Protein AF-0000000071010370 (afdb_homodimer)

Foldseek 3Di:
DFDKKWAKKAWLVFRLDIDIWIFGQGPPPPDDADAQKWWKFDFKWFDDLVLVVCSPCCVVQVQQLPDFDDCRTDPPQNPSVTMGFRKTWAKIFTCDGNDPDDHRWIKTAIGTQIRHIDMFRWDADPPGQKIFTCDPSCPSHFRLHRIMGTDDDDDPVLRLCCRQAVSLLLLLLLLQCAQLNQPDQHAPLAGCVVVDHRDNVNSQQLQEEEEEAQCLASSNLSNVLNLLVDAASRHHLEYEYEHQDFVQQQQLNVLSCVVVVGDDHYYYYDYLVCLLVVLVVCLVSLGLAYEYEYAAHPDCSVVVNLVSQCPDPSRVNRHYAYEYEHHAQARDDPVRVVVVVVCCVVPVYHYGDSRNSVVNVCVVQPRVRSVVVSVVVVVVCVVCVCSSQVLADEDEAEGDDDCRHVVVVSVCRNVVNDDSRYIYMYGD/DFDKKWAKKAWLVFRLDIDIWIFGQGPPPPDDADAQKWWKFFFKWFDDLVLVVCSPCCVVQVQQLPDFDDCRTDPPQNPSVTMGFRKTWAKIFTCDGNDPDDHGWMKTAIGTQIRHIDMFRWDADPPGQKIFTPDPSCPSHFRLHRIMGGDDDDDVVLRLCCRQAVSLLLLLLLLQCAQLNQPDQHAPLAGCVVVDHRDNVNSQQLQEEEEEAQCLASSNLSNVLNLLVDDASRHHLEYEYEHQDFVQQQQLNVLSCVVVVGDDHYYYYDYLVCLLVVLVVCLVSLGLAYEYEYAAHPDCSVVVNLVSQCPDPSRVNRHYAYEYEHHAQARDDPVRVVVVVVCCVVPVYHYGDSRNSVVNVCVVQPRVRSCVVSVVVVVVCVVCVCSSQVLADEDEAEGDDDCRHVVVVSVCRNVVNQDSRYIYMYGD

Secondary structure (DSSP, 8-state):
--EEEEEEEEESS-TT-EEEEEEEE--TTSSPPPTTEEEEEEEEEEE-HHHHHHHHTTTTS-GGGSSPPPTTSPTTTT-TTTEE--EEEEEEEEEEESSSSPTT-EEEEEEESBSS-EEEEEEE-SSTTEEEE--GGGTTS-GGGGEEEEE----HHHHHHIIIIIHHHHHHHHIIIIIT-SSS----TT-GGG-----HHHH--TTEEEEEETTTSHHHHHHHHHHHTSPTT-S-SEEEEEES-HHHHHHHHHHHHHHH---PPPEEEEEGGGGGGHHHHHHHH--SEEEEEESS-STTHHHHHHHHHHH-TTTTTSEEEEEE----SSPPPHHHHHHHHHHHHHTTPEEP-HHHHHHHHHHHH-HHHHHHHHHHHHHHHHHTHHHH-TT-EEEEEESSSSTTSHHHHHHHHHTT-S-TTEEEEEE-/--EEEEEEEEESS-TT-EEEEEEEE--TTSSPPPTTEEEEEEEEEEE-HHHHHHHHTTTTS-GGGSSPPPTTSPTTTT-TTTEE--EEEEEEEEEEESSSSPTT-EEEEEEESBSS-EEEEEEE-SSTTEEEE--GGGTTS-GGGGEEEEE----HHHHHHHHHHHHHHHHHHHIIIIIT-SSS----TT-GGG-----HHHH--TTEEEEEESTTSHHHHHHHHHHHTSPTT-S-SEEEEEES-HHHHHHHHHHHHHHH-S-PPPEEEEEGGGGGGHHHHHHHH--SEEEEEESS-STTHHHHHHHHHHH-TTTTTSEEEEEE----SSPPPHHHHHHHHHHHHHTTPEEP-HHHHHHHHHHHH-HHHHHHHHHHHHHHHHHTHHHH-TT-EEEEEESSSSTTSHHHHHHHHHTT---TTEEEEEE-

Sequence (856 aa):
MSQTENIHVISKKDNSQHAVVSIDNPSSGTRQLPPSSVRVRPLILSLSSNNLSYARAGELLHWWDTYPVPSEAPAPYNDQSAWGIVPAWGYATVLESTTDIAPGSTLWGFWPTSGLPTELTLIPGQPRGHWTEVSEHRKHLMTYYNRYEVVSEDDRDTMAWTAAIRAIWGAGYLLSEYVFSSTGTPVHPYGGAAGLSWATEDADLSSAVVVNLAASTKTARSFTYNLLCRPAGSGPLGVLQITSSPEALERAAELQIAKRQTPAGPVKALAYSDVDRAVPWLVGLKPAKLVIIDYGARDNVLVRLRELVQSNEALKDCKVVIIQVGSQQKVYTEEEVREAYASMKALGKIQSNASTTRDTAIELDGPEAFFDRMDLRWKQWLDDRAATVPDMRLVWGKGVAGTEGMYGGWERLTKGDVRPEEALVYMVMSQTENIHVISKKDNSQHAVVSIDNPSSGTRQLPPSSVRVRPLILSLSSNNLSYARAGELLHWWDTYPVPSEAPAPYNDQSAWGIVPAWGYATVLESTTDIAPGSTLWGFWPTSGLPTELTLIPGQPRGHWTEVSEHRKHLMTYYNRYEVVSEDDRDTMAWTAAIRAIWGAGYLLSEYVFSSTGTPVHPYGGAAGLSWATEDADLSSAVVVNLAASTKTARSFTYNLLCRPAGSGPLGVLQITSSPEALERAAELQIAKRQTPAGPVKALAYSDVDRAVPWLVGLKPAKLVIIDYGARDNVLVRLRELVQSNEALKDCKVVIIQVGSQQKVYTEEEVREAYASMKALGKIQSNASTTRDTAIELDGPEAFFDRMDLRWKQWLDDRAATVPDMRLVWGKGVAGTEGMYGGWERLTKGDVRPEEALVYMV

Radius of gyration: 28.97 Å; Cα contacts (8 Å, |Δi|>4): 1906; chains: 2; bounding box: 58×75×82 Å

Nearest PDB structures (foldseek):
  5ul4-assembly1_A  TM=4.147E-01  e=2.535E-01  Priestia megaterium
  5ul3-assembly1_A  TM=4.139E-01  e=2.877E-01  Priestia megaterium
  5ul2-assembly1_A  TM=4.286E-01  e=3.705E-01  Priestia megaterium
  7aip-assembly1_A  TM=2.197E-01  e=2.950E-02  Homo sapiens
  7air-assembly1_B  TM=2.226E-01  e=3.142E-02  Homo sapiens

Organism: Aspergillus flavus (strain ATCC 200026 / FGSC A1120 / IAM 13836 / NRRL 3357 / JCM 12722 / SRRC 167) (NCBI:txid332952)

InterPro domains:
  IPR021276 Protein of unknown function DUF2855 [PF11017] (45-418)

Solvent-accessible surface area (backbone atoms only — not comparable to full-atom values): 43430 Å² total; per-residue (Å²): 127,73,49,71,29,41,33,41,39,29,30,65,86,44,74,80,44,62,49,70,44,71,30,78,38,64,65,77,79,72,68,82,77,56,82,35,18,36,35,30,31,48,39,37,36,24,61,56,60,62,42,53,50,42,50,76,40,8,77,84,52,30,42,39,39,69,41,63,44,52,77,78,35,57,83,76,55,32,39,63,89,48,24,27,22,55,50,27,36,22,33,25,36,28,69,40,52,55,48,94,58,55,60,70,38,37,34,39,33,66,38,61,48,32,52,51,70,44,77,45,37,49,44,86,40,73,37,90,55,27,29,35,55,66,46,75,74,42,68,75,39,58,66,64,64,32,42,33,31,64,51,83,84,78,53,64,69,61,49,44,52,42,26,53,36,46,75,51,29,47,40,11,41,44,45,35,63,30,28,38,19,78,85,62,82,31,37,29,55,32,6,64,69,35,45,51,81,38,49,66,78,62,19,53,32,63,52,13,32,39,34,32,30,29,28,62,38,64,37,44,44,28,24,54,52,45,44,67,66,44,61,70,79,56,33,34,53,23,38,40,30,31,17,89,67,25,66,59,55,42,52,16,49,52,45,46,44,65,70,62,75,48,75,58,43,59,71,47,51,33,35,65,91,44,54,74,65,47,52,67,58,47,58,74,68,63,46,58,27,39,41,35,38,32,42,26,55,64,88,60,45,69,61,51,50,51,50,53,35,59,71,31,88,87,40,46,80,34,34,46,31,41,38,38,68,46,60,54,53,52,70,75,51,63,69,52,41,48,51,54,38,48,46,45,58,73,62,44,43,40,44,45,34,57,45,41,30,46,55,41,46,28,69,73,58,34,45,56,58,38,51,51,52,51,51,52,53,47,52,50,44,65,73,38,34,70,36,65,42,64,68,48,44,81,41,80,33,48,39,38,56,57,73,51,6,51,48,28,52,49,53,30,40,48,68,51,62,65,50,76,38,55,36,35,27,25,47,76,128,74,50,72,30,38,33,41,38,30,30,65,85,45,73,80,44,64,50,72,44,71,30,78,38,66,65,79,81,71,66,82,79,56,83,36,18,35,35,29,30,50,39,36,38,24,60,56,59,63,40,52,51,42,51,75,41,8,78,84,54,30,42,39,39,69,41,64,44,51,74,79,37,58,82,76,55,30,39,61,88,50,23,27,21,56,50,27,36,20,33,25,36,29,68,40,52,56,49,92,57,56,59,70,39,37,34,39,34,64,38,60,48,32,55,51,70,45,77,46,36,50,42,87,41,72,37,91,57,27,29,34,54,65,46,76,73,42,68,76,39,57,65,63,64,33,41,32,31,64,50,83,83,77,55,64,68,62,50,44,52,42,27,52,36,46,75,51,28,46,43,10,41,44,44,35,63,30,28,36,18,78,88,60,81,33,36,30,56,32,6,63,68,36,44,51,81,38,49,67,77,62,19,52,32,62,52,14,32,37,34,32,31,29,28,63,39,64,37,43,44,28,24,54,52,44,44,67,66,43,61,72,77,56,33,35,55,23,38,39,30,31,17,88,66,25,67,58,55,41,51,16,50,52,46,46,44,65,69,64,75,46,75,59,44,58,72,47,50,31,34,66,92,43,54,75,64,47,52,66,57,46,56,75,66,62,45,58,25,38,41,35,37,31,42,25,53,64,88,60,47,68,61,51,51,51,50,53,36,59,71,30,86,87,40,45,80,34,34,45,30,42,37,37,68,47,60,58,54,52,72,73,50,62,68,50,41,48,51,53,39,49,47,44,57,73,63,42,42,40,45,46,33,58,44,41,28,46,53,40,46,28,70,73,58,33,46,54,57,38,52,51,53,52,50,53,53,47,54,49,45,66,72,38,34,70,37,66,41,64,67,49,43,79,41,79,32,47,40,39,56,57,73,52,6,50,49,28,51,49,55,30,41,48,69,50,62,65,51,77,40,54,37,35,27,24,46,74

Structure (mmCIF, N/CA/C/O backbone):
data_AF-0000000071010370-model_v1
#
loop_
_entity.id
_entity.type
_entity.pdbx_description
1 polymer 'Uncharacterized protein'
#
loop_
_atom_site.group_PDB
_atom_site.id
_atom_site.type_symbol
_atom_site.label_atom_id
_atom_site.label_alt_id
_atom_site.label_comp_id
_atom_site.label_asym_id
_atom_site.label_entity_id
_atom_site.label_seq_id
_atom_site.pdbx_PDB_ins_code
_atom_site.Cartn_x
_atom_site.Cartn_y
_atom_site.Cartn_z
_atom_site.occupancy
_atom_site.B_iso_or_equiv
_atom_site.auth_seq_id
_atom_site.auth_comp_id
_atom_site.auth_asym_id
_atom_site.auth_atom_id
_atom_site.pdbx_PDB_model_num
ATOM 1 N N . MET A 1 1 ? -25.172 -35.094 -31.219 1 40.03 1 MET A N 1
ATOM 2 C CA . MET A 1 1 ? -25.812 -34.906 -29.906 1 40.03 1 MET A CA 1
ATOM 3 C C . MET A 1 1 ? -25.156 -33.75 -29.141 1 40.03 1 MET A C 1
ATOM 5 O O . MET A 1 1 ? -23.938 -33.656 -29.094 1 40.03 1 MET A O 1
ATOM 9 N N . SER A 1 2 ? -25.859 -32.625 -28.844 1 52.03 2 SER A N 1
ATOM 10 C CA . SER A 1 2 ? -25.375 -31.406 -28.188 1 52.03 2 SER A CA 1
ATOM 11 C C . SER A 1 2 ? -24.797 -31.719 -26.812 1 52.03 2 SER A C 1
ATOM 13 O O . SER A 1 2 ? -25.422 -32.438 -26.016 1 52.03 2 SER A O 1
ATOM 15 N N . GLN A 1 3 ? -23.406 -31.766 -26.625 1 73.69 3 GLN A N 1
ATOM 16 C CA . GLN A 1 3 ? -22.781 -32.094 -25.359 1 73.69 3 GLN A CA 1
ATOM 17 C C . GLN A 1 3 ? -22.797 -30.875 -24.422 1 73.69 3 GLN A C 1
ATOM 19 O O . GLN A 1 3 ? -22.531 -29.75 -24.844 1 73.69 3 GLN A O 1
ATOM 24 N N . THR A 1 4 ? -23.453 -31.062 -23.281 1 84.38 4 THR A N 1
ATOM 25 C CA . THR A 1 4 ? -23.516 -30.031 -22.25 1 84.38 4 THR A CA 1
ATOM 26 C C . THR A 1 4 ? -22.234 -30 -21.438 1 84.38 4 THR A C 1
ATOM 28 O O . THR A 1 4 ? -21.672 -31.031 -21.109 1 84.38 4 THR A O 1
ATOM 31 N N . GLU A 1 5 ? -21.688 -28.797 -21.344 1 90.88 5 GLU A N 1
ATOM 32 C CA . GLU A 1 5 ? -20.5 -28.594 -20.531 1 90.88 5 GLU A CA 1
ATOM 33 C C . GLU A 1 5 ? -20.797 -27.656 -19.359 1 90.88 5 GLU A C 1
ATOM 35 O O . GLU A 1 5 ? -21.719 -26.859 -19.422 1 90.88 5 GLU A O 1
ATOM 40 N N . ASN A 1 6 ? -20.062 -27.875 -18.281 1 94.56 6 ASN A N 1
ATOM 41 C CA . ASN A 1 6 ? -20.266 -27.078 -17.062 1 94.56 6 ASN A CA 1
ATOM 42 C C . ASN A 1 6 ? -19.219 -25.984 -16.922 1 94.56 6 ASN A C 1
ATOM 44 O O . ASN A 1 6 ? -18.047 -26.203 -17.234 1 94.56 6 ASN A O 1
ATOM 48 N N . ILE A 1 7 ? -19.672 -24.812 -16.5 1 96.44 7 ILE A N 1
ATOM 49 C CA . ILE A 1 7 ? -18.766 -23.703 -16.188 1 96.44 7 ILE A CA 1
ATOM 50 C C . ILE A 1 7 ? -18.984 -23.266 -14.734 1 96.44 7 ILE A C 1
ATOM 52 O O . ILE A 1 7 ? -20.109 -23.344 -14.219 1 96.44 7 ILE A O 1
ATOM 56 N N . HIS A 1 8 ? -17.953 -22.953 -14.086 1 98.38 8 HIS A N 1
ATOM 57 C CA . HIS A 1 8 ? -18.031 -22.391 -12.742 1 98.38 8 HIS A CA 1
ATOM 58 C C . HIS A 1 8 ? -18.094 -20.875 -12.781 1 98.38 8 HIS A C 1
ATOM 60 O O . HIS A 1 8 ? -17.219 -20.219 -13.344 1 98.38 8 HIS A O 1
ATOM 66 N N . VAL A 1 9 ? -19.156 -20.25 -12.195 1 98.44 9 VAL A N 1
ATOM 67 C CA . VAL A 1 9 ? -19.328 -18.812 -12.203 1 98.44 9 VAL A CA 1
ATOM 68 C C . VAL A 1 9 ? -19.344 -18.281 -10.766 1 98.44 9 VAL A C 1
ATOM 70 O O . VAL A 1 9 ? -19.828 -18.953 -9.859 1 98.44 9 VAL A O 1
ATOM 73 N N . ILE A 1 10 ? -18.734 -17.141 -10.617 1 98.38 10 ILE A N 1
ATOM 74 C CA . ILE A 1 10 ? -18.562 -16.531 -9.305 1 98.38 10 ILE A CA 1
ATOM 75 C C . ILE A 1 10 ? -19.094 -15.109 -9.305 1 98.38 10 ILE A C 1
ATOM 77 O O . ILE A 1 10 ? -18.859 -14.352 -10.25 1 98.38 10 ILE A O 1
ATOM 81 N N . SER A 1 11 ? -19.844 -14.742 -8.258 1 97.69 11 SER A N 1
ATOM 82 C CA . SER A 1 11 ? -20.312 -13.367 -8.102 1 97.69 11 SER A CA 1
ATOM 83 C C . SER A 1 11 ? -19.141 -12.406 -7.875 1 97.69 11 SER A C 1
ATOM 85 O O . SER A 1 11 ? -18.297 -12.641 -7.012 1 97.69 11 SER A O 1
ATOM 87 N N . LYS A 1 12 ? -19.141 -11.312 -8.656 1 93.88 12 LYS A N 1
ATOM 88 C CA . LYS A 1 12 ? -18.078 -10.32 -8.523 1 93.88 12 LYS A CA 1
ATOM 89 C C . LYS A 1 12 ? -18.25 -9.508 -7.242 1 93.88 12 LYS A C 1
ATOM 91 O O . LYS A 1 12 ? -17.281 -8.969 -6.707 1 93.88 12 LYS A O 1
ATOM 96 N N . LYS A 1 13 ? -19.391 -9.445 -6.688 1 89.19 13 LYS A N 1
ATOM 97 C CA . LYS A 1 13 ? -19.703 -8.672 -5.488 1 89.19 13 LYS A CA 1
ATOM 98 C C . LYS A 1 13 ? -19.359 -9.453 -4.227 1 89.19 13 LYS A C 1
ATOM 100 O O . LYS A 1 13 ? -18.828 -8.891 -3.268 1 89.19 13 LYS A O 1
ATOM 105 N N . ASP A 1 14 ? -19.688 -10.664 -4.168 1 92.62 14 ASP A N 1
ATOM 106 C CA . ASP A 1 14 ? -19.422 -11.578 -3.061 1 92.62 14 ASP A CA 1
ATOM 107 C C . ASP A 1 14 ? -18.875 -12.914 -3.568 1 92.62 14 ASP A C 1
ATOM 109 O O . ASP A 1 14 ? -19.641 -13.789 -3.971 1 92.62 14 ASP A O 1
ATOM 113 N N . ASN A 1 15 ? -17.656 -13.117 -3.438 1 95.06 15 ASN A N 1
ATOM 114 C CA . ASN A 1 15 ? -16.969 -14.242 -4.074 1 95.06 15 ASN A CA 1
ATOM 115 C C . ASN A 1 15 ? -17.344 -15.57 -3.414 1 95.06 15 ASN A C 1
ATOM 117 O O . ASN A 1 15 ? -17 -16.641 -3.924 1 95.06 15 ASN A O 1
ATOM 121 N N . SER A 1 16 ? -18.031 -15.523 -2.262 1 95.62 16 SER A N 1
ATOM 122 C CA . SER A 1 16 ? -18.516 -16.766 -1.66 1 95.62 16 SER A CA 1
ATOM 123 C C . SER A 1 16 ? -19.781 -17.266 -2.363 1 95.62 16 SER A C 1
ATOM 125 O O . SER A 1 16 ? -20.188 -18.422 -2.174 1 95.62 16 SER A O 1
ATOM 127 N N . GLN A 1 17 ? -20.406 -16.344 -3.146 1 97.12 17 GLN A N 1
ATOM 128 C CA . GLN A 1 17 ? -21.562 -16.734 -3.955 1 97.12 17 GLN A CA 1
ATOM 129 C C . GLN A 1 17 ? -21.125 -17.203 -5.34 1 97.12 17 GLN A C 1
ATOM 131 O O . GLN A 1 17 ? -20.562 -16.422 -6.117 1 97.12 17 GLN A O 1
ATOM 136 N N . HIS A 1 18 ? -21.375 -18.438 -5.625 1 98 18 HIS A N 1
ATOM 137 C CA . HIS A 1 18 ? -20.953 -19.031 -6.883 1 98 18 HIS A CA 1
ATOM 138 C C . HIS A 1 18 ? -21.891 -20.156 -7.297 1 98 18 HIS A C 1
ATOM 140 O O . HIS A 1 18 ? -22.734 -20.594 -6.512 1 98 18 HIS A O 1
ATOM 146 N N . ALA A 1 19 ? -21.75 -20.594 -8.586 1 97.94 19 ALA A N 1
ATOM 147 C CA . ALA A 1 19 ? -22.641 -21.609 -9.133 1 97.94 19 ALA A CA 1
ATOM 148 C C . ALA A 1 19 ? -21.953 -22.359 -10.281 1 97.94 19 ALA A C 1
ATOM 150 O O . ALA A 1 19 ? -20.922 -21.938 -10.789 1 97.94 19 ALA A O 1
ATOM 151 N N . VAL A 1 20 ? -22.453 -23.531 -10.555 1 97.75 20 VAL A N 1
ATOM 152 C CA . VAL A 1 20 ? -22.141 -24.266 -11.781 1 97.75 20 VAL A CA 1
ATOM 153 C C . VAL A 1 20 ? -23.281 -24.109 -12.781 1 97.75 20 VAL A C 1
ATOM 155 O O . VAL A 1 20 ? -24.453 -24.344 -12.453 1 97.75 20 VAL A O 1
ATOM 158 N N . VAL A 1 21 ? -22.891 -23.656 -13.922 1 96 21 VAL A N 1
ATOM 159 C CA . VAL A 1 21 ? -23.891 -23.453 -14.977 1 96 21 VAL A CA 1
ATOM 160 C C . VAL A 1 21 ? -23.594 -24.375 -16.156 1 96 21 VAL A C 1
ATOM 162 O O . VAL A 1 21 ? -22.438 -24.594 -16.516 1 96 21 VAL A O 1
ATOM 165 N N . SER A 1 22 ? -24.703 -24.953 -16.656 1 93.62 22 SER A N 1
ATOM 166 C CA . SER A 1 22 ? -24.562 -25.812 -17.828 1 93.62 22 SER A CA 1
ATOM 167 C C . SER A 1 22 ? -24.844 -25.047 -19.109 1 93.62 22 SER A C 1
ATOM 169 O O . SER A 1 22 ? -25.828 -24.312 -19.203 1 93.62 22 SER A O 1
ATOM 171 N N . ILE A 1 23 ? -23.953 -25.188 -19.953 1 90.88 23 ILE A N 1
ATOM 172 C C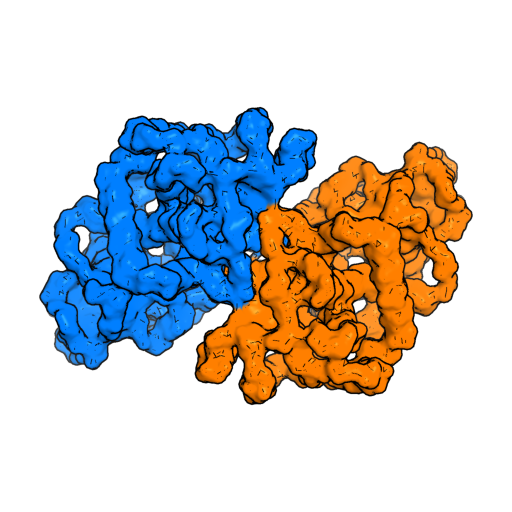A . ILE A 1 23 ? -24.109 -24.547 -21.25 1 90.88 23 ILE A CA 1
ATOM 173 C C . ILE A 1 23 ? -24.094 -25.609 -22.359 1 90.88 23 ILE A C 1
ATOM 175 O O . ILE A 1 23 ? -23.297 -26.547 -22.312 1 90.88 23 ILE A O 1
ATOM 179 N N . ASP A 1 24 ? -25.062 -25.406 -23.281 1 82.94 24 ASP A N 1
ATOM 180 C CA . ASP A 1 24 ? -25.062 -26.312 -24.422 1 82.94 24 ASP A CA 1
ATOM 181 C C . ASP A 1 24 ? -23.906 -26 -25.359 1 82.94 24 ASP A C 1
ATOM 183 O O . ASP A 1 24 ? -23.641 -24.844 -25.672 1 82.94 24 ASP A O 1
ATOM 187 N N . ASN A 1 25 ? -23.016 -26.875 -25.406 1 72.38 25 ASN A N 1
ATOM 188 C CA . ASN A 1 25 ? -21.891 -26.75 -26.328 1 72.38 25 ASN A CA 1
ATOM 189 C C . ASN A 1 25 ? -22.281 -27.172 -27.75 1 72.38 25 ASN A C 1
ATOM 191 O O . ASN A 1 25 ? -22.422 -28.375 -28.031 1 72.38 25 ASN A O 1
ATOM 195 N N . PRO A 1 26 ? -22.828 -26.172 -28.469 1 57.09 26 PRO A N 1
ATOM 196 C CA . PRO A 1 26 ? -23.156 -26.703 -29.797 1 57.09 26 PRO A CA 1
ATOM 197 C C . PRO A 1 26 ? -21.969 -27.438 -30.438 1 57.09 26 PRO A C 1
ATOM 199 O O . PRO A 1 26 ? -20.812 -27.156 -30.109 1 57.09 26 PRO A O 1
ATOM 202 N N . SER A 1 27 ? -22.062 -28.547 -30.938 1 50.91 27 SER A N 1
ATOM 203 C CA . SER A 1 27 ? -21.016 -29.297 -31.625 1 50.91 27 SER A CA 1
ATOM 204 C C . SER A 1 27 ? -19.984 -28.359 -32.25 1 50.91 27 SER A C 1
ATOM 206 O O . SER A 1 27 ? -20.344 -27.375 -32.875 1 50.91 27 SER A O 1
ATOM 208 N N . SER A 1 28 ? -18.75 -28.125 -31.516 1 49.59 28 SER A N 1
ATOM 209 C CA . SER A 1 28 ? -17.516 -27.422 -31.875 1 49.59 28 SER A CA 1
ATOM 210 C C . SER A 1 28 ? -17.453 -27.156 -33.375 1 49.59 28 SER A C 1
ATOM 212 O O . SER A 1 28 ? -16.594 -26.406 -33.844 1 49.59 28 SER A O 1
ATOM 214 N N . GLY A 1 29 ? -18 -28.062 -34.125 1 49.06 29 GLY A N 1
ATOM 215 C CA . GLY A 1 29 ? -17.625 -28.219 -35.5 1 49.06 29 GLY A CA 1
ATOM 216 C C . GLY A 1 29 ? -18.047 -27.047 -36.375 1 49.06 29 GLY A C 1
ATOM 217 O O . GLY A 1 29 ? -17.719 -27 -37.562 1 49.06 29 GLY A O 1
ATOM 218 N N . THR A 1 30 ? -19.031 -26.203 -35.781 1 57.06 30 THR A N 1
ATOM 219 C CA . THR A 1 30 ? -19.594 -25.484 -36.906 1 57.06 30 THR A CA 1
ATOM 220 C C . THR A 1 30 ? -18.891 -24.156 -37.094 1 57.06 30 THR A C 1
ATOM 222 O O . THR A 1 30 ? -19.062 -23.5 -38.125 1 57.06 30 THR A O 1
ATOM 225 N N . ARG A 1 31 ? -18.25 -23.5 -35.906 1 71.12 31 ARG A N 1
ATOM 226 C CA . ARG A 1 31 ? -17.781 -22.172 -36.25 1 71.12 31 ARG A CA 1
ATOM 227 C C . ARG A 1 31 ? -16.312 -22.188 -36.656 1 71.12 31 ARG A C 1
ATOM 229 O O . ARG A 1 31 ? -15.484 -22.75 -35.938 1 71.12 31 ARG A O 1
ATOM 236 N N . GLN A 1 32 ? -16.078 -21.766 -37.781 1 86.62 32 GLN A N 1
ATOM 237 C CA . GLN A 1 32 ? -14.719 -21.641 -38.312 1 86.62 32 GLN A CA 1
ATOM 238 C C . GLN A 1 32 ? -13.844 -20.828 -37.375 1 86.62 32 GLN A C 1
ATOM 240 O O . GLN A 1 32 ? -14.266 -19.781 -36.875 1 86.62 32 GLN A O 1
ATOM 245 N N . LEU A 1 33 ? -12.68 -21.406 -37.031 1 93.25 33 LEU A N 1
ATOM 246 C CA . LEU A 1 33 ? -11.703 -20.75 -36.156 1 93.25 33 LEU A CA 1
ATOM 247 C C . LEU A 1 33 ? -11.047 -19.578 -36.906 1 93.25 33 LEU A C 1
ATOM 249 O O . LEU A 1 33 ? -10.617 -19.719 -38.031 1 93.25 33 LEU A O 1
ATOM 253 N N . PRO A 1 34 ? -11.023 -18.375 -36.312 1 93.94 34 PRO A N 1
ATOM 254 C CA . PRO A 1 34 ? -10.344 -17.234 -36.938 1 93.94 34 PRO A CA 1
ATOM 255 C C . PRO A 1 34 ? -8.844 -17.453 -37.094 1 93.94 34 PRO A C 1
ATOM 257 O O . PRO A 1 34 ? -8.289 -18.406 -36.531 1 93.94 34 PRO A O 1
ATOM 260 N N . PRO A 1 35 ? -8.18 -16.562 -37.906 1 95.31 35 PRO A N 1
ATOM 261 C CA . PRO A 1 35 ? -6.723 -16.656 -38.031 1 95.31 35 PRO A CA 1
ATOM 262 C C . PRO A 1 35 ? -6.012 -16.5 -36.688 1 95.31 35 PRO A C 1
ATOM 264 O O . PRO A 1 35 ? -6.512 -15.797 -35.781 1 95.31 35 PRO A O 1
ATOM 267 N N . SER A 1 36 ? -4.805 -17.203 -36.562 1 97.62 36 SER A N 1
ATOM 268 C CA . SER A 1 36 ? -3.93 -17.109 -35.406 1 97.62 36 SER A CA 1
ATOM 269 C C . SER A 1 36 ? -4.656 -17.547 -34.125 1 97.62 36 SER A C 1
ATOM 271 O O . SER A 1 36 ? -4.508 -16.922 -33.062 1 97.62 36 SER A O 1
ATOM 273 N N . SER A 1 37 ? -5.477 -18.5 -34.312 1 97.75 37 SER A N 1
ATOM 274 C CA . SER A 1 37 ? -6.297 -18.922 -33.188 1 97.75 37 SER A CA 1
ATOM 275 C C . SER A 1 37 ? -6.184 -20.422 -32.938 1 97.75 37 SER A C 1
ATOM 277 O O . SER A 1 37 ? -5.852 -21.188 -33.844 1 97.75 37 SER A O 1
ATOM 279 N N . VAL A 1 38 ? -6.391 -20.797 -31.719 1 97.75 38 VAL A N 1
ATOM 280 C CA . VAL A 1 38 ? -6.523 -22.188 -31.328 1 97.75 38 VAL A CA 1
ATOM 281 C C . VAL A 1 38 ? -7.809 -22.391 -30.531 1 97.75 38 VAL A C 1
ATOM 283 O O . VAL A 1 38 ? -8.242 -21.484 -29.812 1 97.75 38 VAL A O 1
ATOM 286 N N . ARG A 1 39 ? -8.477 -23.484 -30.734 1 96.56 39 ARG A N 1
ATOM 287 C CA . ARG A 1 39 ? -9.531 -23.969 -29.844 1 96.56 39 ARG A CA 1
ATOM 288 C C . ARG A 1 39 ? -9.008 -25.047 -28.906 1 96.56 39 ARG A C 1
ATOM 290 O O . ARG A 1 39 ? -8.406 -26.031 -29.344 1 96.56 39 ARG A O 1
ATOM 297 N N . VAL A 1 40 ? -9.133 -24.781 -27.609 1 96.62 40 VAL A N 1
ATOM 298 C CA . VAL A 1 40 ? -8.5 -25.641 -26.609 1 96.62 40 VAL A CA 1
ATOM 299 C C . VAL A 1 40 ? -9.547 -26.094 -25.594 1 96.62 40 VAL A C 1
ATOM 301 O O . VAL A 1 40 ? -10.578 -25.453 -25.406 1 96.62 40 VAL A O 1
ATOM 304 N N . ARG A 1 41 ? -9.281 -27.188 -25.016 1 95.44 41 ARG A N 1
ATOM 305 C CA . ARG A 1 41 ? -10.078 -27.703 -23.906 1 95.44 41 ARG A CA 1
ATOM 306 C C . ARG A 1 41 ? -9.211 -27.922 -22.672 1 95.44 41 ARG A C 1
ATOM 308 O O . ARG A 1 41 ? -8.195 -28.609 -22.734 1 95.44 41 ARG A O 1
ATOM 315 N N . PRO A 1 42 ? -9.641 -27.344 -21.562 1 97.06 42 PRO A N 1
ATOM 316 C CA . PRO A 1 42 ? -8.875 -27.578 -20.328 1 97.06 42 PRO A CA 1
ATOM 317 C C . PRO A 1 42 ? -8.742 -29.062 -19.984 1 97.06 42 PRO A C 1
ATOM 319 O O . PRO A 1 42 ? -9.672 -29.828 -20.219 1 97.06 42 PRO A O 1
ATOM 322 N N . LEU A 1 43 ? -7.602 -29.484 -19.5 1 97.44 43 LEU A N 1
ATOM 323 C CA . LEU A 1 43 ? -7.289 -30.859 -19.188 1 97.44 43 LEU A CA 1
ATOM 324 C C . LEU A 1 43 ? -7.07 -31.047 -17.688 1 97.44 43 LEU A C 1
ATOM 326 O O . LEU A 1 43 ? -7.789 -31.812 -17.031 1 97.44 43 LEU A O 1
ATOM 330 N N . ILE A 1 44 ? -6.102 -30.391 -17.109 1 98.31 44 ILE A N 1
ATOM 331 C CA . ILE A 1 44 ? -5.785 -30.375 -15.68 1 98.31 44 ILE A CA 1
ATOM 332 C C . ILE A 1 44 ? -5.715 -28.922 -15.188 1 98.31 44 ILE A C 1
ATOM 334 O O . ILE A 1 44 ? -4.98 -28.109 -15.75 1 98.31 44 ILE A O 1
ATOM 338 N N . LEU A 1 45 ? -6.531 -28.594 -14.141 1 98.5 45 LEU A N 1
ATOM 339 C CA . LEU A 1 45 ? -6.551 -27.266 -13.539 1 98.5 45 LEU A CA 1
ATOM 340 C C . LEU A 1 45 ? -6.297 -27.344 -12.039 1 98.5 45 LEU A C 1
ATOM 342 O O . LEU A 1 45 ? -6.488 -28.391 -11.43 1 98.5 45 LEU A O 1
ATOM 346 N N . SER A 1 46 ? -5.844 -26.25 -11.516 1 98.56 46 SER A N 1
ATOM 347 C CA . SER A 1 46 ? -5.598 -26.203 -10.078 1 98.56 46 SER A CA 1
ATOM 348 C C . SER A 1 46 ? -6.34 -25.047 -9.422 1 98.56 46 SER A C 1
ATOM 350 O O . SER A 1 46 ? -6.613 -24.031 -10.07 1 98.56 46 SER A O 1
ATOM 352 N N . LEU A 1 47 ? -6.73 -25.266 -8.18 1 97.94 47 LEU A N 1
ATOM 353 C CA . LEU A 1 47 ? -7.273 -24.203 -7.336 1 97.94 47 LEU A CA 1
ATOM 354 C C . LEU A 1 47 ? -6.395 -23.984 -6.105 1 97.94 47 LEU A C 1
ATOM 356 O O . LEU A 1 47 ? -5.891 -24.953 -5.52 1 97.94 47 LEU A O 1
ATOM 360 N N . SER A 1 48 ? -6.172 -22.797 -5.777 1 95.12 48 SER A N 1
ATOM 361 C CA . SER A 1 48 ? -5.453 -22.375 -4.586 1 95.12 48 SER A CA 1
ATOM 362 C C . SER A 1 48 ? -5.953 -21.016 -4.102 1 95.12 48 SER A C 1
ATOM 364 O O . SER A 1 48 ? -6.906 -20.469 -4.652 1 95.12 48 SER A O 1
ATOM 366 N N . SER A 1 49 ? -5.344 -20.5 -3.023 1 92.12 49 SER A N 1
ATOM 367 C CA . SER A 1 49 ? -5.711 -19.188 -2.494 1 92.12 49 SER A CA 1
ATOM 368 C C . SER A 1 49 ? -5.496 -18.094 -3.531 1 92.12 49 SER A C 1
ATOM 370 O O . SER A 1 49 ? -6.156 -17.047 -3.49 1 92.12 49 SER A O 1
ATOM 372 N N . ASN A 1 50 ? -4.637 -18.328 -4.469 1 93.44 50 ASN A N 1
ATOM 373 C CA . ASN A 1 50 ? -4.406 -17.344 -5.523 1 93.44 50 ASN A CA 1
ATOM 374 C C . ASN A 1 50 ? -5.668 -17.094 -6.348 1 93.44 50 ASN A C 1
ATOM 376 O O . ASN A 1 50 ? -5.887 -15.984 -6.84 1 93.44 50 ASN A O 1
ATOM 380 N N . ASN A 1 51 ? -6.457 -18.109 -6.492 1 96.12 51 ASN A N 1
ATOM 381 C CA . ASN A 1 51 ? -7.703 -17.938 -7.234 1 96.12 51 ASN A CA 1
ATOM 382 C C . ASN A 1 51 ? -8.648 -16.969 -6.527 1 96.12 51 ASN A C 1
ATOM 384 O O . ASN A 1 51 ? -9.398 -16.234 -7.176 1 96.12 51 ASN A O 1
ATOM 388 N N . LEU A 1 52 ? -8.586 -16.984 -5.219 1 93.75 52 LEU A N 1
ATOM 389 C CA . LEU A 1 52 ? -9.352 -15.992 -4.465 1 93.75 52 LEU A CA 1
ATOM 390 C C . LEU A 1 52 ? -8.852 -14.586 -4.75 1 93.75 52 LEU A C 1
ATOM 392 O O . LEU A 1 52 ? -9.648 -13.648 -4.859 1 93.75 52 LEU A O 1
ATOM 396 N N . SER A 1 53 ? -7.551 -14.5 -4.852 1 90.69 53 SER A N 1
ATOM 397 C CA . SER A 1 53 ? -6.957 -13.211 -5.172 1 90.69 53 SER A CA 1
ATOM 398 C C . SER A 1 53 ? -7.395 -12.727 -6.551 1 90.69 53 SER A C 1
ATOM 400 O O . SER A 1 53 ? -7.688 -11.539 -6.734 1 90.69 53 SER A O 1
ATOM 402 N N . TYR A 1 54 ? -7.492 -13.641 -7.527 1 94.31 54 TYR A N 1
ATOM 403 C CA . TYR A 1 54 ? -7.945 -13.289 -8.867 1 94.31 54 TYR A CA 1
ATOM 404 C C . TYR A 1 54 ? -9.375 -12.758 -8.836 1 94.31 54 TYR A C 1
ATOM 406 O O . TYR A 1 54 ? -9.711 -11.82 -9.57 1 94.31 54 TYR A O 1
ATOM 414 N N . ALA A 1 55 ? -10.164 -13.359 -7.98 1 94.31 55 ALA A N 1
ATOM 415 C CA . ALA A 1 55 ? -11.555 -12.914 -7.867 1 94.31 55 ALA A CA 1
ATOM 416 C C . ALA A 1 55 ? -11.641 -11.57 -7.16 1 94.31 55 ALA A C 1
ATOM 418 O O . ALA A 1 55 ? -12.312 -10.648 -7.641 1 94.31 55 ALA A O 1
ATOM 419 N N . ARG A 1 56 ? -10.938 -11.453 -6.117 1 88.44 56 ARG A N 1
ATOM 420 C CA . ARG A 1 56 ? -11.008 -10.273 -5.258 1 88.44 56 ARG A CA 1
ATOM 421 C C . ARG A 1 56 ? -10.562 -9.023 -6.008 1 88.44 56 ARG A C 1
ATOM 423 O O . ARG A 1 56 ? -11.18 -7.961 -5.879 1 88.44 56 ARG A O 1
ATOM 430 N N . ALA A 1 57 ? -9.523 -9.141 -6.781 1 87.5 57 ALA A N 1
ATOM 431 C CA . ALA A 1 57 ? -8.977 -7.992 -7.496 1 87.5 57 ALA A CA 1
ATOM 432 C C . ALA A 1 57 ? -9.258 -8.094 -8.992 1 87.5 57 ALA A C 1
ATOM 434 O O . ALA A 1 57 ? -8.562 -7.473 -9.805 1 87.5 57 ALA A O 1
ATOM 435 N N . GLY A 1 58 ? -10.273 -8.766 -9.344 1 91.44 58 GLY A N 1
ATOM 436 C CA . GLY A 1 58 ? -10.531 -9.102 -10.734 1 91.44 58 GLY A CA 1
ATOM 437 C C . GLY A 1 58 ? -10.883 -7.891 -11.578 1 91.44 58 GLY A C 1
ATOM 438 O O . GLY A 1 58 ? -10.555 -7.848 -12.773 1 91.44 58 GLY A O 1
ATOM 439 N N . GLU A 1 59 ? -11.586 -6.957 -10.992 1 86 59 GLU A N 1
ATOM 440 C CA . GLU A 1 59 ? -11.953 -5.762 -11.742 1 86 59 GLU A CA 1
ATOM 441 C C . GLU A 1 59 ? -10.758 -4.832 -11.922 1 86 59 GLU A C 1
ATOM 443 O O . GLU A 1 59 ? -10.445 -4.422 -13.047 1 86 59 GLU A O 1
ATOM 448 N N . LEU A 1 60 ? -10.055 -4.648 -10.922 1 77.88 60 LEU A N 1
ATOM 449 C CA . LEU A 1 60 ? -8.961 -3.68 -10.922 1 77.88 60 LEU A CA 1
ATOM 450 C C . LEU A 1 60 ? -7.781 -4.188 -11.742 1 77.88 60 LEU A C 1
ATOM 452 O O . LEU A 1 60 ? -7.152 -3.418 -12.469 1 77.88 60 LEU A O 1
ATOM 456 N N . LEU A 1 61 ? -7.504 -5.48 -11.57 1 86.69 61 LEU A N 1
ATOM 457 C CA . LEU A 1 61 ? -6.344 -6.035 -12.258 1 86.69 61 LEU A CA 1
ATOM 458 C C . LEU A 1 61 ? -6.762 -6.82 -13.492 1 86.69 61 LEU A C 1
ATOM 460 O O . LEU A 1 61 ? -5.941 -7.496 -14.109 1 86.69 61 LEU A O 1
ATOM 464 N N . HIS A 1 62 ? -8.023 -6.773 -13.812 1 90.5 62 HIS A N 1
ATOM 465 C CA . HIS A 1 62 ? -8.594 -7.195 -15.086 1 90.5 62 HIS A CA 1
ATOM 466 C C . HIS A 1 62 ? -8.57 -8.719 -15.219 1 90.5 62 HIS A C 1
ATOM 468 O O . HIS A 1 62 ? -8.586 -9.242 -16.344 1 90.5 62 HIS A O 1
ATOM 474 N N . TRP A 1 63 ? -8.5 -9.43 -14.133 1 95 63 TRP A N 1
ATOM 475 C CA . TRP A 1 63 ? -8.531 -10.891 -14.242 1 95 63 TRP A CA 1
ATOM 476 C C . TRP A 1 63 ? -9.914 -11.375 -14.672 1 95 63 TRP A C 1
ATOM 478 O O . TRP A 1 63 ? -10.031 -12.414 -15.328 1 95 63 TRP A O 1
ATOM 488 N N . TRP A 1 64 ? -10.961 -10.539 -14.406 1 96.38 64 TRP A N 1
ATOM 489 C CA . TRP A 1 64 ? -12.297 -10.891 -14.867 1 96.38 64 TRP A CA 1
ATOM 490 C C . TRP A 1 64 ? -12.383 -10.836 -16.391 1 96.38 64 TRP A C 1
ATOM 492 O O . TRP A 1 64 ? -13.273 -11.438 -16.984 1 96.38 64 TRP A O 1
ATOM 502 N N . ASP A 1 65 ? -11.453 -10.141 -17 1 95.81 65 ASP A N 1
ATOM 503 C CA . ASP A 1 65 ? -11.469 -9.938 -18.453 1 95.81 65 ASP A CA 1
ATOM 504 C C . ASP A 1 65 ? -10.914 -11.164 -19.172 1 95.81 65 ASP A C 1
ATOM 506 O O . ASP A 1 65 ? -11.055 -11.281 -20.391 1 95.81 65 ASP A O 1
ATOM 510 N N . THR A 1 66 ? -10.297 -12.07 -18.438 1 97.75 66 THR A N 1
ATOM 511 C CA . THR A 1 66 ? -9.562 -13.148 -19.078 1 97.75 66 THR A CA 1
ATOM 512 C C . THR A 1 66 ? -10.508 -14.07 -19.844 1 97.75 66 THR A C 1
ATOM 514 O O . THR A 1 66 ? -10.258 -14.391 -21.016 1 97.75 66 THR A O 1
ATOM 517 N N . TYR A 1 67 ? -11.523 -14.477 -19.188 1 97.62 67 TYR A N 1
ATOM 518 C CA . TYR A 1 67 ? -12.555 -15.328 -19.781 1 97.62 67 TYR A CA 1
ATOM 519 C C . TYR A 1 67 ? -13.945 -14.852 -19.375 1 97.62 67 TYR A C 1
ATOM 521 O O . TYR A 1 67 ? -14.555 -15.391 -18.453 1 97.62 67 TYR A O 1
ATOM 529 N N . PRO A 1 68 ? -14.531 -13.922 -20.188 1 96.38 68 PRO A N 1
ATOM 530 C CA . PRO A 1 68 ? -15.883 -13.461 -19.875 1 96.38 68 PRO A CA 1
ATOM 531 C C . PRO A 1 68 ? -16.906 -14.586 -19.891 1 96.38 68 PRO A C 1
ATOM 533 O O . PRO A 1 68 ? -16.797 -15.523 -20.688 1 96.38 68 PRO A O 1
ATOM 536 N N . VAL A 1 69 ? -17.906 -14.508 -19.016 1 96.38 69 VAL A N 1
ATOM 537 C CA . VAL A 1 69 ? -18.984 -15.492 -19.031 1 96.38 69 VAL A CA 1
ATOM 538 C C . VAL A 1 69 ? -19.672 -15.469 -20.391 1 96.38 69 VAL A C 1
ATOM 540 O O . VAL A 1 69 ? -19.984 -14.398 -20.922 1 96.38 69 VAL A O 1
ATOM 543 N N . PRO A 1 70 ? -19.906 -16.641 -20.906 1 93.38 70 PRO A N 1
ATOM 544 C CA . PRO A 1 70 ? -20.594 -16.688 -22.203 1 93.38 70 PRO A CA 1
ATOM 545 C C . PRO A 1 70 ? -22.016 -16.141 -22.141 1 93.38 70 PRO A C 1
ATOM 547 O O . PRO A 1 70 ? -22.719 -16.359 -21.141 1 93.38 70 PRO A O 1
ATOM 550 N N . SER A 1 71 ? -22.406 -15.492 -23.266 1 92.56 71 SER A N 1
ATOM 551 C CA . SER A 1 71 ? -23.766 -14.953 -23.328 1 92.56 71 SER A CA 1
ATOM 552 C C . SER A 1 71 ? -24.812 -16.062 -23.31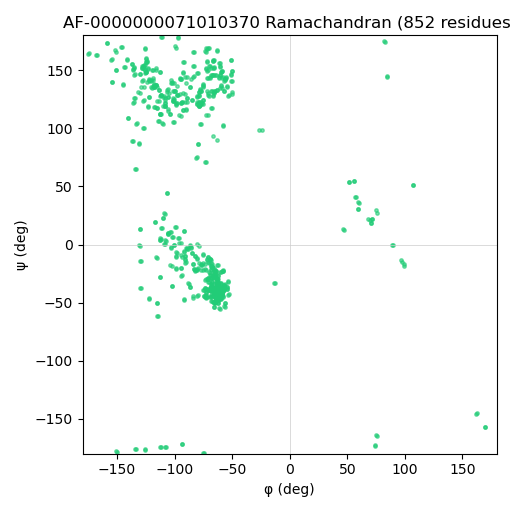2 1 92.56 71 SER A C 1
ATOM 554 O O . SER A 1 71 ? -25.969 -15.82 -22.953 1 92.56 71 SER A O 1
ATOM 556 N N . GLU A 1 72 ? -24.422 -17.328 -23.656 1 90.69 72 GLU A N 1
ATOM 557 C CA . GLU A 1 72 ? -25.312 -18.469 -23.719 1 90.69 72 GLU A CA 1
ATOM 558 C C . GLU A 1 72 ? -25.672 -18.984 -22.328 1 90.69 72 GLU A C 1
ATOM 560 O O . GLU A 1 72 ? -26.578 -19.781 -22.172 1 90.69 72 GLU A O 1
ATOM 565 N N . ALA A 1 73 ? -24.891 -18.562 -21.359 1 93.81 73 ALA A N 1
ATOM 566 C CA . ALA A 1 73 ? -25.219 -18.953 -19.984 1 93.81 73 ALA A CA 1
ATOM 567 C C . ALA A 1 73 ? -26.609 -18.453 -19.594 1 93.81 73 ALA A C 1
ATOM 569 O O . ALA A 1 73 ? -27.062 -17.422 -20.078 1 93.81 73 ALA A O 1
ATOM 570 N N . PRO A 1 74 ? -27.328 -19.172 -18.734 1 94.75 74 PRO A N 1
ATOM 571 C CA . PRO A 1 74 ? -28.656 -18.719 -18.312 1 94.75 74 PRO A CA 1
ATOM 572 C C . PRO A 1 74 ? -28.594 -17.5 -17.375 1 94.75 74 PRO A C 1
ATOM 574 O O . PRO A 1 74 ? -27.641 -17.359 -16.609 1 94.75 74 PRO A O 1
ATOM 577 N N . ALA A 1 75 ? -29.625 -16.703 -17.469 1 95.81 75 ALA A N 1
ATOM 578 C CA . ALA A 1 75 ? -29.781 -15.633 -16.484 1 95.81 75 ALA A CA 1
ATOM 579 C C . ALA A 1 75 ? -29.922 -16.203 -15.07 1 95.81 75 ALA A C 1
ATOM 581 O O . ALA A 1 75 ? -30.531 -17.25 -14.867 1 95.81 75 ALA A O 1
ATOM 582 N N . PRO A 1 76 ? -29.391 -15.578 -14.086 1 97.31 76 PRO A N 1
ATOM 583 C CA . PRO A 1 76 ? -28.75 -14.258 -14.148 1 97.31 76 PRO A CA 1
ATOM 584 C C . PRO A 1 76 ? -27.25 -14.336 -14.406 1 97.31 76 PRO A C 1
ATOM 586 O O . PRO A 1 76 ? -26.547 -13.328 -14.32 1 97.31 76 PRO A O 1
ATOM 589 N N . TYR A 1 77 ? -26.766 -15.469 -14.766 1 97.25 77 TYR A N 1
ATOM 590 C CA . TYR A 1 77 ? -25.328 -15.711 -14.766 1 97.25 77 TYR A CA 1
ATOM 591 C C . TYR A 1 77 ? -24.688 -15.172 -16.031 1 97.25 77 TYR A C 1
ATOM 593 O O . TYR A 1 77 ? -23.453 -15.062 -16.125 1 97.25 77 TYR A O 1
ATOM 601 N N . ASN A 1 78 ? -25.484 -14.773 -17 1 96.19 78 ASN A N 1
ATOM 602 C CA . ASN A 1 78 ? -24.953 -14.234 -18.25 1 96.19 78 ASN A CA 1
ATOM 603 C C . ASN A 1 78 ? -24.672 -12.734 -18.141 1 96.19 78 ASN A C 1
ATOM 605 O O . ASN A 1 78 ? -24.188 -12.117 -19.094 1 96.19 78 ASN A O 1
ATOM 609 N N . ASP A 1 79 ? -24.984 -12.133 -17 1 97.5 79 ASP A N 1
ATOM 610 C CA . ASP A 1 79 ? -24.641 -10.742 -16.75 1 97.5 79 ASP A CA 1
ATOM 611 C C . ASP A 1 79 ? -23.156 -10.594 -16.391 1 97.5 79 ASP A C 1
ATOM 613 O O . ASP A 1 79 ? -22.781 -10.766 -15.219 1 97.5 79 ASP A O 1
ATOM 617 N N . GLN A 1 80 ? -22.359 -10.133 -17.312 1 96.62 80 GLN A N 1
ATOM 618 C CA . GLN A 1 80 ? -20.922 -10.055 -17.141 1 96.62 80 GLN A CA 1
ATOM 619 C C . GLN A 1 80 ? -20.531 -8.953 -16.156 1 96.62 80 GLN A C 1
ATOM 621 O O . GLN A 1 80 ? -19.391 -8.906 -15.695 1 96.62 80 GLN A O 1
ATOM 626 N N . SER A 1 81 ? -21.422 -8.078 -15.805 1 95.44 81 SER A N 1
ATOM 627 C CA . SER A 1 81 ? -21.125 -7.055 -14.805 1 95.44 81 SER A CA 1
ATOM 628 C C . SER A 1 81 ? -21.219 -7.613 -13.391 1 95.44 81 SER A C 1
ATOM 630 O O . SER A 1 81 ? -20.594 -7.086 -12.469 1 95.44 81 SER A O 1
ATOM 632 N N . ALA A 1 82 ? -21.922 -8.719 -13.25 1 96.75 82 ALA A N 1
ATOM 633 C CA . ALA A 1 82 ? -22.188 -9.242 -11.914 1 96.75 82 ALA A CA 1
ATOM 634 C C . ALA A 1 82 ? -21.469 -10.57 -11.688 1 96.75 82 ALA A C 1
ATOM 636 O O . ALA A 1 82 ? -21.125 -10.914 -10.555 1 96.75 82 ALA A O 1
ATOM 637 N N . TRP A 1 83 ? -21.266 -11.281 -12.828 1 97.88 83 TRP A N 1
ATOM 638 C CA . TRP A 1 83 ? -20.719 -12.633 -12.703 1 97.88 83 TRP A CA 1
ATOM 639 C C . TRP A 1 83 ? -19.469 -12.789 -13.555 1 97.88 83 TRP A C 1
ATOM 641 O O . TRP A 1 83 ? -19.328 -12.133 -14.586 1 97.88 83 TRP A O 1
ATOM 651 N N . GLY A 1 84 ? -18.531 -13.625 -13.078 1 98.25 84 GLY A N 1
ATOM 652 C CA . GLY A 1 84 ? -17.297 -13.875 -13.812 1 98.25 84 GLY A CA 1
ATOM 653 C C . GLY A 1 84 ? -16.781 -15.297 -13.648 1 98.25 84 GLY A C 1
ATOM 654 O O . GLY A 1 84 ? -17.344 -16.078 -12.875 1 98.25 84 GLY A O 1
ATOM 655 N N . ILE A 1 85 ? -15.797 -15.633 -14.445 1 98.19 85 ILE A N 1
ATOM 656 C CA . ILE A 1 85 ? -15.078 -16.891 -14.367 1 98.19 85 ILE A CA 1
ATOM 657 C C . ILE A 1 85 ? -13.672 -16.656 -13.828 1 98.19 85 ILE A C 1
ATOM 659 O O . ILE A 1 85 ? -12.898 -15.891 -14.398 1 98.19 85 ILE A O 1
ATOM 663 N N . VAL A 1 86 ? -13.359 -17.281 -12.672 1 98.06 86 VAL A N 1
ATOM 664 C CA . VAL A 1 86 ? -12.008 -17.188 -12.141 1 98.06 86 VAL A CA 1
ATOM 665 C C . VAL A 1 86 ? -11.086 -18.156 -12.891 1 98.06 86 VAL A C 1
ATOM 667 O O . VAL A 1 86 ? -11.352 -19.359 -12.945 1 98.06 86 VAL A O 1
ATOM 670 N N . PRO A 1 87 ? -10.078 -17.625 -13.531 1 97.94 87 PRO A N 1
ATOM 671 C CA . PRO A 1 87 ? -9.18 -18.531 -14.242 1 97.94 87 PRO A CA 1
ATOM 672 C C . PRO A 1 87 ? -8.281 -19.328 -13.305 1 97.94 87 PRO A C 1
ATOM 674 O O . PRO A 1 87 ? -8.219 -19.047 -12.109 1 97.94 87 PRO A O 1
ATOM 677 N N . ALA A 1 88 ? -7.664 -20.344 -13.828 1 98.56 88 ALA A N 1
ATOM 678 C CA . ALA A 1 88 ? -6.785 -21.234 -13.086 1 98.56 88 ALA A CA 1
ATOM 679 C C . ALA A 1 88 ? -5.602 -21.672 -13.938 1 98.56 88 ALA A C 1
ATOM 681 O O . ALA A 1 88 ? -5.707 -21.766 -15.164 1 98.56 88 ALA A O 1
ATOM 682 N N . TRP A 1 89 ? -4.535 -21.984 -13.297 1 98.62 89 TRP A N 1
ATOM 683 C CA . TRP A 1 89 ? -3.336 -22.453 -13.984 1 98.62 89 TRP A CA 1
ATOM 684 C C . TRP A 1 89 ? -3.424 -23.953 -14.258 1 98.62 89 TRP A C 1
ATOM 686 O O . TRP A 1 89 ? -3.971 -24.703 -13.445 1 98.62 89 TRP A O 1
ATOM 696 N N . GLY A 1 90 ? -2.885 -24.344 -15.383 1 98.62 90 GLY A N 1
ATOM 697 C CA . GLY A 1 90 ? -2.828 -25.766 -15.703 1 98.62 90 GLY A CA 1
ATOM 698 C C . GLY A 1 90 ? -2.58 -26.031 -17.172 1 98.62 90 GLY A C 1
ATOM 699 O O . GLY A 1 90 ? -1.79 -25.328 -17.812 1 98.62 90 GLY A O 1
ATOM 700 N N . TYR A 1 91 ? -3.219 -27.125 -17.609 1 98.69 91 TYR A N 1
ATOM 701 C CA . TYR A 1 91 ? -2.973 -27.609 -18.953 1 98.69 91 TYR A CA 1
ATOM 702 C C . TYR A 1 91 ? -4.27 -27.703 -19.75 1 98.69 91 TYR A C 1
ATOM 704 O O . TYR A 1 91 ? -5.344 -27.922 -19.172 1 98.69 91 TYR A O 1
ATOM 712 N N . ALA A 1 92 ? -4.094 -27.562 -21.016 1 98.31 92 ALA A N 1
ATOM 713 C CA . ALA A 1 92 ? -5.195 -27.766 -21.953 1 98.31 92 ALA A CA 1
ATOM 714 C C . ALA A 1 92 ? -4.707 -28.469 -23.219 1 98.31 92 ALA A C 1
ATOM 716 O O . ALA A 1 92 ? -3.514 -28.438 -23.531 1 98.31 92 ALA A O 1
ATOM 717 N N . THR A 1 93 ? -5.629 -29.078 -23.922 1 97.56 93 THR A N 1
ATOM 718 C CA . THR A 1 93 ? -5.348 -29.766 -25.188 1 97.56 93 THR A CA 1
ATOM 719 C C . THR A 1 93 ? -5.867 -28.953 -26.359 1 97.56 93 THR A C 1
ATOM 721 O O . THR A 1 93 ? -7.012 -28.5 -26.359 1 97.56 93 THR A O 1
ATOM 724 N N . VAL A 1 94 ? -5.043 -28.828 -27.359 1 97.94 94 VAL A N 1
ATOM 725 C CA . VAL A 1 94 ? -5.449 -28.125 -28.562 1 97.94 94 VAL A CA 1
ATOM 726 C C . VAL A 1 94 ? -6.324 -29.047 -29.422 1 97.94 94 VAL A C 1
ATOM 728 O O . VAL A 1 94 ? -5.898 -30.141 -29.797 1 97.94 94 VAL A O 1
ATOM 731 N N . LEU A 1 95 ? -7.523 -28.578 -29.703 1 96 95 LEU A N 1
ATOM 732 C CA . LEU A 1 95 ? -8.453 -29.328 -30.531 1 96 95 LEU A CA 1
ATOM 733 C C . LEU A 1 95 ? -8.312 -28.953 -32 1 96 95 LEU A C 1
ATOM 735 O O . LEU A 1 95 ? -8.344 -29.828 -32.875 1 96 95 LEU A O 1
ATOM 739 N N . GLU A 1 96 ? -8.273 -27.719 -32.25 1 96.56 96 GLU A N 1
ATOM 740 C CA . GLU A 1 96 ? -8.141 -27.125 -33.562 1 96.56 96 GLU A CA 1
ATOM 741 C C . GLU A 1 96 ? -7.16 -25.953 -33.562 1 96.56 96 GLU A C 1
ATOM 743 O O . GLU A 1 96 ? -6.961 -25.312 -32.5 1 96.56 96 GLU A O 1
ATOM 748 N N . SER A 1 97 ? -6.582 -25.688 -34.75 1 97.62 97 SER A N 1
ATOM 749 C CA . SER A 1 97 ? -5.59 -24.609 -34.781 1 97.62 97 SER A CA 1
ATOM 750 C C . SER A 1 97 ? -5.484 -24 -36.156 1 97.62 97 SER A C 1
ATOM 752 O O . SER A 1 97 ? -5.598 -24.688 -37.156 1 97.62 97 SER A O 1
ATOM 754 N N . THR A 1 98 ? -5.359 -22.734 -36.219 1 97.62 98 THR A N 1
ATOM 755 C CA . THR A 1 98 ? -4.957 -22.016 -37.438 1 97.62 98 THR A CA 1
ATOM 756 C C . THR A 1 98 ? -3.564 -21.422 -37.281 1 97.62 98 THR A C 1
ATOM 758 O O . THR A 1 98 ? -3.201 -20.484 -37.969 1 97.62 98 THR A O 1
ATOM 761 N N . THR A 1 99 ? -2.895 -21.875 -36.281 1 97.62 99 THR A N 1
ATOM 762 C CA . THR A 1 99 ? -1.512 -21.5 -36 1 97.62 99 THR A CA 1
ATOM 763 C C . THR A 1 99 ? -0.566 -22.656 -36.312 1 97.62 99 THR A C 1
ATOM 765 O O . THR A 1 99 ? -0.981 -23.672 -36.844 1 97.62 99 THR A O 1
ATOM 768 N N . ASP A 1 100 ? 0.733 -22.469 -35.969 1 97 100 ASP A N 1
ATOM 769 C CA . ASP A 1 100 ? 1.727 -23.516 -36.156 1 97 100 ASP A CA 1
ATOM 770 C C . ASP A 1 100 ? 1.65 -24.531 -35 1 97 100 ASP A C 1
ATOM 772 O O . ASP A 1 100 ? 2.395 -25.516 -35 1 97 100 ASP A O 1
ATOM 776 N N . ILE A 1 101 ? 0.783 -24.344 -34.094 1 98.12 101 ILE A N 1
ATOM 777 C CA . ILE A 1 101 ? 0.565 -25.328 -33.031 1 98.12 101 ILE A CA 1
ATOM 778 C C . ILE A 1 101 ? -0.309 -26.469 -33.531 1 98.12 101 ILE A C 1
ATOM 780 O O . ILE A 1 101 ? -1.445 -26.234 -33.969 1 98.12 101 ILE A O 1
ATOM 784 N N . ALA A 1 102 ? 0.151 -27.656 -33.469 1 97.19 102 ALA A N 1
ATOM 785 C CA . ALA A 1 102 ? -0.571 -28.797 -34.031 1 97.19 102 ALA A CA 1
ATOM 786 C C . ALA A 1 102 ? -1.753 -29.188 -33.156 1 97.19 102 ALA A C 1
ATOM 788 O O . ALA A 1 102 ? -1.647 -29.188 -31.922 1 97.19 102 ALA A O 1
ATOM 789 N N . PRO A 1 103 ? -2.873 -29.5 -33.812 1 97.06 103 PRO A N 1
ATOM 790 C CA . PRO A 1 103 ? -3.91 -30.156 -33 1 97.06 103 PRO A CA 1
ATOM 791 C C . PRO A 1 103 ? -3.387 -31.359 -32.219 1 97.06 103 PRO A C 1
ATOM 793 O O . PRO A 1 103 ? -2.555 -32.125 -32.75 1 97.06 103 PRO A O 1
ATOM 796 N N . GLY A 1 104 ? -3.848 -31.516 -31 1 97.25 104 GLY A N 1
ATOM 797 C CA . GLY A 1 104 ? -3.354 -32.594 -30.156 1 97.25 104 GLY A CA 1
ATOM 798 C C . GLY A 1 104 ? -2.26 -32.125 -29.203 1 97.25 104 GLY A C 1
ATOM 799 O O . GLY A 1 104 ? -1.951 -32.812 -28.234 1 97.25 104 GLY A O 1
ATOM 800 N N . SER A 1 105 ? -1.699 -30.969 -29.453 1 98 105 SER A N 1
ATOM 801 C CA . SER A 1 105 ? -0.653 -30.422 -28.578 1 98 105 SER A CA 1
ATOM 802 C C . SER A 1 105 ? -1.204 -30.078 -27.203 1 98 105 SER A C 1
ATOM 804 O O . SER A 1 105 ? -2.404 -29.844 -27.047 1 98 105 SER A O 1
ATOM 806 N N . THR A 1 106 ? -0.333 -30.141 -26.203 1 98.25 106 THR A N 1
ATOM 807 C CA . THR A 1 106 ? -0.655 -29.719 -24.844 1 98.25 106 THR A CA 1
ATOM 808 C C . THR A 1 106 ? -0.084 -28.328 -24.562 1 98.25 106 THR A C 1
ATOM 810 O O . THR A 1 106 ? 1.09 -28.078 -24.828 1 98.25 106 THR A O 1
ATOM 813 N N . LEU A 1 107 ? -0.915 -27.453 -24 1 98.56 107 LEU A N 1
ATOM 814 C CA . LEU A 1 107 ? -0.484 -26.109 -23.641 1 98.56 107 LEU A CA 1
ATOM 815 C C . LEU A 1 107 ? -0.503 -25.922 -22.125 1 98.56 107 LEU A C 1
ATOM 817 O O . LEU A 1 107 ? -1.441 -26.359 -21.453 1 98.56 107 LEU A O 1
ATOM 821 N N . TRP A 1 108 ? 0.569 -25.375 -21.594 1 98.56 108 TRP A N 1
ATOM 822 C CA . TRP A 1 108 ? 0.597 -24.812 -20.25 1 98.56 108 TRP A CA 1
ATOM 823 C C . TRP A 1 108 ? 0.132 -23.359 -20.266 1 98.56 108 TRP A C 1
ATOM 825 O O . TRP A 1 108 ? 0.538 -22.578 -21.125 1 98.56 108 TRP A O 1
ATOM 835 N N . GLY A 1 109 ? -0.707 -23.031 -19.312 1 98.44 109 GLY A N 1
ATOM 836 C CA . GLY A 1 109 ? -1.105 -21.641 -19.234 1 98.44 109 GLY A CA 1
ATOM 837 C C . GLY A 1 109 ? -2.252 -21.406 -18.266 1 98.44 109 GLY A C 1
ATOM 838 O O . GLY A 1 109 ? -2.348 -22.062 -17.234 1 98.44 109 GLY A O 1
ATOM 839 N N . PHE A 1 110 ? -2.951 -20.312 -18.484 1 98.44 110 PHE A N 1
ATOM 840 C CA . PHE A 1 110 ? -4.008 -19.75 -17.656 1 98.44 110 PHE A CA 1
ATOM 841 C C . PHE A 1 110 ? -5.375 -19.984 -18.281 1 98.44 110 PHE A C 1
ATOM 843 O O . PHE A 1 110 ? -5.668 -19.484 -19.359 1 98.44 110 PHE A O 1
ATOM 850 N N . TRP A 1 111 ? -6.297 -20.812 -17.609 1 98.5 111 TRP A N 1
ATOM 851 C CA . TRP A 1 111 ? -7.484 -21.344 -18.266 1 98.5 111 TRP A CA 1
ATOM 852 C C . TRP A 1 111 ? -8.742 -21.031 -17.469 1 98.5 111 TRP A C 1
ATOM 854 O O . TRP A 1 111 ? -8.664 -20.797 -16.25 1 98.5 111 TRP A O 1
ATOM 864 N N . PRO A 1 112 ? -9.914 -20.953 -18.156 1 98 112 PRO A N 1
ATOM 865 C CA . PRO A 1 112 ? -11.156 -20.812 -17.391 1 98 112 PRO A CA 1
ATOM 866 C C . PRO A 1 112 ? -11.5 -22.047 -16.578 1 98 112 PRO A C 1
ATOM 868 O O . PRO A 1 112 ? -11.227 -23.172 -17.016 1 98 112 PRO A O 1
ATOM 871 N N . THR A 1 113 ? -12.07 -21.938 -15.445 1 98 113 THR A N 1
ATOM 872 C CA . THR A 1 113 ? -12.602 -23.047 -14.664 1 98 113 THR A CA 1
ATOM 873 C C . THR A 1 113 ? -13.883 -23.578 -15.289 1 98 113 THR A C 1
ATOM 875 O O . THR A 1 113 ? -14.969 -23.406 -14.734 1 98 113 THR A O 1
ATOM 878 N N . SER A 1 114 ? -13.695 -24.188 -16.359 1 94.94 114 SER A N 1
ATOM 879 C CA . SER A 1 114 ? -14.781 -24.609 -17.25 1 94.94 114 SER A CA 1
ATOM 880 C C . SER A 1 114 ? -14.406 -25.859 -18.031 1 94.94 114 SER A C 1
ATOM 882 O O . SER A 1 114 ? -13.234 -26.109 -18.297 1 94.94 114 SER A O 1
ATOM 884 N N . GLY A 1 115 ? -15.43 -26.641 -18.344 1 90.88 115 GLY A N 1
ATOM 885 C CA . GLY A 1 115 ? -15.242 -27.75 -19.266 1 90.88 115 GLY A CA 1
ATOM 886 C C . GLY A 1 115 ? -15.461 -27.375 -20.719 1 90.88 115 GLY A C 1
ATOM 887 O O . GLY A 1 115 ? -15.242 -28.188 -21.609 1 90.88 115 GLY A O 1
ATOM 888 N N . LEU A 1 116 ? -15.828 -26.188 -20.969 1 90.75 116 LEU A N 1
ATOM 889 C CA . LEU A 1 116 ? -16.141 -25.703 -22.312 1 90.75 116 LEU A CA 1
ATOM 890 C C . LEU A 1 116 ? -14.852 -25.422 -23.078 1 90.75 116 LEU A C 1
ATOM 892 O O . LEU A 1 116 ? -13.914 -24.844 -22.547 1 90.75 116 LEU A O 1
ATOM 896 N N . PRO A 1 117 ? -14.805 -25.922 -24.344 1 92.69 117 PRO A N 1
ATOM 897 C CA . PRO A 1 117 ? -13.695 -25.438 -25.172 1 92.69 117 PRO A CA 1
ATOM 898 C C . PRO A 1 117 ? -13.648 -23.922 -25.266 1 92.69 117 PRO A C 1
ATOM 900 O O . PRO A 1 117 ? -14.695 -23.266 -25.312 1 92.69 117 PRO A O 1
ATOM 903 N N . THR A 1 118 ? -12.477 -23.391 -25.281 1 93.5 118 THR A N 1
ATOM 904 C CA . THR A 1 118 ? -12.281 -21.953 -25.391 1 93.5 118 THR A CA 1
ATOM 905 C C . THR A 1 118 ? -11.305 -21.609 -26.516 1 93.5 118 THR A C 1
ATOM 907 O O . THR A 1 118 ? -10.492 -22.438 -26.906 1 93.5 118 THR A O 1
ATOM 910 N N . GLU A 1 119 ? -11.508 -20.422 -27.047 1 95.38 119 GLU A N 1
ATOM 911 C CA . GLU A 1 119 ? -10.656 -19.953 -28.125 1 95.38 119 GLU A CA 1
ATOM 912 C C . GLU A 1 119 ? -9.633 -18.922 -27.625 1 95.38 119 GLU A C 1
ATOM 914 O O . GLU A 1 119 ? -9.961 -18.078 -26.781 1 95.38 119 GLU A O 1
ATOM 919 N N . LEU A 1 120 ? -8.406 -19.047 -28.125 1 97.81 120 LEU A N 1
ATOM 920 C CA . LEU A 1 120 ? -7.355 -18.062 -27.891 1 97.81 120 LEU A CA 1
ATOM 921 C C . LEU A 1 120 ? -6.82 -17.516 -29.203 1 97.81 120 LEU A C 1
ATOM 923 O O . LEU A 1 120 ? -6.781 -18.219 -30.219 1 97.81 120 LEU A O 1
ATOM 927 N N . THR A 1 121 ? -6.527 -16.266 -29.234 1 98.31 121 THR A N 1
ATOM 928 C CA . THR A 1 121 ? -5.723 -15.672 -30.281 1 98.31 121 THR A CA 1
ATOM 929 C C . THR A 1 121 ? -4.258 -15.594 -29.875 1 98.31 121 THR A C 1
ATOM 931 O O . THR A 1 121 ? -3.896 -14.82 -28.984 1 98.31 121 THR A O 1
ATOM 934 N N . LEU A 1 122 ? -3.373 -16.422 -30.547 1 98.38 122 LEU A N 1
ATOM 935 C CA . LEU A 1 122 ? -1.994 -16.594 -30.109 1 98.38 122 LEU A CA 1
ATOM 936 C C . LEU A 1 122 ? -1.015 -16.109 -31.172 1 98.38 122 LEU A C 1
ATOM 938 O O . LEU A 1 122 ? -1.196 -16.406 -32.344 1 98.38 122 LEU A O 1
ATOM 942 N N . ILE A 1 123 ? -0.04 -15.391 -30.75 1 98.06 123 ILE A N 1
ATOM 943 C CA . ILE A 1 123 ? 1.095 -15.062 -31.609 1 98.06 123 ILE A CA 1
ATOM 944 C C . ILE A 1 123 ? 2.377 -15.625 -31 1 98.06 123 ILE A C 1
ATOM 946 O O . ILE A 1 123 ? 2.477 -15.797 -29.781 1 98.06 123 ILE A O 1
ATOM 950 N N . PRO A 1 124 ? 3.357 -15.977 -31.875 1 97.25 124 PRO A N 1
ATOM 951 C CA . PRO A 1 124 ? 4.605 -16.531 -31.344 1 97.25 124 PRO A CA 1
ATOM 952 C C . PRO A 1 124 ? 5.316 -15.57 -30.391 1 97.25 124 PRO A C 1
ATOM 954 O O . PRO A 1 124 ? 5.348 -14.367 -30.625 1 97.25 124 PRO A O 1
ATOM 957 N N . GLY A 1 125 ? 5.793 -16.156 -29.312 1 95.5 125 GLY A N 1
ATOM 958 C CA . GLY A 1 125 ? 6.605 -15.414 -28.359 1 95.5 125 GLY A CA 1
ATOM 959 C C . GLY A 1 125 ? 8.047 -15.883 -28.312 1 95.5 125 GLY A C 1
ATOM 960 O O . GLY A 1 125 ? 8.5 -16.609 -29.203 1 95.5 125 GLY A O 1
ATOM 961 N N . GLN A 1 126 ? 8.828 -15.336 -27.375 1 94.81 126 GLN A N 1
ATOM 962 C CA . GLN A 1 126 ? 10.195 -15.758 -27.094 1 94.81 126 GLN A CA 1
ATOM 963 C C . GLN A 1 126 ? 10.32 -16.328 -25.688 1 94.81 126 GLN A C 1
ATOM 965 O O . GLN A 1 126 ? 9.734 -15.781 -24.734 1 94.81 126 GLN A O 1
ATOM 970 N N . PRO A 1 127 ? 11.016 -17.391 -25.531 1 96.5 127 PRO A N 1
ATOM 971 C CA . PRO A 1 127 ? 11.719 -18.203 -26.531 1 96.5 127 PRO A CA 1
ATOM 972 C C . PRO A 1 127 ? 10.773 -19.062 -27.375 1 96.5 127 PRO A C 1
ATOM 974 O O . PRO A 1 127 ? 9.555 -18.938 -27.234 1 96.5 127 PRO A O 1
ATOM 977 N N . ARG A 1 128 ? 11.383 -19.844 -28.297 1 94.56 128 ARG A N 1
ATOM 978 C CA . ARG A 1 128 ? 10.578 -20.734 -29.125 1 94.56 128 ARG A CA 1
ATOM 979 C C . ARG A 1 128 ? 9.711 -21.641 -28.25 1 94.56 128 ARG A C 1
ATOM 981 O O . ARG A 1 128 ? 10.172 -22.172 -27.234 1 94.56 128 ARG A O 1
ATOM 988 N N . GLY A 1 129 ? 8.398 -21.828 -28.625 1 96 129 GLY A N 1
ATOM 989 C CA . GLY A 1 129 ? 7.461 -22.641 -27.859 1 96 129 GLY A CA 1
ATOM 990 C C . GLY A 1 129 ? 6.562 -21.812 -26.969 1 96 129 GLY A C 1
ATOM 991 O O . GLY A 1 129 ? 5.551 -22.312 -26.469 1 96 129 GLY A O 1
ATOM 992 N N . HIS A 1 130 ? 7.004 -20.578 -26.734 1 97.81 130 HIS A N 1
ATOM 993 C CA . HIS A 1 130 ? 6.164 -19.656 -25.984 1 97.81 130 HIS A CA 1
ATOM 994 C C . HIS A 1 130 ? 5.234 -18.875 -26.906 1 97.81 130 HIS A C 1
ATOM 996 O O . HIS A 1 130 ? 5.602 -18.547 -28.047 1 97.81 130 HIS A O 1
ATOM 1002 N N . TRP A 1 131 ? 4.078 -18.625 -26.422 1 98.44 131 TRP A N 1
ATOM 1003 C CA . TRP A 1 131 ? 3.049 -17.906 -27.172 1 98.44 131 TRP A CA 1
ATOM 1004 C C . TRP A 1 131 ? 2.379 -16.844 -26.312 1 98.44 131 TRP A C 1
ATOM 1006 O O . TRP A 1 131 ? 2.244 -17.031 -25.094 1 98.44 131 TRP A O 1
ATOM 1016 N N . THR A 1 132 ? 1.976 -15.719 -26.938 1 98.25 132 THR A N 1
ATOM 1017 C CA . THR A 1 132 ? 1.275 -14.648 -26.234 1 98.25 132 THR A CA 1
ATOM 1018 C C . THR A 1 132 ? -0.168 -14.539 -26.719 1 98.25 132 THR A C 1
ATOM 1020 O O . THR A 1 132 ? -0.424 -14.508 -27.922 1 98.25 132 THR A O 1
ATOM 1023 N N . GLU A 1 133 ? -1.08 -14.547 -25.812 1 98.5 133 GLU A N 1
ATOM 1024 C CA . GLU A 1 133 ? -2.486 -14.297 -26.125 1 98.5 133 GLU A CA 1
ATOM 1025 C C . GLU A 1 133 ? -2.758 -12.805 -26.297 1 98.5 133 GLU A C 1
ATOM 1027 O O . GLU A 1 133 ? -2.408 -12 -25.438 1 98.5 133 GLU A O 1
ATOM 1032 N N . VAL A 1 134 ? -3.457 -12.414 -27.422 1 97.5 134 VAL A N 1
ATOM 1033 C CA . VAL A 1 134 ? -3.475 -10.992 -27.766 1 97.5 134 VAL A CA 1
ATOM 1034 C C . VAL A 1 134 ? -4.91 -10.539 -28.016 1 97.5 134 VAL A C 1
ATOM 1036 O O . VAL A 1 134 ? -5.141 -9.5 -28.625 1 97.5 134 VAL A O 1
ATOM 1039 N N . SER A 1 135 ? -5.922 -11.328 -27.641 1 96.56 135 SER A N 1
ATOM 1040 C CA . SER A 1 135 ? -7.305 -10.891 -27.797 1 96.56 135 SER A CA 1
ATOM 1041 C C . SER A 1 135 ? -7.516 -9.5 -27.203 1 96.56 135 SER A C 1
ATOM 1043 O O . SER A 1 135 ? -6.945 -9.172 -26.156 1 96.56 135 SER A O 1
ATOM 1045 N N . GLU A 1 136 ? -8.422 -8.727 -27.75 1 94.06 136 GLU A N 1
ATOM 1046 C CA . GLU A 1 136 ? -8.664 -7.336 -27.359 1 94.06 136 GLU A CA 1
ATOM 1047 C C . GLU A 1 136 ? -9.18 -7.242 -25.922 1 94.06 136 GLU A C 1
ATOM 1049 O O . GLU A 1 136 ? -8.766 -6.359 -25.172 1 94.06 136 GLU A O 1
ATOM 1054 N N . HIS A 1 137 ? -10.016 -8.094 -25.5 1 93.31 137 HIS A N 1
ATOM 1055 C CA . HIS A 1 137 ? -10.633 -8 -24.172 1 93.31 137 HIS A CA 1
ATOM 1056 C C . HIS A 1 137 ? -9.609 -8.266 -23.078 1 93.31 137 HIS A C 1
ATOM 1058 O O . HIS A 1 137 ? -9.875 -8 -21.906 1 93.31 137 HIS A O 1
ATOM 1064 N N . ARG A 1 138 ? -8.375 -8.805 -23.453 1 95.06 138 ARG A N 1
ATOM 1065 C CA . ARG A 1 138 ? -7.34 -9.117 -22.469 1 95.06 138 ARG A CA 1
ATOM 1066 C C . ARG A 1 138 ? -6.211 -8.094 -22.516 1 95.06 138 ARG A C 1
ATOM 1068 O O . ARG A 1 138 ? -5.176 -8.273 -21.859 1 95.06 138 ARG A O 1
ATOM 1075 N N . LYS A 1 139 ? -6.371 -7.07 -23.188 1 88.94 139 LYS A N 1
ATOM 1076 C CA . LYS A 1 139 ? -5.285 -6.145 -23.5 1 88.94 139 LYS A CA 1
ATOM 1077 C C . LYS A 1 139 ? -4.734 -5.5 -22.234 1 88.94 139 LYS A C 1
ATOM 1079 O O . LYS A 1 139 ? -3.58 -5.066 -22.203 1 88.94 139 LYS A O 1
ATOM 1084 N N . HIS A 1 140 ? -5.523 -5.461 -21.172 1 86.81 140 HIS A N 1
ATOM 1085 C CA . HIS A 1 140 ? -5.078 -4.785 -19.953 1 86.81 140 HIS A CA 1
ATOM 1086 C C . HIS A 1 140 ? -4.578 -5.781 -18.922 1 86.81 140 HIS A C 1
ATOM 1088 O O . HIS A 1 140 ? -4.137 -5.391 -17.844 1 86.81 140 HIS A O 1
ATOM 1094 N N . LEU A 1 141 ? -4.621 -7.059 -19.25 1 93.25 141 LEU A N 1
ATOM 1095 C CA . LEU A 1 141 ? -4.102 -8.086 -18.344 1 93.25 141 LEU A CA 1
ATOM 1096 C C . LEU A 1 141 ? -2.58 -8.039 -18.297 1 93.25 141 LEU A C 1
ATOM 1098 O O . LEU A 1 141 ? -1.927 -7.77 -19.312 1 93.25 141 LEU A O 1
ATOM 1102 N N . MET A 1 142 ? -2.029 -8.273 -17.141 1 93.25 142 MET A N 1
ATOM 1103 C CA . MET A 1 142 ? -0.58 -8.367 -17 1 93.25 142 MET A CA 1
ATOM 1104 C C . MET A 1 142 ? -0.015 -9.5 -17.844 1 93.25 142 MET A C 1
ATOM 1106 O O . MET A 1 142 ? -0.672 -10.523 -18.047 1 93.25 142 MET A O 1
ATOM 1110 N N . THR A 1 143 ? 1.19 -9.383 -18.234 1 95.38 143 THR A N 1
ATOM 1111 C CA . THR A 1 143 ? 1.792 -10.242 -19.234 1 95.38 143 THR A CA 1
ATOM 1112 C C . THR A 1 143 ? 1.916 -11.672 -18.734 1 95.38 143 THR A C 1
ATOM 1114 O O . THR A 1 143 ? 1.862 -12.625 -19.516 1 95.38 143 THR A O 1
ATOM 1117 N N . TYR A 1 144 ? 2.059 -11.82 -17.406 1 96.69 144 TYR A N 1
ATOM 1118 C CA . TYR A 1 144 ? 2.199 -13.133 -16.797 1 96.69 144 TYR A CA 1
ATOM 1119 C C . TYR A 1 144 ? 1.06 -14.062 -17.203 1 96.69 144 TYR A C 1
ATOM 1121 O O . TYR A 1 144 ? 1.277 -15.242 -17.469 1 96.69 144 TYR A O 1
ATOM 1129 N N . TYR A 1 145 ? -0.103 -13.516 -17.438 1 97.56 145 TYR A N 1
ATOM 1130 C CA . TYR A 1 145 ? -1.325 -14.305 -17.578 1 97.56 145 TYR A CA 1
ATOM 1131 C C . TYR A 1 145 ? -1.667 -14.539 -19.031 1 97.56 145 TYR A C 1
ATOM 1133 O O . TYR A 1 145 ? -2.564 -15.32 -19.359 1 97.56 145 TYR A O 1
ATOM 1141 N N . ASN A 1 146 ? -0.938 -13.906 -19.891 1 98.06 146 ASN A N 1
ATOM 1142 C CA . ASN A 1 146 ? -1.181 -14.039 -21.328 1 98.06 146 ASN A CA 1
ATOM 1143 C C . ASN A 1 146 ? -0.124 -14.906 -22 1 98.06 146 ASN A C 1
ATOM 1145 O O . ASN A 1 146 ? -0.101 -15.031 -23.219 1 98.06 146 ASN A O 1
ATOM 1149 N N . ARG A 1 147 ? 0.679 -15.516 -21.188 1 97.94 147 ARG A N 1
ATOM 1150 C CA . ARG A 1 147 ? 1.729 -16.359 -21.766 1 97.94 147 ARG A CA 1
ATOM 1151 C C . ARG A 1 147 ? 1.334 -17.828 -21.734 1 97.94 147 ARG A C 1
ATOM 1153 O O . ARG A 1 147 ? 0.897 -18.328 -20.688 1 97.94 147 ARG A O 1
ATOM 1160 N N . TYR A 1 148 ? 1.498 -18.484 -22.828 1 98.56 148 TYR A N 1
ATOM 1161 C CA . TYR A 1 148 ? 1.23 -19.922 -22.969 1 98.56 148 TYR A CA 1
ATOM 1162 C C . TYR A 1 148 ? 2.449 -20.641 -23.531 1 98.56 148 TYR A C 1
ATOM 1164 O O . TYR A 1 148 ? 3.26 -20.062 -24.25 1 98.56 148 TYR A O 1
ATOM 1172 N N . GLU A 1 149 ? 2.59 -21.906 -23.172 1 98.38 149 GLU A N 1
ATOM 1173 C CA . GLU A 1 149 ? 3.729 -22.703 -23.594 1 98.38 149 GLU A CA 1
ATOM 1174 C C . GLU A 1 149 ? 3.273 -24.062 -24.141 1 98.38 149 GLU A C 1
ATOM 1176 O O . GLU A 1 149 ? 2.439 -24.734 -23.547 1 98.38 149 GLU A O 1
ATOM 1181 N N . VAL A 1 150 ? 3.799 -24.391 -25.312 1 98.31 150 VAL A N 1
ATOM 1182 C CA . VAL A 1 150 ? 3.631 -25.766 -25.797 1 98.31 150 VAL A CA 1
ATOM 1183 C C . VAL A 1 150 ? 4.566 -26.703 -25.031 1 98.31 150 VAL A C 1
ATOM 1185 O O . VAL A 1 150 ? 5.777 -26.469 -24.984 1 98.31 150 VAL A O 1
ATOM 1188 N N . VAL A 1 151 ? 3.967 -27.719 -24.438 1 97 151 VAL A N 1
ATOM 1189 C CA . VAL A 1 151 ? 4.789 -28.609 -23.625 1 97 151 VAL A CA 1
ATOM 1190 C C . VAL A 1 151 ? 4.66 -30.047 -24.109 1 97 151 VAL A C 1
ATOM 1192 O O . VAL A 1 151 ? 3.686 -30.391 -24.781 1 97 151 VAL A O 1
ATOM 1195 N N . SER A 1 152 ? 5.66 -30.859 -23.781 1 93.62 152 SER A N 1
ATOM 1196 C CA . SER A 1 152 ? 5.66 -32.25 -24.188 1 93.62 152 SER A CA 1
ATOM 1197 C C . SER A 1 152 ? 5.426 -33.188 -22.984 1 93.62 152 SER A C 1
ATOM 1199 O O . SER A 1 152 ? 5.312 -34.375 -23.141 1 93.62 152 SER A O 1
ATOM 1201 N N . GLU A 1 153 ? 5.258 -32.625 -21.859 1 87.94 153 GLU A N 1
ATOM 1202 C CA . GLU A 1 153 ? 5.047 -33.438 -20.656 1 87.94 153 GLU A CA 1
ATOM 1203 C C . GLU A 1 153 ? 3.75 -34.25 -20.75 1 87.94 153 GLU A C 1
ATOM 1205 O O . GLU A 1 153 ? 2.688 -33.688 -21.031 1 87.94 153 GLU A O 1
ATOM 1210 N N . ASP A 1 154 ? 3.91 -35.594 -20.391 1 89.69 154 ASP A N 1
ATOM 1211 C CA . ASP A 1 154 ? 2.713 -36.406 -20.5 1 89.69 154 ASP A CA 1
ATOM 1212 C C . ASP A 1 154 ? 2.475 -37.219 -19.219 1 89.69 154 ASP A C 1
ATOM 1214 O O . ASP A 1 154 ? 1.478 -37.938 -19.109 1 89.69 154 ASP A O 1
ATOM 1218 N N . ASP A 1 155 ? 3.4 -37.062 -18.219 1 95.69 155 ASP A N 1
ATOM 1219 C CA . ASP A 1 155 ? 3.166 -37.688 -16.922 1 95.69 155 ASP A CA 1
ATOM 1220 C C . ASP A 1 155 ? 2.156 -36.875 -16.109 1 95.69 155 ASP A C 1
ATOM 1222 O O . ASP A 1 155 ? 2.414 -35.75 -15.734 1 95.69 155 ASP A O 1
ATOM 1226 N N . ARG A 1 156 ? 1.05 -37.5 -15.766 1 95.94 156 ARG A N 1
ATOM 1227 C CA . ARG A 1 156 ? -0.075 -36.844 -15.125 1 95.94 156 ARG A CA 1
ATOM 1228 C C . ARG A 1 156 ? 0.307 -36.312 -13.742 1 95.94 156 ARG A C 1
ATOM 1230 O O . ARG A 1 156 ? -0.172 -35.281 -13.305 1 95.94 156 ARG A O 1
ATOM 1237 N N . ASP A 1 157 ? 1.07 -37.125 -13.086 1 96.69 157 ASP A N 1
ATOM 1238 C CA . ASP A 1 157 ? 1.506 -36.719 -11.758 1 96.69 157 ASP A CA 1
ATOM 1239 C C . ASP A 1 157 ? 2.352 -35.438 -11.828 1 96.69 157 ASP A C 1
ATOM 1241 O O . ASP A 1 157 ? 2.105 -34.469 -11.086 1 96.69 157 ASP A O 1
ATOM 1245 N N . THR A 1 158 ? 3.299 -35.406 -12.727 1 97.5 158 THR A N 1
ATOM 1246 C CA . THR A 1 158 ? 4.141 -34.25 -12.922 1 97.5 158 THR A CA 1
ATOM 1247 C C . THR A 1 158 ? 3.309 -33.062 -13.383 1 97.5 158 THR A C 1
ATOM 1249 O O . THR A 1 158 ? 3.514 -31.922 -12.914 1 97.5 158 THR A O 1
ATOM 1252 N N . MET A 1 159 ? 2.365 -33.312 -14.234 1 98.25 159 MET A N 1
ATOM 1253 C CA . MET A 1 159 ? 1.486 -32.25 -14.719 1 98.25 159 MET A CA 1
ATOM 1254 C C . MET A 1 159 ? 0.655 -31.672 -13.578 1 98.25 159 MET A C 1
ATOM 1256 O O . MET A 1 159 ? 0.458 -30.469 -13.508 1 98.25 159 MET A O 1
ATOM 1260 N N . ALA A 1 160 ? 0.2 -32.531 -12.711 1 98.5 160 ALA A N 1
ATOM 1261 C CA . ALA A 1 160 ? -0.619 -32.094 -11.586 1 98.5 160 ALA A CA 1
ATOM 1262 C C . ALA A 1 160 ? 0.191 -31.234 -10.625 1 98.5 160 ALA A C 1
ATOM 1264 O O . ALA A 1 160 ? -0.271 -30.172 -10.195 1 98.5 160 ALA A O 1
ATOM 1265 N N . TRP A 1 161 ? 1.401 -31.609 -10.312 1 98.25 161 TRP A N 1
ATOM 1266 C CA . TRP A 1 161 ? 2.277 -30.812 -9.461 1 98.25 161 TRP A CA 1
ATOM 1267 C C . TRP A 1 161 ? 2.584 -29.469 -10.102 1 98.25 161 TRP A C 1
ATOM 1269 O O . TRP A 1 161 ? 2.59 -28.438 -9.43 1 98.25 161 TRP A O 1
ATOM 1279 N N . THR A 1 162 ? 2.809 -29.531 -11.383 1 98.44 162 THR A N 1
ATOM 1280 C CA . THR A 1 162 ? 3.105 -28.312 -12.102 1 98.44 162 THR A CA 1
ATOM 1281 C C . THR A 1 162 ? 1.91 -27.359 -12.062 1 98.44 162 THR A C 1
ATOM 1283 O O . THR A 1 162 ? 2.061 -26.172 -11.766 1 98.44 162 THR A O 1
ATOM 1286 N N . ALA A 1 163 ? 0.735 -27.875 -12.297 1 98.44 163 ALA A N 1
ATOM 1287 C CA . ALA A 1 163 ? -0.472 -27.062 -12.281 1 98.44 163 ALA A CA 1
ATOM 1288 C C . ALA A 1 163 ? -0.678 -26.406 -10.914 1 98.44 163 ALA A C 1
ATOM 1290 O O . ALA A 1 163 ? -1.04 -25.234 -10.82 1 98.44 163 ALA A O 1
ATOM 1291 N N . ALA A 1 164 ? -0.366 -27.141 -9.914 1 98.12 164 ALA A N 1
ATOM 1292 C CA . ALA A 1 164 ? -0.688 -26.719 -8.555 1 98.12 164 ALA A CA 1
ATOM 1293 C C . ALA A 1 164 ? 0.365 -25.75 -8.016 1 98.12 164 ALA A C 1
ATOM 1295 O O . ALA A 1 164 ? 0.081 -24.953 -7.125 1 98.12 164 ALA A O 1
ATOM 1296 N N . ILE A 1 165 ? 1.594 -25.75 -8.57 1 98.06 165 ILE A N 1
ATOM 1297 C CA . ILE A 1 165 ? 2.668 -25.125 -7.816 1 98.06 165 ILE A CA 1
ATOM 1298 C C . ILE A 1 165 ? 3.424 -24.141 -8.711 1 98.06 165 ILE A C 1
ATOM 1300 O O . ILE A 1 165 ? 3.816 -23.062 -8.273 1 98.06 165 ILE A O 1
ATOM 1304 N N . ARG A 1 166 ? 3.629 -24.406 -9.953 1 98.19 166 ARG A N 1
ATOM 1305 C CA . ARG A 1 166 ? 4.668 -23.781 -10.766 1 98.19 166 ARG A CA 1
ATOM 1306 C C . ARG A 1 166 ? 4.445 -22.281 -10.883 1 98.19 166 ARG A C 1
ATOM 1308 O O . ARG A 1 166 ? 5.375 -21.5 -10.711 1 98.19 166 ARG A O 1
ATOM 1315 N N . ALA A 1 167 ? 3.215 -21.922 -11.242 1 96.69 167 ALA A N 1
ATOM 1316 C CA . ALA A 1 167 ? 2.945 -20.516 -11.445 1 96.69 167 ALA A CA 1
ATOM 1317 C C . ALA A 1 167 ? 3.215 -19.703 -10.172 1 96.69 167 ALA A C 1
ATOM 1319 O O . ALA A 1 167 ? 3.826 -18.641 -10.219 1 96.69 167 ALA A O 1
ATOM 1320 N N . ILE A 1 168 ? 2.832 -20.219 -9.047 1 95.56 168 ILE A N 1
ATOM 1321 C CA . ILE A 1 168 ? 2.99 -19.578 -7.75 1 95.56 168 ILE A CA 1
ATOM 1322 C C . ILE A 1 168 ? 4.445 -19.672 -7.297 1 95.56 168 ILE A C 1
ATOM 1324 O O . ILE A 1 168 ? 4.988 -18.734 -6.723 1 95.56 168 ILE A O 1
ATOM 1328 N N . TRP A 1 169 ? 5.016 -20.812 -7.566 1 97.88 169 TRP A N 1
ATOM 1329 C CA . TRP A 1 169 ? 6.43 -21.031 -7.305 1 97.88 169 TRP A CA 1
ATOM 1330 C C . TRP A 1 169 ? 7.289 -19.969 -7.973 1 97.88 169 TRP A C 1
ATOM 1332 O O . TRP A 1 169 ? 8.289 -19.516 -7.406 1 97.88 169 TRP A O 1
ATOM 1342 N N . GLY A 1 170 ? 6.914 -19.547 -9.133 1 97.94 170 GLY A N 1
ATOM 1343 C CA . GLY A 1 170 ? 7.652 -18.531 -9.867 1 97.94 170 GLY A CA 1
ATOM 1344 C C . GLY A 1 170 ? 7.824 -17.234 -9.094 1 97.94 170 GLY A C 1
ATOM 1345 O O . GLY A 1 170 ? 8.859 -16.578 -9.203 1 97.94 170 GLY A O 1
ATOM 1346 N N . ALA A 1 171 ? 6.828 -16.891 -8.32 1 97.44 171 ALA A N 1
ATOM 1347 C CA . ALA A 1 171 ? 6.914 -15.68 -7.516 1 97.44 171 ALA A CA 1
ATOM 1348 C C . ALA A 1 171 ? 8.031 -15.789 -6.48 1 97.44 171 ALA A C 1
ATOM 1350 O O . ALA A 1 171 ? 8.773 -14.828 -6.258 1 97.44 171 ALA A O 1
ATOM 1351 N N . GLY A 1 172 ? 8.164 -16.938 -5.844 1 98 172 GLY A N 1
ATOM 1352 C CA . GLY A 1 172 ? 9.25 -17.156 -4.902 1 98 172 GLY A CA 1
ATOM 1353 C C . GLY A 1 172 ? 10.617 -17.156 -5.555 1 98 172 GLY A C 1
ATOM 1354 O O . GLY A 1 172 ? 11.578 -16.609 -4.992 1 98 172 GLY A O 1
ATOM 1355 N N . TYR A 1 173 ? 10.68 -17.734 -6.719 1 98.25 173 TYR A N 1
ATOM 1356 C CA . TYR A 1 173 ? 11.922 -17.734 -7.488 1 98.25 173 TYR A CA 1
ATOM 1357 C C . TYR A 1 173 ? 12.359 -16.312 -7.816 1 98.25 173 TYR A C 1
ATOM 1359 O O . TYR A 1 173 ? 13.523 -15.953 -7.633 1 98.25 173 TYR A O 1
ATOM 1367 N N . LEU A 1 174 ? 11.391 -15.484 -8.273 1 98.44 174 LEU A N 1
ATOM 1368 C CA . LEU A 1 174 ? 11.688 -14.109 -8.648 1 98.44 174 LEU A CA 1
ATOM 1369 C C . LEU A 1 174 ? 12.141 -13.305 -7.43 1 98.44 174 LEU A C 1
ATOM 1371 O O . LEU A 1 174 ? 13.062 -12.484 -7.531 1 98.44 174 LEU A O 1
ATOM 1375 N N . LEU A 1 175 ? 11.539 -13.539 -6.266 1 98.06 175 LEU A N 1
ATOM 1376 C CA . LEU A 1 175 ? 11.945 -12.852 -5.043 1 98.06 175 LEU A CA 1
ATOM 1377 C C . LEU A 1 175 ? 13.391 -13.188 -4.688 1 98.06 175 LEU A C 1
ATOM 1379 O O . LEU A 1 175 ? 14.188 -12.289 -4.422 1 98.06 175 LEU A O 1
ATOM 1383 N N . SER A 1 176 ? 13.734 -14.422 -4.773 1 97.06 176 SER A N 1
ATOM 1384 C CA . SER A 1 176 ? 15.055 -14.875 -4.355 1 97.06 176 SER A CA 1
ATOM 1385 C C . SER A 1 176 ? 16.125 -14.445 -5.352 1 97.06 176 SER A C 1
ATOM 1387 O O . SER A 1 176 ? 17.141 -13.844 -4.969 1 97.06 176 SER A O 1
ATOM 1389 N N . GLU A 1 177 ? 15.82 -14.641 -6.645 1 96.56 177 GLU A N 1
ATOM 1390 C CA . GLU A 1 177 ? 16.891 -14.578 -7.633 1 96.56 177 GLU A CA 1
ATOM 1391 C C . GLU A 1 177 ? 17 -13.188 -8.25 1 96.56 177 GLU A C 1
ATOM 1393 O O . GLU A 1 177 ? 18.031 -12.82 -8.797 1 96.56 177 GLU A O 1
ATOM 1398 N N . TYR A 1 178 ? 15.938 -12.43 -8.141 1 97.5 178 TYR A N 1
ATOM 1399 C CA . TYR A 1 178 ? 15.977 -11.148 -8.828 1 97.5 178 TYR A CA 1
ATOM 1400 C C . TYR A 1 178 ? 15.758 -10 -7.859 1 97.5 178 TYR A C 1
ATOM 1402 O O . TYR A 1 178 ? 16.5 -9.016 -7.871 1 97.5 178 TYR A O 1
ATOM 1410 N N . VAL A 1 179 ? 14.789 -10.062 -6.977 1 97.81 179 VAL A N 1
ATOM 1411 C CA . VAL A 1 179 ? 14.555 -8.984 -6.023 1 97.81 179 VAL A CA 1
ATOM 1412 C C . VAL A 1 179 ? 15.703 -8.922 -5.02 1 97.81 179 VAL A C 1
ATOM 1414 O O . VAL A 1 179 ? 16.266 -7.855 -4.777 1 97.81 179 VAL A O 1
ATOM 1417 N N . PHE A 1 180 ? 16.047 -10.102 -4.465 1 97.19 180 PHE A N 1
ATOM 1418 C CA . PHE A 1 180 ? 17.172 -10.18 -3.527 1 97.19 180 PHE A CA 1
ATOM 1419 C C . PHE A 1 180 ? 18.375 -10.859 -4.172 1 97.19 180 PHE A C 1
ATOM 1421 O O . PHE A 1 180 ? 18.984 -11.75 -3.572 1 97.19 180 PHE A O 1
ATOM 1428 N N . SER A 1 181 ? 18.594 -10.422 -5.383 1 94.75 181 SER A N 1
ATOM 1429 C CA . SER A 1 181 ? 19.703 -10.984 -6.152 1 94.75 181 SER A CA 1
ATOM 1430 C C . SER A 1 181 ? 21.031 -10.805 -5.434 1 94.75 181 SER A C 1
ATOM 1432 O O . SER A 1 181 ? 21.297 -9.742 -4.852 1 94.75 181 SER A O 1
ATOM 1434 N N . SER A 1 182 ? 21.922 -11.781 -5.543 1 87.5 182 SER A N 1
ATOM 1435 C CA . SER A 1 182 ? 23.25 -11.727 -4.938 1 87.5 182 SER A CA 1
ATOM 1436 C C . SER A 1 182 ? 24.328 -11.43 -5.98 1 87.5 182 SER A C 1
ATOM 1438 O O . SER A 1 182 ? 25.453 -11.062 -5.637 1 87.5 182 SER A O 1
ATOM 1440 N N . THR A 1 183 ? 24.281 -11.531 -7.207 1 81.62 183 THR A N 1
ATOM 1441 C CA . THR A 1 183 ? 25.344 -11.414 -8.211 1 81.62 183 THR A CA 1
ATOM 1442 C C . THR A 1 183 ? 24.922 -10.461 -9.32 1 81.62 183 THR A C 1
ATOM 1444 O O . THR A 1 183 ? 25.781 -9.875 -10 1 81.62 183 THR A O 1
ATOM 1447 N N . GLY A 1 184 ? 23.734 -10.07 -9.484 1 84.94 184 GLY A N 1
ATOM 1448 C CA . GLY A 1 184 ? 23.25 -9.266 -10.594 1 84.94 184 GLY A CA 1
ATOM 1449 C C . GLY A 1 184 ? 22.531 -8.008 -10.141 1 84.94 184 GLY A C 1
ATOM 1450 O O . GLY A 1 184 ? 22.672 -7.582 -8.992 1 84.94 184 GLY A O 1
ATOM 1451 N N . THR A 1 185 ? 22.016 -7.312 -11.203 1 91.75 185 THR A N 1
ATOM 1452 C CA . THR A 1 185 ? 21.219 -6.129 -10.922 1 91.75 185 THR A CA 1
ATOM 1453 C C . THR A 1 185 ? 19.891 -6.516 -10.266 1 91.75 185 THR A C 1
ATOM 1455 O O . THR A 1 185 ? 19.078 -7.227 -10.859 1 91.75 185 THR A O 1
ATOM 1458 N N . PRO A 1 186 ? 19.688 -6.074 -9.055 1 95.75 186 PRO A N 1
ATOM 1459 C CA . PRO A 1 186 ? 18.422 -6.434 -8.406 1 95.75 186 PRO A CA 1
ATOM 1460 C C . PRO A 1 186 ? 17.219 -5.738 -9.039 1 95.75 186 PRO A C 1
ATOM 1462 O O . PRO A 1 186 ? 17.375 -4.707 -9.703 1 95.75 186 PRO A O 1
ATOM 1465 N N . VAL A 1 187 ? 16.109 -6.391 -8.898 1 96.19 187 VAL A N 1
ATOM 1466 C CA . VAL A 1 187 ? 14.844 -5.895 -9.445 1 96.19 187 VAL A CA 1
ATOM 1467 C C . VAL A 1 187 ? 13.906 -5.5 -8.305 1 96.19 187 VAL A C 1
ATOM 1469 O O . VAL A 1 187 ? 13.727 -6.258 -7.352 1 96.19 187 VAL A O 1
ATOM 1472 N N . HIS A 1 188 ? 13.383 -4.289 -8.398 1 94.69 188 HIS A N 1
ATOM 1473 C CA . HIS A 1 188 ? 12.398 -3.859 -7.414 1 94.69 188 HIS A CA 1
ATOM 1474 C C . HIS A 1 188 ? 11.281 -4.891 -7.262 1 94.69 188 HIS A C 1
ATOM 1476 O O . HIS A 1 188 ? 10.859 -5.504 -8.242 1 94.69 188 HIS A O 1
ATOM 1482 N N . PRO A 1 189 ? 10.688 -5.062 -6.004 1 95.69 189 PRO A N 1
ATOM 1483 C CA . PRO A 1 189 ? 9.641 -6.062 -5.781 1 95.69 189 PRO A CA 1
ATOM 1484 C C . PRO A 1 189 ? 8.43 -5.859 -6.691 1 95.69 189 PRO A C 1
ATOM 1486 O O . PRO A 1 189 ? 7.668 -6.797 -6.922 1 95.69 189 PRO A O 1
ATOM 1489 N N . TYR A 1 190 ? 8.219 -4.656 -7.203 1 93.75 190 TYR A N 1
ATOM 1490 C CA . TYR A 1 190 ? 7.117 -4.359 -8.117 1 93.75 190 TYR A CA 1
ATOM 1491 C C . TYR A 1 190 ? 7.617 -4.25 -9.555 1 93.75 190 TYR A C 1
ATOM 1493 O O . TYR A 1 190 ? 6.934 -3.693 -10.414 1 93.75 190 TYR A O 1
ATOM 1501 N N . GLY A 1 191 ? 8.836 -4.633 -9.836 1 93.31 191 GLY A N 1
ATOM 1502 C CA . GLY A 1 191 ? 9.414 -4.582 -11.172 1 93.31 191 GLY A CA 1
ATOM 1503 C C . GLY A 1 191 ? 9.766 -3.176 -11.609 1 93.31 191 GLY A C 1
ATOM 1504 O O . GLY A 1 191 ? 9.719 -2.238 -10.812 1 93.31 191 GLY A O 1
ATOM 1505 N N . GLY A 1 192 ? 10.141 -3.104 -12.852 1 88.31 192 GLY A N 1
ATOM 1506 C CA . GLY A 1 192 ? 10.438 -1.807 -13.438 1 88.31 192 GLY A CA 1
ATOM 1507 C C . GLY A 1 192 ? 9.242 -0.879 -13.477 1 88.31 192 GLY A C 1
ATOM 1508 O O . GLY A 1 192 ? 9.398 0.343 -13.523 1 88.31 192 GLY A O 1
ATOM 1509 N N . ALA A 1 193 ? 8.125 -1.482 -13.328 1 83.94 193 ALA A N 1
ATOM 1510 C CA . ALA A 1 193 ? 6.879 -0.719 -13.367 1 83.94 193 ALA A CA 1
ATOM 1511 C C . ALA A 1 193 ? 6.762 0.203 -12.156 1 83.94 193 ALA A C 1
ATOM 1513 O O . ALA A 1 193 ? 5.98 1.156 -12.172 1 83.94 193 ALA A O 1
ATOM 1514 N N . ALA A 1 194 ? 7.543 -0.064 -11.086 1 84.19 194 ALA A N 1
ATOM 1515 C CA . ALA A 1 194 ? 7.555 0.8 -9.906 1 84.19 194 ALA A CA 1
ATOM 1516 C C . ALA A 1 194 ? 8.133 2.172 -10.242 1 84.19 194 ALA A C 1
ATOM 1518 O O . ALA A 1 194 ? 7.875 3.15 -9.539 1 84.19 194 ALA A O 1
ATOM 1519 N N . GLY A 1 195 ? 9 2.215 -11.273 1 84.69 195 GLY A N 1
ATOM 1520 C CA . GLY A 1 195 ? 9.688 3.443 -11.633 1 84.69 195 GLY A CA 1
ATOM 1521 C C . GLY A 1 195 ? 10.742 3.857 -10.625 1 84.69 195 GLY A C 1
ATOM 1522 O O . GLY A 1 195 ? 11.102 5.031 -10.539 1 84.69 195 GLY A O 1
ATOM 1523 N N . LEU A 1 196 ? 11.141 2.852 -9.789 1 84.44 196 LEU A N 1
ATOM 1524 C CA . LEU A 1 196 ? 12.07 3.154 -8.703 1 84.44 196 LEU A CA 1
ATOM 1525 C C . LEU A 1 196 ? 13.297 2.256 -8.773 1 84.44 196 LEU A C 1
ATOM 1527 O O . LEU A 1 196 ? 13.258 1.185 -9.383 1 84.44 196 LEU A O 1
ATOM 1531 N N . SER A 1 197 ? 14.273 2.783 -8.125 1 81 197 SER A N 1
ATOM 1532 C CA . SER A 1 197 ? 15.5 1.995 -8.016 1 81 197 SER A CA 1
ATOM 1533 C C . SER A 1 197 ? 15.375 0.938 -6.922 1 81 197 SER A C 1
ATOM 1535 O O . SER A 1 197 ? 14.578 1.08 -5.996 1 81 197 SER A O 1
ATOM 1537 N N . TRP A 1 198 ? 15.984 -0.111 -7.117 1 91.94 198 TRP A N 1
ATOM 1538 C CA . TRP A 1 198 ? 16.266 -1.158 -6.141 1 91.94 198 TRP A CA 1
ATOM 1539 C C . TRP A 1 198 ? 17.75 -1.48 -6.102 1 91.94 198 TRP A C 1
ATOM 1541 O O . TRP A 1 198 ? 18.281 -2.156 -6.992 1 91.94 198 TRP A O 1
ATOM 1551 N N . ALA A 1 199 ? 18.406 -0.89 -5.059 1 90.81 199 ALA A N 1
ATOM 1552 C CA . ALA A 1 199 ? 19.875 -0.918 -5.039 1 90.81 199 ALA A CA 1
ATOM 1553 C C . ALA A 1 199 ? 20.391 -2.236 -4.473 1 90.81 199 ALA A C 1
ATOM 1555 O O . ALA A 1 199 ? 19.625 -3 -3.869 1 90.81 199 ALA A O 1
ATOM 1556 N N . THR A 1 200 ? 21.656 -2.43 -4.711 1 92.06 200 THR A N 1
ATOM 1557 C CA . THR A 1 200 ? 22.312 -3.621 -4.188 1 92.06 200 THR A CA 1
ATOM 1558 C C . THR A 1 200 ? 22.156 -3.699 -2.67 1 92.06 200 THR A C 1
ATOM 1560 O O . THR A 1 200 ? 21.984 -4.785 -2.113 1 92.06 200 THR A O 1
ATOM 1563 N N . GLU A 1 201 ? 22.156 -2.543 -2.02 1 90 201 GLU A N 1
ATOM 1564 C CA . GLU A 1 201 ? 22.031 -2.504 -0.566 1 90 201 GLU A CA 1
ATOM 1565 C C . GLU A 1 201 ? 20.641 -2.947 -0.13 1 90 201 GLU A C 1
ATOM 1567 O O . GLU A 1 201 ? 20.469 -3.572 0.921 1 90 201 GLU A O 1
ATOM 1572 N N . ASP A 1 202 ? 19.656 -2.629 -0.938 1 92.31 202 ASP A N 1
ATOM 1573 C CA . ASP A 1 202 ? 18.281 -3.035 -0.646 1 92.31 202 ASP A CA 1
ATOM 1574 C C . ASP A 1 202 ? 18.109 -4.547 -0.8 1 92.31 202 ASP A C 1
ATOM 1576 O O . ASP A 1 202 ? 17.438 -5.188 0.01 1 92.31 202 ASP A O 1
ATOM 1580 N N . ALA A 1 203 ? 18.781 -5.102 -1.784 1 95.19 203 ALA A N 1
ATOM 1581 C CA . ALA A 1 203 ? 18.641 -6.512 -2.143 1 95.19 203 ALA A CA 1
ATOM 1582 C C . ALA A 1 203 ? 19.516 -7.391 -1.26 1 95.19 203 ALA A C 1
ATOM 1584 O O . ALA A 1 203 ? 19.297 -8.602 -1.17 1 95.19 203 ALA A O 1
ATOM 1585 N N . ASP A 1 204 ? 20.547 -6.863 -0.638 1 94.5 204 ASP A N 1
ATOM 1586 C CA . ASP A 1 204 ? 21.547 -7.637 0.081 1 94.5 204 ASP A CA 1
ATOM 1587 C C . ASP A 1 204 ? 20.953 -8.312 1.31 1 94.5 204 ASP A C 1
ATOM 1589 O O . ASP A 1 204 ? 20.328 -7.656 2.143 1 94.5 204 ASP A O 1
ATOM 1593 N N . LEU A 1 205 ? 21.172 -9.617 1.419 1 95.62 205 LEU A N 1
ATOM 1594 C CA . LEU A 1 205 ? 20.641 -10.383 2.547 1 95.62 205 LEU A CA 1
ATOM 1595 C C . LEU A 1 205 ? 21.766 -10.875 3.449 1 95.62 205 LEU A C 1
ATOM 1597 O O . LEU A 1 205 ? 21.516 -11.562 4.441 1 95.62 205 LEU A O 1
ATOM 1601 N N . SER A 1 206 ? 23.016 -10.484 3.18 1 93.62 206 SER A N 1
ATOM 1602 C CA . SER A 1 206 ? 24.172 -11.078 3.859 1 93.62 206 SER A CA 1
ATOM 1603 C C . SER A 1 206 ? 24.172 -10.727 5.344 1 93.62 206 SER A C 1
ATOM 1605 O O . SER A 1 206 ? 24.703 -11.477 6.16 1 93.62 206 SER A O 1
ATOM 1607 N N . SER A 1 207 ? 23.578 -9.609 5.715 1 95.19 207 SER A N 1
ATOM 1608 C CA . SER A 1 207 ? 23.484 -9.219 7.117 1 95.19 207 SER A CA 1
ATOM 1609 C C . SER A 1 207 ? 22.047 -9.156 7.59 1 95.19 207 SER A C 1
ATOM 1611 O O . SER A 1 207 ? 21.734 -8.484 8.578 1 95.19 207 SER A O 1
ATOM 1613 N N . ALA A 1 208 ? 21.172 -9.852 6.816 1 96.62 208 ALA A N 1
ATOM 1614 C CA . ALA A 1 208 ? 19.75 -9.789 7.113 1 96.62 208 ALA A CA 1
ATOM 1615 C C . ALA A 1 208 ? 19.219 -11.133 7.602 1 96.62 208 ALA A C 1
ATOM 1617 O O . ALA A 1 208 ? 19.75 -12.18 7.242 1 96.62 208 ALA A O 1
ATOM 1618 N N . VAL A 1 209 ? 18.25 -11.078 8.453 1 97.94 209 VAL A N 1
ATOM 1619 C CA . VAL A 1 209 ? 17.375 -12.227 8.68 1 97.94 209 VAL A CA 1
ATOM 1620 C C . VAL A 1 209 ? 16.094 -12.07 7.875 1 97.94 209 VAL A C 1
ATOM 1622 O O . VAL A 1 209 ? 15.484 -11 7.867 1 97.94 209 VAL A O 1
ATOM 1625 N N . VAL A 1 210 ? 15.758 -13.094 7.129 1 98.31 210 VAL A N 1
ATOM 1626 C CA . VAL A 1 210 ? 14.492 -13.125 6.402 1 98.31 210 VAL A CA 1
ATOM 1627 C C . VAL A 1 210 ? 13.406 -13.734 7.277 1 98.31 210 VAL A C 1
ATOM 1629 O O . VAL A 1 210 ? 13.586 -14.82 7.836 1 98.31 210 VAL A O 1
ATOM 1632 N N . VAL A 1 211 ? 12.312 -13 7.43 1 98.56 211 VAL A N 1
ATOM 1633 C CA . VAL A 1 211 ? 11.164 -13.492 8.18 1 98.56 211 VAL A CA 1
ATOM 1634 C C . VAL A 1 211 ? 9.984 -13.719 7.238 1 98.56 211 VAL A C 1
ATOM 1636 O O . VAL A 1 211 ? 9.422 -12.758 6.703 1 98.56 211 VAL A O 1
ATOM 1639 N N . ASN A 1 212 ? 9.617 -14.984 7.059 1 98.38 212 ASN A N 1
ATOM 1640 C CA . ASN A 1 212 ? 8.438 -15.328 6.27 1 98.38 212 ASN A CA 1
ATOM 1641 C C . ASN A 1 212 ? 7.195 -15.469 7.148 1 98.38 212 ASN A C 1
ATOM 1643 O O . ASN A 1 212 ? 7.145 -16.328 8.023 1 98.38 212 ASN A O 1
ATOM 1647 N N . LEU A 1 213 ? 6.23 -14.594 6.922 1 97.88 213 LEU A N 1
ATOM 1648 C CA . LEU A 1 213 ? 4.938 -14.711 7.59 1 97.88 213 LEU A CA 1
ATOM 1649 C C . LEU A 1 213 ? 3.938 -15.453 6.707 1 97.88 213 LEU A C 1
ATOM 1651 O O . LEU A 1 213 ? 3.883 -15.219 5.496 1 97.88 213 LEU A O 1
ATOM 1655 N N . ALA A 1 214 ? 3.078 -16.281 7.312 1 96.12 214 ALA A N 1
ATOM 1656 C CA . ALA A 1 214 ? 2.305 -17.266 6.57 1 96.12 214 ALA A CA 1
ATOM 1657 C C . ALA A 1 214 ? 3.219 -18.172 5.75 1 96.12 214 ALA A C 1
ATOM 1659 O O . ALA A 1 214 ? 3.002 -18.375 4.555 1 96.12 214 ALA A O 1
ATOM 1660 N N . ALA A 1 215 ? 4.191 -18.797 6.449 1 97.31 215 ALA A N 1
ATOM 1661 C CA . ALA A 1 215 ? 5.34 -19.438 5.809 1 97.31 215 ALA A CA 1
ATOM 1662 C C . ALA A 1 215 ? 4.945 -20.766 5.172 1 97.31 215 ALA A C 1
ATOM 1664 O O . ALA A 1 215 ? 5.707 -21.344 4.387 1 97.31 215 ALA A O 1
ATOM 1665 N N . SER A 1 216 ? 3.742 -21.25 5.414 1 94.5 216 SER A N 1
ATOM 1666 C CA . SER A 1 216 ? 3.318 -22.531 4.863 1 94.5 216 SER A CA 1
ATOM 1667 C C . SER A 1 216 ? 2.697 -22.359 3.48 1 94.5 216 SER A C 1
ATOM 1669 O O . SER A 1 216 ? 2.361 -23.344 2.816 1 94.5 216 SER A O 1
ATOM 1671 N N . THR A 1 217 ? 2.562 -21.078 3.041 1 94.19 217 THR A N 1
ATOM 1672 C CA . THR A 1 217 ? 2.039 -20.875 1.694 1 94.19 217 THR A CA 1
ATOM 1673 C C . THR A 1 217 ? 3.014 -21.406 0.648 1 94.19 217 THR A C 1
ATOM 1675 O O . THR A 1 217 ? 4.215 -21.516 0.91 1 94.19 217 THR A O 1
ATOM 1678 N N . LYS A 1 218 ? 2.498 -21.672 -0.516 1 94.69 218 LYS A N 1
ATOM 1679 C CA . LYS A 1 218 ? 3.324 -22.203 -1.595 1 94.69 218 LYS A CA 1
ATOM 1680 C C . LYS A 1 218 ? 4.391 -21.203 -2.023 1 94.69 218 LYS A C 1
ATOM 1682 O O . LYS A 1 218 ? 5.527 -21.578 -2.316 1 94.69 218 LYS A O 1
ATOM 1687 N N . THR A 1 219 ? 4.055 -19.953 -2.072 1 96.56 219 THR A N 1
ATOM 1688 C CA . THR A 1 219 ? 5.016 -18.922 -2.461 1 96.56 219 THR A CA 1
ATOM 1689 C C . THR A 1 219 ? 6.137 -18.812 -1.431 1 96.56 219 THR A C 1
ATOM 1691 O O . THR A 1 219 ? 7.309 -18.703 -1.792 1 96.56 219 THR A O 1
ATOM 1694 N N . ALA A 1 220 ? 5.789 -18.844 -0.175 1 97.06 220 ALA A N 1
ATOM 1695 C CA . ALA A 1 220 ? 6.797 -18.734 0.877 1 97.06 220 ALA A CA 1
ATOM 1696 C C . ALA A 1 220 ? 7.758 -19.922 0.839 1 97.06 220 ALA A C 1
ATOM 1698 O O . ALA A 1 220 ? 8.977 -19.75 0.966 1 97.06 220 ALA A O 1
ATOM 1699 N N . ARG A 1 221 ? 7.203 -21.078 0.664 1 96.06 221 ARG A N 1
ATOM 1700 C CA . ARG A 1 221 ? 8.031 -22.266 0.583 1 96.06 221 ARG A CA 1
ATOM 1701 C C . ARG A 1 221 ? 8.961 -22.219 -0.626 1 96.06 221 ARG A C 1
ATOM 1703 O O . ARG A 1 221 ? 10.117 -22.641 -0.551 1 96.06 221 ARG A O 1
ATOM 1710 N N . SER A 1 222 ? 8.406 -21.703 -1.708 1 96.88 222 SER A N 1
ATOM 1711 C CA . SER A 1 222 ? 9.219 -21.531 -2.904 1 96.88 222 SER A CA 1
ATOM 1712 C C . SER A 1 222 ? 10.375 -20.562 -2.648 1 96.88 222 SER A C 1
ATOM 1714 O O . SER A 1 222 ? 11.508 -20.828 -3.051 1 96.88 222 SER A O 1
ATOM 1716 N N . PHE A 1 223 ? 10.156 -19.453 -1.993 1 97.94 223 PHE A N 1
ATOM 1717 C CA . PHE A 1 223 ? 11.195 -18.484 -1.692 1 97.94 223 PHE A CA 1
ATOM 1718 C C . PHE A 1 223 ? 12.281 -19.094 -0.82 1 97.94 223 PHE A C 1
ATOM 1720 O O . PHE A 1 223 ? 13.469 -18.969 -1.121 1 97.94 223 PHE A O 1
ATOM 1727 N N . THR A 1 224 ? 11.859 -19.797 0.243 1 96.19 224 THR A N 1
ATOM 1728 C CA . THR A 1 224 ? 12.82 -20.438 1.139 1 96.19 224 THR A CA 1
ATOM 1729 C C . THR A 1 224 ? 13.664 -21.453 0.386 1 96.19 224 THR A C 1
ATOM 1731 O O . THR A 1 224 ? 14.883 -21.5 0.542 1 96.19 224 THR A O 1
ATOM 1734 N N . TYR A 1 225 ? 13.016 -22.25 -0.454 1 95.56 225 TYR A N 1
ATOM 1735 C CA . TYR A 1 225 ? 13.734 -23.234 -1.252 1 95.56 225 TYR A CA 1
ATOM 1736 C C . TYR A 1 225 ? 14.82 -22.578 -2.096 1 95.56 225 TYR A C 1
ATOM 1738 O O . TYR A 1 225 ? 15.961 -23.016 -2.115 1 95.56 225 TYR A O 1
ATOM 1746 N N . ASN A 1 226 ? 14.414 -21.531 -2.803 1 95.38 226 ASN A N 1
ATOM 1747 C CA . ASN A 1 226 ? 15.352 -20.875 -3.701 1 95.38 226 ASN A CA 1
ATOM 1748 C C . ASN A 1 226 ? 16.469 -20.172 -2.932 1 95.38 226 ASN A C 1
ATOM 1750 O O . ASN A 1 226 ? 17.609 -20.109 -3.402 1 95.38 226 ASN A O 1
ATOM 1754 N N . LEU A 1 227 ? 16.188 -19.656 -1.72 1 94.62 227 LEU A N 1
ATOM 1755 C CA . LEU A 1 227 ? 17.234 -19.109 -0.868 1 94.62 227 LEU A CA 1
ATOM 1756 C C . LEU A 1 227 ? 18.266 -20.156 -0.509 1 94.62 227 LEU A C 1
ATOM 1758 O O . LEU A 1 227 ? 19.469 -19.891 -0.521 1 94.62 227 LEU A O 1
ATOM 1762 N N . LEU A 1 228 ? 17.797 -21.328 -0.27 1 92.38 228 LEU A N 1
ATOM 1763 C CA . LEU A 1 228 ? 18.672 -22.422 0.166 1 92.38 228 LEU A CA 1
ATOM 1764 C C . LEU A 1 228 ? 19.469 -22.984 -1.009 1 92.38 228 LEU A C 1
ATOM 1766 O O . LEU A 1 228 ? 20.453 -23.672 -0.812 1 92.38 228 LEU A O 1
ATOM 1770 N N . CYS A 1 229 ? 19 -22.688 -2.199 1 91.88 229 CYS A N 1
ATOM 1771 C CA . CYS A 1 229 ? 19.688 -23.172 -3.391 1 91.88 229 CYS A CA 1
ATOM 1772 C C . CYS A 1 229 ? 20.812 -22.234 -3.783 1 91.88 229 CYS A C 1
ATOM 1774 O O . CYS A 1 229 ? 21.625 -22.547 -4.656 1 91.88 229 CYS A O 1
ATOM 1776 N N . ARG A 1 230 ? 20.891 -21.156 -3.141 1 89.12 230 ARG A N 1
ATOM 1777 C CA . ARG A 1 230 ? 21.906 -20.156 -3.498 1 89.12 230 ARG A CA 1
ATOM 1778 C C . ARG A 1 230 ? 23.312 -20.672 -3.205 1 89.12 230 ARG A C 1
ATOM 1780 O O . ARG A 1 230 ? 23.484 -21.562 -2.359 1 89.12 230 ARG A O 1
ATOM 1787 N N . PRO A 1 231 ? 24.266 -20.016 -3.949 1 83.81 231 PRO A N 1
ATOM 1788 C CA . PRO A 1 231 ? 25.641 -20.359 -3.611 1 83.81 231 PRO A CA 1
ATOM 1789 C C . PRO A 1 231 ? 26 -20.031 -2.166 1 83.81 231 PRO A C 1
ATOM 1791 O O . PRO A 1 231 ? 25.422 -19.094 -1.585 1 83.81 231 PRO A O 1
ATOM 1794 N N . ALA A 1 232 ? 26.984 -20.75 -1.736 1 82.5 232 ALA A N 1
ATOM 1795 C CA . ALA A 1 232 ? 27.438 -20.547 -0.364 1 82.5 232 ALA A CA 1
ATOM 1796 C C . ALA A 1 232 ? 27.844 -19.078 -0.134 1 82.5 232 ALA A C 1
ATOM 1798 O O . ALA A 1 232 ? 28.5 -18.484 -0.976 1 82.5 232 ALA A O 1
ATOM 1799 N N . GLY A 1 233 ? 27.344 -18.531 0.966 1 82.38 233 GLY A N 1
ATOM 1800 C CA . GLY A 1 233 ? 27.734 -17.172 1.343 1 82.38 233 GLY A CA 1
ATOM 1801 C C . GLY A 1 233 ? 26.844 -16.109 0.747 1 82.38 233 GLY A C 1
ATOM 1802 O O . GLY A 1 233 ? 26.984 -14.922 1.051 1 82.38 233 GLY A O 1
ATOM 1803 N N . SER A 1 234 ? 25.891 -16.516 -0.008 1 86.81 234 SER A N 1
ATOM 1804 C CA . SER A 1 234 ? 25.062 -15.523 -0.681 1 86.81 234 SER A CA 1
ATOM 1805 C C . SER A 1 234 ? 23.672 -15.469 -0.066 1 86.81 234 SER A C 1
ATOM 1807 O O . SER A 1 234 ? 22.797 -14.75 -0.561 1 86.81 234 SER A O 1
ATOM 1809 N N . GLY A 1 235 ? 23.5 -16.234 0.968 1 90.56 235 GLY A N 1
ATOM 1810 C CA . GLY A 1 235 ? 22.203 -16.281 1.617 1 90.56 235 GLY A CA 1
ATOM 1811 C C . GLY A 1 235 ? 22.109 -15.367 2.826 1 90.56 235 GLY A C 1
ATOM 1812 O O . GLY A 1 235 ? 23.031 -14.594 3.102 1 90.56 235 GLY A O 1
ATOM 1813 N N . PRO A 1 236 ? 20.969 -15.328 3.428 1 95.69 236 PRO A N 1
ATOM 1814 C CA . PRO A 1 236 ? 20.781 -14.531 4.637 1 95.69 236 PRO A CA 1
ATOM 1815 C C . PRO A 1 236 ? 21.484 -15.125 5.855 1 95.69 236 PRO A C 1
ATOM 1817 O O . PRO A 1 236 ? 21.969 -16.25 5.801 1 95.69 236 PRO A O 1
ATOM 1820 N N . LEU A 1 237 ? 21.547 -14.289 6.918 1 95.38 237 LEU A N 1
ATOM 1821 C CA . LEU A 1 237 ? 22.047 -14.773 8.195 1 95.38 237 LEU A CA 1
ATOM 1822 C C . LEU A 1 237 ? 21.203 -15.93 8.711 1 95.38 237 LEU A C 1
ATOM 1824 O O . LEU A 1 237 ? 21.734 -16.828 9.375 1 95.38 237 LEU A O 1
ATOM 1828 N N . GLY A 1 238 ? 19.969 -15.859 8.414 1 96.5 238 GLY A N 1
ATOM 1829 C CA . GLY A 1 238 ? 19 -16.875 8.805 1 96.5 238 GLY A CA 1
ATOM 1830 C C . GLY A 1 238 ? 17.625 -16.641 8.227 1 96.5 238 GLY A C 1
ATOM 1831 O O . GLY A 1 238 ? 17.344 -15.57 7.668 1 96.5 238 GLY A O 1
ATOM 1832 N N . VAL A 1 239 ? 16.781 -17.688 8.273 1 97.56 239 VAL A N 1
ATOM 1833 C CA . VAL A 1 239 ? 15.398 -17.609 7.82 1 97.56 239 VAL A CA 1
ATOM 1834 C C . VAL A 1 239 ? 14.461 -18.016 8.953 1 97.56 239 VAL A C 1
ATOM 1836 O O . VAL A 1 239 ? 14.594 -19.094 9.516 1 97.56 239 VAL A O 1
ATOM 1839 N N . LEU A 1 240 ? 13.633 -17.094 9.312 1 98.25 240 LEU A N 1
ATOM 1840 C CA . LEU A 1 240 ? 12.586 -17.359 10.297 1 98.25 240 LEU A CA 1
ATOM 1841 C C . LEU A 1 240 ? 11.242 -17.562 9.602 1 98.25 240 LEU A C 1
ATOM 1843 O O . LEU A 1 240 ? 10.789 -16.703 8.844 1 98.25 240 LEU A O 1
ATOM 1847 N N . GLN A 1 241 ? 10.633 -18.734 9.867 1 98.19 241 GLN A N 1
ATOM 1848 C CA . GLN A 1 241 ? 9.359 -19.094 9.258 1 98.19 241 GLN A CA 1
ATOM 1849 C C . GLN A 1 241 ? 8.25 -19.156 10.297 1 98.19 241 GLN A C 1
ATOM 1851 O O . GLN A 1 241 ? 8.266 -20 11.195 1 98.19 241 GLN A O 1
ATOM 1856 N N . ILE A 1 242 ? 7.336 -18.219 10.164 1 98.06 242 ILE A N 1
ATOM 1857 C CA . ILE A 1 242 ? 6.234 -18.172 11.117 1 98.06 242 ILE A CA 1
ATOM 1858 C C . ILE A 1 242 ? 4.941 -18.625 10.445 1 98.06 242 ILE A C 1
ATOM 1860 O O . ILE A 1 242 ? 4.562 -18.094 9.398 1 98.06 242 ILE A O 1
ATOM 1864 N N . THR A 1 243 ? 4.281 -19.562 10.977 1 96.25 243 THR A N 1
ATOM 1865 C CA . THR A 1 243 ? 3.098 -20.172 10.383 1 96.25 243 THR A CA 1
ATOM 1866 C C . THR A 1 243 ? 2.256 -20.875 11.438 1 96.25 243 THR A C 1
ATOM 1868 O O . THR A 1 243 ? 2.6 -20.859 12.625 1 96.25 243 THR A O 1
ATOM 1871 N N . SER A 1 244 ? 1.082 -21.344 11.039 1 90.44 244 SER A N 1
ATOM 1872 C CA . SER A 1 244 ? 0.202 -22.078 11.945 1 90.44 244 SER A CA 1
ATOM 1873 C C . SER A 1 244 ? 0.772 -23.453 12.281 1 90.44 244 SER A C 1
ATOM 1875 O O . SER A 1 244 ? 0.562 -23.969 13.383 1 90.44 244 SER A O 1
ATOM 1877 N N . SER A 1 245 ? 1.513 -24.125 11.383 1 87.56 245 SER A N 1
ATOM 1878 C CA . SER A 1 245 ? 2.061 -25.469 11.562 1 87.56 245 SER A CA 1
ATOM 1879 C C . SER A 1 245 ? 3.539 -25.516 11.203 1 87.56 245 SER A C 1
ATOM 1881 O O . SER A 1 245 ? 3.9 -25.969 10.109 1 87.56 245 SER A O 1
ATOM 1883 N N . PRO A 1 246 ? 4.355 -25.203 12.148 1 94.94 246 PRO A N 1
ATOM 1884 C CA . PRO A 1 246 ? 5.777 -25.016 11.859 1 94.94 246 PRO A CA 1
ATOM 1885 C C . PRO A 1 246 ? 6.523 -26.328 11.641 1 94.94 246 PRO A C 1
ATOM 1887 O O . PRO A 1 246 ? 7.57 -26.344 10.992 1 94.94 246 PRO A O 1
ATOM 1890 N N . GLU A 1 247 ? 6.047 -27.484 12.133 1 93.19 247 GLU A N 1
ATOM 1891 C CA . GLU A 1 247 ? 6.789 -28.75 12.148 1 93.19 247 GLU A CA 1
ATOM 1892 C C . GLU A 1 247 ? 7.164 -29.188 10.734 1 93.19 247 GLU A C 1
ATOM 1894 O O . GLU A 1 247 ? 8.305 -29.594 10.492 1 93.19 247 GLU A O 1
ATOM 1899 N N . ALA A 1 248 ? 6.273 -29.047 9.859 1 91.75 248 ALA A N 1
ATOM 1900 C CA . ALA A 1 248 ? 6.531 -29.484 8.492 1 91.75 248 ALA A CA 1
ATOM 1901 C C . ALA A 1 248 ? 7.617 -28.641 7.84 1 91.75 248 ALA A C 1
ATOM 1903 O O . ALA A 1 248 ? 8.414 -29.141 7.039 1 91.75 248 ALA A O 1
ATOM 1904 N N . LEU A 1 249 ? 7.633 -27.406 8.133 1 95.38 249 LEU A N 1
ATOM 1905 C CA . LEU A 1 249 ? 8.617 -26.5 7.551 1 95.38 249 LEU A CA 1
ATOM 1906 C C . LEU A 1 249 ? 10 -26.766 8.117 1 95.38 249 LEU A C 1
ATOM 1908 O O . LEU A 1 249 ? 11 -26.672 7.402 1 95.38 249 LEU A O 1
ATOM 1912 N N . GLU A 1 250 ? 10.055 -27.047 9.414 1 93.44 250 GLU A N 1
ATOM 1913 C CA . GLU A 1 250 ? 11.328 -27.406 10.023 1 93.44 250 GLU A CA 1
ATOM 1914 C C . GLU A 1 250 ? 11.922 -28.656 9.383 1 93.44 250 GLU A C 1
ATOM 1916 O O . GLU A 1 250 ? 13.109 -28.688 9.055 1 93.44 250 GLU A O 1
ATOM 1921 N N . ARG A 1 251 ? 11.102 -29.594 9.25 1 93.19 251 ARG A N 1
ATOM 1922 C CA . ARG A 1 251 ? 11.547 -30.844 8.641 1 93.19 251 ARG A CA 1
ATOM 1923 C C . ARG A 1 251 ? 12.023 -30.609 7.207 1 93.19 251 ARG A C 1
ATOM 1925 O O . ARG A 1 251 ? 13.062 -31.141 6.805 1 93.19 251 ARG A O 1
ATOM 1932 N N . ALA A 1 252 ? 11.258 -29.844 6.457 1 93.38 252 ALA A N 1
ATOM 1933 C CA . ALA A 1 252 ? 11.633 -29.547 5.074 1 93.38 252 ALA A CA 1
ATOM 1934 C C . ALA A 1 252 ? 12.977 -28.844 5.004 1 93.38 252 ALA A C 1
ATOM 1936 O O . ALA A 1 252 ? 13.828 -29.172 4.176 1 93.38 252 ALA A O 1
ATOM 1937 N N . ALA A 1 253 ? 13.188 -27.875 5.863 1 92.75 253 ALA A N 1
ATOM 1938 C CA . ALA A 1 253 ? 14.445 -27.125 5.891 1 92.75 253 ALA A CA 1
ATOM 1939 C C . ALA A 1 253 ? 15.617 -28.047 6.215 1 92.75 253 ALA A C 1
ATOM 1941 O O . ALA A 1 253 ? 16.672 -27.984 5.574 1 92.75 253 ALA A O 1
ATOM 1942 N N . GLU A 1 254 ? 15.398 -28.906 7.164 1 91.31 254 GLU A N 1
ATOM 1943 C CA . GLU A 1 254 ? 16.438 -29.859 7.551 1 91.31 254 GLU A CA 1
ATOM 1944 C C . GLU A 1 254 ? 16.812 -30.766 6.379 1 91.31 254 GLU A C 1
ATOM 1946 O O . GLU A 1 254 ? 18 -30.984 6.113 1 91.31 254 GLU A O 1
ATOM 1951 N N . LEU A 1 255 ? 15.859 -31.266 5.719 1 91.88 255 LEU A N 1
ATOM 1952 C CA . LEU A 1 255 ? 16.094 -32.156 4.594 1 91.88 255 LEU A CA 1
ATOM 1953 C C . LEU A 1 255 ? 16.797 -31.438 3.453 1 91.88 255 LEU A C 1
ATOM 1955 O O . LEU A 1 255 ? 17.703 -31.984 2.828 1 91.88 255 LEU A O 1
ATOM 1959 N N . GLN A 1 256 ? 16.359 -30.219 3.195 1 90.69 256 GLN A N 1
ATOM 1960 C CA . GLN A 1 256 ? 16.938 -29.438 2.104 1 90.69 256 GLN A CA 1
ATOM 1961 C C . GLN A 1 256 ? 18.391 -29.094 2.398 1 90.69 256 GLN A C 1
ATOM 1963 O O . GLN A 1 256 ? 19.25 -29.172 1.519 1 90.69 256 GLN A O 1
ATOM 1968 N N . ILE A 1 257 ? 18.656 -28.688 3.639 1 89.56 257 ILE A N 1
ATOM 1969 C CA . ILE A 1 257 ? 20 -28.312 4.039 1 89.56 257 ILE A CA 1
ATOM 1970 C C . ILE A 1 257 ? 20.922 -29.531 3.975 1 89.56 257 ILE A C 1
ATOM 1972 O O . ILE A 1 257 ? 22.062 -29.438 3.51 1 89.56 257 ILE A O 1
ATOM 1976 N N . ALA A 1 258 ? 20.422 -30.641 4.422 1 88 258 ALA A N 1
ATOM 1977 C CA . ALA A 1 258 ? 21.203 -31.875 4.387 1 88 258 ALA A CA 1
ATOM 1978 C C . ALA A 1 258 ? 21.547 -32.25 2.949 1 88 258 ALA A C 1
ATOM 1980 O O . ALA A 1 258 ? 22.641 -32.75 2.682 1 88 258 ALA A O 1
ATOM 1981 N N . LYS A 1 259 ? 20.703 -32.031 2.113 1 86.31 259 LYS A N 1
ATOM 1982 C CA . LYS A 1 259 ? 20.891 -32.406 0.717 1 86.31 259 LYS A CA 1
ATOM 1983 C C . LYS A 1 259 ? 21.891 -31.5 0.023 1 86.31 259 LYS A C 1
ATOM 1985 O O . LYS A 1 259 ? 22.656 -31.953 -0.832 1 86.31 259 LYS A O 1
ATOM 1990 N N . ARG A 1 260 ? 21.938 -30.312 0.244 1 82.31 260 ARG A N 1
ATOM 1991 C CA . ARG A 1 260 ? 22.75 -29.359 -0.498 1 82.31 260 ARG A CA 1
ATOM 1992 C C . ARG A 1 260 ? 24.109 -29.172 0.155 1 82.31 260 ARG A C 1
ATOM 1994 O O . ARG A 1 260 ? 25.062 -28.703 -0.491 1 82.31 260 ARG A O 1
ATOM 2001 N N . GLN A 1 261 ? 24.438 -29.656 1.203 1 68.5 261 GLN A N 1
ATOM 2002 C CA . GLN A 1 261 ? 25.719 -29.562 1.899 1 68.5 261 GLN A CA 1
ATOM 2003 C C . GLN A 1 261 ? 26.219 -28.109 1.917 1 68.5 261 GLN A C 1
ATOM 2005 O O . GLN A 1 261 ? 27.422 -27.875 1.818 1 68.5 261 GLN A O 1
ATOM 2010 N N . THR A 1 262 ? 25.438 -27.047 1.594 1 62.25 262 THR A N 1
ATOM 2011 C CA . THR A 1 262 ? 25.891 -25.656 1.592 1 62.25 262 THR A CA 1
ATOM 2012 C C . THR A 1 262 ? 25.5 -24.953 2.891 1 62.25 262 THR A C 1
ATOM 2014 O O . THR A 1 262 ? 24.438 -25.219 3.443 1 62.25 262 THR A O 1
ATOM 2017 N N . PRO A 1 263 ? 26.609 -24.203 3.299 1 63.44 263 PRO A N 1
ATOM 2018 C CA . PRO A 1 263 ? 26.328 -23.453 4.531 1 63.44 263 PRO A CA 1
ATOM 2019 C C . PRO A 1 263 ? 25.219 -22.422 4.363 1 63.44 263 PRO A C 1
ATOM 2021 O O . PRO A 1 263 ? 25.312 -21.531 3.496 1 63.44 263 PRO A O 1
ATOM 2024 N N . ALA A 1 264 ? 24.016 -22.766 4.594 1 72.25 264 ALA A N 1
ATOM 2025 C CA . ALA A 1 264 ? 22.938 -21.812 4.727 1 72.25 264 ALA A CA 1
ATOM 2026 C C . ALA A 1 264 ? 22.766 -21.359 6.176 1 72.25 264 ALA A C 1
ATOM 2028 O O . ALA A 1 264 ? 23.203 -22.062 7.098 1 72.25 264 ALA A O 1
ATOM 2029 N N . GLY A 1 265 ? 22.531 -20.156 6.398 1 83.81 265 GLY A N 1
ATOM 2030 C CA . GLY A 1 265 ? 22.172 -19.781 7.758 1 83.81 265 GLY A CA 1
ATOM 2031 C C . GLY A 1 265 ? 21.062 -20.625 8.344 1 83.81 265 GLY A C 1
ATOM 2032 O O . GLY A 1 265 ? 20.422 -21.406 7.625 1 83.81 265 GLY A O 1
ATOM 2033 N N . PRO A 1 266 ? 21 -20.641 9.594 1 93 266 PRO A N 1
ATOM 2034 C CA . PRO A 1 266 ? 19.953 -21.438 10.25 1 93 266 PRO A CA 1
ATOM 2035 C C . PRO A 1 266 ? 18.547 -21.078 9.773 1 93 266 PRO A C 1
ATOM 2037 O O . PRO A 1 266 ? 18.281 -19.922 9.438 1 93 266 PRO A O 1
ATOM 2040 N N . VAL A 1 267 ? 17.75 -22.094 9.703 1 95.44 267 VAL A N 1
ATOM 2041 C CA . VAL A 1 267 ? 16.328 -21.922 9.406 1 95.44 267 VAL A CA 1
ATOM 2042 C C . VAL A 1 267 ? 15.508 -22.359 10.617 1 95.44 267 VAL A C 1
ATOM 2044 O O . VAL A 1 267 ? 15.648 -23.469 11.109 1 95.44 267 VAL A O 1
ATOM 2047 N N . LYS A 1 268 ? 14.688 -21.453 11.109 1 96.44 268 LYS A N 1
ATOM 2048 C CA . LYS A 1 268 ? 13.836 -21.719 12.273 1 96.44 268 LYS A CA 1
ATOM 2049 C C . LYS A 1 268 ? 12.359 -21.547 11.922 1 96.44 268 LYS A C 1
ATOM 2051 O O . LYS A 1 268 ? 12.008 -20.672 11.141 1 96.44 268 LYS A O 1
ATOM 2056 N N . ALA A 1 269 ? 11.508 -22.406 12.445 1 97.75 269 ALA A N 1
ATOM 2057 C CA . ALA A 1 269 ? 10.055 -22.266 12.281 1 97.75 269 ALA A CA 1
ATOM 2058 C C . ALA A 1 269 ? 9.367 -22.078 13.633 1 97.75 269 ALA A C 1
ATOM 2060 O O . ALA A 1 269 ? 9.742 -22.719 14.617 1 97.75 269 ALA A O 1
ATOM 2061 N N . LEU A 1 270 ? 8.461 -21.156 13.719 1 97.75 270 LEU A N 1
ATOM 2062 C CA . LEU A 1 270 ? 7.672 -20.875 14.914 1 97.75 270 LEU A CA 1
ATOM 2063 C C . LEU A 1 270 ? 6.188 -20.812 14.578 1 97.75 270 LEU A C 1
ATOM 2065 O O . LEU A 1 270 ? 5.809 -20.438 13.477 1 97.75 270 LEU A O 1
ATOM 2069 N N . ALA A 1 271 ? 5.359 -21.25 15.562 1 96.5 271 ALA A N 1
ATOM 2070 C CA . ALA A 1 271 ? 3.922 -21.016 15.477 1 96.5 271 ALA A CA 1
ATOM 2071 C C . ALA A 1 271 ? 3.586 -19.547 15.703 1 96.5 271 ALA A C 1
ATOM 2073 O O . ALA A 1 271 ? 4.34 -18.828 16.359 1 96.5 271 ALA A O 1
ATOM 2074 N N . TYR A 1 272 ? 2.418 -19.141 15.195 1 94.94 272 TYR A N 1
ATOM 2075 C CA . TYR A 1 272 ? 1.954 -17.781 15.43 1 94.94 272 TYR A CA 1
ATOM 2076 C C . TYR A 1 272 ? 1.923 -17.453 16.922 1 94.94 272 TYR A C 1
ATOM 2078 O O . TYR A 1 272 ? 2.309 -16.359 17.328 1 94.94 272 TYR A O 1
ATOM 2086 N N . SER A 1 273 ? 1.53 -18.406 17.719 1 93.88 273 SER A N 1
ATOM 2087 C CA . SER A 1 273 ? 1.37 -18.234 19.156 1 93.88 273 SER A CA 1
ATOM 2088 C C . SER A 1 273 ? 2.721 -18.078 19.859 1 93.88 273 SER A C 1
ATOM 2090 O O . SER A 1 273 ? 2.793 -17.609 20.984 1 93.88 273 SER A O 1
ATOM 2092 N N . ASP A 1 274 ? 3.775 -18.453 19.141 1 95.56 274 ASP A N 1
ATOM 2093 C CA . ASP A 1 274 ? 5.094 -18.469 19.766 1 95.56 274 ASP A CA 1
ATOM 2094 C C . ASP A 1 274 ? 5.984 -17.359 19.203 1 95.56 274 ASP A C 1
ATOM 2096 O O . ASP A 1 274 ? 7.211 -17.438 19.297 1 95.56 274 ASP A O 1
ATOM 2100 N N . VAL A 1 275 ? 5.445 -16.328 18.656 1 96.38 275 VAL A N 1
ATOM 2101 C CA . VAL A 1 275 ? 6.211 -15.32 17.938 1 96.38 275 VAL A CA 1
ATOM 2102 C C . VAL A 1 275 ? 7.168 -14.609 18.891 1 96.38 275 VAL A C 1
ATOM 2104 O O . VAL A 1 275 ? 8.242 -14.156 18.484 1 96.38 275 VAL A O 1
ATOM 2107 N N . ASP A 1 276 ? 6.879 -14.562 20.156 1 95.31 276 ASP A N 1
ATOM 2108 C CA . ASP A 1 276 ? 7.742 -13.93 21.141 1 95.31 276 ASP A CA 1
ATOM 2109 C C . ASP A 1 276 ? 9.094 -14.641 21.234 1 95.31 276 ASP A C 1
ATOM 2111 O O . ASP A 1 276 ? 10.109 -14.016 21.547 1 95.31 276 ASP A O 1
ATOM 2115 N N . ARG A 1 277 ? 9.102 -15.898 20.969 1 95.69 277 ARG A N 1
ATOM 2116 C CA . ARG A 1 277 ? 10.32 -16.703 21.031 1 95.69 277 ARG A CA 1
ATOM 2117 C C . ARG A 1 277 ? 11.273 -16.312 19.906 1 95.69 277 ARG A C 1
ATOM 2119 O O . ARG A 1 277 ? 12.438 -16.719 19.906 1 95.69 277 ARG A O 1
ATOM 2126 N N . ALA A 1 278 ? 10.797 -15.539 18.922 1 97.44 278 ALA A N 1
ATOM 2127 C CA . ALA A 1 278 ? 11.648 -15.07 17.844 1 97.44 278 ALA A CA 1
ATOM 2128 C C . ALA A 1 278 ? 12.734 -14.133 18.359 1 97.44 278 ALA A C 1
ATOM 2130 O O . ALA A 1 278 ? 13.828 -14.078 17.797 1 97.44 278 ALA A O 1
ATOM 2131 N N . VAL A 1 279 ? 12.477 -13.406 19.453 1 97.12 279 VAL A N 1
ATOM 2132 C CA . VAL A 1 279 ? 13.312 -12.297 19.891 1 97.12 279 VAL A CA 1
ATOM 2133 C C . VAL A 1 279 ? 14.688 -12.82 20.312 1 97.12 279 VAL A C 1
ATOM 2135 O O . VAL A 1 279 ? 15.711 -12.391 19.766 1 97.12 279 VAL A O 1
ATOM 2138 N N . PRO A 1 280 ? 14.773 -13.82 21.234 1 97.38 280 PRO A N 1
ATOM 2139 C CA . PRO A 1 280 ? 16.109 -14.305 21.609 1 97.38 280 PRO A CA 1
ATOM 2140 C C . PRO A 1 280 ? 16.875 -14.875 20.422 1 97.38 280 PRO A C 1
ATOM 2142 O O . PRO A 1 280 ? 18.094 -14.719 20.344 1 97.38 280 PRO A O 1
ATOM 2145 N N . TRP A 1 281 ? 16.203 -15.516 19.547 1 97.56 281 TRP A N 1
ATOM 2146 C CA . TRP A 1 281 ? 16.844 -16.094 18.359 1 97.56 281 TRP A CA 1
ATOM 2147 C C . TRP A 1 281 ? 17.391 -15.008 17.453 1 97.56 281 TRP A C 1
ATOM 2149 O O . TRP A 1 281 ? 18.531 -15.109 16.984 1 97.56 281 TRP A O 1
ATOM 2159 N N . LEU A 1 282 ? 16.641 -13.969 17.219 1 98 282 LEU A N 1
ATOM 2160 C CA . LEU A 1 282 ? 17.062 -12.836 16.406 1 98 282 LEU A CA 1
ATOM 2161 C C . LEU A 1 282 ? 18.25 -12.117 17.047 1 98 282 LEU A C 1
ATOM 2163 O O . LEU A 1 282 ? 19.219 -11.781 16.375 1 98 282 LEU A O 1
ATOM 2167 N N . VAL A 1 283 ? 18.125 -11.906 18.344 1 97.88 283 VAL A N 1
ATOM 2168 C CA . VAL A 1 283 ? 19.203 -11.234 19.062 1 97.88 283 VAL A CA 1
ATOM 2169 C C . VAL A 1 283 ? 20.5 -12.008 18.891 1 97.88 283 VAL A C 1
ATOM 2171 O O . VAL A 1 283 ? 21.562 -11.414 18.703 1 97.88 283 VAL A O 1
ATOM 2174 N N . GLY A 1 284 ? 20.406 -13.328 18.938 1 97.44 284 GLY A N 1
ATOM 2175 C CA . GLY A 1 284 ? 21.578 -14.18 18.781 1 97.44 284 GLY A CA 1
ATOM 2176 C C . GLY A 1 284 ? 22.25 -14.031 17.438 1 97.44 284 GLY A C 1
ATOM 2177 O O . GLY A 1 284 ? 23.469 -14.172 17.328 1 97.44 284 GLY A O 1
ATOM 2178 N N . LEU A 1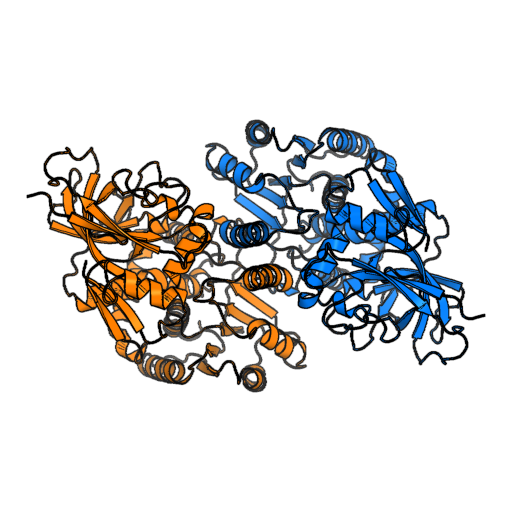 285 ? 21.516 -13.688 16.344 1 97 285 LEU A N 1
ATOM 2179 C CA . LEU A 1 285 ? 22.047 -13.594 14.992 1 97 285 LEU A CA 1
ATOM 2180 C C . LEU A 1 285 ? 22.547 -12.18 14.703 1 97 285 LEU A C 1
ATOM 2182 O O . LEU A 1 285 ? 23.281 -11.961 13.742 1 97 285 LEU A O 1
ATOM 2186 N N . LYS A 1 286 ? 22.156 -11.156 15.547 1 96.44 286 LYS A N 1
ATOM 2187 C CA . LYS A 1 286 ? 22.594 -9.766 15.477 1 96.44 286 LYS A CA 1
ATOM 2188 C C . LYS A 1 286 ? 22.422 -9.203 14.07 1 96.44 286 LYS A C 1
ATOM 2190 O O . LYS A 1 286 ? 23.359 -8.656 13.492 1 96.44 286 LYS A O 1
ATOM 2195 N N . PRO A 1 287 ? 21.188 -9.305 13.516 1 97.31 287 PRO A N 1
ATOM 2196 C CA . PRO A 1 287 ? 20.984 -8.781 12.156 1 97.31 287 PRO A CA 1
ATOM 2197 C C . PRO A 1 287 ? 21.062 -7.258 12.094 1 97.31 287 PRO A C 1
ATOM 2199 O O . PRO A 1 287 ? 20.609 -6.574 13.023 1 97.31 287 PRO A O 1
ATOM 2202 N N . ALA A 1 288 ? 21.625 -6.758 10.977 1 96.25 288 ALA A N 1
ATOM 2203 C CA . ALA A 1 288 ? 21.562 -5.328 10.688 1 96.25 288 ALA A CA 1
ATOM 2204 C C . ALA A 1 288 ? 20.219 -4.961 10.07 1 96.25 288 ALA A C 1
ATOM 2206 O O . ALA A 1 288 ? 19.781 -3.811 10.148 1 96.25 288 ALA A O 1
ATOM 2207 N N . LYS A 1 289 ? 19.625 -6 9.523 1 96.06 289 LYS A N 1
ATOM 2208 C CA . LYS A 1 289 ? 18.391 -5.809 8.766 1 96.06 289 LYS A CA 1
ATOM 2209 C C . LYS A 1 289 ? 17.438 -6.992 8.945 1 96.06 289 LYS A C 1
ATOM 2211 O O . LYS A 1 289 ? 17.891 -8.141 8.992 1 96.06 289 LYS A O 1
ATOM 2216 N N . LEU A 1 290 ? 16.125 -6.684 9.125 1 97.31 290 LEU A N 1
ATOM 2217 C CA . LEU A 1 290 ? 15.062 -7.676 9.039 1 97.31 290 LEU A CA 1
ATOM 2218 C C . LEU A 1 290 ? 14.242 -7.484 7.766 1 97.31 290 LEU A C 1
ATOM 2220 O O . LEU A 1 290 ? 13.695 -6.402 7.531 1 97.31 290 LEU A O 1
ATOM 2224 N N . VAL A 1 291 ? 14.227 -8.492 6.922 1 97.88 291 VAL A N 1
ATOM 2225 C CA . VAL A 1 291 ? 13.359 -8.5 5.75 1 97.88 291 VAL A CA 1
ATOM 2226 C C . VAL A 1 291 ? 12.141 -9.383 6.023 1 97.88 291 VAL A C 1
ATOM 2228 O O . VAL A 1 291 ? 12.242 -10.609 6.039 1 97.88 291 VAL A O 1
ATOM 2231 N N . ILE A 1 292 ? 11.031 -8.711 6.234 1 97.88 292 ILE A N 1
ATOM 2232 C CA . ILE A 1 292 ? 9.789 -9.414 6.535 1 97.88 292 ILE A CA 1
ATOM 2233 C C . ILE A 1 292 ? 8.945 -9.539 5.27 1 97.88 292 ILE A C 1
ATOM 2235 O O . ILE A 1 292 ? 8.609 -8.539 4.637 1 97.88 292 ILE A O 1
ATOM 2239 N N . ILE A 1 293 ? 8.656 -10.742 4.875 1 98.38 293 ILE A N 1
ATOM 2240 C CA . ILE A 1 293 ? 7.777 -10.992 3.736 1 98.38 293 ILE A CA 1
ATOM 2241 C C . ILE A 1 293 ? 6.441 -11.547 4.223 1 98.38 293 ILE A C 1
ATOM 2243 O O . ILE A 1 293 ? 6.395 -12.586 4.879 1 98.38 293 ILE A O 1
ATOM 2247 N N . ASP A 1 294 ? 5.383 -10.867 3.902 1 96.81 294 ASP A N 1
ATOM 2248 C CA . ASP A 1 294 ? 4.043 -11.227 4.352 1 96.81 294 ASP A CA 1
ATOM 2249 C C . ASP A 1 294 ? 3.238 -11.875 3.221 1 96.81 294 ASP A C 1
ATOM 2251 O O . ASP A 1 294 ? 2.854 -11.195 2.264 1 96.81 294 ASP A O 1
ATOM 2255 N N . TYR A 1 295 ? 2.947 -13.148 3.365 1 96.31 295 TYR A N 1
ATOM 2256 C CA . TYR A 1 295 ? 2.213 -13.906 2.354 1 96.31 295 TYR A CA 1
ATOM 2257 C C . TYR A 1 295 ? 0.74 -14.023 2.725 1 96.31 295 TYR A C 1
ATOM 2259 O O . TYR A 1 295 ? 0.025 -14.875 2.191 1 96.31 295 TYR A O 1
ATOM 2267 N N . GLY A 1 296 ? 0.296 -13.219 3.65 1 91.75 296 GLY A N 1
ATOM 2268 C CA . GLY A 1 296 ? -1.072 -13.281 4.137 1 91.75 296 GLY A CA 1
ATOM 2269 C C . GLY A 1 296 ? -1.183 -13.867 5.535 1 91.75 296 GLY A C 1
ATOM 2270 O O . GLY A 1 296 ? -1.955 -14.797 5.762 1 91.75 296 GLY A O 1
ATOM 2271 N N . ALA A 1 297 ? -0.406 -13.336 6.434 1 92.62 297 ALA A N 1
ATOM 2272 C CA . ALA A 1 297 ? -0.336 -13.867 7.789 1 92.62 297 ALA A CA 1
ATOM 2273 C C . ALA A 1 297 ? -1.595 -13.523 8.578 1 92.62 297 ALA A C 1
ATOM 2275 O O . ALA A 1 297 ? -2.24 -12.508 8.32 1 92.62 297 ALA A O 1
ATOM 2276 N N . ARG A 1 298 ? -1.887 -14.391 9.516 1 84.75 298 ARG A N 1
ATOM 2277 C CA . ARG A 1 298 ? -3.049 -14.258 10.391 1 84.75 298 ARG A CA 1
ATOM 2278 C C . ARG A 1 298 ? -2.654 -13.672 11.742 1 84.75 298 ARG A C 1
ATOM 2280 O O . ARG A 1 298 ? -1.478 -13.398 11.984 1 84.75 298 ARG A O 1
ATOM 2287 N N . ASP A 1 299 ? -3.627 -13.297 12.531 1 79.75 299 ASP A N 1
ATOM 2288 C CA . ASP A 1 299 ? -3.525 -13.039 13.969 1 79.75 299 ASP A CA 1
ATOM 2289 C C . ASP A 1 299 ? -2.707 -11.781 14.242 1 79.75 299 ASP A C 1
ATOM 2291 O O . ASP A 1 299 ? -2.027 -11.688 15.266 1 79.75 299 ASP A O 1
ATOM 2295 N N . ASN A 1 300 ? -2.576 -10.906 13.312 1 84.88 300 ASN A N 1
ATOM 2296 C CA . ASN A 1 300 ? -1.859 -9.641 13.469 1 84.88 300 ASN A CA 1
ATOM 2297 C C . ASN A 1 300 ? -0.4 -9.875 13.852 1 84.88 300 ASN A C 1
ATOM 2299 O O . ASN A 1 300 ? 0.176 -9.094 14.617 1 84.88 300 ASN A O 1
ATOM 2303 N N . VAL A 1 301 ? 0.132 -10.945 13.414 1 94 301 VAL A N 1
ATOM 2304 C CA . VAL A 1 301 ? 1.479 -11.352 13.805 1 94 301 VAL A CA 1
ATOM 2305 C C . VAL A 1 301 ? 2.49 -10.32 13.312 1 94 301 VAL A C 1
ATOM 2307 O O . VAL A 1 301 ? 3.506 -10.078 13.969 1 94 301 VAL A O 1
ATOM 2310 N N . LEU A 1 302 ? 2.26 -9.711 12.203 1 94.12 302 LEU A N 1
ATOM 2311 C CA . LEU A 1 302 ? 3.176 -8.711 11.68 1 94.12 302 LEU A CA 1
ATOM 2312 C C . LEU A 1 302 ? 3.312 -7.539 12.641 1 94.12 302 LEU A C 1
ATOM 2314 O O . LEU A 1 302 ? 4.426 -7.098 12.938 1 94.12 302 LEU A O 1
ATOM 2318 N N . VAL A 1 303 ? 2.211 -7.078 13.148 1 88.44 303 VAL A N 1
ATOM 2319 C CA . VAL A 1 303 ? 2.199 -5.961 14.086 1 88.44 303 VAL A CA 1
ATOM 2320 C C . VAL A 1 303 ? 2.908 -6.359 15.383 1 88.44 303 VAL A C 1
ATOM 2322 O O . VAL A 1 303 ? 3.725 -5.602 15.906 1 88.44 303 VAL A O 1
ATOM 2325 N N . ARG A 1 304 ? 2.619 -7.516 15.844 1 91.94 304 ARG A N 1
ATOM 2326 C CA . ARG A 1 304 ? 3.242 -8.023 17.062 1 91.94 304 ARG A CA 1
ATOM 2327 C C . ARG A 1 304 ? 4.754 -8.141 16.891 1 91.94 304 ARG A C 1
ATOM 2329 O O . ARG A 1 304 ? 5.516 -7.734 17.781 1 91.94 304 ARG A O 1
ATOM 2336 N N . LEU A 1 305 ? 5.152 -8.68 15.812 1 94.94 305 LEU A N 1
ATOM 2337 C CA . LEU A 1 305 ? 6.578 -8.82 15.539 1 94.94 305 LEU A CA 1
ATOM 2338 C C . LEU A 1 305 ? 7.262 -7.461 15.5 1 94.94 305 LEU A C 1
ATOM 2340 O O . LEU A 1 305 ? 8.352 -7.289 16.062 1 94.94 305 LEU A O 1
ATOM 2344 N N . ARG A 1 306 ? 6.691 -6.531 14.852 1 90.62 306 ARG A N 1
ATOM 2345 C CA . ARG A 1 306 ? 7.238 -5.18 14.773 1 90.62 306 ARG A CA 1
ATOM 2346 C C . ARG A 1 306 ? 7.379 -4.574 16.172 1 90.62 306 ARG A C 1
ATOM 2348 O O . ARG A 1 306 ? 8.391 -3.939 16.469 1 90.62 306 ARG A O 1
ATOM 2355 N N . GLU A 1 307 ? 6.395 -4.754 16.969 1 87.44 307 GLU A N 1
ATOM 2356 C CA . GLU A 1 307 ? 6.434 -4.246 18.344 1 87.44 307 GLU A CA 1
ATOM 2357 C C . GLU A 1 307 ? 7.57 -4.879 19.141 1 87.44 307 GLU A C 1
ATOM 2359 O O . GLU A 1 307 ? 8.281 -4.191 19.875 1 87.44 307 GLU A O 1
ATOM 2364 N N . LEU A 1 308 ? 7.691 -6.16 18.984 1 93.5 308 LEU A N 1
ATOM 2365 C CA . LEU A 1 308 ? 8.742 -6.891 19.672 1 93.5 308 LEU A CA 1
ATOM 2366 C C . LEU A 1 308 ? 10.125 -6.379 19.266 1 93.5 308 LEU A C 1
ATOM 2368 O O . LEU A 1 308 ? 10.992 -6.184 20.125 1 93.5 308 LEU A O 1
ATOM 2372 N N . VAL A 1 309 ? 10.312 -6.117 18.016 1 94.12 309 VAL A N 1
ATOM 2373 C CA . VAL A 1 309 ? 11.594 -5.648 17.484 1 94.12 309 VAL A CA 1
ATOM 2374 C C . VAL A 1 309 ? 11.875 -4.234 18 1 94.12 309 VAL A C 1
ATOM 2376 O O . VAL A 1 309 ? 12.969 -3.943 18.469 1 94.12 309 VAL A O 1
ATOM 2379 N N . GLN A 1 310 ? 10.883 -3.404 17.969 1 87.75 310 GLN A N 1
ATOM 2380 C CA . GLN A 1 310 ? 11.023 -2 18.344 1 87.75 310 GLN A CA 1
ATOM 2381 C C . GLN A 1 310 ? 11.281 -1.853 19.844 1 87.75 310 GLN A C 1
ATOM 2383 O O . GLN A 1 310 ? 11.969 -0.926 20.266 1 87.75 310 GLN A O 1
ATOM 2388 N N . SER A 1 311 ? 10.789 -2.777 20.625 1 90.12 311 SER A N 1
ATOM 2389 C CA . SER A 1 311 ? 10.859 -2.658 22.078 1 90.12 311 SER A CA 1
ATOM 2390 C C . SER A 1 311 ? 12.133 -3.312 22.625 1 90.12 311 SER A C 1
ATOM 2392 O O . SER A 1 311 ? 12.461 -3.15 23.797 1 90.12 311 SER A O 1
ATOM 2394 N N . ASN A 1 312 ? 12.75 -4.043 21.797 1 95.12 312 ASN A N 1
ATOM 2395 C CA . ASN A 1 312 ? 13.953 -4.734 22.25 1 95.12 312 ASN A CA 1
ATOM 2396 C C . ASN A 1 312 ? 15.211 -3.906 22 1 95.12 312 ASN A C 1
ATOM 2398 O O . ASN A 1 312 ? 15.477 -3.508 20.875 1 95.12 312 ASN A O 1
ATOM 2402 N N . GLU A 1 313 ? 16.062 -3.713 22.969 1 94.31 313 GLU A N 1
ATOM 2403 C CA . GLU A 1 313 ? 17.234 -2.842 22.938 1 94.31 313 GLU A CA 1
ATOM 2404 C C . GLU A 1 313 ? 18.234 -3.311 21.891 1 94.31 313 GLU A C 1
ATOM 2406 O O . GLU A 1 313 ? 18.906 -2.49 21.25 1 94.31 313 GLU A O 1
ATOM 2411 N N . ALA A 1 314 ? 18.312 -4.59 21.703 1 95.5 314 ALA A N 1
ATOM 2412 C CA . ALA A 1 314 ? 19.312 -5.141 20.797 1 95.5 314 ALA A CA 1
ATOM 2413 C C . ALA A 1 314 ? 18.812 -5.102 19.344 1 95.5 314 ALA A C 1
ATOM 2415 O O . ALA A 1 314 ? 19.609 -5.203 18.406 1 95.5 314 ALA A O 1
ATOM 2416 N N . LEU A 1 315 ? 17.453 -4.922 19.156 1 96.12 315 LEU A N 1
ATOM 2417 C CA . LEU A 1 315 ? 16.891 -5.078 17.812 1 96.12 315 LEU A CA 1
ATOM 2418 C C . LEU A 1 315 ? 16.312 -3.76 17.312 1 96.12 315 LEU A C 1
ATOM 2420 O O . LEU A 1 315 ? 16.047 -3.611 16.109 1 96.12 315 LEU A O 1
ATOM 2424 N N . LYS A 1 316 ? 16.172 -2.762 18.125 1 90.81 316 LYS A N 1
ATOM 2425 C CA . LYS A 1 316 ? 15.422 -1.55 17.797 1 90.81 316 LYS A CA 1
ATOM 2426 C C . LYS A 1 316 ? 16.094 -0.771 16.672 1 90.81 316 LYS A C 1
ATOM 2428 O O . LYS A 1 316 ? 15.43 -0.038 15.938 1 90.81 316 LYS A O 1
ATOM 2433 N N . ASP A 1 317 ? 17.391 -1.008 16.531 1 89.56 317 ASP A N 1
ATOM 2434 C CA . ASP A 1 317 ? 18.109 -0.245 15.531 1 89.56 317 ASP A CA 1
ATOM 2435 C C . ASP A 1 317 ? 18.219 -1.023 14.219 1 89.56 317 ASP A C 1
ATOM 2437 O O . ASP A 1 317 ? 18.734 -0.515 13.227 1 89.56 317 ASP A O 1
ATOM 2441 N N . CYS A 1 318 ? 17.641 -2.236 14.164 1 93.06 318 CYS A N 1
ATOM 2442 C CA . CYS A 1 318 ? 17.594 -3.018 12.938 1 93.06 318 CYS A CA 1
ATOM 2443 C C . CYS A 1 318 ? 16.703 -2.355 11.898 1 93.06 318 CYS A C 1
ATOM 2445 O O . CYS A 1 318 ? 15.602 -1.9 12.219 1 93.06 318 CYS A O 1
ATOM 2447 N N . LYS A 1 319 ? 17.234 -2.252 10.68 1 92.31 319 LYS A N 1
ATOM 2448 C CA . LYS A 1 319 ? 16.359 -1.836 9.578 1 92.31 319 LYS A CA 1
ATOM 2449 C C . LYS A 1 319 ? 15.281 -2.879 9.312 1 92.31 319 LYS A C 1
ATOM 2451 O O . LYS A 1 319 ? 15.57 -4.078 9.273 1 92.31 319 LYS A O 1
ATOM 2456 N N . VAL A 1 320 ? 14.055 -2.404 9.203 1 94.44 320 VAL A N 1
ATOM 2457 C CA . VAL A 1 320 ? 12.969 -3.34 8.938 1 94.44 320 VAL A CA 1
ATOM 2458 C C . VAL A 1 320 ? 12.359 -3.043 7.566 1 94.44 320 VAL A C 1
ATOM 2460 O O . VAL A 1 320 ? 11.883 -1.932 7.32 1 94.44 320 VAL A O 1
ATOM 2463 N N . VAL A 1 321 ? 12.445 -3.996 6.664 1 95.5 321 VAL A N 1
ATOM 2464 C CA . VAL A 1 321 ? 11.828 -3.928 5.344 1 95.5 321 VAL A CA 1
ATOM 2465 C C . VAL A 1 321 ? 10.664 -4.91 5.27 1 95.5 321 VAL A C 1
ATOM 2467 O O . VAL A 1 321 ? 10.82 -6.094 5.582 1 95.5 321 VAL A O 1
ATOM 2470 N N . ILE A 1 322 ? 9.508 -4.441 4.875 1 95.44 322 ILE A N 1
ATOM 2471 C CA . ILE A 1 322 ? 8.328 -5.297 4.812 1 95.44 322 ILE A CA 1
ATOM 2472 C C . ILE A 1 322 ? 7.828 -5.387 3.371 1 95.44 322 ILE A C 1
ATOM 2474 O O . ILE A 1 322 ? 7.488 -4.367 2.762 1 95.44 322 ILE A O 1
ATOM 2478 N N . ILE A 1 323 ? 7.816 -6.578 2.816 1 96.25 323 ILE A N 1
ATOM 2479 C CA . ILE A 1 323 ? 7.309 -6.84 1.475 1 96.25 323 ILE A CA 1
ATOM 2480 C C . ILE A 1 323 ? 5.957 -7.547 1.563 1 96.25 323 ILE A C 1
ATOM 2482 O O . ILE A 1 323 ? 5.824 -8.555 2.258 1 96.25 323 ILE A O 1
ATOM 2486 N N . GLN A 1 324 ? 4.957 -7.012 0.903 1 95.06 324 GLN A N 1
ATOM 2487 C CA . GLN A 1 324 ? 3.637 -7.625 0.812 1 95.06 324 GLN A CA 1
ATOM 2488 C C . GLN A 1 324 ? 3.514 -8.484 -0.442 1 95.06 324 GLN A C 1
ATOM 2490 O O . GLN A 1 324 ? 3.68 -7.988 -1.559 1 95.06 324 GLN A O 1
ATOM 2495 N N . VAL A 1 325 ? 3.197 -9.758 -0.279 1 94.31 325 VAL A N 1
ATOM 2496 C CA . VAL A 1 325 ? 3.127 -10.68 -1.406 1 94.31 325 VAL A CA 1
ATOM 2497 C C . VAL A 1 325 ? 1.691 -11.172 -1.582 1 94.31 325 VAL A C 1
ATOM 2499 O O . VAL A 1 325 ? 1.149 -11.141 -2.689 1 94.31 325 VAL A O 1
ATOM 2502 N N . GLY A 1 326 ? 1.155 -11.625 -0.465 1 89.12 326 GLY A N 1
ATOM 2503 C CA . GLY A 1 326 ? -0.15 -12.258 -0.594 1 89.12 326 GLY A CA 1
ATOM 2504 C C . GLY A 1 326 ? -1.138 -11.797 0.464 1 89.12 326 GLY A C 1
ATOM 2505 O O . GLY A 1 326 ? -0.863 -10.859 1.214 1 89.12 326 GLY A O 1
ATOM 2506 N N . SER A 1 327 ? -2.314 -12.445 0.386 1 84.69 327 SER A N 1
ATOM 2507 C CA . SER A 1 327 ? -3.393 -12.18 1.332 1 84.69 327 SER A CA 1
ATOM 2508 C C . SER A 1 327 ? -3.875 -13.469 1.995 1 84.69 327 SER A C 1
ATOM 2510 O O . SER A 1 327 ? -3.512 -14.562 1.569 1 84.69 327 SER A O 1
ATOM 2512 N N . GLN A 1 328 ? -4.637 -13.336 2.988 1 80.38 328 GLN A N 1
ATOM 2513 C CA . GLN A 1 328 ? -5.199 -14.5 3.674 1 80.38 328 GLN A CA 1
ATOM 2514 C C . GLN A 1 328 ? -6.156 -15.266 2.768 1 80.38 328 GLN A C 1
ATOM 2516 O O . GLN A 1 328 ? -6.777 -14.68 1.878 1 80.38 328 GLN A O 1
ATOM 2521 N N . GLN A 1 329 ? -6.254 -16.531 3.025 1 82.94 329 GLN A N 1
ATOM 2522 C CA . GLN A 1 329 ? -7.133 -17.422 2.275 1 82.94 329 GLN A CA 1
ATOM 2523 C C . GLN A 1 329 ? -8.57 -17.312 2.777 1 82.94 329 GLN A C 1
ATOM 2525 O O . GLN A 1 329 ? -9.078 -18.25 3.408 1 82.94 329 GLN A O 1
ATOM 2530 N N . LYS A 1 330 ? -9.234 -16.281 2.439 1 83.69 330 LYS A N 1
ATOM 2531 C CA . LYS A 1 330 ? -10.625 -16.109 2.84 1 83.69 330 LYS A CA 1
ATOM 2532 C C . LYS A 1 330 ? -11.273 -14.945 2.086 1 83.69 330 LYS A C 1
ATOM 2534 O O . LYS A 1 330 ? -10.594 -14.188 1.401 1 83.69 330 LYS A O 1
ATOM 2539 N N . VAL A 1 331 ? -12.586 -14.969 2.15 1 84 331 VAL A N 1
ATOM 2540 C CA . VAL A 1 331 ? -13.312 -13.773 1.762 1 84 331 VAL A CA 1
ATOM 2541 C C . VAL A 1 331 ? -13.32 -12.773 2.916 1 84 331 VAL A C 1
ATOM 2543 O O . VAL A 1 331 ? -13.766 -13.094 4.02 1 84 331 VAL A O 1
ATOM 2546 N N . TYR A 1 332 ? -12.789 -11.602 2.68 1 81.5 332 TYR A N 1
ATOM 2547 C CA . TYR A 1 332 ? -12.633 -10.609 3.74 1 81.5 332 TYR A CA 1
ATOM 2548 C C . TYR A 1 332 ? -13.969 -9.969 4.082 1 81.5 332 TYR A C 1
ATOM 2550 O O . TYR A 1 332 ? -14.773 -9.672 3.193 1 81.5 332 TYR A O 1
ATOM 2558 N N . THR A 1 333 ? -14.172 -9.859 5.379 1 82.75 333 THR A N 1
ATOM 2559 C CA . THR A 1 333 ? -15.234 -8.961 5.809 1 82.75 333 THR A CA 1
ATOM 2560 C C . THR A 1 333 ? -14.852 -7.508 5.559 1 82.75 333 THR A C 1
ATOM 2562 O O . THR A 1 333 ? -13.695 -7.211 5.25 1 82.75 333 THR A O 1
ATOM 2565 N N . GLU A 1 334 ? -15.836 -6.723 5.711 1 77.62 334 GLU A N 1
ATOM 2566 C CA . GLU A 1 334 ? -15.594 -5.293 5.543 1 77.62 334 GLU A CA 1
ATOM 2567 C C . GLU A 1 334 ? -14.555 -4.785 6.535 1 77.62 334 GLU A C 1
ATOM 2569 O O . GLU A 1 334 ? -13.672 -4 6.176 1 77.62 334 GLU A O 1
ATOM 2574 N N . GLU A 1 335 ? -14.703 -5.199 7.676 1 79.19 335 GLU A N 1
ATOM 2575 C CA . GLU A 1 335 ? -13.789 -4.793 8.742 1 79.19 335 GLU A CA 1
ATOM 2576 C C . GLU A 1 335 ? -12.367 -5.273 8.461 1 79.19 335 GLU A C 1
ATOM 2578 O O . GLU A 1 335 ? -11.398 -4.539 8.68 1 79.19 335 GLU A O 1
ATOM 2583 N N . GLU A 1 336 ? -12.258 -6.371 7.906 1 82.25 336 GLU A N 1
ATOM 2584 C CA . GLU A 1 336 ? -10.953 -6.945 7.621 1 82.25 336 GLU A CA 1
ATOM 2585 C C . GLU A 1 336 ? -10.266 -6.223 6.465 1 82.25 336 GLU A C 1
ATOM 2587 O O . GLU A 1 336 ? -9.047 -6.051 6.465 1 82.25 336 GLU A O 1
ATOM 2592 N N . VAL A 1 337 ? -11.062 -5.852 5.523 1 82.25 337 VAL A N 1
ATOM 2593 C CA . VAL A 1 337 ? -10.523 -5.086 4.406 1 82.25 337 VAL A CA 1
ATOM 2594 C C . VAL A 1 337 ? -9.992 -3.744 4.91 1 82.25 337 VAL A C 1
ATOM 2596 O O . VAL A 1 337 ? -8.906 -3.309 4.516 1 82.25 337 VAL A O 1
ATOM 2599 N N . ARG A 1 338 ? -10.688 -3.148 5.754 1 82.25 338 ARG A N 1
ATOM 2600 C CA . ARG A 1 338 ? -10.281 -1.872 6.336 1 82.25 338 ARG A CA 1
ATOM 2601 C C . ARG A 1 338 ? -8.969 -2.006 7.094 1 82.25 338 ARG A C 1
ATOM 2603 O O . ARG A 1 338 ? -8.078 -1.161 6.961 1 82.25 338 ARG A O 1
ATOM 2610 N N . GLU A 1 339 ? -8.836 -3.031 7.816 1 81.75 339 GLU A N 1
ATOM 2611 C CA . GLU A 1 339 ? -7.625 -3.275 8.594 1 81.75 339 GLU A CA 1
ATOM 2612 C C . GLU A 1 339 ? -6.426 -3.535 7.688 1 81.75 339 GLU A C 1
ATOM 2614 O O . GLU A 1 339 ? -5.324 -3.059 7.953 1 81.75 339 GLU A O 1
ATOM 2619 N N . ALA A 1 340 ? -6.699 -4.285 6.641 1 83.12 340 ALA A N 1
ATOM 2620 C CA . ALA A 1 340 ? -5.629 -4.59 5.691 1 83.12 340 ALA A CA 1
ATOM 2621 C C . ALA A 1 340 ? -5.137 -3.322 4.996 1 83.12 340 ALA A C 1
ATOM 2623 O O . ALA A 1 340 ? -3.928 -3.115 4.852 1 83.12 340 ALA A O 1
ATOM 2624 N N . TYR A 1 341 ? -6.043 -2.52 4.648 1 82.81 341 TYR A N 1
ATOM 2625 C CA . TYR A 1 341 ? -5.707 -1.257 4 1 82.81 341 TYR A CA 1
ATOM 2626 C C . TYR A 1 341 ? -4.93 -0.35 4.945 1 82.81 341 TYR A C 1
ATOM 2628 O O . TYR A 1 341 ? -3.91 0.226 4.566 1 82.81 341 TYR A O 1
ATOM 2636 N N . ALA A 1 342 ? -5.371 -0.238 6.164 1 80.25 342 ALA A N 1
ATOM 2637 C CA . ALA A 1 342 ? -4.707 0.587 7.172 1 80.25 342 ALA A CA 1
ATOM 2638 C C . ALA A 1 342 ? -3.297 0.083 7.449 1 80.25 342 ALA A C 1
ATOM 2640 O O . ALA A 1 342 ? -2.373 0.877 7.645 1 80.25 342 ALA A O 1
ATOM 2641 N N . SER A 1 343 ? -3.115 -1.153 7.406 1 81.56 343 SER A N 1
ATOM 2642 C CA . SER A 1 343 ? -1.815 -1.762 7.672 1 81.56 343 SER A CA 1
ATOM 2643 C C . SER A 1 343 ? -0.815 -1.432 6.57 1 81.56 343 SER A C 1
ATOM 2645 O O . SER A 1 343 ? 0.365 -1.204 6.844 1 81.56 343 SER A O 1
ATOM 2647 N N . MET A 1 344 ? -1.302 -1.426 5.355 1 82.56 344 MET A N 1
ATOM 2648 C CA . MET A 1 344 ? -0.435 -1.073 4.234 1 82.56 344 MET A CA 1
ATOM 2649 C C . MET A 1 344 ? 0.164 0.316 4.426 1 82.56 344 MET A C 1
ATOM 2651 O O . MET A 1 344 ? 1.361 0.515 4.215 1 82.56 344 MET A O 1
ATOM 2655 N N . LYS A 1 345 ? -0.61 1.144 4.91 1 77.44 345 LYS A N 1
ATOM 2656 C CA . LYS A 1 345 ? -0.203 2.535 5.086 1 77.44 345 LYS A CA 1
ATOM 2657 C C . LYS A 1 345 ? 0.655 2.703 6.336 1 77.44 345 LYS A C 1
ATOM 2659 O O . LYS A 1 345 ? 1.73 3.305 6.281 1 77.44 345 LYS A O 1
ATOM 2664 N N . ALA A 1 346 ? 0.242 2.062 7.434 1 80.75 346 ALA A N 1
ATOM 2665 C CA . ALA A 1 346 ? 0.869 2.264 8.734 1 80.75 346 ALA A CA 1
ATOM 2666 C C . ALA A 1 346 ? 2.277 1.678 8.766 1 80.75 346 ALA A C 1
ATOM 2668 O O . ALA A 1 346 ? 3.162 2.207 9.438 1 80.75 346 ALA A O 1
ATOM 2669 N N . LEU A 1 347 ? 2.496 0.703 7.941 1 85.56 347 LEU A N 1
ATOM 2670 C CA . LEU A 1 347 ? 3.742 -0.044 8.086 1 85.56 347 LEU A CA 1
ATOM 2671 C C . LEU A 1 347 ? 4.656 0.179 6.891 1 85.56 347 LEU A C 1
ATOM 2673 O O . LEU A 1 347 ? 5.734 -0.413 6.809 1 85.56 347 LEU A O 1
ATOM 2677 N N . GLY A 1 348 ? 4.273 1.021 5.98 1 85.38 348 GLY A N 1
ATOM 2678 C CA . GLY A 1 348 ? 5.105 1.308 4.82 1 85.38 348 GLY A CA 1
ATOM 2679 C C . GLY A 1 348 ? 5.449 0.071 4.012 1 85.38 348 GLY A C 1
ATOM 2680 O O . GLY A 1 348 ? 6.598 -0.111 3.602 1 85.38 348 GLY A O 1
ATOM 2681 N N . LYS A 1 349 ? 4.52 -0.812 3.816 1 92 349 LYS A N 1
ATOM 2682 C CA . LYS A 1 349 ? 4.762 -2.055 3.088 1 92 349 LYS A CA 1
ATOM 2683 C C . LYS A 1 349 ? 5.059 -1.78 1.616 1 92 349 LYS A C 1
ATOM 2685 O O . LYS A 1 349 ? 4.473 -0.874 1.02 1 92 349 LYS A O 1
ATOM 2690 N N . ILE A 1 350 ? 5.961 -2.666 1.074 1 91.44 350 ILE A N 1
ATOM 2691 C CA . ILE A 1 350 ? 6.23 -2.65 -0.36 1 91.44 350 ILE A CA 1
ATOM 2692 C C . ILE A 1 350 ? 5.469 -3.783 -1.041 1 91.44 350 ILE A C 1
ATOM 2694 O O . ILE A 1 350 ? 5.633 -4.953 -0.685 1 91.44 350 ILE A O 1
ATOM 2698 N N . GLN A 1 351 ? 4.672 -3.443 -2.008 1 91.5 351 GLN A N 1
ATOM 2699 C CA . GLN A 1 351 ? 3.904 -4.453 -2.73 1 91.5 351 GLN A CA 1
ATOM 2700 C C . GLN A 1 351 ? 4.785 -5.199 -3.729 1 91.5 351 GLN A C 1
ATOM 2702 O O . GLN A 1 351 ? 5.527 -4.582 -4.496 1 91.5 351 GLN A O 1
ATOM 2707 N N . SER A 1 352 ? 4.695 -6.473 -3.713 1 95.19 352 SER A N 1
ATOM 2708 C CA . SER A 1 352 ? 5.34 -7.297 -4.73 1 95.19 352 SER A CA 1
ATOM 2709 C C . SER A 1 352 ? 4.391 -7.594 -5.883 1 95.19 352 SER A C 1
ATOM 2711 O O . SER A 1 352 ? 3.174 -7.656 -5.695 1 95.19 352 SER A O 1
ATOM 2713 N N . ASN A 1 353 ? 4.926 -7.727 -7.098 1 94.69 353 ASN A N 1
ATOM 2714 C CA . ASN A 1 353 ? 4.188 -8.125 -8.289 1 94.69 353 ASN A CA 1
ATOM 2715 C C . ASN A 1 353 ? 5.004 -9.07 -9.164 1 94.69 353 ASN A C 1
ATOM 2717 O O . ASN A 1 353 ? 5.957 -8.648 -9.828 1 94.69 353 ASN A O 1
ATOM 2721 N N . ALA A 1 354 ? 4.594 -10.266 -9.172 1 96.19 354 ALA A N 1
ATOM 2722 C CA . ALA A 1 354 ? 5.355 -11.297 -9.883 1 96.19 354 ALA A CA 1
ATOM 2723 C C . ALA A 1 354 ? 5.398 -11.008 -11.383 1 96.19 354 ALA A C 1
ATOM 2725 O O . ALA A 1 354 ? 6.41 -11.273 -12.039 1 96.19 354 ALA A O 1
ATOM 2726 N N . SER A 1 355 ? 4.309 -10.477 -11.953 1 96 355 SER A N 1
ATOM 2727 C CA . SER A 1 355 ? 4.258 -10.25 -13.391 1 96 355 SER A CA 1
ATOM 2728 C C . SER A 1 355 ? 5.25 -9.172 -13.812 1 96 355 SER A C 1
ATOM 2730 O O . SER A 1 355 ? 6.094 -9.406 -14.688 1 96 355 SER A O 1
ATOM 2732 N N . THR A 1 356 ? 5.23 -8.039 -13.133 1 95.06 356 THR A N 1
ATOM 2733 C CA . THR A 1 356 ? 6.105 -6.941 -13.539 1 95.06 356 THR A CA 1
ATOM 2734 C C . THR A 1 356 ? 7.559 -7.246 -13.172 1 95.06 356 THR A C 1
ATOM 2736 O O . THR A 1 356 ? 8.477 -6.84 -13.883 1 95.06 356 THR A O 1
ATOM 2739 N N . THR A 1 357 ? 7.781 -8 -12.117 1 97.12 357 THR A N 1
ATOM 2740 C CA . THR A 1 357 ? 9.125 -8.445 -11.781 1 97.12 357 THR A CA 1
ATOM 2741 C C . THR A 1 357 ? 9.672 -9.383 -12.852 1 97.12 357 THR A C 1
ATOM 2743 O O . THR A 1 357 ? 10.828 -9.25 -13.273 1 97.12 357 THR A O 1
ATOM 2746 N N . ARG A 1 358 ? 8.828 -10.25 -13.312 1 97.94 358 ARG A N 1
ATOM 2747 C CA . ARG A 1 358 ? 9.242 -11.164 -14.367 1 97.94 358 ARG A CA 1
ATOM 2748 C C . ARG A 1 358 ? 9.57 -10.414 -15.648 1 97.94 358 ARG A C 1
ATOM 2750 O O . ARG A 1 358 ? 10.57 -10.695 -16.312 1 97.94 358 ARG A O 1
ATOM 2757 N N . ASP A 1 359 ? 8.68 -9.484 -16.031 1 97.06 359 ASP A N 1
ATOM 2758 C CA . ASP A 1 359 ? 8.93 -8.688 -17.219 1 97.06 359 ASP A CA 1
ATOM 2759 C C . ASP A 1 359 ? 10.305 -8.023 -17.156 1 97.06 359 ASP A C 1
ATOM 2761 O O . ASP A 1 359 ? 11.055 -8.047 -18.125 1 97.06 359 ASP A O 1
ATOM 2765 N N . THR A 1 360 ? 10.648 -7.488 -15.984 1 96.75 360 THR A N 1
ATOM 2766 C CA . THR A 1 360 ? 11.922 -6.809 -15.797 1 96.75 360 THR A CA 1
ATOM 2767 C C . THR A 1 360 ? 13.078 -7.805 -15.859 1 96.75 360 THR A C 1
ATOM 2769 O O . THR A 1 360 ? 14.125 -7.512 -16.453 1 96.75 360 THR A O 1
ATOM 2772 N N . ALA A 1 361 ? 12.875 -8.961 -15.266 1 97.62 361 ALA A N 1
ATOM 2773 C CA . ALA A 1 361 ? 13.891 -10.008 -15.297 1 97.62 361 ALA A CA 1
ATOM 2774 C C . ALA A 1 361 ? 14.164 -10.469 -16.734 1 97.62 361 ALA A C 1
ATOM 2776 O O . ALA A 1 361 ? 15.312 -10.672 -17.109 1 97.62 361 ALA A O 1
ATOM 2777 N N . ILE A 1 362 ? 13.125 -10.648 -17.484 1 97.75 362 ILE A N 1
ATOM 2778 C CA . ILE A 1 362 ? 13.25 -11.062 -18.875 1 97.75 362 ILE A CA 1
ATOM 2779 C C . ILE A 1 362 ? 14 -9.992 -19.672 1 97.75 362 ILE A C 1
ATOM 2781 O O . ILE A 1 362 ? 14.852 -10.305 -20.5 1 97.75 362 ILE A O 1
ATOM 2785 N N . GLU A 1 363 ? 13.672 -8.727 -19.438 1 96.19 363 GLU A N 1
ATOM 2786 C CA . GLU A 1 363 ? 14.375 -7.629 -20.094 1 96.19 363 GLU A CA 1
ATOM 2787 C C . GLU A 1 363 ? 15.859 -7.633 -19.766 1 96.19 363 GLU A C 1
ATOM 2789 O O . GLU A 1 363 ? 16.703 -7.371 -20.625 1 96.19 363 GLU A O 1
ATOM 2794 N N . LEU A 1 364 ? 16.219 -7.953 -18.547 1 95.69 364 LEU A N 1
ATOM 2795 C CA . LEU A 1 364 ? 17.594 -7.934 -18.078 1 95.69 364 LEU A CA 1
ATOM 2796 C C . LEU A 1 364 ? 18.391 -9.086 -18.672 1 95.69 364 LEU A C 1
ATOM 2798 O O . LEU A 1 364 ? 19.5 -8.883 -19.156 1 95.69 364 LEU A O 1
ATOM 2802 N N . ASP A 1 365 ? 17.812 -10.289 -18.703 1 96.56 365 ASP A N 1
ATOM 2803 C CA . ASP A 1 365 ? 18.562 -11.492 -19.031 1 96.56 365 ASP A CA 1
ATOM 2804 C C . ASP A 1 365 ? 18.359 -11.875 -20.5 1 96.56 365 ASP A C 1
ATOM 2806 O O . ASP A 1 365 ? 19.172 -12.625 -21.062 1 96.56 365 ASP A O 1
ATOM 2810 N N . GLY A 1 366 ? 17.281 -11.391 -21.125 1 97 366 GLY A N 1
ATOM 2811 C CA . GLY A 1 366 ? 16.781 -11.984 -22.344 1 97 366 GLY A CA 1
ATOM 2812 C C . GLY A 1 366 ? 15.867 -13.172 -22.109 1 97 366 GLY A C 1
ATOM 2813 O O . GLY A 1 366 ? 16.078 -13.945 -21.172 1 97 366 GLY A O 1
ATOM 2814 N N . PRO A 1 367 ? 14.859 -13.336 -22.953 1 97.62 367 PRO A N 1
ATOM 2815 C CA . PRO A 1 367 ? 13.844 -14.367 -22.703 1 97.62 367 PRO A CA 1
ATOM 2816 C C . PRO A 1 367 ? 14.438 -15.773 -22.656 1 97.62 367 PRO A C 1
ATOM 2818 O O . PRO A 1 367 ? 14.078 -16.562 -21.781 1 97.62 367 PRO A O 1
ATOM 2821 N N . GLU A 1 368 ? 15.398 -16.156 -23.516 1 97.81 368 GLU A N 1
ATOM 2822 C CA . GLU A 1 368 ? 15.953 -17.5 -23.562 1 97.81 368 GLU A CA 1
ATOM 2823 C C . GLU A 1 368 ? 16.703 -17.828 -22.266 1 97.81 368 GLU A C 1
ATOM 2825 O O . GLU A 1 368 ? 16.453 -18.844 -21.641 1 97.81 368 GLU A O 1
ATOM 2830 N N . ALA A 1 369 ? 17.562 -16.906 -21.891 1 97.56 369 ALA A N 1
ATOM 2831 C CA . ALA A 1 369 ? 18.375 -17.141 -20.703 1 97.56 369 ALA A CA 1
ATOM 2832 C C . ALA A 1 369 ? 17.516 -17.188 -19.438 1 97.56 369 ALA A C 1
ATOM 2834 O O . ALA A 1 369 ? 17.719 -18.016 -18.562 1 97.56 369 ALA A O 1
ATOM 2835 N N . PHE A 1 370 ? 16.578 -16.328 -19.375 1 98.06 370 PHE A N 1
ATOM 2836 C CA . PHE A 1 370 ? 15.695 -16.266 -18.219 1 98.06 370 PHE A CA 1
ATOM 2837 C C . PHE A 1 370 ? 14.93 -17.578 -18.062 1 98.06 370 PHE A C 1
ATOM 2839 O O . PHE A 1 370 ? 14.961 -18.188 -16.984 1 98.06 370 PHE A O 1
ATOM 2846 N N . PHE A 1 371 ? 14.227 -18.016 -19.094 1 98 371 PHE A N 1
ATOM 2847 C CA . PHE A 1 371 ? 13.359 -19.188 -18.984 1 98 371 PHE A CA 1
ATOM 2848 C C . PHE A 1 371 ? 14.195 -20.469 -18.859 1 98 371 PHE A C 1
ATOM 2850 O O . PHE A 1 371 ? 13.789 -21.406 -18.188 1 98 371 PHE A O 1
ATOM 2857 N N . ASP A 1 372 ? 15.391 -20.516 -19.422 1 97.88 372 ASP A N 1
ATOM 2858 C CA . ASP A 1 372 ? 16.266 -21.672 -19.25 1 97.88 372 ASP A CA 1
ATOM 2859 C C . ASP A 1 372 ? 16.641 -21.875 -17.781 1 97.88 372 ASP A C 1
ATOM 2861 O O . ASP A 1 372 ? 16.547 -22.984 -17.266 1 97.88 372 ASP A O 1
ATOM 2865 N N . ARG A 1 373 ? 17 -20.781 -17.141 1 96.94 373 ARG A N 1
ATOM 2866 C CA . ARG A 1 373 ? 17.406 -20.859 -15.75 1 96.94 373 ARG A CA 1
ATOM 2867 C C . ARG A 1 373 ? 16.234 -21.203 -14.844 1 96.94 373 ARG A C 1
ATOM 2869 O O . ARG A 1 373 ? 16.344 -22.031 -13.938 1 96.94 373 ARG A O 1
ATOM 2876 N N . MET A 1 374 ? 15.133 -20.531 -15.086 1 97.81 374 MET A N 1
ATOM 2877 C CA . MET A 1 374 ? 13.953 -20.797 -14.273 1 97.81 374 MET A CA 1
ATOM 2878 C C . MET A 1 374 ? 13.477 -22.234 -14.438 1 97.81 374 MET A C 1
ATOM 2880 O O . MET A 1 374 ? 13.133 -22.891 -13.453 1 97.81 374 MET A O 1
ATOM 2884 N N . ASP A 1 375 ? 13.461 -22.734 -15.719 1 97.25 375 ASP A N 1
ATOM 2885 C CA . ASP A 1 375 ? 12.992 -24.094 -15.992 1 97.25 375 ASP A CA 1
ATOM 2886 C C . ASP A 1 375 ? 13.93 -25.125 -15.375 1 97.25 375 ASP A C 1
ATOM 2888 O O . ASP A 1 375 ? 13.469 -26.172 -14.891 1 97.25 375 ASP A O 1
ATOM 2892 N N . LEU A 1 376 ? 15.203 -24.828 -15.422 1 97.75 376 LEU A N 1
ATOM 2893 C CA . LEU A 1 376 ? 16.156 -25.734 -14.781 1 97.75 376 LEU A CA 1
ATOM 2894 C C . LEU A 1 376 ? 15.906 -25.812 -13.281 1 97.75 376 LEU A C 1
ATOM 2896 O O . LEU A 1 376 ? 15.891 -26.906 -12.703 1 97.75 376 LEU A O 1
ATOM 2900 N N . ARG A 1 377 ? 15.727 -24.609 -12.641 1 97.44 377 ARG A N 1
ATOM 2901 C CA . ARG A 1 377 ? 15.445 -24.578 -11.211 1 97.44 377 ARG A CA 1
ATOM 2902 C C . ARG A 1 377 ? 14.125 -25.266 -10.891 1 97.44 377 ARG A C 1
ATOM 2904 O O . ARG A 1 377 ? 13.992 -25.922 -9.852 1 97.44 377 ARG A O 1
ATOM 2911 N N . TRP A 1 378 ? 13.125 -25.141 -11.742 1 97.88 378 TRP A N 1
ATOM 2912 C CA . TRP A 1 378 ? 11.836 -25.797 -11.555 1 97.88 378 TRP A CA 1
ATOM 2913 C C . TRP A 1 378 ? 11.977 -27.312 -11.594 1 97.88 378 TRP A C 1
ATOM 2915 O O . TRP A 1 378 ? 11.422 -28.016 -10.742 1 97.88 378 TRP A O 1
ATOM 2925 N N . LYS A 1 379 ? 12.688 -27.797 -12.57 1 97.06 379 LYS A N 1
ATOM 2926 C CA . LYS A 1 379 ? 12.922 -29.234 -12.656 1 97.06 379 LYS A CA 1
ATOM 2927 C C . LYS A 1 379 ? 13.617 -29.75 -11.406 1 97.06 379 LYS A C 1
ATOM 2929 O O . LYS A 1 379 ? 13.305 -30.844 -10.922 1 97.06 379 LYS A O 1
ATOM 2934 N N . GLN A 1 380 ? 14.539 -28.969 -10.938 1 96.75 380 GLN A N 1
ATOM 2935 C CA . GLN A 1 380 ? 15.211 -29.344 -9.688 1 96.75 380 GLN A CA 1
ATOM 2936 C C . GLN A 1 380 ? 14.219 -29.406 -8.531 1 96.75 380 GLN A C 1
ATOM 2938 O O . GLN A 1 380 ? 14.289 -30.312 -7.703 1 96.75 380 GLN A O 1
ATOM 2943 N N . TRP A 1 381 ? 13.367 -28.453 -8.461 1 97.44 381 TRP A N 1
ATOM 2944 C CA . TRP A 1 381 ? 12.367 -28.453 -7.395 1 97.44 381 TRP A CA 1
ATOM 2945 C C . TRP A 1 381 ? 11.484 -29.688 -7.48 1 97.44 381 TRP A C 1
ATOM 2947 O O . TRP A 1 381 ? 11.18 -30.312 -6.461 1 97.44 381 TRP A O 1
ATOM 2957 N N . LEU A 1 382 ? 11.039 -30.031 -8.734 1 97 382 LEU A N 1
ATOM 2958 C CA . LEU A 1 382 ? 10.227 -31.219 -8.93 1 97 382 LEU A CA 1
ATOM 2959 C C . LEU A 1 382 ? 10.945 -32.469 -8.414 1 97 382 LEU A C 1
ATOM 2961 O O . LEU A 1 382 ? 10.336 -33.312 -7.758 1 97 382 LEU A O 1
ATOM 2965 N N . ASP A 1 383 ? 12.203 -32.469 -8.641 1 95.5 383 ASP A N 1
ATOM 2966 C CA . ASP A 1 383 ? 13 -33.594 -8.18 1 95.5 383 ASP A CA 1
ATOM 2967 C C . ASP A 1 383 ? 13.141 -33.594 -6.66 1 95.5 383 ASP A C 1
ATOM 2969 O O . ASP A 1 383 ? 13.258 -34.656 -6.035 1 95.5 383 ASP A O 1
ATOM 2973 N N . ASP A 1 384 ? 13.086 -32.406 -6.094 1 94.81 384 ASP A N 1
ATOM 2974 C CA . ASP A 1 384 ? 13.32 -32.25 -4.664 1 94.81 384 ASP A CA 1
ATOM 2975 C C . ASP A 1 384 ? 12.008 -32.219 -3.887 1 94.81 384 ASP A C 1
ATOM 2977 O O . ASP A 1 384 ? 12 -31.953 -2.686 1 94.81 384 ASP A O 1
ATOM 2981 N N . ARG A 1 385 ? 10.883 -32.438 -4.5 1 94 385 ARG A N 1
ATOM 2982 C CA . ARG A 1 385 ? 9.578 -32.156 -3.902 1 94 385 ARG A CA 1
ATOM 2983 C C . ARG A 1 385 ? 9.398 -32.969 -2.611 1 94 385 ARG A C 1
ATOM 2985 O O . ARG A 1 385 ? 8.797 -32.469 -1.655 1 94 385 ARG A O 1
ATOM 2992 N N . ALA A 1 386 ? 9.938 -34.156 -2.561 1 91.31 386 ALA A N 1
ATOM 2993 C CA . ALA A 1 386 ? 9.805 -34.969 -1.358 1 91.31 386 ALA A CA 1
ATOM 2994 C C . ALA A 1 386 ? 10.484 -34.312 -0.163 1 91.31 386 ALA A C 1
ATOM 2996 O O . ALA A 1 386 ? 10.016 -34.438 0.972 1 91.31 386 ALA A O 1
ATOM 2997 N N . ALA A 1 387 ? 11.523 -33.594 -0.416 1 90.12 387 ALA A N 1
ATOM 2998 C CA . ALA A 1 387 ? 12.266 -32.906 0.645 1 90.12 387 ALA A CA 1
ATOM 2999 C C . ALA A 1 387 ? 11.688 -31.531 0.93 1 90.12 387 ALA A C 1
ATOM 3001 O O . ALA A 1 387 ? 11.719 -31.047 2.07 1 90.12 387 ALA A O 1
ATOM 3002 N N . THR A 1 388 ? 11.195 -30.891 -0.046 1 91.38 388 THR A N 1
ATOM 3003 C CA . THR A 1 388 ? 10.812 -29.484 0.077 1 91.38 388 THR A CA 1
ATOM 3004 C C . THR A 1 388 ? 9.383 -29.359 0.603 1 91.38 388 THR A C 1
ATOM 3006 O O . THR A 1 388 ? 9.062 -28.406 1.314 1 91.38 388 THR A O 1
ATOM 3009 N N . VAL A 1 389 ? 8.547 -30.281 0.173 1 94.25 389 VAL A N 1
ATOM 3010 C CA . VAL A 1 389 ? 7.168 -30.281 0.639 1 94.25 389 VAL A CA 1
ATOM 3011 C C . VAL A 1 389 ? 6.746 -31.688 1.055 1 94.25 389 VAL A C 1
ATOM 3013 O O . VAL A 1 389 ? 5.746 -32.219 0.567 1 94.25 389 VAL A O 1
ATOM 3016 N N . PRO A 1 390 ? 7.371 -32.188 2.08 1 91.88 390 PRO A N 1
ATOM 3017 C CA . PRO A 1 390 ? 7.094 -33.562 2.492 1 91.88 390 PRO A CA 1
ATOM 3018 C C . PRO A 1 390 ? 5.668 -33.75 3.01 1 91.88 390 PRO A C 1
ATOM 3020 O O . PRO A 1 390 ? 5.152 -34.875 3.023 1 91.88 390 PRO A O 1
ATOM 3023 N N . ASP A 1 391 ? 5.09 -32.688 3.426 1 94.5 391 ASP A N 1
ATOM 3024 C CA . ASP A 1 391 ? 3.764 -32.75 4.031 1 94.5 391 ASP A CA 1
ATOM 3025 C C . ASP A 1 391 ? 2.672 -32.562 2.984 1 94.5 391 ASP A C 1
ATOM 3027 O O . ASP A 1 391 ? 1.491 -32.781 3.26 1 94.5 391 ASP A O 1
ATOM 3031 N N . MET A 1 392 ? 3.035 -32.188 1.825 1 95.81 392 MET A N 1
ATOM 3032 C CA . MET A 1 392 ? 2.043 -31.797 0.833 1 95.81 392 MET A CA 1
ATOM 3033 C C . MET A 1 392 ? 1.673 -32.969 -0.071 1 95.81 392 MET A C 1
ATOM 3035 O O . MET A 1 392 ? 2.531 -33.781 -0.433 1 95.81 392 MET A O 1
ATOM 3039 N N . ARG A 1 393 ? 0.4 -33.062 -0.43 1 97.38 393 ARG A N 1
ATOM 3040 C CA . ARG A 1 393 ? -0.084 -34.094 -1.342 1 97.38 393 ARG A CA 1
ATOM 3041 C C . ARG A 1 393 ? -1.035 -33.5 -2.379 1 97.38 393 ARG A C 1
ATOM 3043 O O . ARG A 1 393 ? -1.729 -32.5 -2.107 1 97.38 393 ARG A O 1
ATOM 3050 N N . LEU A 1 394 ? -1.073 -34.125 -3.49 1 98 394 LEU A N 1
ATOM 3051 C CA . LEU A 1 394 ? -2.078 -33.781 -4.492 1 98 394 LEU A CA 1
ATOM 3052 C C . LEU A 1 394 ? -3.459 -34.25 -4.062 1 98 394 LEU A C 1
ATOM 3054 O O . LEU A 1 394 ? -3.596 -35.375 -3.543 1 98 394 LEU A O 1
ATOM 3058 N N . VAL A 1 395 ? -4.41 -33.438 -4.141 1 98.31 395 VAL A N 1
ATOM 3059 C CA . VAL A 1 395 ? -5.812 -33.781 -3.953 1 98.31 395 VAL A CA 1
ATOM 3060 C C . VAL A 1 395 ? -6.555 -33.688 -5.285 1 98.31 395 VAL A C 1
ATOM 3062 O O . VAL A 1 395 ? -6.898 -32.594 -5.719 1 98.31 395 VAL A O 1
ATOM 3065 N N . TRP A 1 396 ? -6.824 -34.844 -5.848 1 98.12 396 TRP A N 1
ATOM 3066 C CA . TRP A 1 396 ? -7.426 -34.906 -7.172 1 98.12 396 TRP A CA 1
ATOM 3067 C C . TRP A 1 396 ? -8.945 -34.781 -7.086 1 98.12 396 TRP A C 1
ATOM 3069 O O . TRP A 1 396 ? -9.586 -35.438 -6.27 1 98.12 396 TRP A O 1
ATOM 3079 N N . GLY A 1 397 ? -9.484 -33.812 -7.793 1 98 397 GLY A N 1
ATOM 3080 C CA . GLY A 1 397 ? -10.914 -33.75 -8.07 1 98 397 GLY A CA 1
ATOM 3081 C C . GLY A 1 397 ? -11.25 -34 -9.531 1 98 397 GLY A C 1
ATOM 3082 O O . GLY A 1 397 ? -10.367 -34.344 -10.328 1 98 397 GLY A O 1
ATOM 3083 N N . LYS A 1 398 ? -12.609 -33.969 -9.789 1 96.75 398 LYS A N 1
ATOM 3084 C CA . LYS A 1 398 ? -13.039 -34.25 -11.148 1 96.75 398 LYS A CA 1
ATOM 3085 C C . LYS A 1 398 ? -14.102 -33.25 -11.617 1 96.75 398 LYS A C 1
ATOM 3087 O O . LYS A 1 398 ? -15.148 -33.125 -10.984 1 96.75 398 LYS A O 1
ATOM 3092 N N . GLY A 1 399 ? -13.75 -32.625 -12.688 1 96.25 399 GLY A N 1
ATOM 3093 C CA . GLY A 1 399 ? -14.734 -31.781 -13.344 1 96.25 399 GLY A CA 1
ATOM 3094 C C . GLY A 1 399 ? -14.977 -30.469 -12.609 1 96.25 399 GLY A C 1
ATOM 3095 O O . GLY A 1 399 ? -14.148 -30.031 -11.812 1 96.25 399 GLY A O 1
ATOM 3096 N N . VAL A 1 400 ? -16.078 -29.828 -12.969 1 97.31 400 VAL A N 1
ATOM 3097 C CA . VAL A 1 400 ? -16.406 -28.5 -12.461 1 97.31 400 VAL A CA 1
ATOM 3098 C C . VAL A 1 400 ? -17.469 -28.609 -11.375 1 97.31 400 VAL A C 1
ATOM 3100 O O . VAL A 1 400 ? -17.359 -27.969 -10.328 1 97.31 400 VAL A O 1
ATOM 3103 N N . ALA A 1 401 ? -18.344 -29.516 -11.562 1 96.31 401 ALA A N 1
ATOM 3104 C CA . ALA A 1 401 ? -19.547 -29.578 -10.727 1 96.31 401 ALA A CA 1
ATOM 3105 C C . ALA A 1 401 ? -19.328 -30.484 -9.516 1 96.31 401 ALA A C 1
ATOM 3107 O O . ALA A 1 401 ? -18.469 -31.359 -9.539 1 96.31 401 ALA A O 1
ATOM 3108 N N . GLY A 1 402 ? -20.172 -30.203 -8.492 1 95.25 402 GLY A N 1
ATOM 3109 C CA . GLY A 1 402 ? -20.25 -31.109 -7.359 1 95.25 402 GLY A CA 1
ATOM 3110 C C . GLY A 1 402 ? -19.156 -30.875 -6.34 1 95.25 402 GLY A C 1
ATOM 3111 O O . GLY A 1 402 ? -18.234 -30.094 -6.582 1 95.25 402 GLY A O 1
ATOM 3112 N N . THR A 1 403 ? -19.234 -31.562 -5.266 1 95.12 403 THR A N 1
ATOM 3113 C CA . THR A 1 403 ? -18.297 -31.422 -4.148 1 95.12 403 THR A CA 1
ATOM 3114 C C . THR A 1 403 ? -16.906 -31.922 -4.539 1 95.12 403 THR A C 1
ATOM 3116 O O . THR A 1 403 ? -15.906 -31.484 -3.98 1 95.12 403 THR A O 1
ATOM 3119 N N . GLU A 1 404 ? -16.891 -32.75 -5.547 1 96.31 404 GLU A N 1
ATOM 3120 C CA . GLU A 1 404 ? -15.617 -33.312 -5.977 1 96.31 404 GLU A CA 1
ATOM 3121 C C . GLU A 1 404 ? -15.016 -32.469 -7.109 1 96.31 404 GLU A C 1
ATOM 3123 O O . GLU A 1 404 ? -13.867 -32.688 -7.5 1 96.31 404 GLU A O 1
ATOM 3128 N N . GLY A 1 405 ? -15.836 -31.594 -7.59 1 97.94 405 GLY A N 1
ATOM 3129 C CA . GLY A 1 405 ? -15.367 -30.734 -8.664 1 97.94 405 GLY A CA 1
ATOM 3130 C C . GLY A 1 405 ? -14.812 -29.406 -8.164 1 97.94 405 GLY A C 1
ATOM 3131 O O . GLY A 1 405 ? -14.586 -29.234 -6.969 1 97.94 405 GLY A O 1
ATOM 3132 N N . MET A 1 406 ? -14.523 -28.5 -9.094 1 98.19 406 MET A N 1
ATOM 3133 C CA . MET A 1 406 ? -13.961 -27.188 -8.773 1 98.19 406 MET A CA 1
ATOM 3134 C C . MET A 1 406 ? -14.922 -26.391 -7.91 1 98.19 406 MET A C 1
ATOM 3136 O O . MET A 1 406 ? -14.5 -25.562 -7.102 1 98.19 406 MET A O 1
ATOM 3140 N N . TYR A 1 407 ? -16.234 -26.703 -8.055 1 98.06 407 TYR A N 1
ATOM 3141 C CA . TYR A 1 407 ? -17.219 -26.094 -7.172 1 98.06 407 TYR A CA 1
ATOM 3142 C C . TYR A 1 407 ? -16.891 -26.375 -5.707 1 98.06 407 TYR A C 1
ATOM 3144 O O . TYR A 1 407 ? -16.859 -25.453 -4.887 1 98.06 407 TYR A O 1
ATOM 3152 N N . GLY A 1 408 ? -16.719 -27.703 -5.457 1 97.94 408 GLY A N 1
ATOM 3153 C CA . GLY A 1 408 ? -16.375 -28.078 -4.098 1 97.94 408 GLY A CA 1
ATOM 3154 C C . GLY A 1 408 ? -15.07 -27.469 -3.625 1 97.94 408 GLY A C 1
ATOM 3155 O O . GLY A 1 408 ? -14.953 -27.078 -2.461 1 97.94 408 GLY A O 1
ATOM 3156 N N . GLY A 1 409 ? -14.062 -27.422 -4.488 1 98 409 GLY A N 1
ATOM 3157 C CA . GLY A 1 409 ? -12.797 -26.781 -4.152 1 98 409 GLY A CA 1
ATOM 3158 C C . GLY A 1 409 ? -12.953 -25.312 -3.791 1 98 409 GLY A C 1
ATOM 3159 O O . GLY A 1 409 ? -12.352 -24.844 -2.822 1 98 409 GLY A O 1
ATOM 3160 N N . TRP A 1 410 ? -13.789 -24.578 -4.543 1 98 410 TRP A N 1
ATOM 3161 C CA . TRP A 1 410 ? -14.031 -23.172 -4.285 1 98 410 TRP A CA 1
ATOM 3162 C C . TRP A 1 410 ? -14.742 -22.969 -2.947 1 98 410 TRP A C 1
ATOM 3164 O O . TRP A 1 410 ? -14.43 -22.047 -2.197 1 98 410 TRP A O 1
ATOM 3174 N N . GLU A 1 411 ? -15.648 -23.891 -2.621 1 96.75 411 GLU A N 1
ATOM 3175 C CA . GLU A 1 411 ? -16.312 -23.844 -1.322 1 96.75 411 GLU A CA 1
ATOM 3176 C C . GLU A 1 411 ? -15.305 -23.922 -0.182 1 96.75 411 GLU A C 1
ATOM 3178 O O . GLU A 1 411 ? -15.383 -23.156 0.776 1 96.75 411 GLU A O 1
ATOM 3183 N N . ARG A 1 412 ? -14.438 -24.781 -0.392 1 95.88 412 ARG A N 1
ATOM 3184 C CA . ARG A 1 412 ? -13.438 -24.984 0.649 1 95.88 412 ARG A CA 1
ATOM 3185 C C . ARG A 1 412 ? -12.508 -23.781 0.748 1 95.88 412 ARG A C 1
ATOM 3187 O O . ARG A 1 412 ? -12.148 -23.359 1.848 1 95.88 412 ARG A O 1
ATOM 3194 N N . LEU A 1 413 ? -12.133 -23.203 -0.39 1 95.25 413 LEU A N 1
ATOM 3195 C CA . LEU A 1 413 ? -11.258 -22.031 -0.402 1 95.25 413 LEU A CA 1
ATOM 3196 C C . LEU A 1 413 ? -11.93 -20.844 0.278 1 95.25 413 LEU A C 1
ATOM 3198 O O . LEU A 1 413 ? -11.312 -20.188 1.115 1 95.25 413 LEU A O 1
ATOM 3202 N N . THR A 1 414 ? -13.203 -20.547 -0.014 1 94.75 414 THR A N 1
ATOM 3203 C CA . THR A 1 414 ? -13.898 -19.375 0.5 1 94.75 414 THR A CA 1
ATOM 3204 C C . THR A 1 414 ? -14.109 -19.484 2.006 1 94.75 414 THR A C 1
ATOM 3206 O O . THR A 1 414 ? -14.266 -18.469 2.693 1 94.75 414 THR A O 1
ATOM 3209 N N . LYS A 1 415 ? -14.016 -20.719 2.514 1 90.94 415 LYS A N 1
ATOM 3210 C CA . LYS A 1 415 ? -14.25 -20.953 3.939 1 90.94 415 LYS A CA 1
ATOM 3211 C C . LYS A 1 415 ? -12.93 -21.141 4.684 1 90.94 415 LYS A C 1
ATOM 3213 O O . LYS A 1 415 ? -12.922 -21.375 5.895 1 90.94 415 LYS A O 1
ATOM 3218 N N . GLY A 1 416 ? -11.836 -21.125 3.953 1 88.69 416 GLY A N 1
ATOM 3219 C CA . GLY A 1 416 ? -10.531 -21.312 4.574 1 88.69 416 GLY A CA 1
ATOM 3220 C C . GLY A 1 416 ? -10.266 -22.75 4.973 1 88.69 416 GLY A C 1
ATOM 3221 O O . GLY A 1 416 ? -9.484 -23.016 5.891 1 88.69 416 GLY A O 1
ATOM 3222 N N . ASP A 1 417 ? -10.875 -23.688 4.223 1 91.5 417 ASP A N 1
ATOM 3223 C CA . ASP A 1 417 ? -10.844 -25.094 4.641 1 91.5 417 ASP A CA 1
ATOM 3224 C C . ASP A 1 417 ? -9.766 -25.859 3.883 1 91.5 417 ASP A C 1
ATOM 3226 O O . ASP A 1 417 ? -9.508 -27.031 4.188 1 91.5 417 ASP A O 1
ATOM 3230 N N . VAL A 1 418 ? -9.195 -25.297 2.879 1 93.12 418 VAL A N 1
ATOM 3231 C CA . VAL A 1 418 ? -8.094 -25.984 2.213 1 93.12 418 VAL A CA 1
ATOM 3232 C C . VAL A 1 418 ? -6.828 -25.875 3.066 1 93.12 418 VAL A C 1
ATOM 3234 O O . VAL A 1 418 ? -6.34 -24.781 3.334 1 93.12 418 VAL A O 1
ATOM 3237 N N . ARG A 1 419 ? -6.277 -27 3.443 1 90.94 419 ARG A N 1
ATOM 3238 C CA . ARG A 1 419 ? -5.133 -27.047 4.344 1 90.94 419 ARG A CA 1
ATOM 3239 C C . ARG A 1 419 ? -3.826 -26.859 3.578 1 90.94 419 ARG A C 1
ATOM 3241 O O . ARG A 1 419 ? -3.752 -27.156 2.383 1 90.94 419 ARG A O 1
ATOM 3248 N N . PRO A 1 420 ? -2.781 -26.344 4.246 1 88.5 420 PRO A N 1
ATOM 3249 C CA . PRO A 1 420 ? -1.501 -26.078 3.59 1 88.5 420 PRO A CA 1
ATOM 3250 C C . PRO A 1 420 ? -0.888 -27.328 2.957 1 88.5 420 PRO A C 1
ATOM 3252 O O . PRO A 1 420 ? -0.093 -27.219 2.02 1 88.5 420 PRO A O 1
ATOM 3255 N N . GLU A 1 421 ? -1.268 -28.484 3.416 1 93.56 421 GLU A N 1
ATOM 3256 C CA . GLU A 1 421 ? -0.686 -29.719 2.918 1 93.56 421 GLU A CA 1
ATOM 3257 C C . GLU A 1 421 ? -1.416 -30.219 1.672 1 93.56 421 GLU A C 1
ATOM 3259 O O . GLU A 1 421 ? -1.038 -31.234 1.084 1 93.56 421 GLU A O 1
ATOM 3264 N N . GLU A 1 422 ? -2.418 -29.469 1.29 1 96.25 422 GLU A N 1
ATOM 3265 C CA . GLU A 1 422 ? -3.223 -29.906 0.151 1 96.25 422 GLU A CA 1
ATOM 3266 C C . GLU A 1 422 ? -2.922 -29.062 -1.087 1 96.25 422 GLU A C 1
ATOM 3268 O O . GLU A 1 422 ? -2.877 -27.828 -1.012 1 96.25 422 GLU A O 1
ATOM 3273 N N . ALA A 1 423 ? -2.695 -29.734 -2.164 1 97.62 423 ALA A N 1
ATOM 3274 C CA . ALA A 1 423 ? -2.627 -29.125 -3.49 1 97.62 423 ALA A CA 1
ATOM 3275 C C . ALA A 1 423 ? -3.775 -29.609 -4.375 1 97.62 423 ALA A C 1
ATOM 3277 O O . ALA A 1 423 ? -3.756 -30.734 -4.867 1 97.62 423 ALA A O 1
ATOM 3278 N N . LEU A 1 424 ? -4.766 -28.75 -4.605 1 98.44 424 LEU A N 1
ATOM 3279 C CA . LEU A 1 424 ? -5.977 -29.156 -5.32 1 98.44 424 LEU A CA 1
ATOM 3280 C C . LEU A 1 424 ? -5.738 -29.156 -6.824 1 98.44 424 LEU A C 1
ATOM 3282 O O . LEU A 1 424 ? -5.293 -28.156 -7.391 1 98.44 424 LEU A O 1
ATOM 3286 N N . VAL A 1 425 ? -6.047 -30.234 -7.434 1 98.69 425 VAL A N 1
ATOM 3287 C CA . VAL A 1 425 ? -5.98 -30.359 -8.883 1 98.69 425 VAL A CA 1
ATOM 3288 C C . VAL A 1 425 ? -7.227 -31.078 -9.406 1 98.69 425 VAL A C 1
ATOM 3290 O O . VAL A 1 425 ? -7.809 -31.906 -8.703 1 98.69 425 VAL A O 1
ATOM 3293 N N . TYR A 1 426 ? -7.637 -30.75 -10.641 1 98.5 426 TYR A N 1
ATOM 3294 C CA . TYR A 1 426 ? -8.875 -31.281 -11.211 1 98.5 426 TYR A CA 1
ATOM 3295 C C . TYR A 1 426 ? -8.656 -31.766 -12.641 1 98.5 426 TYR A C 1
ATOM 3297 O O . TYR A 1 426 ? -8.141 -31.016 -13.477 1 98.5 426 TYR A O 1
ATOM 3305 N N . MET A 1 427 ? -9.031 -32.969 -12.844 1 97.31 427 MET A N 1
ATOM 3306 C CA . MET A 1 427 ? -9.172 -33.438 -14.227 1 97.31 427 MET A CA 1
ATOM 3307 C C . MET A 1 427 ? -10.469 -32.906 -14.836 1 97.31 427 MET A C 1
ATOM 3309 O O . MET A 1 427 ? -11.555 -33.156 -14.305 1 97.31 427 MET A O 1
ATOM 3313 N N . VAL A 1 428 ? -10.336 -32.188 -15.898 1 93.94 428 VAL A N 1
ATOM 3314 C CA . VAL A 1 428 ? -11.516 -31.516 -16.453 1 93.94 428 VAL A CA 1
ATOM 3315 C C . VAL A 1 428 ? -12.016 -32.281 -17.672 1 93.94 428 VAL A C 1
ATOM 3317 O O . VAL A 1 428 ? -11.219 -32.75 -18.5 1 93.94 428 VAL A O 1
ATOM 3320 N N . MET B 1 1 ? -18 27.266 41.906 1 40.31 1 MET B N 1
ATOM 3321 C CA . MET B 1 1 ? -19.062 26.766 41.031 1 40.31 1 MET B CA 1
ATOM 3322 C C . MET B 1 1 ? -18.5 25.828 39.969 1 40.31 1 MET B C 1
ATOM 3324 O O . MET B 1 1 ? -17.469 26.141 39.344 1 40.31 1 MET B O 1
ATOM 3328 N N . SER B 1 2 ? -18.859 24.516 39.938 1 51.91 2 SER B N 1
ATOM 3329 C CA . SER B 1 2 ? -18.359 23.469 39.031 1 51.91 2 SER B CA 1
ATOM 3330 C C . SER B 1 2 ? -18.594 23.844 37.562 1 51.91 2 SER B C 1
ATOM 3332 O O . SER B 1 2 ? -19.703 24.25 37.188 1 51.91 2 SER B O 1
ATOM 3334 N N . GLN B 1 3 ? -17.547 24.328 36.781 1 73.44 3 GLN B N 1
ATOM 3335 C CA . GLN B 1 3 ? -17.703 24.734 35.406 1 73.44 3 GLN B CA 1
ATOM 3336 C C . GLN B 1 3 ? -17.75 23.516 34.469 1 73.44 3 GLN B C 1
ATOM 3338 O O . GLN B 1 3 ? -16.969 22.578 34.625 1 73.44 3 GLN B O 1
ATOM 3343 N N . THR B 1 4 ? -18.859 23.375 33.781 1 83.81 4 THR B N 1
ATOM 3344 C CA . THR B 1 4 ? -19.062 22.297 32.812 1 83.81 4 THR B CA 1
ATOM 3345 C C . THR B 1 4 ? -18.344 22.625 31.5 1 83.81 4 THR B C 1
ATOM 3347 O O . THR B 1 4 ? -18.375 23.75 31.031 1 83.81 4 THR B O 1
ATOM 3350 N N . GLU B 1 5 ? -17.547 21.656 31.078 1 90.69 5 GLU B N 1
ATOM 3351 C CA . GLU B 1 5 ? -16.875 21.781 29.781 1 90.69 5 GLU B CA 1
ATOM 3352 C C . GLU B 1 5 ? -17.344 20.703 28.812 1 90.69 5 GLU B C 1
ATOM 3354 O O . GLU B 1 5 ? -17.828 19.656 29.219 1 90.69 5 GLU B O 1
ATOM 3359 N N . ASN B 1 6 ? -17.281 21.047 27.531 1 94.5 6 ASN B N 1
ATOM 3360 C CA . ASN B 1 6 ? -17.75 20.141 26.484 1 94.5 6 ASN B CA 1
ATOM 3361 C C . ASN B 1 6 ? -16.594 19.438 25.797 1 94.5 6 ASN B C 1
ATOM 3363 O O . ASN B 1 6 ? -15.539 20.047 25.562 1 94.5 6 ASN B O 1
ATOM 3367 N N . ILE B 1 7 ? -16.797 18.156 25.516 1 96.44 7 ILE B N 1
ATOM 3368 C CA . ILE B 1 7 ? -15.836 17.375 24.75 1 96.44 7 ILE B CA 1
ATOM 3369 C C . ILE B 1 7 ? -16.531 16.766 23.531 1 96.44 7 ILE B C 1
ATOM 3371 O O . ILE B 1 7 ? -17.719 16.438 23.578 1 96.44 7 ILE B O 1
ATOM 3375 N N . HIS B 1 8 ? -15.859 16.766 22.453 1 98.31 8 HIS B N 1
ATOM 3376 C CA . HIS B 1 8 ? -16.344 16.109 21.25 1 98.31 8 HIS B CA 1
ATOM 3377 C C . HIS B 1 8 ? -15.898 14.656 21.203 1 98.31 8 HIS B C 1
ATOM 3379 O O . HIS B 1 8 ? -14.695 14.367 21.25 1 98.31 8 HIS B O 1
ATOM 3385 N N . VAL B 1 9 ? -16.828 13.688 21.109 1 98.44 9 VAL B N 1
ATOM 3386 C CA . VAL B 1 9 ? -16.516 12.266 21.078 1 98.44 9 VAL B CA 1
ATOM 3387 C C . VAL B 1 9 ? -17 11.656 19.766 1 98.44 9 VAL B C 1
ATOM 3389 O O . VAL B 1 9 ? -18.047 12.055 19.234 1 98.44 9 VAL B O 1
ATOM 3392 N N . ILE B 1 10 ? -16.203 10.734 19.281 1 98.38 10 ILE B N 1
ATOM 3393 C CA . ILE B 1 10 ? -16.469 10.125 17.969 1 98.38 10 ILE B CA 1
ATOM 3394 C C . ILE B 1 10 ? -16.438 8.609 18.109 1 98.38 10 ILE B C 1
ATOM 3396 O O . ILE B 1 10 ? -15.57 8.047 18.766 1 98.38 10 ILE B O 1
ATOM 3400 N N . SER B 1 11 ? -17.422 7.945 17.484 1 97.69 11 SER B N 1
ATOM 3401 C CA . SER B 1 11 ? -17.438 6.488 17.453 1 97.69 11 SER B CA 1
ATOM 3402 C C . SER B 1 11 ? -16.266 5.941 16.641 1 97.69 11 SER B C 1
ATOM 3404 O O . SER B 1 11 ? -16.031 6.371 15.508 1 97.69 11 SER B O 1
ATOM 3406 N N . LYS B 1 12 ? -15.555 4.965 17.25 1 94 12 LYS B N 1
ATOM 3407 C CA . LYS B 1 12 ? -14.422 4.352 16.578 1 94 12 LYS B CA 1
ATOM 3408 C C . LYS B 1 12 ? -14.883 3.428 15.445 1 94 12 LYS B C 1
ATOM 3410 O O . LYS B 1 12 ? -14.148 3.186 14.492 1 94 12 LYS B O 1
ATOM 3415 N N . LYS B 1 13 ? -16.062 2.967 15.469 1 89.31 13 LYS B N 1
ATOM 3416 C CA . LYS B 1 13 ? -16.625 2.043 14.484 1 89.31 13 LYS B CA 1
ATOM 3417 C C . LYS B 1 13 ? -17.156 2.795 13.266 1 89.31 13 LYS B C 1
ATOM 3419 O O . LYS B 1 13 ? -16.969 2.357 12.133 1 89.31 13 LYS B O 1
ATOM 3424 N N . ASP B 1 14 ? -17.859 3.816 13.469 1 92.75 14 ASP B N 1
ATOM 3425 C CA . ASP B 1 14 ? -18.422 4.676 12.438 1 92.75 14 ASP B CA 1
ATOM 3426 C C . ASP B 1 14 ? -18.172 6.148 12.742 1 92.75 14 ASP B C 1
ATOM 3428 O O . ASP B 1 14 ? -18.906 6.766 13.516 1 92.75 14 ASP B O 1
ATOM 3432 N N . ASN B 1 15 ? -17.281 6.73 12.086 1 95.06 15 ASN B N 1
ATOM 3433 C CA . ASN B 1 15 ? -16.781 8.062 12.43 1 95.06 15 ASN B CA 1
ATOM 3434 C C . ASN B 1 15 ? -17.828 9.141 12.125 1 95.06 15 ASN B C 1
ATOM 3436 O O . ASN B 1 15 ? -17.656 10.297 12.508 1 95.06 15 ASN B O 1
ATOM 3440 N N . SER B 1 16 ? -18.906 8.789 11.406 1 95.62 16 SER B N 1
ATOM 3441 C CA . SER B 1 16 ? -19.984 9.75 11.195 1 95.62 16 SER B CA 1
ATOM 3442 C C . SER B 1 16 ? -20.859 9.883 12.43 1 95.62 16 SER B C 1
ATOM 3444 O O . SER B 1 16 ? -21.656 10.82 12.531 1 95.62 16 SER B O 1
ATOM 3446 N N . GLN B 1 17 ? -20.734 8.875 13.336 1 97.06 17 GLN B N 1
ATOM 3447 C CA . GLN B 1 17 ? -21.453 8.93 14.602 1 97.06 17 GLN B CA 1
ATOM 3448 C C . GLN B 1 17 ? -20.609 9.617 15.68 1 97.06 17 GLN B C 1
ATOM 3450 O O . GLN B 1 17 ? -19.547 9.133 16.047 1 97.06 17 GLN B O 1
ATOM 3455 N N . HIS B 1 18 ? -21.078 10.727 16.141 1 98 18 HIS B N 1
ATOM 3456 C CA . HIS B 1 18 ? -20.359 11.531 17.109 1 98 18 HIS B CA 1
ATOM 3457 C C . HIS B 1 18 ? -21.312 12.328 17.984 1 98 18 HIS B C 1
ATOM 3459 O O . HIS B 1 18 ? -22.516 12.391 17.719 1 98 18 HIS B O 1
ATOM 3465 N N . ALA B 1 19 ? -20.734 12.875 19.109 1 98 19 ALA B N 1
ATOM 3466 C CA . ALA B 1 19 ? -21.547 13.594 20.078 1 98 19 ALA B CA 1
ATOM 3467 C C . ALA B 1 19 ? -20.719 14.609 20.844 1 98 19 ALA B C 1
ATOM 3469 O O . ALA B 1 19 ? -19.484 14.586 20.781 1 98 19 ALA B O 1
ATOM 3470 N N . VAL B 1 20 ? -21.375 15.57 21.422 1 97.75 20 VAL B N 1
ATOM 3471 C CA . VAL B 1 20 ? -20.797 16.453 22.422 1 97.75 20 VAL B CA 1
ATOM 3472 C C . VAL B 1 20 ? -21.25 16.016 23.812 1 97.75 20 VAL B C 1
ATOM 3474 O O . VAL B 1 20 ? -22.438 15.852 24.062 1 97.75 20 VAL B O 1
ATOM 3477 N N . VAL B 1 21 ? -20.266 15.82 24.609 1 95.94 21 VAL B N 1
ATOM 3478 C CA . VAL B 1 21 ? -20.531 15.391 25.969 1 95.94 21 VAL B CA 1
ATOM 3479 C C . VAL B 1 21 ? -20.062 16.453 26.953 1 95.94 21 VAL B C 1
ATOM 3481 O O . VAL B 1 21 ? -19 17.062 26.766 1 95.94 21 VAL B O 1
ATOM 3484 N N . SER B 1 22 ? -20.938 16.672 27.969 1 93.56 22 SER B N 1
ATOM 3485 C CA . SER B 1 22 ? -20.562 17.625 29 1 93.56 22 SER B CA 1
ATOM 3486 C C . SER B 1 22 ? -19.969 16.922 30.219 1 93.56 22 SER B C 1
ATOM 3488 O O . SER B 1 22 ? -20.516 15.906 30.672 1 93.56 22 SER B O 1
ATOM 3490 N N . ILE B 1 23 ? -18.906 17.391 30.562 1 90.75 23 ILE B N 1
ATOM 3491 C CA . ILE B 1 23 ? -18.234 16.844 31.75 1 90.75 23 ILE B CA 1
ATOM 3492 C C . ILE B 1 23 ? -18.062 17.938 32.812 1 90.75 23 ILE B C 1
ATOM 3494 O O . ILE B 1 23 ? -17.719 19.078 32.469 1 90.75 23 ILE B O 1
ATOM 3498 N N . ASP B 1 24 ? -18.391 17.516 34.031 1 82.75 24 ASP B N 1
ATOM 3499 C CA . ASP B 1 24 ? -18.156 18.453 35.125 1 82.75 24 ASP B CA 1
ATOM 3500 C C . ASP B 1 24 ? -16.656 18.625 35.406 1 82.75 24 ASP B C 1
ATOM 3502 O O . ASP B 1 24 ? -15.922 17.641 35.469 1 82.75 24 ASP B O 1
ATOM 3506 N N . ASN B 1 25 ? -16.188 19.734 35.125 1 72.06 25 ASN B N 1
ATOM 3507 C CA . ASN B 1 25 ? -14.789 20.062 35.406 1 72.06 25 ASN B CA 1
ATOM 3508 C C . ASN B 1 25 ? -14.609 20.422 36.875 1 72.06 25 ASN B C 1
ATOM 3510 O O . ASN B 1 25 ? -14.984 21.516 37.312 1 72.06 25 ASN B O 1
ATOM 3514 N N . PRO B 1 26 ? -14.398 19.359 37.688 1 56.97 26 PRO B N 1
ATOM 3515 C CA . PRO B 1 26 ? -14.234 19.859 39.062 1 56.97 26 PRO B CA 1
ATOM 3516 C C . PRO B 1 26 ? -13.211 20.984 39.156 1 56.97 26 PRO B C 1
ATOM 3518 O O . PRO B 1 26 ? -12.312 21.078 38.312 1 56.97 26 PRO B O 1
ATOM 3521 N N . SER B 1 27 ? -13.422 22.062 39.719 1 50.47 27 SER B N 1
ATOM 3522 C CA . SER B 1 27 ? -12.484 23.156 39.938 1 50.47 27 SER B CA 1
ATOM 3523 C C . SER B 1 27 ? -11.047 22.672 39.938 1 50.47 27 SER B C 1
ATOM 3525 O O . SER B 1 27 ? -10.734 21.641 40.562 1 50.47 27 SER B O 1
ATOM 3527 N N . SER B 1 28 ? -10.258 22.828 38.719 1 49.34 28 SER B N 1
ATOM 3528 C CA . SER B 1 28 ? -8.836 22.625 38.438 1 49.34 28 SER B CA 1
ATOM 3529 C C . SER B 1 28 ? -8.031 22.484 39.719 1 49.34 28 SER B C 1
ATOM 3531 O O . SER B 1 28 ? -6.852 22.125 39.688 1 49.34 28 SER B O 1
ATOM 3533 N N . GLY B 1 29 ? -8.477 23.188 40.719 1 48.66 29 GLY B N 1
ATOM 3534 C CA . GLY B 1 29 ? -7.605 23.547 41.812 1 48.66 29 GLY B CA 1
ATOM 3535 C C . GLY B 1 29 ? -7.168 22.359 42.656 1 48.66 29 GLY B C 1
ATOM 3536 O O . GLY B 1 29 ? -6.348 22.5 43.562 1 48.66 29 GLY B O 1
ATOM 3537 N N . THR B 1 30 ? -7.977 21.188 42.469 1 56.75 30 THR B N 1
ATOM 3538 C CA . THR B 1 30 ? -7.695 20.406 43.688 1 56.75 30 THR B CA 1
ATOM 3539 C C . THR B 1 30 ? -6.582 19.406 43.406 1 56.75 30 THR B C 1
ATOM 3541 O O . THR B 1 30 ? -6.047 18.797 44.344 1 56.75 30 THR B O 1
ATOM 3544 N N . ARG B 1 31 ? -6.391 18.906 42 1 71 31 ARG B N 1
ATOM 3545 C CA . ARG B 1 31 ? -5.41 17.828 42 1 71 31 ARG B CA 1
ATOM 3546 C C . ARG B 1 31 ? -4.016 18.359 41.688 1 71 31 ARG B C 1
ATOM 3548 O O . ARG B 1 31 ? -3.828 19.109 40.719 1 71 31 ARG B O 1
ATOM 3555 N N . GLN B 1 32 ? -3.158 18.141 42.562 1 86.56 32 GLN B N 1
ATOM 3556 C CA . GLN B 1 32 ? -1.753 18.5 42.375 1 86.56 32 GLN B CA 1
ATOM 3557 C C . GLN B 1 32 ? -1.185 17.938 41.094 1 86.56 32 GLN B C 1
ATOM 3559 O O . GLN B 1 32 ? -1.428 16.781 40.75 1 86.56 32 GLN B O 1
ATOM 3564 N N . LEU B 1 33 ? -0.569 18.844 40.312 1 93.25 33 LEU B N 1
ATOM 3565 C CA . LEU B 1 33 ? 0.069 18.469 39.031 1 93.25 33 LEU B CA 1
ATOM 3566 C C . LEU B 1 33 ? 1.319 17.641 39.281 1 93.25 33 LEU B C 1
ATOM 3568 O O . LEU B 1 33 ? 2.156 18 40.125 1 93.25 33 LEU B O 1
ATOM 3572 N N . PRO B 1 34 ? 1.449 16.469 38.656 1 93.88 34 PRO B N 1
ATOM 3573 C CA . PRO B 1 34 ? 2.658 15.648 38.812 1 93.88 34 PRO B CA 1
ATOM 3574 C C . PRO B 1 34 ? 3.91 16.359 38.281 1 93.88 34 PRO B C 1
ATOM 3576 O O . PRO B 1 34 ? 3.812 17.391 37.625 1 93.88 34 PRO B O 1
ATOM 3579 N N . PRO B 1 35 ? 5.117 15.781 38.656 1 95.38 35 PRO B N 1
ATOM 3580 C CA . PRO B 1 35 ? 6.355 16.344 38.094 1 95.38 35 PRO B CA 1
ATOM 3581 C C . PRO B 1 35 ? 6.391 16.312 36.562 1 95.38 35 PRO B C 1
ATOM 3583 O O . PRO B 1 35 ? 5.793 15.438 35.938 1 95.38 35 PRO B O 1
ATOM 3586 N N . SER B 1 36 ? 7.113 17.359 35.969 1 97.62 36 SER B N 1
ATOM 3587 C CA . SER B 1 36 ? 7.344 17.469 34.531 1 97.62 36 SER B CA 1
ATOM 3588 C C . SER B 1 36 ? 6.023 17.547 33.781 1 97.62 36 SER B C 1
ATOM 3590 O O . SER B 1 36 ? 5.875 16.922 32.719 1 97.62 36 SER B O 1
ATOM 3592 N N . SER B 1 37 ? 5.125 18.203 34.375 1 97.75 37 SER B N 1
ATOM 3593 C CA . SER B 1 37 ? 3.797 18.234 33.781 1 97.75 37 SER B CA 1
ATOM 3594 C C . SER B 1 37 ? 3.295 19.656 33.625 1 97.75 37 SER B C 1
ATOM 3596 O O . SER B 1 37 ? 3.738 20.562 34.344 1 97.75 37 SER B O 1
ATOM 3598 N N . VAL B 1 38 ? 2.449 19.859 32.688 1 97.75 38 VAL B N 1
ATOM 3599 C CA . VAL B 1 38 ? 1.711 21.109 32.5 1 97.75 38 VAL B CA 1
ATOM 3600 C C . VAL B 1 38 ? 0.217 20.812 32.375 1 97.75 38 VAL B C 1
ATOM 3602 O O . VAL B 1 38 ? -0.176 19.75 31.875 1 97.75 38 VAL B O 1
ATOM 3605 N N . ARG B 1 39 ? -0.607 21.656 32.969 1 96.56 39 ARG B N 1
ATOM 3606 C CA . ARG B 1 39 ? -2.041 21.703 32.688 1 96.56 39 ARG B CA 1
ATOM 3607 C C . ARG B 1 39 ? -2.377 22.797 31.703 1 96.56 39 ARG B C 1
ATOM 3609 O O . ARG B 1 39 ? -2.002 23.953 31.891 1 96.56 39 ARG B O 1
ATOM 3616 N N . VAL B 1 40 ? -2.99 22.406 30.578 1 96.56 40 VAL B N 1
ATOM 3617 C CA . VAL B 1 40 ? -3.193 23.344 29.469 1 96.56 40 VAL B CA 1
ATOM 3618 C C . VAL B 1 40 ? -4.672 23.375 29.094 1 96.56 40 VAL B C 1
ATOM 3620 O O . VAL B 1 40 ? -5.406 22.406 29.344 1 96.56 40 VAL B O 1
ATOM 3623 N N . ARG B 1 41 ? -5.066 24.438 28.547 1 95.38 41 ARG B N 1
ATOM 3624 C CA . ARG B 1 41 ? -6.395 24.578 27.969 1 95.38 41 ARG B CA 1
ATOM 3625 C C . ARG B 1 41 ? -6.305 24.953 26.5 1 95.38 41 ARG B C 1
ATOM 3627 O O . ARG B 1 41 ? -5.652 25.938 26.141 1 95.38 41 ARG B O 1
ATOM 3634 N N . PRO B 1 42 ? -6.969 24.188 25.656 1 97 42 PRO B N 1
ATOM 3635 C CA . PRO B 1 42 ? -6.973 24.547 24.234 1 97 42 PRO B CA 1
ATOM 3636 C C . PRO B 1 42 ? -7.484 25.969 24 1 97 42 PRO B C 1
ATOM 3638 O O . PRO B 1 42 ? -8.406 26.422 24.688 1 97 42 PRO B O 1
ATOM 3641 N N . LEU B 1 43 ? -6.902 26.688 23.078 1 97.38 43 LEU B N 1
ATOM 3642 C CA . LEU B 1 43 ? -7.23 28.078 22.766 1 97.38 43 LEU B CA 1
ATOM 3643 C C . LEU B 1 43 ? -7.793 28.188 21.344 1 97.38 43 LEU B C 1
ATOM 3645 O O . LEU B 1 43 ? -8.922 28.641 21.156 1 97.38 43 LEU B O 1
ATOM 3649 N N . ILE B 1 44 ? -7.035 27.828 20.344 1 98.31 44 ILE B N 1
ATOM 3650 C CA . ILE B 1 44 ? -7.418 27.797 18.938 1 98.31 44 ILE B CA 1
ATOM 3651 C C . ILE B 1 44 ? -7.117 26.422 18.344 1 98.31 44 ILE B C 1
ATOM 3653 O O . ILE B 1 44 ? -5.992 25.922 18.453 1 98.31 44 ILE B O 1
ATOM 3657 N N . LEU B 1 45 ? -8.172 25.766 17.766 1 98.5 45 LEU B N 1
ATOM 3658 C CA . LEU B 1 45 ? -8.031 24.453 17.141 1 98.5 45 LEU B CA 1
ATOM 3659 C C . LEU B 1 45 ? -8.531 24.484 15.695 1 98.5 45 LEU B C 1
ATOM 3661 O O . LEU B 1 45 ? -9.305 25.375 15.328 1 98.5 45 LEU B O 1
ATOM 3665 N N . SER B 1 46 ? -8.047 23.562 14.938 1 98.56 46 SER B N 1
ATOM 3666 C CA . SER B 1 46 ? -8.477 23.484 13.547 1 98.56 46 SER B CA 1
ATOM 3667 C C . SER B 1 46 ? -9.016 22.109 13.211 1 98.56 46 SER B C 1
ATOM 3669 O O . SER B 1 46 ? -8.625 21.109 13.82 1 98.56 46 SER B O 1
ATOM 3671 N N . LEU B 1 47 ? -9.977 22.078 12.305 1 97.88 47 LEU B N 1
ATOM 3672 C CA . LEU B 1 47 ? -10.469 20.828 11.711 1 97.88 47 LEU B CA 1
ATOM 3673 C C . LEU B 1 47 ? -10.227 20.812 10.211 1 97.88 47 LEU B C 1
ATOM 3675 O O . LEU B 1 47 ? -10.383 21.844 9.539 1 97.88 47 LEU B O 1
ATOM 3679 N N . SER B 1 48 ? -9.82 19.75 9.719 1 95.12 48 SER B N 1
ATOM 3680 C CA . SER B 1 48 ? -9.625 19.469 8.305 1 95.12 48 SER B CA 1
ATOM 3681 C C . SER B 1 48 ? -9.82 18 7.988 1 95.12 48 SER B C 1
ATOM 3683 O O . SER B 1 48 ? -10.188 17.203 8.867 1 95.12 48 SER B O 1
ATOM 3685 N N . SER B 1 49 ? -9.625 17.609 6.719 1 92.06 49 SER B N 1
ATOM 3686 C CA . SER B 1 49 ? -9.75 16.219 6.309 1 92.06 49 SER B CA 1
ATOM 3687 C C . SER B 1 49 ? -8.742 15.336 7.047 1 92.06 49 SER B C 1
ATOM 3689 O O . SER B 1 49 ? -8.969 14.141 7.219 1 92.06 49 SER B O 1
ATOM 3691 N N . ASN B 1 50 ? -7.684 15.914 7.512 1 93.38 50 ASN B N 1
ATOM 3692 C CA . ASN B 1 50 ? -6.695 15.141 8.258 1 93.38 50 ASN B CA 1
ATOM 3693 C C . ASN B 1 50 ? -7.285 14.57 9.547 1 93.38 50 ASN B C 1
ATOM 3695 O O . ASN B 1 50 ? -6.891 13.492 9.992 1 93.38 50 ASN B O 1
ATOM 3699 N N . ASN B 1 51 ? -8.188 15.289 10.125 1 96.12 51 ASN B N 1
ATOM 3700 C CA . ASN B 1 51 ? -8.836 14.789 11.328 1 96.12 51 ASN B CA 1
ATOM 3701 C C . ASN B 1 51 ? -9.633 13.516 11.055 1 96.12 51 ASN B C 1
ATOM 3703 O O . ASN B 1 51 ? -9.711 12.633 11.906 1 96.12 51 ASN B O 1
ATOM 3707 N N . LEU B 1 52 ? -10.18 13.438 9.859 1 93.62 52 LEU B N 1
ATOM 3708 C CA . LEU B 1 52 ? -10.836 12.203 9.461 1 93.62 52 LEU B CA 1
ATOM 3709 C C . LEU B 1 52 ? -9.836 11.055 9.375 1 93.62 52 LEU B C 1
ATOM 3711 O O . LEU B 1 52 ? -10.148 9.922 9.75 1 93.62 52 LEU B O 1
ATOM 3715 N N . SER B 1 53 ? -8.688 11.398 8.859 1 90.69 53 SER B N 1
ATOM 3716 C CA . SER B 1 53 ? -7.633 10.398 8.773 1 90.69 53 SER B CA 1
ATOM 3717 C C . SER B 1 53 ? -7.219 9.906 10.156 1 90.69 53 SER B C 1
ATOM 3719 O O . SER B 1 53 ? -6.988 8.711 10.352 1 90.69 53 SER B O 1
ATOM 3721 N N . TYR B 1 54 ? -7.152 10.812 11.141 1 94.38 54 TYR B N 1
ATOM 3722 C CA . TYR B 1 54 ? -6.805 10.438 12.508 1 94.38 54 TYR B CA 1
ATOM 3723 C C . TYR B 1 54 ? -7.832 9.477 13.086 1 94.38 54 TYR B C 1
ATOM 3725 O O . TYR B 1 54 ? -7.48 8.547 13.812 1 94.38 54 TYR B O 1
ATOM 3733 N N . ALA B 1 55 ? -9.07 9.727 12.742 1 94.25 55 ALA B N 1
ATOM 3734 C CA . ALA B 1 55 ? -10.133 8.852 13.227 1 94.25 55 ALA B CA 1
ATOM 3735 C C . ALA B 1 55 ? -10.094 7.496 12.531 1 94.25 55 ALA B C 1
ATOM 3737 O O . ALA B 1 55 ? -10.141 6.453 13.188 1 94.25 55 ALA B O 1
ATOM 3738 N N . ARG B 1 56 ? -9.938 7.535 11.273 1 88.44 56 ARG B N 1
ATOM 3739 C CA . ARG B 1 56 ? -10.008 6.336 10.445 1 88.44 56 ARG B CA 1
ATOM 3740 C C . ARG B 1 56 ? -8.898 5.355 10.805 1 88.44 56 ARG B C 1
ATOM 3742 O O . ARG B 1 56 ? -9.125 4.145 10.883 1 88.44 56 ARG B O 1
ATOM 3749 N N . ALA B 1 57 ? -7.719 5.863 11.039 1 87.62 57 ALA B N 1
ATOM 3750 C CA . ALA B 1 57 ? -6.574 5.008 11.336 1 87.62 57 ALA B CA 1
ATOM 3751 C C . ALA B 1 57 ? -6.156 5.129 12.797 1 87.62 57 ALA B C 1
ATOM 3753 O O . ALA B 1 57 ? -5.012 4.836 13.148 1 87.62 57 ALA B O 1
ATOM 3754 N N . GLY B 1 58 ? -7.062 5.461 13.617 1 91.56 58 GLY B N 1
ATOM 3755 C CA . GLY B 1 58 ? -6.754 5.805 14.992 1 91.56 58 GLY B CA 1
ATOM 3756 C C . GLY B 1 58 ? -6.27 4.621 15.812 1 91.56 58 GLY B C 1
ATOM 3757 O O . GLY B 1 58 ? -5.449 4.777 16.719 1 91.56 58 GLY B O 1
ATOM 3758 N N . GLU B 1 59 ? -6.824 3.465 15.539 1 86.12 59 GLU B N 1
ATOM 3759 C CA . GLU B 1 59 ? -6.402 2.277 16.281 1 86.12 59 GLU B CA 1
ATOM 3760 C C . GLU B 1 59 ? -5.023 1.806 15.82 1 86.12 59 GLU B C 1
ATOM 3762 O O . GLU B 1 59 ? -4.125 1.607 16.641 1 86.12 59 GLU B O 1
ATOM 3767 N N . LEU B 1 60 ? -4.836 1.777 14.594 1 78.31 60 LEU B N 1
ATOM 3768 C CA . LEU B 1 60 ? -3.615 1.214 14.023 1 78.31 60 LEU B CA 1
ATOM 3769 C C . LEU B 1 60 ? -2.428 2.139 14.258 1 78.31 60 LEU B C 1
ATOM 3771 O O . LEU B 1 60 ? -1.323 1.676 14.555 1 78.31 60 LEU B O 1
ATOM 3775 N N . LEU B 1 61 ? -2.695 3.436 14.086 1 87 61 LEU B N 1
ATOM 3776 C CA . LEU B 1 61 ? -1.597 4.387 14.219 1 87 61 LEU B CA 1
ATOM 3777 C C . LEU B 1 61 ? -1.641 5.09 15.57 1 87 61 LEU B C 1
ATOM 3779 O O . LEU B 1 61 ? -0.893 6.043 15.805 1 87 61 LEU B O 1
ATOM 3783 N N . HIS B 1 62 ? -2.531 4.668 16.422 1 90.75 62 HIS B N 1
ATOM 3784 C CA . HIS B 1 62 ? -2.566 4.984 17.844 1 90.75 62 HIS B CA 1
ATOM 3785 C C . HIS B 1 62 ? -2.971 6.438 18.078 1 90.75 62 HIS B C 1
ATOM 3787 O O . HIS B 1 62 ? -2.65 7.016 19.109 1 90.75 62 HIS B O 1
ATOM 3793 N N . TRP B 1 63 ? -3.635 7.047 17.141 1 95.06 63 TRP B N 1
ATOM 3794 C CA . TRP B 1 63 ? -4.082 8.422 17.359 1 95.06 63 TRP B CA 1
ATOM 3795 C C . TRP B 1 63 ? -5.184 8.469 18.406 1 95.06 63 TRP B C 1
ATOM 3797 O O . TRP B 1 63 ? -5.316 9.461 19.125 1 95.06 63 TRP B O 1
ATOM 3807 N N . TRP B 1 64 ? -5.906 7.336 18.578 1 96.38 64 TRP B N 1
ATOM 3808 C CA . TRP B 1 64 ? -6.922 7.27 19.625 1 96.38 64 TRP B CA 1
ATOM 3809 C C . TRP B 1 64 ? -6.285 7.316 21.016 1 96.38 64 TRP B C 1
ATOM 3811 O O . TRP B 1 64 ? -6.945 7.648 22 1 96.38 64 TRP B O 1
ATOM 3821 N N . ASP B 1 65 ? -5.012 7.008 21.078 1 95.81 65 ASP B N 1
ATOM 3822 C CA . ASP B 1 65 ? -4.305 6.934 22.344 1 95.81 65 ASP B CA 1
ATOM 3823 C C . ASP B 1 65 ? -3.902 8.32 22.828 1 95.81 65 ASP B C 1
ATOM 3825 O O . ASP B 1 65 ? -3.512 8.492 23.984 1 95.81 65 ASP B O 1
ATOM 3829 N N . THR B 1 66 ? -4.016 9.312 21.969 1 97.75 66 THR B N 1
ATOM 3830 C CA . THR B 1 66 ? -3.465 10.625 22.297 1 97.75 66 THR B CA 1
ATOM 3831 C C . THR B 1 66 ? -4.195 11.242 23.484 1 97.75 66 THR B C 1
ATOM 3833 O O . THR B 1 66 ? -3.562 11.719 24.422 1 97.75 66 THR B O 1
ATOM 3836 N N . TYR B 1 67 ? -5.477 11.242 23.391 1 97.56 67 TYR B N 1
ATOM 3837 C CA . TYR B 1 67 ? -6.336 11.758 24.453 1 97.56 67 TYR B CA 1
ATOM 3838 C C . TYR B 1 67 ? -7.52 10.828 24.703 1 97.56 67 TYR B C 1
ATOM 3840 O O . TYR B 1 67 ? -8.617 11.062 24.172 1 97.56 67 TYR B O 1
ATOM 3848 N N . PRO B 1 68 ? -7.336 9.844 25.609 1 96.38 68 PRO B N 1
ATOM 3849 C CA . PRO B 1 68 ? -8.453 8.945 25.906 1 96.38 68 PRO B CA 1
ATOM 3850 C C . PRO B 1 68 ? -9.664 9.68 26.469 1 96.38 68 PRO B C 1
ATOM 3852 O O . PRO B 1 68 ? -9.508 10.656 27.203 1 96.38 68 PRO B O 1
ATOM 3855 N N . VAL B 1 69 ? -10.859 9.203 26.141 1 96.38 69 VAL B N 1
ATOM 3856 C CA . VAL B 1 69 ? -12.062 9.789 26.719 1 96.38 69 VAL B CA 1
ATOM 3857 C C . VAL B 1 69 ? -12.016 9.648 28.234 1 96.38 69 VAL B C 1
ATOM 3859 O O . VAL B 1 69 ? -11.68 8.586 28.766 1 96.38 69 VAL B O 1
ATOM 3862 N N . PRO B 1 70 ? -12.352 10.727 28.891 1 93.31 70 PRO B N 1
ATOM 3863 C CA . PRO B 1 70 ? -12.344 10.648 30.359 1 93.31 70 PRO B CA 1
ATOM 3864 C C . PRO B 1 70 ? -13.383 9.672 30.906 1 93.31 70 PRO B C 1
ATOM 3866 O O . PRO B 1 70 ? -14.484 9.57 30.359 1 93.31 70 PRO B O 1
ATOM 3869 N N . SER B 1 71 ? -12.992 9.023 32.031 1 92.38 71 SER B N 1
ATOM 3870 C CA . SER B 1 71 ? -13.906 8.078 32.656 1 92.38 71 SER B CA 1
ATOM 3871 C C . SER B 1 71 ? -15.148 8.789 33.188 1 92.38 71 SER B C 1
ATOM 3873 O O . SER B 1 71 ? -16.188 8.164 33.375 1 92.38 71 SER B O 1
ATOM 3875 N N . GLU B 1 72 ? -15.07 10.133 33.438 1 90.56 72 GLU B N 1
ATOM 3876 C CA . GLU B 1 72 ? -16.156 10.938 33.969 1 90.56 72 GLU B CA 1
ATOM 3877 C C . GLU B 1 72 ? -17.25 11.188 32.938 1 90.56 72 GLU B C 1
ATOM 3879 O O . GLU B 1 72 ? -18.344 11.633 33.281 1 90.56 72 GLU B O 1
ATOM 3884 N N . ALA B 1 73 ? -16.906 10.961 31.672 1 93.75 73 ALA B N 1
ATOM 3885 C CA . ALA B 1 73 ? -17.922 11.117 30.641 1 93.75 73 ALA B CA 1
ATOM 3886 C C . ALA B 1 73 ? -19.094 10.164 30.891 1 93.75 73 ALA B C 1
ATOM 3888 O O . ALA B 1 73 ? -18.922 9.078 31.438 1 93.75 73 ALA B O 1
ATOM 3889 N N . PRO B 1 74 ? -20.328 10.562 30.516 1 94.75 74 PRO B N 1
ATOM 3890 C CA . PRO B 1 74 ? -21.469 9.664 30.719 1 94.75 74 PRO B CA 1
ATOM 3891 C C . PRO B 1 74 ? -21.453 8.469 29.766 1 94.75 74 PRO B C 1
ATOM 3893 O O . PRO B 1 74 ? -20.969 8.586 28.641 1 94.75 74 PRO B O 1
ATOM 3896 N N . ALA B 1 75 ? -22.016 7.387 30.25 1 95.81 75 ALA B N 1
ATOM 3897 C CA . ALA B 1 75 ? -22.234 6.246 29.359 1 95.81 75 ALA B CA 1
ATOM 3898 C C . ALA B 1 75 ? -23.172 6.621 28.219 1 95.81 75 ALA B C 1
ATOM 3900 O O . ALA B 1 75 ? -24.125 7.391 28.406 1 95.81 75 ALA B O 1
ATOM 3901 N N . PRO B 1 76 ? -22.984 6.133 27.062 1 97.25 76 PRO B N 1
ATOM 3902 C CA . PRO B 1 76 ? -22 5.098 26.719 1 97.25 76 PRO B CA 1
ATOM 3903 C C . PRO B 1 76 ? -20.656 5.676 26.266 1 97.25 76 PRO B C 1
ATOM 3905 O O . PRO B 1 76 ? -19.797 4.941 25.781 1 97.25 76 PRO B O 1
ATOM 3908 N N . TYR B 1 77 ? -20.469 6.918 26.453 1 97.31 77 TYR B N 1
ATOM 3909 C CA . TYR B 1 77 ? -19.344 7.609 25.812 1 97.31 77 TYR B CA 1
ATOM 3910 C C . TYR B 1 77 ? -18.062 7.41 26.609 1 97.31 77 TYR B C 1
ATOM 3912 O O . TYR B 1 77 ? -16.969 7.719 26.125 1 97.31 77 TYR B O 1
ATOM 3920 N N . ASN B 1 78 ? -18.156 6.863 27.797 1 96.12 78 ASN B N 1
ATOM 3921 C CA . ASN B 1 78 ? -16.969 6.633 28.609 1 96.12 78 ASN B CA 1
ATOM 3922 C C . ASN B 1 78 ? -16.312 5.297 28.281 1 96.12 78 ASN B C 1
ATOM 3924 O O . ASN B 1 78 ? -15.273 4.953 28.844 1 96.12 78 ASN B O 1
ATOM 3928 N N . ASP B 1 79 ? -16.875 4.531 27.359 1 97.5 79 ASP B N 1
ATOM 3929 C CA . ASP B 1 79 ? -16.266 3.307 26.875 1 97.5 79 ASP B CA 1
ATOM 3930 C C . ASP B 1 79 ? -15.156 3.615 25.875 1 97.5 79 ASP B C 1
ATOM 3932 O O . ASP B 1 79 ? -15.422 3.791 24.672 1 97.5 79 ASP B O 1
ATOM 3936 N N . GLN B 1 80 ? -13.922 3.514 26.297 1 96.69 80 GLN B N 1
ATOM 3937 C CA . GLN B 1 80 ? -12.773 3.898 25.484 1 96.69 80 GLN B CA 1
ATOM 3938 C C . GLN B 1 80 ? -12.539 2.902 24.359 1 96.69 80 GLN B C 1
ATOM 3940 O O . GLN B 1 80 ? -11.781 3.182 23.422 1 96.69 80 GLN B O 1
ATOM 3945 N N . SER B 1 81 ? -13.164 1.755 24.359 1 95.44 81 SER B N 1
ATOM 3946 C CA . SER B 1 81 ? -13.039 0.801 23.266 1 95.44 81 SER B CA 1
ATOM 3947 C C . SER B 1 81 ? -13.945 1.184 22.094 1 95.44 81 SER B C 1
ATOM 3949 O O . SER B 1 81 ? -13.672 0.814 20.953 1 95.44 81 SER B O 1
ATOM 3951 N N . ALA B 1 82 ? -14.953 1.989 22.391 1 96.81 82 ALA B N 1
ATOM 3952 C CA . ALA B 1 82 ? -15.945 2.289 21.359 1 96.81 82 ALA B CA 1
ATOM 3953 C C . ALA B 1 82 ? -15.875 3.754 20.938 1 96.81 82 ALA B C 1
ATOM 3955 O O . ALA B 1 82 ? -16.219 4.098 19.812 1 96.81 82 ALA B O 1
ATOM 3956 N N . TRP B 1 83 ? -15.422 4.586 21.922 1 97.88 83 TRP B N 1
ATOM 3957 C CA . TRP B 1 83 ? -15.461 6.02 21.672 1 97.88 83 TRP B CA 1
ATOM 3958 C C . TRP B 1 83 ? -14.078 6.641 21.859 1 97.88 83 TRP B C 1
ATOM 3960 O O . TRP B 1 83 ? -13.281 6.152 22.672 1 97.88 83 TRP B O 1
ATOM 3970 N N . GLY B 1 84 ? -13.789 7.695 21.094 1 98.25 84 GLY B N 1
ATOM 3971 C CA . GLY B 1 84 ? -12.508 8.391 21.188 1 98.25 84 GLY B CA 1
ATOM 3972 C C . GLY B 1 84 ? -12.617 9.875 20.938 1 98.25 84 GLY B C 1
ATOM 3973 O O . GLY B 1 84 ? -13.68 10.375 20.562 1 98.25 84 GLY B O 1
ATOM 3974 N N . ILE B 1 85 ? -11.547 10.578 21.203 1 98.19 85 ILE B N 1
ATOM 3975 C CA . ILE B 1 85 ? -11.398 12 20.922 1 98.19 85 ILE B CA 1
ATOM 3976 C C . ILE B 1 85 ? -10.398 12.18 19.781 1 98.19 85 ILE B C 1
ATOM 3978 O O . ILE B 1 85 ? -9.25 11.75 19.875 1 98.19 85 ILE B O 1
ATOM 3982 N N . VAL B 1 86 ? -10.859 12.773 18.672 1 98.06 86 VAL B N 1
ATOM 3983 C CA . VAL B 1 86 ? -9.945 13.078 17.578 1 98.06 86 VAL B CA 1
ATOM 3984 C C . VAL B 1 86 ? -9.156 14.344 17.891 1 98.06 86 VAL B C 1
ATOM 3986 O O . VAL B 1 86 ? -9.742 15.391 18.172 1 98.06 86 VAL B O 1
ATOM 3989 N N . PRO B 1 87 ? -7.863 14.227 17.953 1 97.88 87 PRO B N 1
ATOM 3990 C CA . PRO B 1 87 ? -7.078 15.43 18.266 1 97.88 87 PRO B CA 1
ATOM 3991 C C . PRO B 1 87 ? -7.02 16.406 17.094 1 97.88 87 PRO B C 1
ATOM 3993 O O . PRO B 1 87 ? -7.422 16.062 15.969 1 97.88 87 PRO B O 1
ATOM 3996 N N . ALA B 1 88 ? -6.586 17.594 17.359 1 98.5 88 ALA B N 1
ATOM 3997 C CA . ALA B 1 88 ? -6.48 18.656 16.359 1 98.5 88 ALA B CA 1
ATOM 3998 C C . ALA B 1 88 ? -5.25 19.516 16.625 1 98.5 88 ALA B C 1
ATOM 4000 O O . ALA B 1 88 ? -4.805 19.656 17.766 1 98.5 88 ALA B O 1
ATOM 4001 N N . TRP B 1 89 ? -4.754 20.094 15.586 1 98.62 89 TRP B N 1
ATOM 4002 C CA . TRP B 1 89 ? -3.604 20.984 15.688 1 98.62 89 TRP B CA 1
ATOM 4003 C C . TRP B 1 89 ? -4.035 22.391 16.094 1 98.62 89 TRP B C 1
ATOM 4005 O O . TRP B 1 89 ? -5.098 22.875 15.68 1 98.62 89 TRP B O 1
ATOM 4015 N N . GLY B 1 90 ? -3.193 23.031 16.875 1 98.62 90 GLY B N 1
ATOM 4016 C CA . GLY B 1 90 ? -3.459 24.406 17.25 1 98.62 90 GLY B CA 1
ATOM 4017 C C . GLY B 1 90 ? -2.672 24.859 18.469 1 98.62 90 GLY B C 1
ATOM 4018 O O . GLY B 1 90 ? -1.501 24.516 18.625 1 98.62 90 GLY B O 1
ATOM 4019 N N . TYR B 1 91 ? -3.365 25.719 19.219 1 98.69 91 TYR B N 1
ATOM 4020 C CA . TYR B 1 91 ? -2.705 26.375 20.344 1 98.69 91 TYR B CA 1
ATOM 4021 C C . TYR B 1 91 ? -3.451 26.109 21.641 1 98.69 91 TYR B C 1
ATOM 4023 O O . TYR B 1 91 ? -4.672 25.906 21.641 1 98.69 91 TYR B O 1
ATOM 4031 N N . ALA B 1 92 ? -2.682 26.125 22.672 1 98.31 92 ALA B N 1
ATOM 4032 C CA . ALA B 1 92 ? -3.24 26.047 24.016 1 98.31 92 ALA B CA 1
ATOM 4033 C C . ALA B 1 92 ? -2.484 26.969 24.984 1 98.31 92 ALA B C 1
ATOM 4035 O O . ALA B 1 92 ? -1.343 27.344 24.719 1 98.31 92 ALA B O 1
ATOM 4036 N N . THR B 1 93 ? -3.127 27.297 26.078 1 97.56 93 THR B N 1
ATOM 4037 C CA . THR B 1 93 ? -2.539 28.141 27.125 1 97.56 93 THR B CA 1
ATOM 4038 C C . THR B 1 93 ? -2.176 27.297 28.344 1 97.56 93 THR B C 1
ATOM 4040 O O . THR B 1 93 ? -2.984 26.5 28.812 1 97.56 93 THR B O 1
ATOM 4043 N N . VAL B 1 94 ? -0.992 27.516 28.828 1 97.94 94 VAL B N 1
ATOM 4044 C CA . VAL B 1 94 ? -0.557 26.828 30.047 1 97.94 94 VAL B CA 1
ATOM 4045 C C . VAL B 1 94 ? -1.19 27.484 31.266 1 97.94 94 VAL B C 1
ATOM 4047 O O . VAL B 1 94 ? -1.011 28.672 31.5 1 97.94 94 VAL B O 1
ATOM 4050 N N . LEU B 1 95 ? -1.904 26.672 32.031 1 96 95 LEU B N 1
ATOM 4051 C CA . LEU B 1 95 ? -2.549 27.156 33.25 1 96 95 LEU B CA 1
ATOM 4052 C C . LEU B 1 95 ? -1.643 26.969 34.438 1 96 95 LEU B C 1
ATOM 4054 O O . LEU B 1 95 ? -1.546 27.844 35.312 1 96 95 LEU B O 1
ATOM 4058 N N . GLU B 1 96 ? -1.105 25.828 34.562 1 96.5 96 GLU B N 1
ATOM 4059 C CA . GLU B 1 96 ? -0.199 25.406 35.625 1 96.5 96 GLU B CA 1
ATOM 4060 C C . GLU B 1 96 ? 0.981 24.609 35.062 1 96.5 96 GLU B C 1
ATOM 4062 O O . GLU B 1 96 ? 0.878 24 34 1 96.5 96 GLU B O 1
ATOM 4067 N N . SER B 1 97 ? 2.096 24.641 35.844 1 97.62 97 SER B N 1
ATOM 4068 C CA . SER B 1 97 ? 3.275 23.953 35.312 1 97.62 97 SER B CA 1
ATOM 4069 C C . SER B 1 97 ? 4.191 23.516 36.469 1 97.62 97 SER B C 1
ATOM 4071 O O . SER B 1 97 ? 4.332 24.219 37.469 1 97.62 97 SER B O 1
ATOM 4073 N N . THR B 1 98 ? 4.723 22.375 36.344 1 97.62 98 THR B N 1
ATOM 4074 C CA . THR B 1 98 ? 5.836 21.938 37.188 1 97.62 98 THR B CA 1
ATOM 4075 C C . THR B 1 98 ? 7.109 21.812 36.375 1 97.62 98 THR B C 1
ATOM 4077 O O . THR B 1 98 ? 8.031 21.078 36.75 1 97.62 98 THR B O 1
ATOM 4080 N N . THR B 1 99 ? 7.062 22.375 35.219 1 97.62 99 THR B N 1
ATOM 4081 C CA . THR B 1 99 ? 8.219 22.438 34.312 1 97.62 99 THR B CA 1
ATOM 4082 C C . THR B 1 99 ? 8.766 23.859 34.25 1 97.62 99 THR B C 1
ATOM 4084 O O . THR B 1 99 ? 8.344 24.734 35 1 97.62 99 THR B O 1
ATOM 4087 N N . ASP B 1 100 ? 9.766 24.062 33.344 1 97 100 ASP B N 1
ATOM 4088 C CA . ASP B 1 100 ? 10.328 25.406 33.125 1 97 100 ASP B CA 1
ATOM 4089 C C . ASP B 1 100 ? 9.43 26.25 32.25 1 97 100 ASP B C 1
ATOM 4091 O O . ASP B 1 100 ? 9.727 27.406 31.969 1 97 100 ASP B O 1
ATOM 4095 N N . ILE B 1 101 ? 8.344 25.719 31.797 1 98.19 101 ILE B N 1
ATOM 4096 C CA . ILE B 1 101 ? 7.363 26.484 31.031 1 98.19 101 ILE B CA 1
ATOM 4097 C C . ILE B 1 101 ? 6.508 27.312 31.984 1 98.19 101 ILE B C 1
ATOM 4099 O O . ILE B 1 101 ? 5.836 26.781 32.875 1 98.19 101 ILE B O 1
ATOM 4103 N N . ALA B 1 102 ? 6.48 28.578 31.812 1 97.19 102 ALA B N 1
ATOM 4104 C CA . ALA B 1 102 ? 5.77 29.469 32.719 1 97.19 102 ALA B CA 1
ATOM 4105 C C . ALA B 1 102 ? 4.262 29.391 32.5 1 97.19 102 ALA B C 1
ATOM 4107 O O . ALA B 1 102 ? 3.793 29.312 31.375 1 97.19 102 ALA B O 1
ATOM 4108 N N . PRO B 1 103 ? 3.523 29.359 33.625 1 97.06 103 PRO B N 1
ATOM 4109 C CA . PRO B 1 103 ? 2.088 29.578 33.438 1 97.06 103 PRO B CA 1
ATOM 4110 C C . PRO B 1 103 ? 1.783 30.828 32.594 1 97.06 103 PRO B C 1
ATOM 4112 O O . PRO B 1 103 ? 2.465 31.844 32.75 1 97.06 103 PRO B O 1
ATOM 4115 N N . GLY B 1 104 ? 0.801 30.734 31.734 1 97.25 104 GLY B N 1
ATOM 4116 C CA . GLY B 1 104 ? 0.481 31.828 30.844 1 97.25 104 GLY B CA 1
ATOM 4117 C C . GLY B 1 104 ? 1.102 31.688 29.469 1 97.25 104 GLY B C 1
ATOM 4118 O O . GLY B 1 104 ? 0.692 32.344 28.516 1 97.25 104 GLY B O 1
ATOM 4119 N N . SER B 1 105 ? 2.049 30.781 29.328 1 98 105 SER B N 1
ATOM 4120 C CA . SER B 1 105 ? 2.693 30.547 28.047 1 98 105 SER B CA 1
ATOM 4121 C C . SER B 1 105 ? 1.722 29.922 27.047 1 98 105 SER B C 1
ATOM 4123 O O . SER B 1 105 ? 0.729 29.312 27.438 1 98 105 SER B O 1
ATOM 4125 N N . THR B 1 106 ? 1.973 30.188 25.766 1 98.25 106 THR B N 1
ATOM 4126 C CA . THR B 1 106 ? 1.224 29.578 24.688 1 98.25 106 THR B CA 1
ATOM 4127 C C . THR B 1 106 ? 2.014 28.438 24.062 1 98.25 106 THR B C 1
ATOM 4129 O O . THR B 1 106 ? 3.195 28.594 23.734 1 98.25 106 THR B O 1
ATOM 4132 N N . LEU B 1 107 ? 1.354 27.297 23.875 1 98.56 107 LEU B N 1
ATOM 4133 C CA . LEU B 1 107 ? 1.979 26.141 23.25 1 98.56 107 LEU B CA 1
ATOM 4134 C C . LEU B 1 107 ? 1.335 25.828 21.906 1 98.56 107 LEU B C 1
ATOM 4136 O O . LEU B 1 107 ? 0.11 25.891 21.766 1 98.56 107 LEU B O 1
ATOM 4140 N N . TRP B 1 108 ? 2.16 25.609 20.906 1 98.56 108 TRP B N 1
ATOM 4141 C CA . TRP B 1 108 ? 1.753 24.984 19.656 1 98.56 108 TRP B CA 1
ATOM 4142 C C . TRP B 1 108 ? 1.837 23.453 19.766 1 98.56 108 TRP B C 1
ATOM 4144 O O . TRP B 1 108 ? 2.812 22.922 20.281 1 98.56 108 TRP B O 1
ATOM 4154 N N . GLY B 1 109 ? 0.812 22.812 19.266 1 98.44 109 GLY B N 1
ATOM 4155 C CA . GLY B 1 109 ? 0.892 21.359 19.266 1 98.44 109 GLY B CA 1
ATOM 4156 C C . GLY B 1 109 ? -0.422 20.688 18.906 1 98.44 109 GLY B C 1
ATOM 4157 O O . GLY B 1 109 ? -1.184 21.203 18.094 1 98.44 109 GLY B O 1
ATOM 4158 N N . PHE B 1 110 ? -0.547 19.453 19.344 1 98.44 110 PHE B N 1
ATOM 4159 C CA . PHE B 1 110 ? -1.619 18.516 19.031 1 98.44 110 PHE B CA 1
ATOM 4160 C C . PHE B 1 110 ? -2.549 18.359 20.234 1 98.44 110 PHE B C 1
ATOM 4162 O O . PHE B 1 110 ? -2.133 17.859 21.281 1 98.44 110 PHE B O 1
ATOM 4169 N N . TRP B 1 111 ? -3.881 18.766 20.125 1 98.5 111 TRP B N 1
ATOM 4170 C CA . TRP B 1 111 ? -4.746 18.953 21.297 1 98.5 111 TRP B CA 1
ATOM 4171 C C . TRP B 1 111 ? -6.051 18.188 21.125 1 98.5 111 TRP B C 1
ATOM 4173 O O . TRP B 1 111 ? -6.465 17.891 20 1 98.5 111 TRP B O 1
ATOM 4183 N N . PRO B 1 112 ? -6.688 17.797 22.266 1 98 112 PRO B N 1
ATOM 4184 C CA . PRO B 1 112 ? -8.016 17.188 22.141 1 98 112 PRO B CA 1
ATOM 4185 C C . PRO B 1 112 ? -9.07 18.188 21.672 1 98 112 PRO B C 1
ATOM 4187 O O . PRO B 1 112 ? -9.008 19.375 22.031 1 98 112 PRO B O 1
ATOM 4190 N N . THR B 1 113 ? -10.031 17.812 20.922 1 98 113 THR B N 1
ATOM 4191 C CA . THR B 1 113 ? -11.18 18.625 20.547 1 98 113 THR B CA 1
ATOM 4192 C C . THR B 1 113 ? -12.141 18.766 21.734 1 98 113 THR B C 1
ATOM 4194 O O . THR B 1 113 ? -13.242 18.219 21.719 1 98 113 THR B O 1
ATOM 4197 N N . SER B 1 114 ? -11.688 19.5 22.641 1 94.94 114 SER B N 1
ATOM 4198 C CA . SER B 1 114 ? -12.312 19.609 23.953 1 94.94 114 SER B CA 1
ATOM 4199 C C . SER B 1 114 ? -12.062 20.984 24.578 1 94.94 114 SER B C 1
ATOM 4201 O O . SER B 1 114 ? -11.047 21.609 24.312 1 94.94 114 SER B O 1
ATOM 4203 N N . GLY B 1 115 ? -13.023 21.406 25.391 1 90.75 115 GLY B N 1
ATOM 4204 C CA . GLY B 1 115 ? -12.82 22.578 26.203 1 90.75 115 GLY B CA 1
ATOM 4205 C C . GLY B 1 115 ? -12.219 22.281 27.562 1 90.75 115 GLY B C 1
ATOM 4206 O O . GLY B 1 115 ? -11.891 23.188 28.328 1 90.75 115 GLY B O 1
ATOM 4207 N N . LEU B 1 116 ? -12.023 21.062 27.859 1 90.62 116 LEU B N 1
ATOM 4208 C CA . LEU B 1 116 ? -11.508 20.625 29.156 1 90.62 116 LEU B CA 1
ATOM 4209 C C . LEU B 1 116 ? -10 20.828 29.234 1 90.62 116 LEU B C 1
ATOM 4211 O O . LEU B 1 116 ? -9.273 20.531 28.281 1 90.62 116 LEU B O 1
ATOM 4215 N N . PRO B 1 117 ? -9.555 21.406 30.375 1 92.62 117 PRO B N 1
ATOM 4216 C CA . PRO B 1 117 ? -8.102 21.375 30.562 1 92.62 117 PRO B CA 1
ATOM 4217 C C . PRO B 1 117 ? -7.527 19.969 30.516 1 92.62 117 PRO B C 1
ATOM 4219 O O . PRO B 1 117 ? -8.164 19.016 30.984 1 92.62 117 PRO B O 1
ATOM 4222 N N . THR B 1 118 ? -6.367 19.844 29.938 1 93.44 118 THR B N 1
ATOM 4223 C CA . THR B 1 118 ? -5.703 18.547 29.828 1 93.44 118 THR B CA 1
ATOM 4224 C C . THR B 1 118 ? -4.27 18.625 30.344 1 93.44 118 THR B C 1
ATOM 4226 O O . THR B 1 118 ? -3.678 19.719 30.391 1 93.44 118 THR B O 1
ATOM 4229 N N . GLU B 1 119 ? -3.816 17.484 30.828 1 95.38 119 GLU B N 1
ATOM 4230 C CA . GLU B 1 119 ? -2.461 17.406 31.359 1 95.38 119 GLU B CA 1
ATOM 4231 C C . GLU B 1 119 ? -1.515 16.734 30.375 1 95.38 119 GLU B C 1
ATOM 4233 O O . GLU B 1 119 ? -1.894 15.773 29.703 1 95.38 119 GLU B O 1
ATOM 4238 N N . LEU B 1 120 ? -0.305 17.281 30.266 1 97.75 120 LEU B N 1
ATOM 4239 C CA . LEU B 1 120 ? 0.781 16.672 29.5 1 97.75 120 LEU B CA 1
ATOM 4240 C C . LEU B 1 120 ? 1.998 16.422 30.391 1 97.75 120 LEU B C 1
ATOM 4242 O O . LEU B 1 120 ? 2.254 17.188 31.328 1 97.75 120 LEU B O 1
ATOM 4246 N N . THR B 1 121 ? 2.656 15.352 30.172 1 98.31 121 THR B N 1
ATOM 4247 C CA . THR B 1 121 ? 3.996 15.133 30.703 1 98.31 121 THR B CA 1
ATOM 4248 C C . THR B 1 121 ? 5.055 15.5 29.656 1 98.31 121 THR B C 1
ATOM 4250 O O . THR B 1 121 ? 5.203 14.812 28.656 1 98.31 121 THR B O 1
ATOM 4253 N N . LEU B 1 122 ? 5.824 16.609 29.938 1 98.38 122 LEU B N 1
ATOM 4254 C CA . LEU B 1 122 ? 6.715 17.172 28.922 1 98.38 122 LEU B CA 1
ATOM 4255 C C . LEU B 1 122 ? 8.164 17.125 29.391 1 98.38 122 LEU B C 1
ATOM 4257 O O . LEU B 1 122 ? 8.461 17.438 30.547 1 98.38 122 LEU B O 1
ATOM 4261 N N . ILE B 1 123 ? 9.016 16.734 28.516 1 98.06 123 ILE B N 1
ATOM 4262 C CA . ILE B 1 123 ? 10.445 16.859 28.734 1 98.06 123 ILE B CA 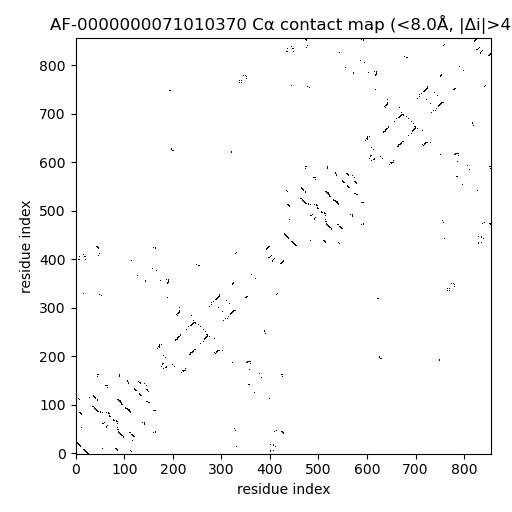1
ATOM 4263 C C . ILE B 1 123 ? 11.062 17.75 27.656 1 98.06 123 ILE B C 1
ATOM 4265 O O . ILE B 1 123 ? 10.539 17.844 26.547 1 98.06 123 ILE B O 1
ATOM 4269 N N . PRO B 1 124 ? 12.156 18.453 28.016 1 97.25 124 PRO B N 1
ATOM 4270 C CA . PRO B 1 124 ? 12.773 19.344 27.016 1 97.25 124 PRO B CA 1
ATOM 4271 C C . PRO B 1 124 ? 13.242 18.594 25.766 1 97.25 124 PRO B C 1
ATOM 4273 O O . PRO B 1 124 ? 13.766 17.484 25.875 1 97.25 124 PRO B O 1
ATOM 4276 N N . GLY B 1 125 ? 12.953 19.203 24.641 1 95.5 125 GLY B N 1
ATOM 4277 C CA . GLY B 1 125 ? 13.43 18.688 23.375 1 95.5 125 GLY B CA 1
ATOM 4278 C C . GLY B 1 125 ? 14.469 19.578 22.719 1 95.5 125 GLY B C 1
ATOM 4279 O O . GLY B 1 125 ? 15.016 20.469 23.359 1 95.5 125 GLY B O 1
ATOM 4280 N N . GLN B 1 126 ? 14.875 19.234 21.484 1 94.88 126 GLN B N 1
ATOM 4281 C CA . GLN B 1 126 ? 15.75 20.047 20.641 1 94.88 126 GLN B CA 1
ATOM 4282 C C . GLN B 1 126 ? 15.031 20.516 19.391 1 94.88 126 GLN B C 1
ATOM 4284 O O . GLN B 1 126 ? 14.297 19.734 18.766 1 94.88 126 GLN B O 1
ATOM 4289 N N . PRO B 1 127 ? 15.18 21.734 19.031 1 96.5 127 PRO B N 1
ATOM 4290 C CA . PRO B 1 127 ? 15.961 22.812 19.656 1 96.5 127 PRO B CA 1
ATOM 4291 C C . PRO B 1 127 ? 15.281 23.375 20.906 1 96.5 127 PRO B C 1
ATOM 4293 O O . PRO B 1 127 ? 14.242 22.859 21.328 1 96.5 127 PRO B O 1
ATOM 4296 N N . ARG B 1 128 ? 15.953 24.391 21.516 1 94.56 128 ARG B N 1
ATOM 4297 C CA . ARG B 1 128 ? 15.367 25.047 22.672 1 94.56 128 ARG B CA 1
ATOM 4298 C C . ARG B 1 128 ? 13.961 25.562 22.375 1 94.56 128 ARG B C 1
ATOM 4300 O O . ARG B 1 128 ? 13.719 26.109 21.297 1 94.56 128 ARG B O 1
ATOM 4307 N N . GLY B 1 129 ? 12.984 25.344 23.297 1 96 129 GLY B N 1
ATOM 4308 C CA . GLY B 1 129 ? 11.602 25.75 23.109 1 96 129 GLY B CA 1
ATOM 4309 C C . GLY B 1 129 ? 10.711 24.609 22.656 1 96 129 GLY B C 1
ATOM 4310 O O . GLY B 1 129 ? 9.484 24.719 22.703 1 96 129 GLY B O 1
ATOM 4311 N N . HIS B 1 130 ? 11.375 23.562 22.172 1 97.88 130 HIS B N 1
ATOM 4312 C CA . HIS B 1 130 ? 10.633 22.359 21.797 1 97.88 130 HIS B CA 1
ATOM 4313 C C . HIS B 1 130 ? 10.531 21.391 22.984 1 97.88 130 HIS B C 1
ATOM 4315 O O . HIS B 1 130 ? 11.461 21.297 23.797 1 97.88 130 HIS B O 1
ATOM 4321 N N . TRP B 1 131 ? 9.445 20.75 23.062 1 98.44 131 TRP B N 1
ATOM 4322 C CA . TRP B 1 131 ? 9.164 19.812 24.141 1 98.44 131 TRP B CA 1
ATOM 4323 C C . TRP B 1 131 ? 8.547 18.531 23.594 1 98.44 131 TRP B C 1
ATOM 4325 O O . TRP B 1 131 ? 7.824 18.562 22.594 1 98.44 131 TRP B O 1
ATOM 4335 N N . THR B 1 132 ? 8.859 17.375 24.234 1 98.25 132 THR B N 1
ATOM 4336 C CA . THR B 1 132 ? 8.305 16.094 23.859 1 98.25 132 THR B CA 1
ATOM 4337 C C . THR B 1 132 ? 7.359 15.562 24.938 1 98.25 132 THR B C 1
ATOM 4339 O O . THR B 1 132 ? 7.699 15.547 26.109 1 98.25 132 THR B O 1
ATOM 4342 N N . GLU B 1 133 ? 6.191 15.195 24.547 1 98.5 133 GLU B N 1
ATOM 4343 C CA . GLU B 1 133 ? 5.238 14.531 25.438 1 98.5 133 GLU B CA 1
ATOM 4344 C C . GLU B 1 133 ? 5.574 13.055 25.594 1 98.5 133 GLU B C 1
ATOM 4346 O O . GLU B 1 133 ? 5.738 12.336 24.609 1 98.5 133 GLU B O 1
ATOM 4351 N N . VAL B 1 134 ? 5.621 12.547 26.875 1 97.5 134 VAL B N 1
ATOM 4352 C CA . VAL B 1 134 ? 6.219 11.234 27.078 1 97.5 134 VAL B CA 1
ATOM 4353 C C . VAL B 1 134 ? 5.285 10.359 27.906 1 97.5 134 VAL B C 1
ATOM 4355 O O . VAL B 1 134 ? 5.711 9.352 28.484 1 97.5 134 VAL B O 1
ATOM 4358 N N . SER B 1 135 ? 4.023 10.75 28.094 1 96.56 135 SER B N 1
ATOM 4359 C CA . SER B 1 135 ? 3.088 9.898 28.828 1 96.56 135 SER B CA 1
ATOM 4360 C C . SER B 1 135 ? 3.088 8.477 28.297 1 96.56 135 SER B C 1
ATOM 4362 O O . SER B 1 135 ? 3.195 8.266 27.078 1 96.56 135 SER B O 1
ATOM 4364 N N . GLU B 1 136 ? 2.83 7.504 29.125 1 94 136 GLU B N 1
ATOM 4365 C CA . GLU B 1 136 ? 2.898 6.086 28.781 1 94 136 GLU B CA 1
ATOM 4366 C C . GLU B 1 136 ? 1.852 5.719 27.734 1 94 136 GLU B C 1
ATOM 4368 O O . GLU B 1 136 ? 2.133 4.949 26.812 1 94 136 GLU B O 1
ATOM 4373 N N . HIS B 1 137 ? 0.686 6.219 27.812 1 93.31 137 HIS B N 1
ATOM 4374 C CA . HIS B 1 137 ? -0.394 5.832 26.906 1 93.31 137 HIS B CA 1
ATOM 4375 C C . HIS B 1 137 ? -0.131 6.324 25.484 1 93.31 137 HIS B C 1
ATOM 4377 O O . HIS B 1 137 ? -0.799 5.895 24.547 1 93.31 137 HIS B O 1
ATOM 4383 N N . ARG B 1 138 ? 0.893 7.258 25.312 1 95 138 ARG B N 1
ATOM 4384 C CA . ARG B 1 138 ? 1.203 7.805 24 1 95 138 ARG B CA 1
ATOM 4385 C C . ARG B 1 138 ? 2.49 7.207 23.438 1 95 138 ARG B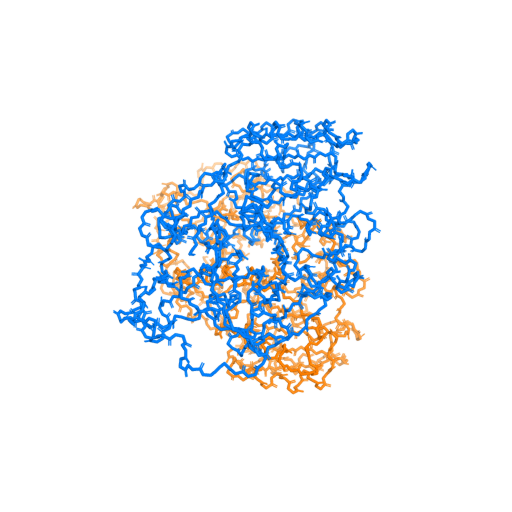 C 1
ATOM 4387 O O . ARG B 1 138 ? 3 7.656 22.406 1 95 138 ARG B O 1
ATOM 4394 N N . LYS B 1 139 ? 2.99 6.246 24.016 1 88.88 139 LYS B N 1
ATOM 4395 C CA . LYS B 1 139 ? 4.332 5.75 23.734 1 88.88 139 LYS B CA 1
ATOM 4396 C C . LYS B 1 139 ? 4.426 5.215 22.312 1 88.88 139 LYS B C 1
ATOM 4398 O O . LYS B 1 139 ? 5.508 5.18 21.719 1 88.88 139 LYS B O 1
ATOM 4403 N N . HIS B 1 140 ? 3.297 4.832 21.719 1 86.81 140 HIS B N 1
ATOM 4404 C CA . HIS B 1 140 ? 3.336 4.234 20.391 1 86.81 140 HIS B CA 1
ATOM 4405 C C . HIS B 1 140 ? 2.961 5.254 19.328 1 86.81 140 HIS B C 1
ATOM 4407 O O . HIS B 1 140 ? 2.959 4.938 18.125 1 86.81 140 HIS B O 1
ATOM 4413 N N . LEU B 1 141 ? 2.666 6.469 19.734 1 93.31 141 LEU B N 1
ATOM 4414 C CA . LEU B 1 141 ? 2.361 7.531 18.781 1 93.31 141 LEU B CA 1
ATOM 4415 C C . LEU B 1 141 ? 3.619 7.973 18.031 1 93.31 141 LEU B C 1
ATOM 4417 O O . LEU B 1 141 ? 4.707 8 18.609 1 93.31 141 LEU B O 1
ATOM 4421 N N . MET B 1 142 ? 3.477 8.281 16.781 1 93.25 142 MET B N 1
ATOM 4422 C CA . MET B 1 142 ? 4.582 8.82 16 1 93.25 142 MET B CA 1
ATOM 4423 C C . MET B 1 142 ? 5.078 10.133 16.594 1 93.25 142 MET B C 1
ATOM 4425 O O . MET B 1 142 ? 4.293 10.906 17.156 1 93.25 142 MET B O 1
ATOM 4429 N N . THR B 1 143 ? 6.285 10.453 16.375 1 95.38 143 THR B N 1
ATOM 4430 C CA . THR B 1 143 ? 6.969 11.539 17.062 1 95.38 143 THR B CA 1
ATOM 4431 C C . THR B 1 143 ? 6.383 12.891 16.656 1 95.38 143 THR B C 1
ATOM 4433 O O . THR B 1 143 ? 6.387 13.828 17.453 1 95.38 143 THR B O 1
ATOM 4436 N N . TYR B 1 144 ? 5.855 12.953 15.438 1 96.69 144 TYR B N 1
ATOM 4437 C CA . TYR B 1 144 ? 5.27 14.188 14.93 1 96.69 144 TYR B CA 1
ATOM 4438 C C . TYR B 1 144 ? 4.215 14.727 15.891 1 96.69 144 TYR B C 1
ATOM 4440 O O . TYR B 1 144 ? 4.129 15.938 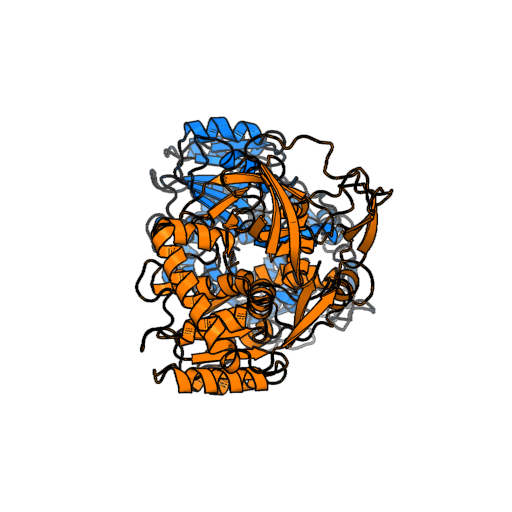16.109 1 96.69 144 TYR B O 1
ATOM 4448 N N . TYR B 1 145 ? 3.531 13.867 16.578 1 97.56 145 TYR B N 1
ATOM 4449 C CA . TYR B 1 145 ? 2.322 14.227 17.312 1 97.56 145 TYR B CA 1
ATOM 4450 C C . TYR B 1 145 ? 2.629 14.453 18.781 1 97.56 145 TYR B C 1
ATOM 4452 O O . TYR B 1 145 ? 1.775 14.938 19.531 1 97.56 145 TYR B O 1
ATOM 4460 N N . ASN B 1 146 ? 3.822 14.172 19.172 1 98 146 ASN B N 1
ATOM 4461 C CA . ASN B 1 146 ? 4.227 14.328 20.562 1 98 146 ASN B CA 1
ATOM 4462 C C . ASN B 1 146 ? 5.129 15.547 20.75 1 98 146 ASN B C 1
ATOM 4464 O O . ASN B 1 146 ? 5.668 15.766 21.828 1 98 146 ASN B O 1
ATOM 4468 N N . ARG B 1 147 ? 5.227 16.312 19.719 1 97.88 147 ARG B N 1
ATOM 4469 C CA . ARG B 1 147 ? 6.094 17.484 19.812 1 97.88 147 ARG B CA 1
ATOM 4470 C C . ARG B 1 147 ? 5.277 18.75 20.078 1 97.88 147 ARG B C 1
ATOM 4472 O O . ARG B 1 147 ? 4.281 19 19.391 1 97.88 147 ARG B O 1
ATOM 4479 N N . TYR B 1 148 ? 5.699 19.516 21.031 1 98.56 148 TYR B N 1
ATOM 4480 C CA . TYR B 1 148 ? 5.086 20.797 21.391 1 98.56 148 TYR B CA 1
ATOM 4481 C C . TYR B 1 148 ? 6.117 21.906 21.391 1 98.56 148 TYR B C 1
ATOM 4483 O O . TYR B 1 148 ? 7.305 21.672 21.609 1 98.56 148 TYR B O 1
ATOM 4491 N N . GLU B 1 149 ? 5.664 23.109 21.094 1 98.38 149 GLU B N 1
ATOM 4492 C CA . GLU B 1 149 ? 6.543 24.266 21.016 1 98.38 149 GLU B CA 1
ATOM 4493 C C . GLU B 1 149 ? 5.988 25.438 21.828 1 98.38 149 GLU B C 1
ATOM 4495 O O . GLU B 1 149 ? 4.805 25.766 21.719 1 98.38 149 GLU B O 1
ATOM 4500 N N . VAL B 1 150 ? 6.844 26.031 22.672 1 98.31 150 VAL B N 1
ATOM 4501 C CA . VAL B 1 150 ? 6.484 27.297 23.281 1 98.31 150 VAL B CA 1
ATOM 4502 C C . VAL B 1 150 ? 6.613 28.422 22.25 1 98.31 150 VAL B C 1
ATOM 4504 O O . VAL B 1 150 ? 7.668 28.594 21.625 1 98.31 150 VAL B O 1
ATOM 4507 N N . VAL B 1 151 ? 5.516 29.156 22.062 1 97.06 151 VAL B N 1
ATOM 4508 C CA . VAL B 1 151 ? 5.543 30.172 21.031 1 97.06 151 VAL B CA 1
ATOM 4509 C C . VAL B 1 151 ? 5.199 31.531 21.641 1 97.06 151 VAL B C 1
ATOM 4511 O O . VAL B 1 151 ? 4.582 31.609 22.719 1 97.06 151 VAL B O 1
ATOM 4514 N N . SER B 1 152 ? 5.621 32.594 20.969 1 93.62 152 SER B N 1
ATOM 4515 C CA . SER B 1 152 ? 5.348 33.938 21.438 1 93.62 152 SER B CA 1
ATOM 4516 C C . SER B 1 152 ? 4.312 34.625 20.547 1 93.62 152 SER B C 1
ATOM 4518 O O . SER B 1 152 ? 3.889 35.75 20.844 1 93.62 152 SER B O 1
ATOM 4520 N N . GLU B 1 153 ? 3.84 34 19.594 1 87.94 153 GLU B N 1
ATOM 4521 C CA . GLU B 1 153 ? 2.859 34.594 18.688 1 87.94 153 GLU B CA 1
ATOM 4522 C C . GLU B 1 153 ? 1.565 34.938 19.422 1 87.94 153 GLU B C 1
ATOM 4524 O O . GLU B 1 153 ? 1 34.062 20.109 1 87.94 153 GLU B O 1
ATOM 4529 N N . ASP B 1 154 ? 1.098 36.219 19.125 1 89.62 154 ASP B N 1
ATOM 4530 C CA . ASP B 1 154 ? -0.113 36.625 19.828 1 89.62 154 ASP B CA 1
ATOM 4531 C C . ASP B 1 154 ? -1.151 37.188 18.859 1 89.62 154 ASP B C 1
ATOM 4533 O O . ASP B 1 154 ? -2.264 37.531 19.281 1 89.62 154 ASP B O 1
ATOM 4537 N N . ASP B 1 155 ? -0.793 37.25 17.562 1 95.69 155 ASP B N 1
ATOM 4538 C CA . ASP B 1 155 ? -1.779 37.688 16.562 1 95.69 155 ASP B CA 1
ATOM 4539 C C . ASP B 1 155 ? -2.734 36.531 16.234 1 95.69 155 ASP B C 1
ATOM 4541 O O . ASP B 1 155 ? -2.318 35.5 15.688 1 95.69 155 ASP B O 1
ATOM 4545 N N . ARG B 1 156 ? -4.004 36.75 16.484 1 95.94 156 ARG B N 1
ATOM 4546 C CA . ARG B 1 156 ? -5.008 35.688 16.375 1 95.94 156 ARG B CA 1
ATOM 4547 C C . ARG B 1 156 ? -5.156 35.219 14.922 1 95.94 156 ARG B C 1
ATOM 4549 O O . ARG B 1 156 ? -5.414 34.031 14.672 1 95.94 156 ARG B O 1
ATOM 4556 N N . ASP B 1 157 ? -5.078 36.156 14.07 1 96.69 157 ASP B N 1
ATOM 4557 C CA . ASP B 1 157 ? -5.188 35.812 12.656 1 96.69 157 ASP B CA 1
ATOM 4558 C C . ASP B 1 157 ? -4.043 34.906 12.234 1 96.69 157 ASP B C 1
ATOM 4560 O O . ASP B 1 157 ? -4.273 33.844 11.609 1 96.69 157 ASP B O 1
ATOM 4564 N N . THR B 1 158 ? -2.844 35.25 12.602 1 97.56 158 THR B N 1
ATOM 4565 C CA . THR B 1 158 ? -1.674 34.438 12.297 1 97.56 158 THR B CA 1
ATOM 4566 C C . THR B 1 158 ? -1.772 33.094 12.984 1 97.56 158 THR B C 1
ATOM 4568 O O . THR B 1 158 ? -1.451 32.062 12.391 1 97.56 158 THR B O 1
ATOM 4571 N N . MET B 1 159 ? -2.252 33.094 14.188 1 98.25 159 MET B N 1
ATOM 4572 C CA . MET B 1 159 ? -2.418 31.844 14.938 1 98.25 159 MET B CA 1
ATOM 4573 C C . MET B 1 159 ? -3.438 30.938 14.258 1 98.25 159 MET B C 1
ATOM 4575 O O . MET B 1 159 ? -3.244 29.719 14.18 1 98.25 159 MET B O 1
ATOM 4579 N N . ALA B 1 160 ? -4.492 31.531 13.758 1 98.5 160 ALA B N 1
ATOM 4580 C CA . ALA B 1 160 ? -5.539 30.766 13.094 1 98.5 160 ALA B CA 1
ATOM 4581 C C . ALA B 1 160 ? -5.023 30.125 11.805 1 98.5 160 ALA B C 1
ATOM 4583 O O . ALA B 1 160 ? -5.266 28.938 11.547 1 98.5 160 ALA B O 1
ATOM 4584 N N . TRP B 1 161 ? -4.293 30.859 11.008 1 98.25 161 TRP B N 1
ATOM 4585 C CA . TRP B 1 161 ? -3.695 30.312 9.789 1 98.25 161 TRP B CA 1
ATOM 4586 C C . TRP B 1 161 ? -2.713 29.188 10.117 1 98.25 161 TRP B C 1
ATOM 4588 O O . TRP B 1 161 ? -2.68 28.172 9.43 1 98.25 161 TRP B O 1
ATOM 4598 N N . THR B 1 162 ? -1.967 29.438 11.148 1 98.44 162 THR B N 1
ATOM 4599 C CA . THR B 1 162 ? -0.996 28.422 11.555 1 98.44 162 THR B CA 1
ATOM 4600 C C . THR B 1 162 ? -1.698 27.141 11.992 1 98.44 162 THR B C 1
ATOM 4602 O O . THR B 1 162 ? -1.324 26.047 11.57 1 98.44 162 THR B O 1
ATOM 4605 N N . ALA B 1 163 ? -2.736 27.281 12.773 1 98.44 163 ALA B N 1
ATOM 4606 C CA . ALA B 1 163 ? -3.482 26.125 13.242 1 98.44 163 ALA B CA 1
ATOM 4607 C C . ALA B 1 163 ? -4.066 25.328 12.07 1 98.44 163 ALA B C 1
ATOM 4609 O O . ALA B 1 163 ? -4.035 24.094 12.07 1 98.44 163 ALA B O 1
ATOM 4610 N N . ALA B 1 164 ? -4.496 26.031 11.102 1 98.12 164 ALA B N 1
ATOM 4611 C CA . ALA B 1 164 ? -5.242 25.422 10.008 1 98.12 164 ALA B CA 1
ATOM 4612 C C . ALA B 1 164 ? -4.301 24.797 8.977 1 98.12 164 ALA B C 1
ATOM 4614 O O . ALA B 1 164 ? -4.684 23.891 8.25 1 98.12 164 ALA B O 1
ATOM 4615 N N . ILE B 1 165 ? -3.035 25.25 8.914 1 98.06 165 ILE B N 1
ATOM 4616 C CA . ILE B 1 165 ? -2.281 24.938 7.703 1 98.06 165 ILE B CA 1
ATOM 4617 C C . ILE B 1 165 ? -0.931 24.328 8.078 1 98.06 165 ILE B C 1
ATOM 4619 O O . ILE B 1 165 ? -0.457 23.406 7.418 1 98.06 165 ILE B O 1
ATOM 4623 N N . ARG B 1 166 ? -0.277 24.75 9.102 1 98.19 166 ARG B N 1
ATOM 4624 C CA . ARG B 1 166 ? 1.156 24.562 9.305 1 98.19 166 ARG B CA 1
ATOM 4625 C C . ARG B 1 166 ? 1.505 23.078 9.391 1 98.19 166 ARG B C 1
ATOM 4627 O O . ARG B 1 166 ? 2.451 22.609 8.742 1 98.19 166 ARG B O 1
ATOM 4634 N N . ALA B 1 167 ? 0.762 22.375 10.234 1 96.81 167 ALA B N 1
ATOM 4635 C CA . ALA B 1 167 ? 1.086 20.969 10.43 1 96.81 167 ALA B CA 1
ATOM 4636 C C . ALA B 1 167 ? 0.983 20.203 9.109 1 96.81 167 ALA B C 1
ATOM 4638 O O . ALA B 1 167 ? 1.851 19.375 8.797 1 96.81 167 ALA B O 1
ATOM 4639 N N . ILE B 1 168 ? -0.007 20.453 8.336 1 95.56 168 ILE B N 1
ATOM 4640 C CA . ILE B 1 168 ? -0.26 19.797 7.062 1 95.56 168 ILE B CA 1
ATOM 4641 C C . ILE B 1 168 ? 0.712 20.328 6.008 1 95.56 168 ILE B C 1
ATOM 4643 O O . ILE B 1 168 ? 1.207 19.562 5.176 1 95.56 168 ILE B O 1
ATOM 4647 N N . TRP B 1 169 ? 0.942 21.609 6.078 1 97.81 169 TRP B N 1
ATOM 4648 C CA . TRP B 1 169 ? 1.929 22.25 5.223 1 97.81 169 TRP B CA 1
ATOM 4649 C C . TRP B 1 169 ? 3.287 21.578 5.34 1 97.81 169 TRP B C 1
ATOM 4651 O O . TRP B 1 169 ? 4.004 21.422 4.344 1 97.81 169 TRP B O 1
ATOM 4661 N N . GLY B 1 170 ? 3.635 21.141 6.5 1 97.94 170 GLY B N 1
ATOM 4662 C CA . GLY B 1 170 ? 4.906 20.484 6.734 1 97.94 170 GLY B CA 1
ATOM 4663 C C . GLY B 1 170 ? 5.113 19.266 5.867 1 97.94 170 GLY B C 1
ATOM 4664 O O . GLY B 1 170 ? 6.23 18.984 5.434 1 97.94 170 GLY B O 1
ATOM 4665 N N . ALA B 1 171 ? 4.055 18.547 5.605 1 97.44 171 ALA B N 1
ATOM 4666 C CA . ALA B 1 171 ? 4.148 17.359 4.754 1 97.44 171 ALA B CA 1
ATOM 4667 C C . ALA B 1 171 ? 4.57 17.734 3.336 1 97.44 171 ALA B C 1
ATOM 4669 O O . ALA B 1 171 ? 5.398 17.062 2.727 1 97.44 171 ALA B O 1
ATOM 4670 N N . GLY B 1 172 ? 4.02 18.828 2.805 1 98 172 GLY B N 1
ATOM 4671 C CA . GLY B 1 172 ? 4.422 19.297 1.49 1 98 172 GLY B CA 1
ATOM 4672 C C . GLY B 1 172 ? 5.859 19.781 1.447 1 98 172 GLY B C 1
ATOM 4673 O O . GLY B 1 172 ? 6.57 19.547 0.471 1 98 172 GLY B O 1
ATOM 4674 N N . TYR B 1 173 ? 6.258 20.453 2.498 1 98.31 173 TYR B N 1
ATOM 4675 C CA . TYR B 1 173 ? 7.637 20.906 2.619 1 98.31 173 TYR B CA 1
ATOM 4676 C C . TYR B 1 173 ? 8.609 19.734 2.596 1 98.31 173 TYR B C 1
ATOM 4678 O O . TYR B 1 173 ? 9.609 19.766 1.874 1 98.31 173 TYR B O 1
ATOM 4686 N N . LEU B 1 174 ? 8.273 18.688 3.375 1 98.44 174 LEU B N 1
ATOM 4687 C CA . LEU B 1 174 ? 9.133 17.516 3.459 1 98.44 174 LEU B CA 1
ATOM 4688 C C . LEU B 1 174 ? 9.219 16.797 2.109 1 98.44 174 LEU B C 1
ATOM 4690 O O . LEU B 1 174 ? 10.289 16.328 1.719 1 98.44 174 LEU B O 1
ATOM 4694 N N . LEU B 1 175 ? 8.109 16.734 1.37 1 98.12 175 LEU B N 1
ATOM 4695 C CA . LEU B 1 175 ? 8.117 16.125 0.045 1 98.12 175 LEU B CA 1
ATOM 4696 C C . LEU B 1 175 ? 9.047 16.875 -0.897 1 98.12 175 LEU B C 1
ATOM 4698 O O . LEU B 1 175 ? 9.883 16.266 -1.567 1 98.12 175 LEU B O 1
ATOM 4702 N N . SER B 1 176 ? 8.969 18.156 -0.881 1 97.19 176 SER B N 1
ATOM 4703 C CA . SER B 1 176 ? 9.734 18.984 -1.817 1 97.19 176 SER B CA 1
ATOM 4704 C C . SER B 1 176 ? 11.211 19 -1.453 1 97.19 176 SER B C 1
ATOM 4706 O O . SER B 1 176 ? 12.07 18.719 -2.299 1 97.19 176 SER B O 1
ATOM 4708 N N . GLU B 1 177 ? 11.484 19.188 -0.147 1 96.62 177 GLU B N 1
ATOM 4709 C CA . GLU B 1 177 ? 12.844 19.547 0.235 1 96.62 177 GLU B CA 1
ATOM 4710 C C . GLU B 1 177 ? 13.656 18.312 0.626 1 96.62 177 GLU B C 1
ATOM 4712 O O . GLU B 1 177 ? 14.891 18.344 0.603 1 96.62 177 GLU B O 1
ATOM 4717 N N . TYR B 1 178 ? 12.969 17.266 0.947 1 97.5 178 TYR B N 1
ATOM 4718 C CA . TYR B 1 178 ? 13.727 16.109 1.443 1 97.5 178 TYR B CA 1
ATOM 4719 C C . TYR B 1 178 ? 13.469 14.883 0.587 1 97.5 178 TYR B C 1
ATOM 4721 O O . TYR B 1 178 ? 14.414 14.203 0.175 1 97.5 178 TYR B O 1
ATOM 4729 N N . VAL B 1 179 ? 12.25 14.555 0.26 1 97.81 179 VAL B N 1
ATOM 4730 C CA . VAL B 1 179 ? 11.969 13.391 -0.568 1 97.81 179 VAL B CA 1
ATOM 4731 C C . VAL B 1 179 ? 12.492 13.625 -1.984 1 97.81 179 VAL B C 1
ATOM 4733 O O . VAL B 1 179 ? 13.195 12.773 -2.541 1 97.81 179 VAL B O 1
ATOM 4736 N N . PHE B 1 180 ? 12.148 14.805 -2.547 1 97.31 180 PHE B N 1
ATOM 4737 C CA . PHE B 1 180 ? 12.617 15.172 -3.879 1 97.31 180 PHE B CA 1
ATOM 4738 C C . PHE B 1 180 ? 13.695 16.25 -3.797 1 97.31 180 PHE B C 1
ATOM 4740 O O . PHE B 1 180 ? 13.656 17.234 -4.543 1 97.31 180 PHE B O 1
ATOM 4747 N N . SER B 1 181 ? 14.57 16 -2.857 1 94.75 181 SER B N 1
ATOM 4748 C CA . SER B 1 181 ? 15.656 16.953 -2.631 1 94.75 181 SER B CA 1
ATOM 4749 C C . SER B 1 181 ? 16.5 17.141 -3.889 1 94.75 181 SER B C 1
ATOM 4751 O O . SER B 1 181 ? 16.797 16.188 -4.594 1 94.75 181 SER B O 1
ATOM 4753 N N . SER B 1 182 ? 16.953 18.375 -4.117 1 87.69 182 SER B N 1
ATOM 4754 C CA . SER B 1 182 ? 17.812 18.703 -5.258 1 87.69 182 SER B CA 1
ATOM 4755 C C . SER B 1 182 ? 19.266 18.844 -4.84 1 87.69 182 SER B C 1
ATOM 4757 O O . SER B 1 182 ? 20.172 18.828 -5.684 1 87.69 182 SER B O 1
ATOM 4759 N N . THR B 1 183 ? 19.75 19.031 -3.73 1 81.56 183 THR B N 1
ATOM 4760 C CA . THR B 1 183 ? 21.125 19.359 -3.326 1 81.56 183 THR B CA 1
ATOM 4761 C C . THR B 1 183 ? 21.594 18.406 -2.227 1 81.56 183 THR B C 1
ATOM 4763 O O . THR B 1 183 ? 22.797 18.234 -2.033 1 81.56 183 THR B O 1
ATOM 4766 N N . GLY B 1 184 ? 20.797 17.672 -1.586 1 84.88 184 GLY B N 1
ATOM 4767 C CA . GLY B 1 184 ? 21.156 16.844 -0.448 1 84.88 184 GLY B CA 1
ATOM 4768 C C . GLY B 1 184 ? 20.766 15.383 -0.618 1 84.88 184 GLY B C 1
ATOM 4769 O O . GLY B 1 184 ? 20.5 14.93 -1.735 1 84.88 184 GLY B O 1
ATOM 4770 N N . THR B 1 185 ? 21.047 14.641 0.491 1 91.75 185 THR B N 1
ATOM 4771 C CA . THR B 1 185 ? 20.641 13.242 0.516 1 91.75 185 THR B CA 1
ATOM 4772 C C . THR B 1 185 ? 19.125 13.125 0.56 1 91.75 185 THR B C 1
ATOM 4774 O O . THR B 1 185 ? 18.484 13.578 1.517 1 91.75 185 THR B O 1
ATOM 4777 N N . PRO B 1 186 ? 18.547 12.539 -0.458 1 95.75 186 PRO B N 1
ATOM 4778 C CA . PRO B 1 186 ? 17.094 12.422 -0.426 1 95.75 186 PRO B CA 1
ATOM 4779 C C . PRO B 1 186 ? 16.609 11.422 0.626 1 95.75 186 PRO B C 1
ATOM 4781 O O . PRO B 1 186 ? 17.359 10.547 1.052 1 95.75 186 PRO B O 1
ATOM 4784 N N . VAL B 1 187 ? 15.406 11.672 1.067 1 96.12 187 VAL B N 1
ATOM 4785 C CA . VAL B 1 187 ? 14.766 10.844 2.084 1 96.12 187 VAL B CA 1
ATOM 4786 C C . VAL B 1 187 ? 13.594 10.078 1.47 1 96.12 187 VAL B C 1
ATOM 4788 O O . VAL B 1 187 ? 12.766 10.664 0.765 1 96.12 187 VAL B O 1
ATOM 4791 N N . HIS B 1 188 ? 13.586 8.781 1.691 1 94.62 188 HIS B N 1
ATOM 4792 C CA . HIS B 1 188 ? 12.461 7.98 1.23 1 94.62 188 HIS B CA 1
ATOM 4793 C C . HIS B 1 188 ? 11.133 8.578 1.686 1 94.62 188 HIS B C 1
ATOM 4795 O O . HIS B 1 188 ? 11.031 9.109 2.797 1 94.62 188 HIS B O 1
ATOM 4801 N N . PRO B 1 189 ? 10.008 8.453 0.845 1 95.69 189 PRO B N 1
ATOM 4802 C CA . PRO B 1 189 ? 8.719 9.039 1.204 1 95.69 189 PRO B CA 1
ATOM 4803 C C . PRO B 1 189 ? 8.188 8.531 2.543 1 95.69 189 PRO B C 1
ATOM 4805 O O . PRO B 1 189 ? 7.355 9.188 3.172 1 95.69 189 PRO B O 1
ATOM 4808 N N . TYR B 1 190 ? 8.633 7.367 3.008 1 93.75 190 TYR B N 1
ATOM 4809 C CA . TYR B 1 190 ? 8.234 6.809 4.293 1 93.75 190 TYR B CA 1
ATOM 4810 C C . TYR B 1 190 ? 9.336 6.977 5.332 1 93.75 190 TYR B C 1
ATOM 4812 O O . TYR B 1 190 ? 9.336 6.301 6.363 1 93.75 190 TYR B O 1
ATOM 4820 N N . GLY B 1 191 ? 10.359 7.75 5.059 1 93.38 191 GLY B N 1
ATOM 4821 C CA . GLY B 1 191 ? 11.453 7.988 5.98 1 93.38 191 GLY B CA 1
ATOM 4822 C C . GLY B 1 191 ? 12.398 6.809 6.098 1 93.38 191 GLY B C 1
ATOM 4823 O O . GLY B 1 191 ? 12.297 5.844 5.336 1 93.38 191 GLY B O 1
ATOM 4824 N N . GLY B 1 192 ? 13.305 6.961 7.027 1 88.38 192 GLY B N 1
ATOM 4825 C CA . GLY B 1 192 ? 14.227 5.879 7.309 1 88.38 192 GLY B CA 1
ATOM 4826 C C . GLY B 1 192 ? 13.547 4.621 7.805 1 88.38 192 GLY B C 1
ATOM 4827 O O . GLY B 1 192 ? 14.086 3.52 7.676 1 88.38 192 GLY B O 1
ATOM 4828 N N . ALA B 1 193 ? 12.359 4.824 8.234 1 83.75 193 ALA B N 1
ATOM 4829 C CA . ALA B 1 193 ? 11.586 3.707 8.773 1 83.75 193 ALA B CA 1
ATOM 4830 C C . ALA B 1 193 ? 11.234 2.707 7.676 1 83.75 193 ALA B C 1
ATOM 4832 O O . ALA B 1 193 ? 10.898 1.556 7.961 1 83.75 193 ALA B O 1
ATOM 4833 N N . ALA B 1 194 ? 11.305 3.129 6.391 1 84.12 194 ALA B N 1
ATOM 4834 C CA . ALA B 1 194 ? 11.055 2.229 5.266 1 84.12 194 ALA B CA 1
ATOM 4835 C C . ALA B 1 194 ? 12.117 1.142 5.188 1 84.12 194 ALA B C 1
ATOM 4837 O O . ALA B 1 194 ? 11.891 0.08 4.602 1 84.12 194 ALA B O 1
ATOM 4838 N N . GLY B 1 195 ? 13.328 1.463 5.707 1 84.62 195 GLY B N 1
ATOM 4839 C CA . GLY B 1 195 ? 14.453 0.547 5.617 1 84.62 195 GLY B CA 1
ATOM 4840 C C . GLY B 1 195 ? 15 0.412 4.207 1 84.62 195 GLY B C 1
ATOM 4841 O O . GLY B 1 195 ? 15.633 -0.594 3.875 1 84.62 195 GLY B O 1
ATOM 4842 N N . LEU B 1 196 ? 14.633 1.424 3.367 1 84.25 196 LEU B N 1
ATOM 4843 C CA . LEU B 1 196 ? 15.008 1.346 1.959 1 84.25 196 LEU B CA 1
ATOM 4844 C C . LEU B 1 196 ? 15.781 2.588 1.532 1 84.25 196 LEU B C 1
ATOM 4846 O O . LEU B 1 196 ? 15.688 3.635 2.178 1 84.25 196 LEU B O 1
ATOM 4850 N N . SER B 1 197 ? 16.438 2.344 0.462 1 80.88 197 SER B N 1
ATOM 4851 C CA . SER B 1 197 ? 17.156 3.465 -0.132 1 80.88 197 SER B CA 1
ATOM 4852 C C . SER B 1 197 ? 16.234 4.348 -0.956 1 80.88 197 SER B C 1
ATOM 4854 O O . SER B 1 197 ? 15.18 3.891 -1.415 1 80.88 197 SER B O 1
ATOM 4856 N N . TRP B 1 198 ? 16.5 5.547 -0.979 1 91.81 198 TRP B N 1
ATOM 4857 C CA . TRP B 1 198 ? 15.953 6.555 -1.882 1 91.81 198 TRP B CA 1
ATOM 4858 C C . TRP B 1 198 ? 17.078 7.336 -2.564 1 91.81 198 TRP B C 1
ATOM 4860 O O . TRP B 1 198 ? 17.688 8.211 -1.952 1 91.81 198 TRP B O 1
ATOM 4870 N N . ALA B 1 199 ? 17.328 6.918 -3.834 1 90.75 199 ALA B N 1
ATOM 4871 C CA . ALA B 1 199 ? 18.531 7.418 -4.508 1 90.75 199 ALA B CA 1
ATOM 4872 C C . ALA B 1 199 ? 18.266 8.781 -5.145 1 90.75 199 ALA B C 1
ATOM 4874 O O . ALA B 1 199 ? 17.125 9.203 -5.273 1 90.75 199 ALA B O 1
ATOM 4875 N N . THR B 1 200 ? 19.375 9.383 -5.496 1 92 200 THR B N 1
ATOM 4876 C CA . THR B 1 200 ? 19.297 10.68 -6.164 1 92 200 THR B CA 1
ATOM 4877 C C . THR B 1 200 ? 18.453 10.578 -7.434 1 92 200 THR B C 1
ATOM 4879 O O . THR B 1 200 ? 17.703 11.508 -7.766 1 92 200 THR B O 1
ATOM 4882 N N . GLU B 1 201 ? 18.531 9.438 -8.109 1 90 201 GLU B N 1
ATOM 4883 C CA . GLU B 1 201 ? 17.781 9.242 -9.336 1 90 201 GLU B CA 1
ATOM 4884 C C . GLU B 1 201 ? 16.281 9.18 -9.055 1 90 201 GLU B C 1
ATOM 4886 O O . GLU B 1 201 ? 15.469 9.633 -9.867 1 90 201 GLU B O 1
ATOM 4891 N N . ASP B 1 202 ? 15.945 8.625 -7.922 1 92.19 202 ASP B N 1
ATOM 4892 C CA . ASP B 1 202 ? 14.539 8.547 -7.527 1 92.19 202 ASP B CA 1
ATOM 4893 C C . ASP B 1 202 ? 13.984 9.922 -7.191 1 92.19 202 ASP B C 1
ATOM 4895 O O . ASP B 1 202 ? 12.852 10.25 -7.551 1 92.19 202 ASP B O 1
ATOM 4899 N N . ALA B 1 203 ? 14.805 10.742 -6.574 1 95.19 203 ALA B N 1
ATOM 4900 C CA . ALA B 1 203 ? 14.398 12.055 -6.078 1 95.19 203 ALA B CA 1
ATOM 4901 C C . ALA B 1 203 ? 14.445 13.102 -7.188 1 95.19 203 ALA B C 1
ATOM 4903 O O . ALA B 1 203 ? 13.844 14.172 -7.066 1 95.19 203 ALA B O 1
ATOM 4904 N N . ASP B 1 204 ? 15.18 12.883 -8.25 1 94.5 204 ASP B N 1
ATOM 4905 C CA . ASP B 1 204 ? 15.445 13.875 -9.281 1 94.5 204 ASP B CA 1
ATOM 4906 C C . ASP B 1 204 ? 14.164 14.234 -10.047 1 94.5 204 ASP B C 1
ATOM 4908 O O . ASP B 1 204 ? 13.477 13.352 -10.555 1 94.5 204 ASP B O 1
ATOM 4912 N N . LEU B 1 205 ? 13.891 15.523 -10.141 1 95.75 205 LEU B N 1
ATOM 4913 C CA . LEU B 1 205 ? 12.695 15.984 -10.836 1 95.75 205 LEU B CA 1
ATOM 4914 C C . LEU B 1 205 ? 13.062 16.75 -12.109 1 95.75 205 LEU B C 1
ATOM 4916 O O . LEU B 1 205 ? 12.188 17.234 -12.82 1 95.75 205 LEU B O 1
ATOM 4920 N N . SER B 1 206 ? 14.344 16.797 -12.461 1 93.75 206 SER B N 1
ATOM 4921 C CA . SER B 1 206 ? 14.797 17.672 -13.539 1 93.75 206 SER B CA 1
ATOM 4922 C C . SER B 1 206 ? 14.242 17.234 -14.883 1 93.75 206 SER B C 1
ATOM 4924 O O . SER B 1 206 ? 14.086 18.047 -15.797 1 93.75 206 SER B O 1
ATOM 4926 N N . SER B 1 207 ? 13.938 15.961 -15.031 1 95.25 207 SER B N 1
ATOM 4927 C CA . SER B 1 207 ? 13.359 15.445 -16.266 1 95.25 207 SER B CA 1
ATOM 4928 C C . SER B 1 207 ? 11.961 14.883 -16.031 1 95.25 207 SER B C 1
ATOM 4930 O O . SER B 1 207 ? 11.477 14.07 -16.828 1 95.25 207 SER B O 1
ATOM 4932 N N . ALA B 1 208 ? 11.367 15.312 -14.898 1 96.69 208 ALA B N 1
ATOM 4933 C CA . ALA B 1 208 ? 10.07 14.766 -14.523 1 96.69 208 ALA B CA 1
ATOM 4934 C C . ALA B 1 208 ? 8.977 15.828 -14.609 1 96.69 208 ALA B C 1
ATOM 4936 O O . ALA B 1 208 ? 9.258 17.031 -14.461 1 96.69 208 ALA B O 1
ATOM 4937 N N . VAL B 1 209 ? 7.801 15.406 -14.93 1 98 209 VAL B N 1
ATOM 4938 C CA . VAL B 1 209 ? 6.609 16.188 -14.641 1 98 209 VAL B CA 1
ATOM 4939 C C . VAL B 1 209 ? 5.953 15.695 -13.359 1 98 209 VAL B C 1
ATOM 4941 O O . VAL B 1 209 ? 5.797 14.484 -13.164 1 98 209 VAL B O 1
ATOM 4944 N N . VAL B 1 210 ? 5.684 16.609 -12.461 1 98.38 210 VAL B N 1
ATOM 4945 C CA . VAL B 1 210 ? 4.957 16.281 -11.242 1 98.38 210 VAL B CA 1
ATOM 4946 C C . VAL B 1 210 ? 3.455 16.438 -11.477 1 98.38 210 VAL B C 1
ATOM 4948 O O . VAL B 1 210 ? 3.004 17.484 -11.969 1 98.38 210 VAL B O 1
ATOM 4951 N N . VAL B 1 211 ? 2.709 15.391 -11.18 1 98.56 211 VAL B N 1
ATOM 4952 C CA . VAL B 1 211 ? 1.255 15.43 -11.289 1 98.56 211 VAL B CA 1
ATOM 4953 C C . VAL B 1 211 ? 0.63 15.336 -9.898 1 98.56 211 VAL B C 1
ATOM 4955 O O . VAL B 1 211 ? 0.701 14.289 -9.25 1 98.56 211 VAL B O 1
ATOM 4958 N N . ASN B 1 212 ? 0.003 16.422 -9.461 1 98.44 212 ASN B N 1
ATOM 4959 C CA . ASN B 1 212 ? -0.728 16.438 -8.203 1 98.44 212 ASN B CA 1
ATOM 4960 C C . ASN B 1 212 ? -2.201 16.094 -8.406 1 98.44 212 ASN B C 1
ATOM 4962 O O . ASN B 1 212 ? -2.92 16.812 -9.102 1 98.44 212 ASN B O 1
ATOM 4966 N N . LEU B 1 213 ? -2.627 14.984 -7.84 1 97.88 213 LEU B N 1
ATOM 4967 C CA . LEU B 1 213 ? -4.039 14.617 -7.836 1 97.88 213 LEU B CA 1
ATOM 4968 C C . LEU B 1 213 ? -4.711 15.062 -6.543 1 97.88 213 LEU B C 1
ATOM 4970 O O . LEU B 1 213 ? -4.137 14.922 -5.461 1 97.88 213 LEU B O 1
ATOM 4974 N N . ALA B 1 214 ? -5.969 15.531 -6.621 1 96.12 214 ALA B N 1
ATOM 4975 C CA . ALA B 1 214 ? -6.59 16.281 -5.527 1 96.12 214 ALA B CA 1
ATOM 4976 C C . ALA B 1 214 ? -5.754 17.484 -5.141 1 96.12 214 ALA B C 1
ATOM 4978 O O . ALA B 1 214 ? -5.445 17.688 -3.965 1 96.12 214 ALA B O 1
ATOM 4979 N N . ALA B 1 215 ? -5.457 18.328 -6.16 1 97.31 215 ALA B N 1
ATOM 4980 C CA . ALA B 1 215 ? -4.422 19.344 -6.062 1 97.31 215 ALA B CA 1
ATOM 4981 C C . ALA B 1 215 ? -4.891 20.531 -5.207 1 97.31 215 ALA B C 1
ATOM 4983 O O . ALA B 1 215 ? -4.082 21.375 -4.812 1 97.31 215 ALA B O 1
ATOM 4984 N N . SER B 1 216 ? -6.156 20.562 -4.836 1 94.5 216 SER B N 1
ATOM 4985 C CA . SER B 1 216 ? -6.668 21.688 -4.051 1 94.5 216 SER B CA 1
ATOM 4986 C C . SER B 1 216 ? -6.504 21.438 -2.555 1 94.5 216 SER B C 1
ATOM 4988 O O . SER B 1 216 ? -6.801 22.312 -1.735 1 94.5 216 SER B O 1
ATOM 4990 N N . THR B 1 217 ? -6 20.219 -2.207 1 94.19 217 THR B N 1
ATOM 4991 C CA . THR B 1 217 ? -5.758 19.969 -0.792 1 94.19 217 THR B CA 1
ATOM 4992 C C . THR B 1 217 ? -4.645 20.859 -0.263 1 94.19 217 THR B C 1
ATOM 4994 O O . THR B 1 217 ? -3.805 21.344 -1.032 1 94.19 217 THR B O 1
ATOM 4997 N N . LYS B 1 218 ? -4.633 21.047 1.027 1 94.69 218 LYS B N 1
ATOM 4998 C CA . LYS B 1 218 ? -3.629 21.906 1.653 1 94.69 218 LYS B CA 1
ATOM 4999 C C . LYS B 1 218 ? -2.227 21.344 1.47 1 94.69 218 LYS B C 1
ATOM 5001 O O . LYS B 1 218 ? -1.271 22.094 1.251 1 94.69 218 LYS B O 1
ATOM 5006 N N . THR B 1 219 ? -2.078 20.047 1.555 1 96.56 219 THR B N 1
ATOM 5007 C CA . THR B 1 219 ? -0.774 19.406 1.383 1 96.56 219 THR B CA 1
ATOM 5008 C C . THR B 1 219 ? -0.271 19.594 -0.047 1 96.56 219 THR B C 1
ATOM 5010 O O . THR B 1 219 ? 0.905 19.891 -0.265 1 96.56 219 THR B O 1
ATOM 5013 N N . ALA B 1 220 ? -1.145 19.422 -0.999 1 97.12 220 ALA B N 1
ATOM 5014 C CA . ALA B 1 220 ? -0.748 19.562 -2.398 1 97.12 220 ALA B CA 1
ATOM 5015 C C . ALA B 1 220 ? -0.311 20.984 -2.705 1 97.12 220 ALA B C 1
ATOM 5017 O O . ALA B 1 220 ? 0.695 21.203 -3.385 1 97.12 220 ALA B O 1
ATOM 5018 N N . ARG B 1 221 ? -1.055 21.906 -2.205 1 96.12 221 ARG B N 1
ATOM 5019 C CA . ARG B 1 221 ? -0.713 23.312 -2.412 1 96.12 221 ARG B CA 1
ATOM 5020 C C . ARG B 1 221 ? 0.625 23.656 -1.764 1 96.12 221 ARG B C 1
ATOM 5022 O O . ARG B 1 221 ? 1.413 24.422 -2.32 1 96.12 221 ARG B O 1
ATOM 5029 N N . SER B 1 222 ? 0.82 23.062 -0.585 1 96.94 222 SER B N 1
ATOM 5030 C CA . SER B 1 222 ? 2.098 23.266 0.091 1 96.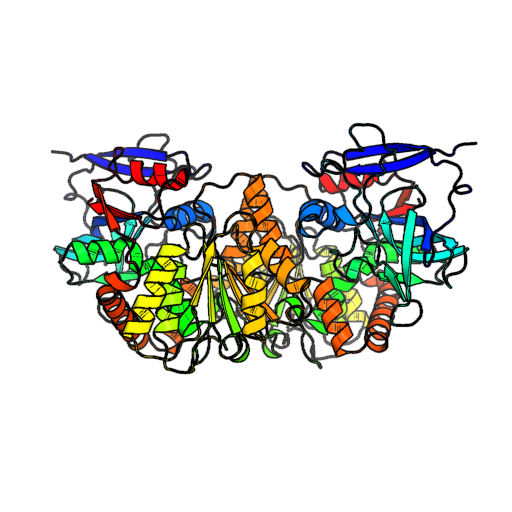94 222 SER B CA 1
ATOM 5031 C C . SER B 1 222 ? 3.252 22.703 -0.741 1 96.94 222 SER B C 1
ATOM 5033 O O . SER B 1 222 ? 4.289 23.359 -0.877 1 96.94 222 SER B O 1
ATOM 5035 N N . PHE B 1 223 ? 3.117 21.547 -1.312 1 98 223 PHE B N 1
ATOM 5036 C CA . PHE B 1 223 ? 4.156 20.938 -2.131 1 98 223 PHE B CA 1
ATOM 5037 C C . PHE B 1 223 ? 4.465 21.797 -3.35 1 98 223 PHE B C 1
ATOM 5039 O O . PHE B 1 223 ? 5.629 22.078 -3.635 1 98 223 PHE B O 1
ATOM 5046 N N . THR B 1 224 ? 3.408 22.219 -4.047 1 96.38 224 THR B N 1
ATOM 5047 C CA . THR B 1 224 ? 3.592 23.062 -5.227 1 96.38 224 THR B CA 1
ATOM 5048 C C . THR B 1 224 ? 4.305 24.359 -4.859 1 96.38 224 THR B C 1
ATOM 5050 O O . THR B 1 224 ? 5.234 24.781 -5.551 1 96.38 224 THR B O 1
ATOM 5053 N N . TYR B 1 225 ? 3.904 24.969 -3.76 1 95.81 225 TYR B N 1
ATOM 5054 C CA . TYR B 1 225 ? 4.551 26.188 -3.299 1 95.81 225 TYR B CA 1
ATOM 5055 C C . TYR B 1 225 ? 6.047 25.984 -3.098 1 95.81 225 TYR B C 1
ATOM 5057 O O . TYR B 1 225 ? 6.863 26.766 -3.568 1 95.81 225 TYR B O 1
ATOM 5065 N N . ASN B 1 226 ? 6.363 24.922 -2.371 1 95.62 226 ASN B N 1
ATOM 5066 C CA . ASN B 1 226 ? 7.766 24.672 -2.053 1 95.62 226 ASN B CA 1
ATOM 5067 C C . ASN B 1 226 ? 8.57 24.312 -3.301 1 95.62 226 ASN B C 1
ATOM 5069 O O . ASN B 1 226 ? 9.75 24.656 -3.406 1 95.62 226 ASN B O 1
ATOM 5073 N N . LEU B 1 227 ? 7.945 23.641 -4.281 1 94.88 227 LEU B N 1
ATOM 5074 C CA . LEU B 1 227 ? 8.602 23.391 -5.559 1 94.88 227 LEU B CA 1
ATOM 5075 C C . LEU B 1 227 ? 8.961 24.688 -6.258 1 94.88 227 LEU B C 1
ATOM 5077 O O . LEU B 1 227 ? 10.047 24.812 -6.82 1 94.88 227 LEU B O 1
ATOM 5081 N N . LEU B 1 228 ? 8.078 25.625 -6.168 1 92.69 228 LEU B N 1
ATOM 5082 C CA . LEU B 1 228 ? 8.258 26.891 -6.863 1 92.69 228 LEU B CA 1
ATOM 5083 C C . LEU B 1 228 ? 9.266 27.766 -6.141 1 92.69 228 LEU B C 1
ATOM 5085 O O . LEU B 1 228 ? 9.789 28.734 -6.715 1 92.69 228 LEU B O 1
ATOM 5089 N N . CYS B 1 229 ? 9.523 27.453 -4.891 1 92.19 229 CYS B N 1
ATOM 5090 C CA . CYS B 1 229 ? 10.484 28.234 -4.105 1 92.19 229 CYS B CA 1
ATOM 5091 C C . CYS B 1 229 ? 11.906 27.734 -4.352 1 92.19 229 CYS B C 1
ATOM 5093 O O . CYS B 1 229 ? 12.875 28.375 -3.924 1 92.19 229 CYS B O 1
ATOM 5095 N N . ARG B 1 230 ? 12.016 26.688 -5.043 1 89.56 230 ARG B N 1
ATOM 5096 C CA . ARG B 1 230 ? 13.336 26.109 -5.266 1 89.56 230 ARG B CA 1
ATOM 5097 C C . ARG B 1 230 ? 14.203 27.016 -6.125 1 89.56 230 ARG B C 1
ATOM 5099 O O . ARG B 1 230 ? 13.68 27.844 -6.883 1 89.56 230 ARG B O 1
ATOM 5106 N N . PRO B 1 231 ? 15.539 26.766 -5.949 1 84.12 231 PRO B N 1
ATOM 5107 C CA . PRO B 1 231 ? 16.422 27.516 -6.852 1 84.12 231 PRO B CA 1
ATOM 5108 C C . PRO B 1 231 ? 16.172 27.188 -8.32 1 84.12 231 PRO B C 1
ATOM 5110 O O . PRO B 1 231 ? 15.719 26.094 -8.648 1 84.12 231 PRO B O 1
ATOM 5113 N N . ALA B 1 232 ? 16.562 28.156 -9.086 1 82.88 232 ALA B N 1
ATOM 5114 C CA . ALA B 1 232 ? 16.375 28 -10.523 1 82.88 232 ALA B CA 1
ATOM 5115 C C . ALA B 1 232 ? 17.078 26.734 -11.031 1 82.88 232 ALA B C 1
ATOM 5117 O O . ALA B 1 232 ? 18.203 26.438 -10.641 1 82.88 232 ALA B O 1
ATOM 5118 N N . GLY B 1 233 ? 16.344 25.953 -11.82 1 82.75 233 GLY B N 1
ATOM 5119 C CA . GLY B 1 233 ? 16.922 24.781 -12.438 1 82.75 233 GLY B CA 1
ATOM 5120 C C . GLY B 1 233 ? 16.797 23.531 -11.578 1 82.75 233 GLY B C 1
ATOM 5121 O O . GLY B 1 233 ? 17.156 22.438 -12.008 1 82.75 233 GLY B O 1
ATOM 5122 N N . SER B 1 234 ? 16.234 23.672 -10.461 1 87.19 234 SER B N 1
ATOM 5123 C CA . SER B 1 234 ? 16.172 22.531 -9.555 1 87.19 234 SER B CA 1
ATOM 5124 C C . SER B 1 234 ? 14.75 21.969 -9.469 1 87.19 234 SER B C 1
ATOM 5126 O O . SER B 1 234 ? 14.484 21.047 -8.695 1 87.19 234 SER B O 1
ATOM 5128 N N . GLY B 1 235 ? 13.891 22.562 -10.242 1 90.88 235 GLY B N 1
ATOM 5129 C CA . GLY B 1 235 ? 12.508 22.125 -10.227 1 90.88 235 GLY B CA 1
ATOM 5130 C C . GLY B 1 235 ? 12.172 21.156 -11.328 1 90.88 235 GLY B C 1
ATOM 5131 O O . GLY B 1 235 ? 13.055 20.703 -12.062 1 90.88 235 GLY B O 1
ATOM 5132 N N . PRO B 1 236 ? 10.969 20.703 -11.359 1 95.94 236 PRO B N 1
ATOM 5133 C CA . PRO B 1 236 ? 10.523 19.781 -12.414 1 95.94 236 PRO B CA 1
ATOM 5134 C C . PRO B 1 236 ? 10.359 20.484 -13.766 1 95.94 236 PRO B C 1
ATOM 5136 O O . PRO B 1 236 ? 10.414 21.703 -13.844 1 95.94 236 PRO B O 1
ATOM 5139 N N . LEU B 1 237 ? 10.188 19.625 -14.797 1 95.62 237 LEU B N 1
ATOM 5140 C CA . LEU B 1 237 ? 9.875 20.141 -16.125 1 95.62 237 LEU B CA 1
ATOM 5141 C C . LEU B 1 237 ? 8.562 20.922 -16.109 1 95.62 237 LEU B C 1
ATOM 5143 O O . LEU B 1 237 ? 8.406 21.891 -16.859 1 95.62 237 LEU B O 1
ATOM 5147 N N . GLY B 1 238 ? 7.691 20.484 -15.281 1 96.69 238 GLY B N 1
ATOM 5148 C CA . GLY B 1 238 ? 6.383 21.094 -15.109 1 96.69 238 GLY B CA 1
ATOM 5149 C C . GLY B 1 238 ? 5.574 20.469 -13.992 1 96.69 238 GLY B C 1
ATOM 5150 O O . GLY B 1 238 ? 5.945 19.422 -13.461 1 96.69 238 GLY B O 1
ATOM 5151 N N . VAL B 1 239 ? 4.535 21.172 -13.57 1 97.75 239 VAL B N 1
ATOM 5152 C CA . VAL B 1 239 ? 3.617 20.703 -12.539 1 97.75 239 VAL B CA 1
ATOM 5153 C C . VAL B 1 239 ? 2.191 20.688 -13.086 1 97.75 239 VAL B C 1
ATOM 5155 O O . VAL B 1 239 ? 1.694 21.719 -13.562 1 97.75 239 VAL B O 1
ATOM 5158 N N . LEU B 1 240 ? 1.63 19.531 -13.117 1 98.31 240 LEU B N 1
ATOM 5159 C CA . LEU B 1 240 ? 0.229 19.375 -13.484 1 98.31 240 LEU B CA 1
ATOM 5160 C C . LEU B 1 240 ? -0.644 19.188 -12.25 1 98.31 240 LEU B C 1
ATOM 5162 O O . LEU B 1 240 ? -0.394 18.297 -11.438 1 98.31 240 LEU B O 1
ATOM 5166 N N . GLN B 1 241 ? -1.63 20.062 -12.109 1 98.19 241 GLN B N 1
ATOM 5167 C CA . GLN B 1 241 ? -2.531 20.047 -10.961 1 98.19 241 GLN B CA 1
ATOM 5168 C C . GLN B 1 241 ? -3.945 19.656 -11.375 1 98.19 241 GLN B C 1
ATOM 5170 O O . GLN B 1 241 ? -4.605 20.391 -12.117 1 98.19 241 GLN B O 1
ATOM 5175 N N . ILE B 1 242 ? -4.352 18.5 -10.93 1 98.06 242 ILE B N 1
ATOM 5176 C CA . ILE B 1 242 ? -5.684 18.016 -11.281 1 98.06 242 ILE B CA 1
ATOM 5177 C C . ILE B 1 242 ? -6.598 18.078 -10.055 1 98.06 242 ILE B C 1
ATOM 5179 O O . ILE B 1 242 ? -6.266 17.547 -9 1 98.06 242 ILE B O 1
ATOM 5183 N N . THR B 1 243 ? -7.684 18.719 -10.148 1 96.19 243 THR B N 1
ATOM 5184 C CA . THR B 1 243 ? -8.586 18.953 -9.031 1 96.19 243 THR B CA 1
ATOM 5185 C C . THR B 1 243 ? -9.992 19.266 -9.531 1 96.19 243 THR B C 1
ATOM 5187 O O . THR B 1 243 ? -10.242 19.281 -10.734 1 96.19 243 THR B O 1
ATOM 5190 N N . SER B 1 244 ? -10.945 19.375 -8.609 1 90.38 244 SER B N 1
ATOM 5191 C CA . SER B 1 244 ? -12.32 19.703 -8.953 1 90.38 244 SER B CA 1
ATOM 5192 C C . SER B 1 244 ? -12.445 21.156 -9.406 1 90.38 244 SER B C 1
ATOM 5194 O O . SER B 1 244 ? -13.289 21.484 -10.234 1 90.38 244 SER B O 1
ATOM 5196 N N . SER B 1 245 ? -11.633 22.109 -8.891 1 87.56 245 SER B N 1
ATOM 5197 C CA . SER B 1 245 ? -11.695 23.531 -9.195 1 87.56 245 SER B CA 1
ATOM 5198 C C . SER B 1 245 ? -10.312 24.078 -9.539 1 87.56 245 SER B C 1
ATOM 5200 O O . SER B 1 245 ? -9.672 24.719 -8.711 1 87.56 245 SER B O 1
ATOM 5202 N N . PRO B 1 246 ? -9.969 23.984 -10.773 1 94.94 246 PRO B N 1
ATOM 5203 C CA . PRO B 1 246 ? -8.594 24.266 -11.18 1 94.94 246 PRO B CA 1
ATOM 5204 C C . PRO B 1 246 ? -8.297 25.766 -11.227 1 94.94 246 PRO B C 1
ATOM 5206 O O . PRO B 1 246 ? -7.137 26.172 -11.117 1 94.94 246 PRO B O 1
ATOM 5209 N N . GLU B 1 247 ? -9.289 26.672 -11.352 1 93.19 247 GLU B N 1
ATOM 5210 C CA . GLU B 1 247 ? -9.086 28.094 -11.602 1 93.19 247 GLU B CA 1
ATOM 5211 C C . GLU B 1 247 ? -8.273 28.75 -10.484 1 93.19 247 GLU B C 1
ATOM 5213 O O . GLU B 1 247 ? -7.348 29.516 -10.742 1 93.19 247 GLU B O 1
ATOM 5218 N N . ALA B 1 248 ? -8.57 28.406 -9.312 1 91.75 248 ALA B N 1
ATOM 5219 C CA . ALA B 1 248 ? -7.879 29 -8.172 1 91.75 248 ALA B CA 1
ATOM 5220 C C . ALA B 1 248 ? -6.406 28.609 -8.156 1 91.75 248 ALA B C 1
ATOM 5222 O O . ALA B 1 248 ? -5.547 29.391 -7.766 1 91.75 248 ALA B O 1
ATOM 5223 N N . LEU B 1 249 ? -6.129 27.422 -8.523 1 95.38 249 LEU B N 1
ATOM 5224 C CA . LEU B 1 249 ? -4.758 26.922 -8.531 1 95.38 249 LEU B CA 1
ATOM 5225 C C . LEU B 1 249 ? -3.945 27.578 -9.641 1 95.38 249 LEU B C 1
ATOM 5227 O O . LEU B 1 249 ? -2.764 27.875 -9.461 1 95.38 249 LEU B O 1
ATOM 5231 N N . GLU B 1 250 ? -4.586 27.766 -10.781 1 93.62 250 GLU B N 1
ATOM 5232 C CA . GLU B 1 250 ? -3.92 28.469 -11.875 1 93.62 250 GLU B CA 1
ATOM 5233 C C . GLU B 1 250 ? -3.537 29.891 -11.477 1 93.62 250 GLU B C 1
ATOM 5235 O O . GLU B 1 250 ? -2.408 30.328 -11.719 1 93.62 250 GLU B O 1
ATOM 5240 N N . ARG B 1 251 ? -4.453 30.516 -10.914 1 93.25 251 ARG B N 1
ATOM 5241 C CA . ARG B 1 251 ? -4.211 31.891 -10.469 1 93.25 251 ARG B CA 1
ATOM 5242 C C . ARG B 1 251 ? -3.088 31.938 -9.438 1 93.25 251 ARG B C 1
ATOM 5244 O O . ARG B 1 251 ? -2.209 32.812 -9.508 1 93.25 251 ARG B O 1
ATOM 5251 N N . ALA B 1 252 ? -3.139 31.016 -8.484 1 93.56 252 ALA B N 1
ATOM 5252 C CA . ALA B 1 252 ? -2.109 30.969 -7.449 1 93.56 252 ALA B CA 1
ATOM 5253 C C . ALA B 1 252 ? -0.729 30.75 -8.055 1 93.56 252 ALA B C 1
ATOM 5255 O O . ALA B 1 252 ? 0.243 31.391 -7.672 1 93.56 252 ALA B O 1
ATOM 5256 N N . ALA B 1 253 ? -0.63 29.828 -8.992 1 92.94 253 ALA B N 1
ATOM 5257 C CA . ALA B 1 253 ? 0.642 29.531 -9.648 1 92.94 253 ALA B CA 1
ATOM 5258 C C . ALA B 1 253 ? 1.175 30.75 -10.391 1 92.94 253 ALA B C 1
ATOM 5260 O O . ALA B 1 253 ? 2.365 31.062 -10.312 1 92.94 253 ALA B O 1
ATOM 5261 N N . GLU B 1 254 ? 0.291 31.422 -11.07 1 91.69 254 GLU B N 1
ATOM 5262 C CA . GLU B 1 254 ? 0.671 32.625 -11.805 1 91.69 254 GLU B CA 1
ATOM 5263 C C . GLU B 1 254 ? 1.227 33.688 -10.867 1 91.69 254 GLU B C 1
ATOM 5265 O O . GLU B 1 254 ? 2.262 34.281 -11.148 1 91.69 254 GLU B O 1
ATOM 5270 N N . LEU B 1 255 ? 0.572 33.906 -9.805 1 92.31 255 LEU B N 1
ATOM 5271 C CA . LEU B 1 255 ? 0.985 34.906 -8.836 1 92.31 255 LEU B CA 1
ATOM 5272 C C . LEU B 1 255 ? 2.32 34.562 -8.203 1 92.31 255 LEU B C 1
ATOM 5274 O O . LEU B 1 255 ? 3.184 35.406 -8.016 1 92.31 255 LEU B O 1
ATOM 5278 N N . GLN B 1 256 ? 2.469 33.281 -7.875 1 91.12 256 GLN B N 1
ATOM 5279 C CA . GLN B 1 256 ? 3.699 32.812 -7.238 1 91.12 256 GLN B CA 1
ATOM 5280 C C . GLN B 1 256 ? 4.887 32.938 -8.188 1 91.12 256 GLN B C 1
ATOM 5282 O O . GLN B 1 256 ? 5.969 33.375 -7.793 1 91.12 256 GLN B O 1
ATOM 5287 N N . ILE B 1 257 ? 4.68 32.531 -9.43 1 90 257 ILE B N 1
ATOM 5288 C CA . ILE B 1 257 ? 5.742 32.562 -10.43 1 90 257 ILE B CA 1
ATOM 5289 C C . ILE B 1 257 ? 6.141 34.031 -10.688 1 90 257 ILE B C 1
ATOM 5291 O O . ILE B 1 257 ? 7.328 34.344 -10.797 1 90 257 ILE B O 1
ATOM 5295 N N . ALA B 1 258 ? 5.172 34.875 -10.773 1 88.5 258 ALA B N 1
ATOM 5296 C CA . ALA B 1 258 ? 5.441 36.312 -10.992 1 88.5 258 ALA B CA 1
ATOM 5297 C C . ALA B 1 258 ? 6.262 36.875 -9.844 1 88.5 258 ALA B C 1
ATOM 5299 O O . ALA B 1 258 ? 7.152 37.719 -10.062 1 88.5 258 ALA B O 1
ATOM 5300 N N . LYS B 1 259 ? 6.016 36.469 -8.734 1 86.75 259 LYS B N 1
ATOM 5301 C CA . LYS B 1 259 ? 6.68 36.969 -7.543 1 86.75 259 LYS B CA 1
ATOM 5302 C C . LYS B 1 259 ? 8.125 36.5 -7.461 1 86.75 259 LYS B C 1
ATOM 5304 O O . LYS B 1 259 ? 9.008 37.25 -7.012 1 86.75 259 LYS B O 1
ATOM 5309 N N . ARG B 1 260 ? 8.438 35.406 -7.797 1 83.06 260 ARG B N 1
ATOM 5310 C CA . ARG B 1 260 ? 9.75 34.812 -7.594 1 83.06 260 ARG B CA 1
ATOM 5311 C C . ARG B 1 260 ? 10.656 35.062 -8.789 1 83.06 260 ARG B C 1
ATOM 5313 O O . ARG B 1 260 ? 11.883 34.969 -8.68 1 83.06 260 ARG B O 1
ATOM 5320 N N . GLN B 1 261 ? 10.289 35.562 -9.781 1 69.69 261 GLN B N 1
ATOM 5321 C CA . GLN B 1 261 ? 11.047 35.938 -10.977 1 69.69 261 GLN B CA 1
ATOM 5322 C C . GLN B 1 261 ? 11.961 34.781 -11.414 1 69.69 261 GLN B C 1
ATOM 5324 O O . GLN B 1 261 ? 13.016 35 -12.008 1 69.69 261 GLN B O 1
ATOM 5329 N N . THR B 1 262 ? 11.875 33.5 -10.922 1 63.75 262 THR B N 1
ATOM 5330 C CA . THR B 1 262 ? 12.703 32.375 -11.344 1 63.75 262 THR B CA 1
ATOM 5331 C C . THR B 1 262 ? 11.922 31.453 -12.273 1 63.75 262 THR B C 1
ATOM 5333 O O . THR B 1 262 ? 10.719 31.266 -12.117 1 63.75 262 THR B O 1
ATOM 5336 N N . PRO B 1 263 ? 12.797 31.031 -13.242 1 64.81 263 PRO B N 1
ATOM 5337 C CA . PRO B 1 263 ? 12.133 30.172 -14.219 1 64.81 263 PRO B CA 1
ATOM 5338 C C . PRO B 1 263 ? 11.68 28.844 -13.625 1 64.81 263 PRO B C 1
ATOM 5340 O O . PRO B 1 263 ? 12.492 28.109 -13.062 1 64.81 263 PRO B O 1
ATOM 5343 N N . ALA B 1 264 ? 10.516 28.75 -13.188 1 73.69 264 ALA B N 1
ATOM 5344 C CA . ALA B 1 264 ? 9.906 27.453 -12.883 1 73.69 264 ALA B CA 1
ATOM 5345 C C . ALA B 1 264 ? 9.273 26.844 -14.125 1 73.69 264 ALA B C 1
ATOM 5347 O O . ALA B 1 264 ? 8.984 27.547 -15.094 1 73.69 264 ALA B O 1
ATOM 5348 N N . GLY B 1 265 ? 9.359 25.609 -14.297 1 84.25 265 GLY B N 1
ATOM 5349 C CA . GLY B 1 265 ? 8.578 25 -15.359 1 84.25 265 GLY B CA 1
ATOM 5350 C C . GLY B 1 265 ? 7.113 25.391 -15.32 1 84.25 265 GLY B C 1
ATOM 5351 O O . GLY B 1 265 ? 6.645 25.969 -14.336 1 84.25 265 GLY B O 1
ATOM 5352 N N . PRO B 1 266 ? 6.488 25.25 -16.406 1 93.06 266 PRO B N 1
ATOM 5353 C CA . PRO B 1 266 ? 5.066 25.594 -16.469 1 93.06 266 PRO B CA 1
ATOM 5354 C C . PRO B 1 266 ? 4.23 24.844 -15.438 1 93.06 266 PRO B C 1
ATOM 5356 O O . PRO B 1 266 ? 4.535 23.703 -15.102 1 93.06 266 PRO B O 1
ATOM 5359 N N . VAL B 1 267 ? 3.277 25.547 -14.922 1 95.62 267 VAL B N 1
ATOM 5360 C CA . VAL B 1 267 ? 2.281 24.953 -14.039 1 95.62 267 VAL B CA 1
ATOM 5361 C C . VAL B 1 267 ? 0.908 24.984 -14.703 1 95.62 267 VAL B C 1
ATOM 5363 O O . VAL B 1 267 ? 0.444 26.062 -15.117 1 95.62 267 VAL B O 1
ATOM 5366 N N . LYS B 1 268 ? 0.287 23.844 -14.844 1 96.56 268 LYS B N 1
ATOM 5367 C CA . LYS B 1 268 ? -1.028 23.734 -15.469 1 96.56 268 LYS B CA 1
ATOM 5368 C C . LYS B 1 268 ? -2.041 23.125 -14.5 1 96.56 268 LYS B C 1
ATOM 5370 O O . LYS B 1 268 ? -1.699 22.25 -13.703 1 96.56 268 LYS B O 1
ATOM 5375 N N . ALA B 1 269 ? -3.262 23.609 -14.508 1 97.81 269 ALA B N 1
ATOM 5376 C CA . ALA B 1 269 ? -4.348 23.031 -13.719 1 97.81 269 ALA B CA 1
ATOM 5377 C C . ALA B 1 269 ? -5.473 22.516 -14.617 1 97.81 269 ALA B C 1
ATOM 5379 O O . ALA B 1 269 ? -5.809 23.156 -15.617 1 97.81 269 ALA B O 1
ATOM 5380 N N . LEU B 1 270 ? -5.973 21.359 -14.344 1 97.75 270 LEU B N 1
ATOM 5381 C CA . LEU B 1 270 ? -7.082 20.734 -15.07 1 97.75 270 LEU B CA 1
ATOM 5382 C C . LEU B 1 270 ? -8.148 20.234 -14.109 1 97.75 270 LEU B C 1
ATOM 5384 O O . LEU B 1 270 ? -7.836 19.828 -12.984 1 97.75 270 LEU B O 1
ATOM 5388 N N . ALA B 1 271 ? -9.422 20.297 -14.578 1 96.44 271 ALA B N 1
ATOM 5389 C CA . ALA B 1 271 ? -10.5 19.625 -13.859 1 96.44 271 ALA B CA 1
ATOM 5390 C C . ALA B 1 271 ? -10.406 18.109 -14.023 1 96.44 271 ALA B C 1
ATOM 5392 O O . ALA B 1 271 ? -9.836 17.625 -15 1 96.44 271 ALA B O 1
ATOM 5393 N N . TYR B 1 272 ? -11.016 17.375 -13.086 1 94.81 272 TYR B N 1
ATOM 5394 C CA . TYR B 1 272 ? -11.07 15.93 -13.188 1 94.81 272 TYR B CA 1
ATOM 5395 C C . TYR B 1 272 ? -11.664 15.5 -14.523 1 94.81 272 TYR B C 1
ATOM 5397 O O . TYR B 1 272 ? -11.18 14.555 -15.148 1 94.81 272 TYR B O 1
ATOM 5405 N N . SER B 1 273 ? -12.664 16.219 -14.984 1 93.81 273 SER B N 1
ATOM 5406 C CA . SER B 1 273 ? -13.391 15.875 -16.203 1 93.81 273 SER B CA 1
ATOM 5407 C C . SER B 1 273 ? -12.531 16.109 -17.438 1 93.81 273 SER B C 1
ATOM 5409 O O . SER B 1 273 ? -12.828 15.594 -18.516 1 93.81 273 SER B O 1
ATOM 5411 N N . ASP B 1 274 ? -11.445 16.859 -17.25 1 95.5 274 ASP B N 1
ATOM 5412 C CA . ASP B 1 274 ? -10.633 17.25 -18.406 1 95.5 274 ASP B CA 1
ATOM 5413 C C . ASP B 1 274 ? -9.289 16.531 -18.406 1 95.5 274 ASP B C 1
ATOM 5415 O O . ASP B 1 274 ? -8.336 16.984 -19.031 1 95.5 274 ASP B O 1
ATOM 5419 N N . VAL B 1 275 ? -9.156 15.422 -17.766 1 96.38 275 VAL B N 1
ATOM 5420 C CA . VAL B 1 275 ? -7.863 14.773 -17.547 1 96.38 275 VAL B CA 1
ATOM 5421 C C . VAL B 1 275 ? -7.273 14.344 -18.891 1 96.38 275 VAL B C 1
ATOM 5423 O O . VAL B 1 275 ? -6.055 14.297 -19.047 1 96.38 275 VAL B O 1
ATOM 5426 N N . ASP B 1 276 ? -8.07 14.102 -19.891 1 95.31 276 ASP B N 1
ATOM 5427 C CA . ASP B 1 276 ? -7.598 13.703 -21.203 1 95.31 276 ASP B CA 1
ATOM 5428 C C . ASP B 1 276 ? -6.746 14.805 -21.844 1 95.31 276 ASP B C 1
ATOM 5430 O O . ASP B 1 276 ? -5.848 14.523 -22.625 1 95.31 276 ASP B O 1
ATOM 5434 N N . ARG B 1 277 ? -7.031 16.016 -21.516 1 95.69 277 ARG B N 1
ATOM 5435 C CA . ARG B 1 277 ? -6.301 17.156 -22.047 1 95.69 277 ARG B CA 1
ATOM 5436 C C . ARG B 1 277 ? -4.875 17.188 -21.516 1 95.69 277 ARG B C 1
ATOM 5438 O O . ARG B 1 277 ? -4.035 17.953 -22.016 1 95.69 277 ARG B O 1
ATOM 5445 N N . ALA B 1 278 ? -4.578 16.391 -20.484 1 97.44 278 ALA B N 1
ATOM 5446 C CA . ALA B 1 278 ? -3.227 16.297 -19.953 1 97.44 278 ALA B CA 1
ATOM 5447 C C . ALA B 1 278 ? -2.254 15.727 -20.969 1 97.44 278 ALA B C 1
ATOM 5449 O O . ALA B 1 278 ? -1.072 16.078 -20.984 1 97.44 278 ALA B O 1
ATOM 5450 N N . VAL B 1 279 ? -2.729 14.875 -21.891 1 97.12 279 VAL B N 1
ATOM 5451 C CA . VAL B 1 279 ? -1.88 14.062 -22.75 1 97.12 279 VAL B CA 1
ATOM 5452 C C . VAL B 1 279 ? -1.091 14.969 -23.703 1 97.12 279 VAL B C 1
ATOM 5454 O O . VAL B 1 279 ? 0.142 14.93 -23.719 1 97.12 279 VAL B O 1
ATOM 5457 N N . PRO B 1 280 ? -1.755 15.867 -24.484 1 97.38 280 PRO B N 1
ATOM 5458 C CA . PRO B 1 280 ? -0.966 16.719 -25.375 1 97.38 280 PRO B CA 1
ATOM 5459 C C . PRO B 1 280 ? 0.03 17.594 -24.625 1 97.38 280 PRO B C 1
ATOM 5461 O O . PRO B 1 280 ? 1.13 17.859 -25.125 1 97.38 280 PRO B O 1
ATOM 5464 N N . TRP B 1 281 ? -0.354 18.062 -23.484 1 97.62 281 TRP B N 1
ATOM 5465 C CA . TRP B 1 281 ? 0.524 18.906 -22.688 1 97.62 281 TRP B CA 1
ATOM 5466 C C . TRP B 1 281 ? 1.748 18.125 -22.203 1 97.62 281 TRP B C 1
ATOM 5468 O O . TRP B 1 281 ? 2.875 18.625 -22.281 1 97.62 281 TRP B O 1
ATOM 5478 N N . LEU B 1 282 ? 1.56 16.922 -21.734 1 98 282 LEU B N 1
ATOM 5479 C CA . LEU B 1 282 ? 2.646 16.047 -21.297 1 98 282 LEU B CA 1
ATOM 5480 C C . LEU B 1 282 ? 3.57 15.703 -22.453 1 98 282 LEU B C 1
ATOM 5482 O O . LEU B 1 282 ? 4.793 15.75 -22.312 1 98 282 LEU B O 1
ATOM 5486 N N . VAL B 1 283 ? 2.949 15.367 -23.578 1 97.94 283 VAL B N 1
ATOM 5487 C CA . VAL B 1 283 ? 3.73 15.016 -24.75 1 97.94 283 VAL B CA 1
ATOM 5488 C C . VAL B 1 283 ? 4.648 16.188 -25.125 1 97.94 283 VAL B C 1
ATOM 5490 O O . VAL B 1 283 ? 5.812 15.977 -25.484 1 97.94 283 VAL B O 1
ATOM 5493 N N . GLY B 1 284 ? 4.129 17.391 -25.016 1 97.5 284 GLY B N 1
ATOM 5494 C CA . GLY B 1 284 ? 4.902 18.578 -25.359 1 97.5 284 GLY B CA 1
ATOM 5495 C C . GLY B 1 284 ? 6.121 18.766 -24.469 1 97.5 284 GLY B C 1
ATOM 5496 O O . GLY B 1 284 ? 7.141 19.297 -24.906 1 97.5 284 GLY B O 1
ATOM 5497 N N . LEU B 1 285 ? 6.105 18.297 -23.203 1 97.06 285 LEU B N 1
ATOM 5498 C CA . LEU B 1 285 ? 7.195 18.484 -22.25 1 97.06 285 LEU B CA 1
ATOM 5499 C C . LEU B 1 285 ? 8.195 17.328 -22.328 1 97.06 285 LEU B C 1
ATOM 5501 O O . LEU B 1 285 ? 9.312 17.438 -21.812 1 97.06 285 LEU B O 1
ATOM 5505 N N . LYS B 1 286 ? 7.812 16.172 -22.984 1 96.5 286 LYS B N 1
ATOM 5506 C CA . LYS B 1 286 ? 8.656 15.016 -23.234 1 96.5 286 LYS B CA 1
ATOM 5507 C C . LYS B 1 286 ? 9.328 14.539 -21.953 1 96.5 286 LYS B C 1
ATOM 5509 O O . LYS B 1 286 ? 10.547 14.367 -21.906 1 96.5 286 LYS B O 1
ATOM 5514 N N . PRO B 1 287 ? 8.516 14.281 -20.891 1 97.38 287 PRO B N 1
ATOM 5515 C CA . PRO B 1 287 ? 9.133 13.828 -19.641 1 97.38 287 PRO B CA 1
ATOM 5516 C C . PRO B 1 287 ? 9.711 12.422 -19.734 1 97.38 287 PRO B C 1
ATOM 5518 O O . PRO B 1 287 ? 9.141 11.562 -20.422 1 97.38 287 PRO B O 1
ATOM 5521 N N . ALA B 1 288 ? 10.852 12.227 -19.047 1 96.31 288 ALA B N 1
ATOM 5522 C CA . ALA B 1 288 ? 11.383 10.875 -18.875 1 96.31 288 ALA B CA 1
ATOM 5523 C C . ALA B 1 288 ? 10.664 10.141 -17.75 1 96.31 288 ALA B C 1
ATOM 5525 O O . ALA B 1 288 ? 10.641 8.906 -17.703 1 96.31 288 ALA B O 1
ATOM 5526 N N . LYS B 1 289 ? 10.086 10.969 -16.906 1 96.12 289 LYS B N 1
ATOM 5527 C CA . LYS B 1 289 ? 9.469 10.445 -15.695 1 96.12 289 LYS B CA 1
ATOM 5528 C C . LYS B 1 289 ? 8.219 11.25 -15.328 1 96.12 289 LYS B C 1
ATOM 5530 O O . LYS B 1 289 ? 8.195 12.469 -15.484 1 96.12 289 LYS B O 1
ATOM 5535 N N . LEU B 1 290 ? 7.152 10.523 -14.914 1 97.38 290 LEU B N 1
ATOM 5536 C CA . LEU B 1 290 ? 5.984 11.125 -14.281 1 97.38 290 LEU B CA 1
ATOM 5537 C C . LEU B 1 290 ? 5.938 10.781 -12.797 1 97.38 290 LEU B C 1
ATOM 5539 O O . LEU B 1 290 ? 5.938 9.602 -12.422 1 97.38 290 LEU B O 1
ATOM 5543 N N . VAL B 1 291 ? 5.992 11.789 -11.953 1 97.94 291 VAL B N 1
ATOM 5544 C CA . VAL B 1 291 ? 5.793 11.609 -10.523 1 97.94 291 VAL B CA 1
ATOM 5545 C C . VAL B 1 291 ? 4.375 12.023 -10.141 1 97.94 291 VAL B C 1
ATOM 5547 O O . VAL B 1 291 ? 4.055 13.219 -10.102 1 97.94 291 VAL B O 1
ATOM 5550 N N . ILE B 1 292 ? 3.574 11.023 -9.883 1 97.88 292 ILE B N 1
ATOM 5551 C CA . ILE B 1 292 ? 2.18 11.266 -9.531 1 97.88 292 ILE B CA 1
ATOM 5552 C C . ILE B 1 292 ? 2.012 11.211 -8.016 1 97.88 292 ILE B C 1
ATOM 5554 O O . ILE B 1 292 ? 2.344 10.211 -7.379 1 97.88 292 ILE B O 1
ATOM 5558 N N . ILE B 1 293 ? 1.558 12.281 -7.434 1 98.38 293 ILE B N 1
ATOM 5559 C CA . ILE B 1 293 ? 1.269 12.328 -6.004 1 98.38 293 ILE B CA 1
ATOM 5560 C C . ILE B 1 293 ? -0.242 12.375 -5.785 1 98.38 293 ILE B C 1
ATOM 5562 O O . ILE B 1 293 ? -0.914 13.297 -6.258 1 98.38 293 ILE B O 1
ATOM 5566 N N . ASP B 1 294 ? -0.757 11.422 -5.074 1 96.88 294 ASP B N 1
ATOM 5567 C CA . ASP B 1 294 ? -2.191 11.289 -4.832 1 96.88 294 ASP B CA 1
ATOM 5568 C C . ASP B 1 294 ? -2.551 11.734 -3.416 1 96.88 294 ASP B C 1
ATOM 5570 O O . ASP B 1 294 ? -2.211 11.055 -2.443 1 96.88 294 ASP B O 1
ATOM 5574 N N . TYR B 1 295 ? -3.271 12.828 -3.307 1 96.31 295 TYR B N 1
ATOM 5575 C CA . TYR B 1 295 ? -3.66 13.383 -2.016 1 96.31 295 TYR B CA 1
ATOM 5576 C C . TYR B 1 295 ? -5.09 12.992 -1.661 1 96.31 295 TYR B C 1
ATOM 5578 O O . TYR B 1 295 ? -5.711 13.609 -0.79 1 96.31 295 TYR B O 1
ATOM 5586 N N . GLY B 1 296 ? -5.621 12.023 -2.342 1 91.75 296 GLY B N 1
ATOM 5587 C CA . GLY B 1 296 ? -7 11.602 -2.148 1 91.75 296 GLY B CA 1
ATOM 5588 C C . GLY B 1 296 ? -7.914 12.008 -3.289 1 91.75 296 GLY B C 1
ATOM 5589 O O . GLY B 1 296 ? -8.961 12.625 -3.066 1 91.75 296 GLY B O 1
ATOM 5590 N N . ALA B 1 297 ? -7.508 11.695 -4.488 1 92.62 297 ALA B N 1
ATOM 5591 C CA . ALA B 1 297 ? -8.234 12.109 -5.684 1 92.62 297 ALA B CA 1
ATOM 5592 C C . ALA B 1 297 ? -9.523 11.312 -5.844 1 92.62 297 ALA B C 1
ATOM 5594 O O . ALA B 1 297 ? -9.609 10.164 -5.414 1 92.62 297 ALA B O 1
ATOM 5595 N N . ARG B 1 298 ? -10.477 11.961 -6.473 1 84.62 298 ARG B N 1
ATOM 5596 C CA . ARG B 1 298 ? -11.789 11.391 -6.73 1 84.62 298 ARG B CA 1
ATOM 5597 C C . ARG B 1 298 ? -11.891 10.859 -8.156 1 84.62 298 ARG B C 1
ATOM 5599 O O . ARG B 1 298 ? -10.938 10.961 -8.93 1 84.62 298 ARG B O 1
ATOM 5606 N N . ASP B 1 299 ? -12.945 10.156 -8.453 1 79.88 299 ASP B N 1
ATOM 5607 C CA . ASP B 1 299 ? -13.43 9.836 -9.789 1 79.88 299 ASP B CA 1
ATOM 5608 C C . ASP B 1 299 ? -12.469 8.891 -10.508 1 79.88 299 ASP B C 1
ATOM 5610 O O . ASP B 1 299 ? -12.344 8.945 -11.734 1 79.88 299 ASP B O 1
ATOM 5614 N N . ASN B 1 300 ? -11.656 8.172 -9.82 1 84.88 300 ASN B N 1
ATOM 5615 C CA . ASN B 1 300 ? -10.727 7.195 -10.383 1 84.88 300 ASN B CA 1
ATOM 5616 C C . ASN B 1 300 ? -9.766 7.852 -11.367 1 84.88 300 ASN B C 1
ATOM 5618 O O . ASN B 1 300 ? -9.391 7.246 -12.375 1 84.88 300 ASN B O 1
ATOM 5622 N N . VAL B 1 301 ? -9.469 9.078 -11.141 1 94 301 VAL B N 1
ATOM 5623 C CA . VAL B 1 301 ? -8.656 9.859 -12.062 1 94 301 VAL B CA 1
ATOM 5624 C C . VAL B 1 301 ? -7.262 9.25 -12.172 1 94 301 VAL B C 1
ATOM 5626 O O . VAL B 1 301 ? -6.641 9.289 -13.234 1 94 301 VAL B O 1
ATOM 5629 N N . LEU B 1 302 ? -6.754 8.688 -11.125 1 94.12 302 LEU B N 1
ATOM 5630 C CA . LEU B 1 302 ? -5.43 8.07 -11.156 1 94.12 302 LEU B CA 1
ATOM 5631 C C . LEU B 1 302 ? -5.383 6.934 -12.172 1 94.12 302 LEU B C 1
ATOM 5633 O O . LEU B 1 302 ? -4.449 6.855 -12.977 1 94.12 302 LEU B O 1
ATOM 5637 N N . VAL B 1 303 ? -6.379 6.105 -12.156 1 88.44 303 VAL B N 1
ATOM 5638 C CA . VAL B 1 303 ? -6.457 4.973 -13.078 1 88.44 303 VAL B CA 1
ATOM 5639 C C . VAL B 1 303 ? -6.578 5.477 -14.516 1 88.44 303 VAL B C 1
ATOM 5641 O O . VAL B 1 303 ? -5.895 4.98 -15.414 1 88.44 303 VAL B O 1
ATOM 5644 N N . ARG B 1 304 ? -7.406 6.441 -14.695 1 91.88 304 ARG B N 1
ATOM 5645 C CA . ARG B 1 304 ? -7.605 7.023 -16.016 1 91.88 304 ARG B CA 1
ATOM 5646 C C . ARG B 1 304 ? -6.312 7.633 -16.547 1 91.88 304 ARG B C 1
ATOM 5648 O O . ARG B 1 304 ? -5.949 7.43 -17.719 1 91.88 304 ARG B O 1
ATOM 5655 N N . LEU B 1 305 ? -5.652 8.352 -15.719 1 94.94 305 LEU B N 1
ATOM 5656 C CA . LEU B 1 305 ? -4.391 8.969 -16.125 1 94.94 305 LEU B CA 1
ATOM 5657 C C . LEU B 1 305 ? -3.365 7.906 -16.5 1 94.94 305 LEU B C 1
ATOM 5659 O O . LEU B 1 305 ? -2.662 8.055 -17.5 1 94.94 305 LEU B O 1
ATOM 5663 N N . ARG B 1 306 ? -3.244 6.906 -15.742 1 90.62 306 ARG B N 1
ATOM 5664 C CA . ARG B 1 306 ? -2.32 5.812 -16.031 1 90.62 306 ARG B CA 1
ATOM 5665 C C . ARG B 1 306 ? -2.637 5.176 -17.391 1 90.62 306 ARG B C 1
ATOM 5667 O O . ARG B 1 306 ? -1.729 4.883 -18.172 1 90.62 306 ARG B O 1
ATOM 5674 N N . GLU B 1 307 ? -3.889 4.961 -17.641 1 87.44 307 GLU B N 1
ATOM 5675 C CA . GLU B 1 307 ? -4.312 4.383 -18.906 1 87.44 307 GLU B CA 1
ATOM 5676 C C . GLU B 1 307 ? -3.932 5.281 -20.078 1 87.44 307 GLU B C 1
ATOM 5678 O O . GLU B 1 307 ? -3.457 4.801 -21.109 1 87.44 307 GLU B O 1
ATOM 5683 N N . LEU B 1 308 ? -4.168 6.547 -19.891 1 93.44 308 LEU B N 1
ATOM 5684 C CA . LEU B 1 308 ? -3.84 7.52 -20.938 1 93.44 308 LEU B CA 1
ATOM 5685 C C . LEU B 1 308 ? -2.346 7.508 -21.234 1 93.44 308 LEU B C 1
ATOM 5687 O O . LEU B 1 308 ? -1.942 7.539 -22.391 1 93.44 308 LEU B O 1
ATOM 5691 N N . VAL B 1 309 ? -1.533 7.426 -20.219 1 94.12 309 VAL B N 1
ATOM 5692 C CA . VAL B 1 309 ? -0.082 7.438 -20.375 1 94.12 309 VAL B CA 1
ATOM 5693 C C . VAL B 1 309 ? 0.375 6.152 -21.062 1 94.12 309 VAL B C 1
ATOM 5695 O O . VAL B 1 309 ? 1.166 6.191 -22 1 94.12 309 VAL B O 1
ATOM 5698 N N . GLN B 1 310 ? -0.172 5.047 -20.641 1 87.75 310 GLN B N 1
ATOM 5699 C CA . GLN B 1 310 ? 0.233 3.74 -21.156 1 87.75 310 GLN B CA 1
ATOM 5700 C C . GLN B 1 310 ? -0.187 3.562 -22.609 1 87.75 310 GLN B C 1
ATOM 5702 O O . GLN B 1 310 ? 0.492 2.879 -23.375 1 87.75 310 GLN B O 1
ATOM 5707 N N . SER B 1 311 ? -1.262 4.211 -23.016 1 90.12 311 SER B N 1
ATOM 5708 C CA . SER B 1 311 ? -1.817 4.004 -24.359 1 90.12 311 SER B CA 1
ATOM 5709 C C . SER B 1 311 ? -1.221 4.988 -25.359 1 90.12 311 SER B C 1
ATOM 5711 O O . SER B 1 311 ? -1.423 4.848 -26.562 1 90.12 311 SER B O 1
ATOM 5713 N N . ASN B 1 312 ? -0.557 5.949 -24.844 1 95.25 312 ASN B N 1
ATOM 5714 C CA . ASN B 1 312 ? 0.006 6.949 -25.75 1 95.25 312 ASN B CA 1
ATOM 5715 C C . ASN B 1 312 ? 1.433 6.594 -26.156 1 95.25 312 ASN B C 1
ATOM 5717 O O . ASN B 1 312 ? 2.297 6.391 -25.297 1 95.25 312 ASN B O 1
ATOM 5721 N N . GLU B 1 313 ? 1.77 6.609 -27.422 1 94.31 313 GLU B N 1
ATOM 5722 C CA . GLU B 1 313 ? 3.039 6.168 -28 1 94.31 313 GLU B CA 1
ATOM 5723 C C . GLU B 1 313 ? 4.199 7.016 -27.484 1 94.31 313 GLU B C 1
ATOM 5725 O O . GLU B 1 313 ? 5.305 6.508 -27.281 1 94.31 313 GLU B O 1
ATOM 5730 N N . ALA B 1 314 ? 3.934 8.266 -27.234 1 95.62 314 ALA B N 1
ATOM 5731 C CA . ALA B 1 314 ? 5 9.18 -26.828 1 95.62 314 ALA B CA 1
ATOM 5732 C C . ALA B 1 314 ? 5.254 9.094 -25.328 1 95.62 314 ALA B C 1
ATOM 5734 O O . ALA B 1 314 ? 6.309 9.516 -24.844 1 95.62 314 ALA B O 1
ATOM 5735 N N . LEU B 1 315 ? 4.273 8.508 -24.562 1 96.19 315 LEU B N 1
ATOM 5736 C CA . LEU B 1 315 ? 4.363 8.578 -23.109 1 96.19 315 LEU B CA 1
ATOM 5737 C C . LEU B 1 315 ? 4.535 7.188 -22.5 1 96.19 315 LEU B C 1
ATOM 5739 O O . LEU B 1 315 ? 4.898 7.055 -21.344 1 96.19 315 LEU B O 1
ATOM 5743 N N . LYS B 1 316 ? 4.363 6.133 -23.25 1 90.94 316 LYS B N 1
ATOM 5744 C CA . LYS B 1 316 ? 4.273 4.773 -22.719 1 90.94 316 LYS B CA 1
ATOM 5745 C C . LYS B 1 316 ? 5.594 4.344 -22.078 1 90.94 316 LYS B C 1
ATOM 5747 O O . LYS B 1 316 ? 5.609 3.498 -21.188 1 90.94 316 LYS B O 1
ATOM 5752 N N . ASP B 1 317 ? 6.656 4.992 -22.531 1 89.62 317 ASP B N 1
ATOM 5753 C CA . ASP B 1 317 ? 7.965 4.586 -22.031 1 89.62 317 ASP B CA 1
ATOM 5754 C C . ASP B 1 317 ? 8.391 5.453 -20.844 1 89.62 317 ASP B C 1
ATOM 5756 O O . ASP B 1 317 ? 9.438 5.223 -20.234 1 89.62 317 ASP B O 1
ATOM 5760 N N . CYS B 1 318 ? 7.535 6.414 -20.422 1 93.12 318 CYS B N 1
ATOM 5761 C CA . CYS B 1 318 ? 7.812 7.238 -19.266 1 93.12 318 CYS B CA 1
ATOM 5762 C C . CYS B 1 318 ? 7.758 6.41 -17.984 1 93.12 318 CYS B C 1
ATOM 5764 O O . CYS B 1 318 ? 6.844 5.605 -17.797 1 93.12 318 CYS B O 1
ATOM 5766 N N . LYS B 1 319 ? 8.797 6.586 -17.156 1 92.38 319 LYS B N 1
ATOM 5767 C CA . LYS B 1 319 ? 8.703 6 -15.82 1 92.38 319 LYS B CA 1
ATOM 5768 C C . LYS B 1 319 ? 7.594 6.66 -15.008 1 92.38 319 LYS B C 1
ATOM 5770 O O . LYS B 1 319 ? 7.461 7.883 -15 1 92.38 319 LYS B O 1
ATOM 5775 N N . VAL B 1 320 ? 6.773 5.812 -14.398 1 94.38 320 VAL B N 1
ATOM 5776 C CA . VAL B 1 320 ? 5.691 6.367 -13.594 1 94.38 320 VAL B CA 1
ATOM 5777 C C . VAL B 1 320 ? 5.898 5.996 -12.125 1 94.38 320 VAL B C 1
ATOM 5779 O O . VAL B 1 320 ? 5.977 4.816 -11.781 1 94.38 320 VAL B O 1
ATOM 5782 N N . VAL B 1 321 ? 6.074 7.004 -11.281 1 95.56 321 VAL B N 1
ATOM 5783 C CA . VAL B 1 321 ? 6.184 6.844 -9.836 1 95.56 321 VAL B CA 1
ATOM 5784 C C . VAL B 1 321 ? 4.934 7.402 -9.156 1 95.56 321 VAL B C 1
ATOM 5786 O O . VAL B 1 321 ? 4.547 8.547 -9.406 1 95.56 321 VAL B O 1
ATOM 5789 N N . ILE B 1 322 ? 4.293 6.613 -8.328 1 95.44 322 ILE B N 1
ATOM 5790 C CA . ILE B 1 322 ? 3.066 7.047 -7.668 1 95.44 322 ILE B CA 1
ATOM 5791 C C . ILE B 1 322 ? 3.279 7.086 -6.156 1 95.44 322 ILE B C 1
ATOM 5793 O O . ILE B 1 322 ? 3.602 6.062 -5.543 1 95.44 322 ILE B O 1
ATOM 5797 N N . ILE B 1 323 ? 3.143 8.25 -5.562 1 96.25 323 ILE B N 1
ATOM 5798 C CA . ILE B 1 323 ? 3.244 8.445 -4.121 1 96.25 323 ILE B CA 1
ATOM 5799 C C . ILE B 1 323 ? 1.854 8.664 -3.529 1 96.25 323 ILE B C 1
ATOM 5801 O O . ILE B 1 323 ? 1.102 9.523 -4.008 1 96.25 323 ILE B O 1
ATOM 5805 N N . GLN B 1 324 ? 1.492 7.891 -2.531 1 95.06 324 GLN B N 1
ATOM 5806 C CA . GLN B 1 324 ? 0.24 8.055 -1.801 1 95.06 324 GLN B CA 1
ATOM 5807 C C . GLN B 1 324 ? 0.433 8.922 -0.563 1 95.06 324 GLN B C 1
ATOM 5809 O O . GLN B 1 324 ? 1.238 8.602 0.311 1 95.06 324 GLN B O 1
ATOM 5814 N N . VAL B 1 325 ? -0.309 10.016 -0.461 1 94.38 325 VAL B N 1
ATOM 5815 C CA . VAL B 1 325 ? -0.152 10.953 0.646 1 94.38 325 VAL B CA 1
ATOM 5816 C C . VAL B 1 325 ? -1.422 10.969 1.494 1 94.38 325 VAL B C 1
ATOM 5818 O O . VAL B 1 325 ? -1.358 10.852 2.721 1 94.38 325 VAL B O 1
ATOM 5821 N N . GLY B 1 326 ? -2.525 11.141 0.781 1 89.19 326 GLY B N 1
ATOM 5822 C CA . GLY B 1 326 ? -3.754 11.32 1.539 1 89.19 326 GLY B CA 1
ATOM 5823 C C . GLY B 1 326 ? -4.906 10.477 1.019 1 89.19 326 GLY B C 1
ATOM 5824 O O . GLY B 1 326 ? -4.711 9.617 0.161 1 89.19 326 GLY B O 1
ATOM 5825 N N . SER B 1 327 ? -6.059 10.711 1.671 1 84.94 327 SER B N 1
ATOM 5826 C CA . SER B 1 327 ? -7.297 10.039 1.301 1 84.94 327 SER B CA 1
ATOM 5827 C C . SER B 1 327 ? -8.414 11.039 1.03 1 84.94 327 SER B C 1
ATOM 5829 O O . SER B 1 327 ? -8.266 12.227 1.317 1 84.94 327 SER B O 1
ATOM 5831 N N . GLN B 1 328 ? -9.461 10.602 0.496 1 80.81 328 GLN B N 1
ATOM 5832 C CA . GLN B 1 328 ? -10.609 11.461 0.231 1 80.81 328 GLN B CA 1
ATOM 5833 C C . GLN B 1 328 ? -11.242 11.953 1.531 1 80.81 328 GLN B C 1
ATOM 5835 O O . GLN B 1 328 ? -11.156 11.281 2.561 1 80.81 328 GLN B O 1
ATOM 5840 N N . GLN B 1 329 ? -11.852 13.086 1.447 1 82.94 329 GLN B N 1
ATOM 5841 C CA . GLN B 1 329 ? -12.523 13.711 2.582 1 82.94 329 GLN B CA 1
ATOM 5842 C C . GLN B 1 329 ? -13.914 13.117 2.783 1 82.94 329 GLN B C 1
ATOM 5844 O O . GLN B 1 329 ? -14.922 13.781 2.535 1 82.94 329 GLN B O 1
ATOM 5849 N N . LYS B 1 330 ? -13.984 11.945 3.287 1 83.69 330 LYS B N 1
ATOM 5850 C CA . LYS B 1 330 ? -15.266 11.297 3.551 1 83.69 330 LYS B CA 1
ATOM 5851 C C . LYS B 1 330 ? -15.094 10.055 4.422 1 83.69 330 LYS B C 1
ATOM 5853 O O . LYS B 1 330 ? -13.969 9.609 4.656 1 83.69 330 LYS B O 1
ATOM 5858 N N . VAL B 1 331 ? -16.203 9.656 4.969 1 84.12 331 VAL B N 1
ATOM 5859 C CA . VAL B 1 331 ? -16.25 8.312 5.543 1 84.12 331 VAL B CA 1
ATOM 5860 C C . VAL B 1 331 ? -16.469 7.281 4.441 1 84.12 331 VAL B C 1
ATOM 5862 O O . VAL B 1 331 ? -17.438 7.355 3.689 1 84.12 331 VAL B O 1
ATOM 5865 N N . TYR B 1 332 ? -15.539 6.355 4.312 1 81.62 332 TYR B N 1
ATOM 5866 C CA . TYR B 1 332 ? -15.578 5.391 3.219 1 81.62 332 TYR B CA 1
ATOM 5867 C C . TYR B 1 332 ? -16.641 4.324 3.467 1 81.62 332 TYR B C 1
ATOM 5869 O O . TYR B 1 332 ? -16.797 3.854 4.594 1 81.62 332 TYR B O 1
ATOM 5877 N N . THR B 1 333 ? -17.344 4.066 2.406 1 82.88 333 THR B N 1
ATOM 5878 C CA . THR B 1 333 ? -18.141 2.842 2.434 1 82.88 333 THR B CA 1
ATOM 5879 C C . THR B 1 333 ? -17.25 1.611 2.359 1 82.88 333 THR B C 1
ATOM 5881 O O . THR B 1 333 ? -16.047 1.728 2.09 1 82.88 333 THR B O 1
ATOM 5884 N N . GLU B 1 334 ? -17.891 0.535 2.604 1 77.75 334 GLU B N 1
ATOM 5885 C CA . GLU B 1 334 ? -17.156 -0.726 2.527 1 77.75 334 GLU B CA 1
ATOM 5886 C C . GLU B 1 334 ? -16.578 -0.943 1.132 1 77.75 334 GLU B C 1
ATOM 5888 O O . GLU B 1 334 ? -15.43 -1.366 0.989 1 77.75 334 GLU B O 1
ATOM 5893 N N . GLU B 1 335 ? -17.344 -0.681 0.215 1 79.25 335 GLU B N 1
ATOM 5894 C CA . GLU B 1 335 ? -16.922 -0.845 -1.176 1 79.25 335 GLU B CA 1
ATOM 5895 C C . GLU B 1 335 ? -15.773 0.089 -1.524 1 79.25 335 GLU B C 1
ATOM 5897 O O . GLU B 1 335 ? -14.828 -0.308 -2.217 1 79.25 335 GLU B O 1
ATOM 5902 N N . GLU B 1 336 ? -15.781 1.202 -0.991 1 82.38 336 GLU B N 1
ATOM 5903 C CA . GLU B 1 336 ? -14.75 2.189 -1.281 1 82.38 336 GLU B CA 1
ATOM 5904 C C . GLU B 1 336 ? -13.422 1.812 -0.621 1 82.38 336 GLU B C 1
ATOM 5906 O O . GLU B 1 336 ? -12.352 2.045 -1.186 1 82.38 336 GLU B O 1
ATOM 5911 N N . VAL B 1 337 ? -13.555 1.277 0.535 1 82.56 337 VAL B N 1
ATOM 5912 C CA . VAL B 1 337 ? -12.352 0.812 1.22 1 82.56 337 VAL B CA 1
ATOM 5913 C C . VAL B 1 337 ? -11.711 -0.321 0.423 1 82.56 337 VAL B C 1
ATOM 5915 O O . VAL B 1 337 ? -10.484 -0.353 0.252 1 82.56 337 VAL B O 1
ATOM 5918 N N . ARG B 1 338 ? -12.469 -1.174 -0.054 1 82.31 338 ARG B N 1
ATOM 5919 C CA . ARG B 1 338 ? -11.984 -2.291 -0.86 1 82.31 338 ARG B CA 1
ATOM 5920 C C . ARG B 1 338 ? -11.273 -1.795 -2.117 1 82.31 338 ARG B C 1
ATOM 5922 O O . ARG B 1 338 ? -10.203 -2.293 -2.471 1 82.31 338 ARG B O 1
ATOM 5929 N N . GLU B 1 339 ? -11.828 -0.839 -2.729 1 81.75 339 GLU B N 1
ATOM 5930 C CA . GLU B 1 339 ? -11.25 -0.276 -3.947 1 81.75 339 GLU B CA 1
ATOM 5931 C C . GLU B 1 339 ? -9.93 0.427 -3.66 1 81.75 339 GLU B C 1
ATOM 5933 O O . GLU B 1 339 ? -8.977 0.315 -4.438 1 81.75 339 GLU B O 1
ATOM 5938 N N . ALA B 1 340 ? -9.93 1.117 -2.543 1 83.31 340 ALA B N 1
ATOM 5939 C CA . ALA B 1 340 ? -8.711 1.823 -2.162 1 83.31 340 ALA B CA 1
ATOM 5940 C C . ALA B 1 340 ? -7.574 0.842 -1.87 1 83.31 340 ALA B C 1
ATOM 5942 O O . ALA B 1 340 ? -6.441 1.05 -2.303 1 83.31 340 ALA B O 1
ATOM 5943 N N . TYR B 1 341 ? -7.914 -0.189 -1.205 1 82.94 341 TYR B N 1
ATOM 5944 C CA . TYR B 1 341 ? -6.934 -1.222 -0.886 1 82.94 341 TYR B CA 1
ATOM 5945 C C . TYR B 1 341 ? -6.422 -1.898 -2.152 1 82.94 341 TYR B C 1
ATOM 5947 O O . TYR B 1 341 ? -5.215 -2.082 -2.32 1 82.94 341 TYR B O 1
ATOM 5955 N N . ALA B 1 342 ? -7.297 -2.234 -3.049 1 80.38 342 ALA B N 1
ATOM 5956 C CA . ALA B 1 342 ? -6.938 -2.877 -4.312 1 80.38 342 ALA B CA 1
ATOM 5957 C C . ALA B 1 342 ? -6.051 -1.965 -5.156 1 80.38 342 ALA B C 1
ATOM 5959 O O . ALA B 1 342 ? -5.117 -2.43 -5.809 1 80.38 342 ALA B O 1
ATOM 5960 N N . SER B 1 343 ? -6.285 -0.737 -5.102 1 81.56 343 SER B N 1
ATOM 5961 C CA . SER B 1 343 ? -5.52 0.236 -5.875 1 81.56 343 SER B CA 1
ATOM 5962 C C . SER B 1 343 ? -4.082 0.332 -5.379 1 81.56 343 SER B C 1
ATOM 5964 O O . SER B 1 343 ? -3.152 0.477 -6.176 1 81.56 343 SER B O 1
ATOM 5966 N N . MET B 1 344 ? -3.932 0.258 -4.082 1 82.75 344 MET B N 1
ATOM 5967 C CA . MET B 1 344 ? -2.588 0.293 -3.51 1 82.75 344 MET B CA 1
ATOM 5968 C C . MET B 1 344 ? -1.729 -0.836 -4.066 1 82.75 344 MET B C 1
ATOM 5970 O O . MET B 1 344 ? -0.573 -0.621 -4.434 1 82.75 344 MET B O 1
ATOM 5974 N N . LYS B 1 345 ? -2.332 -1.896 -4.223 1 77.69 345 LYS B N 1
ATOM 5975 C CA . LYS B 1 345 ? -1.626 -3.09 -4.68 1 77.69 345 LYS B CA 1
ATOM 5976 C C . LYS B 1 345 ? -1.431 -3.07 -6.191 1 77.69 345 LYS B C 1
ATOM 5978 O O . LYS B 1 345 ? -0.319 -3.277 -6.68 1 77.69 345 LYS B O 1
ATOM 5983 N N . ALA B 1 346 ? -2.477 -2.699 -6.922 1 80.69 346 ALA B N 1
ATOM 5984 C CA . ALA B 1 346 ? -2.486 -2.785 -8.383 1 80.69 346 ALA B CA 1
ATOM 5985 C C . ALA B 1 346 ? -1.52 -1.777 -8.992 1 80.69 346 ALA B C 1
ATOM 5987 O O . ALA B 1 346 ? -0.92 -2.041 -10.039 1 80.69 346 ALA B O 1
ATOM 5988 N N . LEU B 1 347 ? -1.282 -0.726 -8.273 1 85.62 347 LEU B N 1
ATOM 5989 C CA . LEU B 1 347 ? -0.552 0.367 -8.906 1 85.62 347 LEU B CA 1
ATOM 5990 C C . LEU B 1 347 ? 0.823 0.542 -8.273 1 85.62 347 LEU B C 1
ATOM 5992 O O . LEU B 1 347 ? 1.568 1.454 -8.641 1 85.62 347 LEU B O 1
ATOM 5996 N N . GLY B 1 348 ? 1.189 -0.31 -7.359 1 85.31 348 GLY B N 1
ATOM 5997 C CA . GLY B 1 348 ? 2.496 -0.226 -6.727 1 85.31 348 GLY B CA 1
ATOM 5998 C C . GLY B 1 348 ? 2.756 1.115 -6.066 1 85.31 348 GLY B C 1
ATOM 5999 O O . GLY B 1 348 ? 3.842 1.683 -6.211 1 85.31 348 GLY B O 1
ATOM 6000 N N . LYS B 1 349 ? 1.786 1.674 -5.41 1 92.06 349 LYS B N 1
ATOM 6001 C CA . LYS B 1 349 ? 1.923 2.982 -4.777 1 92.06 349 LYS B CA 1
ATOM 6002 C C . LYS B 1 349 ? 2.924 2.936 -3.629 1 92.06 349 LYS B C 1
ATOM 6004 O O . LYS B 1 349 ? 2.996 1.943 -2.9 1 92.06 349 LYS B O 1
ATOM 6009 N N . ILE B 1 350 ? 3.648 4.094 -3.494 1 91.5 350 ILE B N 1
ATOM 6010 C CA . ILE B 1 350 ? 4.531 4.281 -2.348 1 91.5 350 ILE B CA 1
ATOM 6011 C C . ILE B 1 350 ? 3.844 5.16 -1.306 1 91.5 350 ILE B C 1
ATOM 6013 O O . ILE B 1 350 ? 3.445 6.289 -1.603 1 91.5 350 ILE B O 1
ATOM 6017 N N . GLN B 1 351 ? 3.727 4.668 -0.106 1 91.62 351 GLN B N 1
ATOM 6018 C CA . GLN B 1 351 ? 3.096 5.43 0.965 1 91.62 351 GLN B CA 1
ATOM 6019 C C . GLN B 1 351 ? 4.039 6.496 1.51 1 91.62 351 GLN B C 1
ATOM 6021 O O . GLN B 1 351 ? 5.203 6.215 1.796 1 91.62 351 GLN B O 1
ATOM 6026 N N . SER 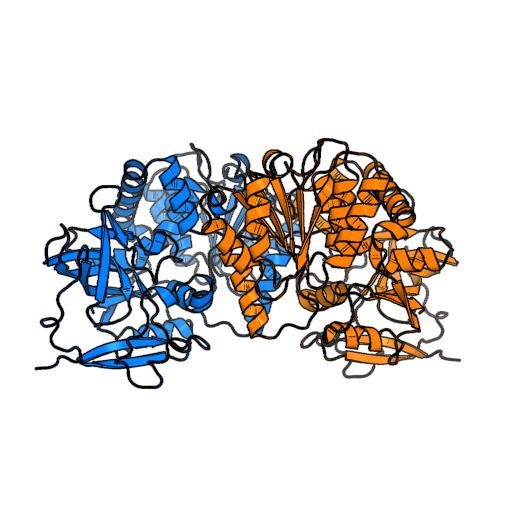B 1 352 ? 3.543 7.668 1.64 1 95.25 352 SER B N 1
ATOM 6027 C CA . SER B 1 352 ? 4.273 8.734 2.316 1 95.25 352 SER B CA 1
ATOM 6028 C C . SER B 1 352 ? 3.914 8.797 3.797 1 95.25 352 SER B C 1
ATOM 6030 O O . SER B 1 352 ? 2.797 8.445 4.184 1 95.25 352 SER B O 1
ATOM 6032 N N . ASN B 1 353 ? 4.867 9.195 4.648 1 94.75 353 ASN B N 1
ATOM 6033 C CA . ASN B 1 353 ? 4.672 9.43 6.074 1 94.75 353 ASN B CA 1
ATOM 6034 C C . ASN B 1 353 ? 5.438 10.656 6.559 1 94.75 353 ASN B C 1
ATOM 6036 O O . ASN B 1 353 ? 6.664 10.617 6.68 1 94.75 353 ASN B O 1
ATOM 6040 N N . ALA B 1 354 ? 4.715 11.648 6.848 1 96.19 354 ALA B N 1
ATOM 6041 C CA . ALA B 1 354 ? 5.336 12.922 7.215 1 96.19 354 ALA B CA 1
ATOM 6042 C C . ALA B 1 354 ? 6.145 12.789 8.5 1 96.19 354 ALA B C 1
ATOM 6044 O O . ALA B 1 354 ? 7.199 13.406 8.641 1 96.19 354 ALA B O 1
ATOM 6045 N N . SER B 1 355 ? 5.672 11.984 9.461 1 96 355 SER B N 1
ATOM 6046 C CA . SER B 1 355 ? 6.359 11.859 10.742 1 96 355 SER B CA 1
ATOM 6047 C C . SER B 1 355 ? 7.723 11.203 10.586 1 96 355 SER B C 1
ATOM 6049 O O . SER B 1 355 ? 8.742 11.766 10.992 1 96 355 SER B O 1
ATOM 6051 N N . THR B 1 356 ? 7.758 10.07 9.898 1 95.06 356 THR B N 1
ATOM 6052 C CA . THR B 1 356 ? 9.023 9.352 9.773 1 95.06 356 THR B CA 1
ATOM 6053 C C . THR B 1 356 ? 9.961 10.078 8.812 1 95.06 356 THR B C 1
ATOM 6055 O O . THR B 1 356 ? 11.18 10.039 8.992 1 95.06 356 THR B O 1
ATOM 6058 N N . THR B 1 357 ? 9.43 10.766 7.836 1 97.12 357 THR B N 1
ATOM 6059 C CA . THR B 1 357 ? 10.25 11.594 6.957 1 97.12 357 THR B CA 1
ATOM 6060 C C . THR B 1 357 ? 10.891 12.734 7.738 1 97.12 357 THR B C 1
ATOM 6062 O O . THR B 1 357 ? 12.086 13.023 7.57 1 97.12 357 THR B O 1
ATOM 6065 N N . ARG B 1 358 ? 10.117 13.328 8.594 1 97.94 358 ARG B N 1
ATOM 6066 C CA . ARG B 1 358 ? 10.648 14.414 9.414 1 97.94 358 ARG B CA 1
ATOM 6067 C C . ARG B 1 358 ? 11.742 13.906 10.352 1 97.94 358 ARG B C 1
ATOM 6069 O O . ARG B 1 358 ? 12.781 14.555 10.5 1 97.94 358 ARG B O 1
ATOM 6076 N N . ASP B 1 359 ? 11.477 12.773 11.008 1 97.06 359 ASP B N 1
ATOM 6077 C CA . ASP B 1 359 ? 12.484 12.195 11.891 1 97.06 359 ASP B CA 1
ATOM 6078 C C . ASP B 1 359 ? 13.812 12.008 11.156 1 97.06 359 ASP B C 1
ATOM 6080 O O . ASP B 1 359 ? 14.867 12.352 11.688 1 97.06 359 ASP B O 1
ATOM 6084 N N . THR B 1 360 ? 13.734 11.516 9.93 1 96.75 360 THR B N 1
ATOM 6085 C CA . THR B 1 360 ? 14.93 11.273 9.125 1 96.75 360 THR B CA 1
ATOM 6086 C C . THR B 1 360 ? 15.594 12.586 8.734 1 96.75 360 THR B C 1
ATOM 6088 O O . THR B 1 360 ? 16.828 12.695 8.758 1 96.75 360 THR B O 1
ATOM 6091 N N . ALA B 1 361 ? 14.781 13.57 8.398 1 97.62 361 ALA B N 1
ATOM 6092 C CA . ALA B 1 361 ? 15.305 14.891 8.047 1 97.62 361 ALA B CA 1
ATOM 6093 C C . ALA B 1 361 ? 16.031 15.523 9.227 1 97.62 361 ALA B C 1
ATOM 6095 O O . ALA B 1 361 ? 17.109 16.109 9.062 1 97.62 361 ALA B O 1
ATOM 6096 N N . ILE B 1 362 ? 15.453 15.414 10.383 1 97.75 362 ILE B N 1
ATOM 6097 C CA . ILE B 1 362 ? 16.062 15.953 11.594 1 97.75 362 ILE B CA 1
ATOM 6098 C C . ILE B 1 362 ? 17.391 15.25 11.867 1 97.75 362 ILE B C 1
ATOM 6100 O O . ILE B 1 362 ? 18.359 15.891 12.25 1 97.75 362 ILE B O 1
ATOM 6104 N N . GLU B 1 363 ? 17.422 13.945 11.703 1 96.19 363 GLU B N 1
ATOM 6105 C CA . GLU B 1 363 ? 18.656 13.188 11.891 1 96.19 363 GLU B CA 1
ATOM 6106 C C . GLU B 1 363 ? 19.734 13.641 10.914 1 96.19 363 GLU B C 1
ATOM 6108 O O . GLU B 1 363 ? 20.906 13.734 11.273 1 96.19 363 GLU B O 1
ATOM 6113 N N . LEU B 1 364 ? 19.375 13.961 9.703 1 95.69 364 LEU B N 1
ATOM 6114 C CA . LEU B 1 364 ? 20.312 14.344 8.648 1 95.69 364 LEU B CA 1
ATOM 6115 C C . LEU B 1 364 ? 20.875 15.734 8.906 1 95.69 364 LEU B C 1
ATOM 6117 O O . LEU B 1 364 ? 22.094 15.945 8.82 1 95.69 364 LEU B O 1
ATOM 6121 N N . ASP B 1 365 ? 20.016 16.688 9.289 1 96.56 365 ASP B N 1
ATOM 6122 C CA . ASP B 1 365 ? 20.406 18.094 9.336 1 96.56 365 ASP B CA 1
ATOM 6123 C C . ASP B 1 365 ? 20.781 18.516 10.758 1 96.56 365 ASP B C 1
ATOM 6125 O O . ASP B 1 365 ? 21.469 19.516 10.953 1 96.56 365 ASP B O 1
ATOM 6129 N N . GLY B 1 366 ? 20.312 17.75 11.766 1 97 366 GLY B N 1
ATOM 6130 C CA . GLY B 1 366 ? 20.266 18.25 13.133 1 97 366 GLY B CA 1
ATOM 6131 C C . GLY B 1 366 ? 19.031 19.062 13.438 1 97 366 GLY B C 1
ATOM 6132 O O . GLY B 1 366 ? 18.531 19.781 12.57 1 97 366 GLY B O 1
ATOM 6133 N N . PRO B 1 367 ? 18.516 18.953 14.656 1 97.62 367 PRO B N 1
ATOM 6134 C CA . PRO B 1 367 ? 17.234 19.594 14.984 1 97.62 367 PRO B CA 1
ATOM 6135 C C . PRO B 1 367 ? 17.25 21.094 14.773 1 97.62 367 PRO B C 1
ATOM 6137 O O . PRO B 1 367 ? 16.297 21.656 14.234 1 97.62 367 PRO B O 1
ATOM 6140 N N . GLU B 1 368 ? 18.312 21.828 15.141 1 97.88 368 GLU B N 1
ATOM 6141 C CA . GLU B 1 368 ? 18.359 23.281 15.031 1 97.88 368 GLU B CA 1
ATOM 6142 C C . GLU B 1 368 ? 18.297 23.719 13.57 1 97.88 368 GLU B C 1
ATOM 6144 O O . GLU B 1 368 ? 17.469 24.562 13.203 1 97.88 368 GLU B O 1
ATOM 6149 N N . ALA B 1 369 ? 19.141 23.109 12.758 1 97.56 369 ALA B N 1
ATOM 6150 C CA . ALA B 1 369 ? 19.188 23.5 11.352 1 97.56 369 ALA B CA 1
ATOM 6151 C C . ALA B 1 369 ? 17.891 23.156 10.641 1 97.56 369 ALA B C 1
ATOM 6153 O O . ALA B 1 369 ? 17.391 23.938 9.82 1 97.56 369 ALA B O 1
ATOM 6154 N N . PHE B 1 370 ? 17.359 22.031 10.945 1 98.06 370 PHE B N 1
ATOM 6155 C CA . PHE B 1 370 ? 16.109 21.594 10.32 1 98.06 370 PHE B CA 1
ATOM 6156 C C . PHE B 1 370 ? 14.984 22.578 10.617 1 98.06 370 PHE B C 1
ATOM 6158 O O . PHE B 1 370 ? 14.32 23.078 9.703 1 98.06 370 PHE B O 1
ATOM 6165 N N . PHE B 1 371 ? 14.719 22.859 11.891 1 98 371 PHE B N 1
ATOM 6166 C CA . PHE B 1 371 ? 13.578 23.672 12.281 1 98 371 PHE B CA 1
ATOM 6167 C C . PHE B 1 371 ? 13.805 25.125 11.898 1 98 371 PHE B C 1
ATOM 6169 O O . PHE B 1 371 ? 12.852 25.844 11.555 1 98 371 PHE B O 1
ATOM 6176 N N . ASP B 1 372 ? 15.039 25.609 11.859 1 97.88 372 ASP B N 1
ATOM 6177 C CA . ASP B 1 372 ? 15.32 26.969 11.406 1 97.88 372 ASP B CA 1
ATOM 6178 C C . ASP B 1 372 ? 14.898 27.156 9.953 1 97.88 372 ASP B C 1
ATOM 6180 O O . ASP B 1 372 ? 14.227 28.141 9.617 1 97.88 372 ASP B O 1
ATOM 6184 N N . ARG B 1 373 ? 15.258 26.203 9.125 1 96.94 373 ARG B N 1
ATOM 6185 C CA . ARG B 1 373 ? 14.938 26.297 7.707 1 96.94 373 ARG B CA 1
ATOM 6186 C C . ARG B 1 373 ? 13.438 26.156 7.469 1 96.94 373 ARG B C 1
ATOM 6188 O O . ARG B 1 373 ? 12.859 26.906 6.676 1 96.94 373 ARG B O 1
ATOM 6195 N N . MET B 1 374 ? 12.859 25.203 8.125 1 97.81 374 MET B N 1
ATOM 6196 C CA . MET B 1 374 ? 11.422 24.984 7.961 1 97.81 374 MET B CA 1
ATOM 6197 C C . MET B 1 374 ? 10.641 26.219 8.43 1 97.81 374 MET B C 1
ATOM 6199 O O . MET B 1 374 ? 9.695 26.641 7.77 1 97.81 374 MET B O 1
ATOM 6203 N N . ASP B 1 375 ? 11.055 26.781 9.617 1 97.31 375 ASP B N 1
ATOM 6204 C CA . ASP B 1 375 ? 10.352 27.938 10.18 1 97.31 375 ASP B CA 1
ATOM 6205 C C . ASP B 1 375 ? 10.508 29.156 9.281 1 97.31 375 ASP B C 1
ATOM 6207 O O . ASP B 1 375 ? 9.57 29.953 9.141 1 97.31 375 ASP B O 1
ATOM 6211 N N . LEU B 1 376 ? 11.68 29.312 8.734 1 97.81 376 LEU B N 1
ATOM 6212 C CA . LEU B 1 376 ? 11.891 30.406 7.809 1 97.81 376 LEU B CA 1
ATOM 6213 C C . LEU B 1 376 ? 10.977 30.281 6.598 1 97.81 376 LEU B C 1
ATOM 6215 O O . LEU B 1 376 ? 10.359 31.266 6.176 1 97.81 376 LEU B O 1
ATOM 6219 N N . ARG B 1 377 ? 10.922 29.031 6.012 1 97.44 377 ARG B N 1
ATOM 6220 C CA . ARG B 1 377 ? 10.055 28.797 4.867 1 97.44 377 ARG B CA 1
ATOM 6221 C C . ARG B 1 377 ? 8.586 29 5.238 1 97.44 377 ARG B C 1
ATOM 6223 O O . ARG B 1 377 ? 7.797 29.5 4.43 1 97.44 377 ARG B O 1
ATOM 6230 N N . TRP B 1 378 ? 8.18 28.625 6.438 1 97.94 378 TRP B N 1
ATOM 6231 C CA . TRP B 1 378 ? 6.809 28.812 6.906 1 97.94 378 TRP B CA 1
ATOM 6232 C C . TRP B 1 378 ? 6.457 30.297 6.996 1 97.94 378 TRP B C 1
ATOM 6234 O O . TRP B 1 378 ? 5.383 30.703 6.555 1 97.94 378 TRP B O 1
ATOM 6244 N N . LYS B 1 379 ? 7.34 31.047 7.578 1 97.06 379 LYS B N 1
ATOM 6245 C CA . LYS B 1 379 ? 7.109 32.5 7.668 1 97.06 379 LYS B CA 1
ATOM 6246 C C . LYS B 1 379 ? 6.949 33.094 6.281 1 97.06 379 LYS B C 1
ATOM 6248 O O . LYS B 1 379 ? 6.117 34 6.082 1 97.06 379 LYS B O 1
ATOM 6253 N N . GLN B 1 380 ? 7.758 32.625 5.383 1 96.81 380 GLN B N 1
ATOM 6254 C CA . GLN B 1 380 ? 7.629 33.094 4.004 1 96.81 380 GLN B CA 1
ATOM 6255 C C . GLN B 1 380 ? 6.254 32.75 3.434 1 96.81 380 GLN B C 1
ATOM 6257 O O . GLN B 1 380 ? 5.645 33.562 2.738 1 96.81 380 GLN B O 1
ATOM 6262 N N . TRP B 1 381 ? 5.824 31.562 3.682 1 97.44 381 TRP B N 1
ATOM 6263 C CA . TRP B 1 381 ? 4.512 31.156 3.191 1 97.44 381 TRP B CA 1
ATOM 6264 C C . TRP B 1 381 ? 3.418 32.062 3.766 1 97.44 381 TRP B C 1
ATOM 6266 O O . TRP B 1 381 ? 2.502 32.469 3.049 1 97.44 381 TRP B O 1
ATOM 6276 N N . LEU B 1 382 ? 3.506 32.344 5.105 1 97.06 382 LEU B N 1
ATOM 6277 C CA . LEU B 1 382 ? 2.535 33.219 5.746 1 97.06 382 LEU B CA 1
ATOM 6278 C C . LEU B 1 382 ? 2.5 34.562 5.059 1 97.06 382 LEU B C 1
ATOM 6280 O O . LEU B 1 382 ? 1.425 35.125 4.828 1 97.06 382 LEU B O 1
ATOM 6284 N N . ASP B 1 383 ? 3.643 35 4.695 1 95.5 383 ASP B N 1
ATOM 6285 C CA . ASP B 1 383 ? 3.732 36.281 4.016 1 95.5 383 ASP B CA 1
ATOM 6286 C C . ASP B 1 383 ? 3.168 36.188 2.6 1 95.5 383 ASP B C 1
ATOM 6288 O O . ASP B 1 383 ? 2.643 37.188 2.076 1 95.5 383 ASP B O 1
ATOM 6292 N N . ASP B 1 384 ? 3.246 35.031 2.025 1 94.75 384 ASP B N 1
ATOM 6293 C CA . ASP B 1 384 ? 2.852 34.844 0.633 1 94.75 384 ASP B CA 1
ATOM 6294 C C . ASP B 1 384 ? 1.416 34.312 0.536 1 94.75 384 ASP B C 1
ATOM 6296 O O . ASP B 1 384 ? 0.952 33.969 -0.548 1 94.75 384 ASP B O 1
ATOM 6300 N N . ARG B 1 385 ? 0.691 34.188 1.605 1 93.94 385 ARG B N 1
ATOM 6301 C CA . ARG B 1 385 ? -0.582 33.5 1.643 1 93.94 385 ARG B CA 1
ATOM 6302 C C . ARG B 1 385 ? -1.57 34.094 0.645 1 93.94 385 ARG B C 1
ATOM 6304 O O . ARG B 1 385 ? -2.354 33.344 0.029 1 93.94 385 ARG B O 1
ATOM 6311 N N . ALA B 1 386 ? -1.524 35.375 0.455 1 91.19 386 ALA B N 1
ATOM 6312 C CA . ALA B 1 386 ? -2.449 36.031 -0.481 1 91.19 386 ALA B CA 1
ATOM 6313 C C . ALA B 1 386 ? -2.221 35.531 -1.903 1 91.19 386 ALA B C 1
ATOM 6315 O O . ALA B 1 386 ? -3.166 35.406 -2.686 1 91.19 386 ALA B O 1
ATOM 6316 N N . ALA B 1 387 ? -1.003 35.188 -2.213 1 90.19 387 ALA B N 1
ATOM 6317 C CA . ALA B 1 387 ? -0.655 34.688 -3.547 1 90.19 387 ALA B CA 1
ATOM 6318 C C . ALA B 1 387 ? -0.819 33.188 -3.646 1 90.19 387 ALA B C 1
ATOM 6320 O O . ALA B 1 387 ? -1.164 32.656 -4.707 1 90.19 387 ALA B O 1
ATOM 6321 N N . THR B 1 388 ? -0.579 32.5 -2.607 1 91.5 388 THR B N 1
ATOM 6322 C CA . THR B 1 388 ? -0.503 31.047 -2.65 1 91.5 388 THR B CA 1
ATOM 6323 C C . THR B 1 388 ? -1.888 30.438 -2.482 1 91.5 388 THR B C 1
ATOM 6325 O O . THR B 1 388 ? -2.172 29.375 -3.043 1 91.5 388 THR B O 1
ATOM 6328 N N . VAL B 1 389 ? -2.695 31.078 -1.646 1 94.31 389 VAL B N 1
ATOM 6329 C CA . VAL B 1 389 ? -4.051 30.578 -1.432 1 94.31 389 VAL B CA 1
ATOM 6330 C C . VAL B 1 389 ? -5.043 31.75 -1.496 1 94.31 389 VAL B C 1
ATOM 6332 O O . VAL B 1 389 ? -5.828 31.953 -0.567 1 94.31 389 VAL B O 1
ATOM 6335 N N . PRO B 1 390 ? -5.145 32.344 -2.643 1 91.88 390 PRO B N 1
ATOM 6336 C CA . PRO B 1 390 ? -6.008 33.531 -2.77 1 91.88 390 PRO B CA 1
ATOM 6337 C C . PRO B 1 390 ? -7.484 33.188 -2.566 1 91.88 390 PRO B C 1
ATOM 6339 O O . PRO B 1 390 ? -8.281 34.094 -2.25 1 91.88 390 PRO B O 1
ATOM 6342 N N . ASP B 1 391 ? -7.816 31.969 -2.766 1 94.5 391 ASP B N 1
ATOM 6343 C CA . ASP B 1 391 ? -9.211 31.547 -2.701 1 94.5 391 ASP B CA 1
ATOM 6344 C C . ASP B 1 391 ? -9.578 31.094 -1.29 1 94.5 391 ASP B C 1
ATOM 6346 O O . ASP B 1 391 ? -10.758 30.906 -0.982 1 94.5 391 ASP B O 1
ATOM 6350 N N . MET B 1 392 ? -8.633 30.953 -0.453 1 95.88 392 MET B N 1
ATOM 6351 C CA . MET B 1 392 ? -8.883 30.344 0.846 1 95.88 392 MET B CA 1
ATOM 6352 C C . MET B 1 392 ? -9.156 31.391 1.911 1 95.88 392 MET B C 1
ATOM 6354 O O . MET B 1 392 ? -8.531 32.469 1.905 1 95.88 392 MET B O 1
ATOM 6358 N N . ARG B 1 393 ? -10.078 31.094 2.816 1 97.31 393 ARG B N 1
ATOM 6359 C CA . ARG B 1 393 ? -10.398 31.984 3.93 1 97.31 393 ARG B CA 1
ATOM 6360 C C . ARG B 1 393 ? -10.523 31.203 5.234 1 97.31 393 ARG B C 1
ATOM 6362 O O . ARG B 1 393 ? -10.906 30.031 5.227 1 97.31 393 ARG B O 1
ATOM 6369 N N . LEU B 1 394 ? -10.25 31.859 6.281 1 98 394 LEU B N 1
ATOM 6370 C CA . LEU B 1 394 ? -10.523 31.312 7.602 1 98 394 LEU B CA 1
ATOM 6371 C C . LEU B 1 394 ? -12.023 31.281 7.883 1 98 394 LEU B C 1
ATOM 6373 O O . LEU B 1 394 ? -12.727 32.25 7.582 1 98 394 LEU B O 1
ATOM 6377 N N . VAL B 1 395 ? -12.508 30.203 8.312 1 98.31 395 VAL B N 1
ATOM 6378 C CA . VAL B 1 395 ? -13.875 30.078 8.812 1 98.31 395 VAL B CA 1
ATOM 6379 C C . VAL B 1 395 ? -13.852 29.844 10.32 1 98.31 395 VAL B C 1
ATOM 6381 O O . VAL B 1 395 ? -13.602 28.734 10.773 1 98.31 395 VAL B O 1
ATOM 6384 N N . TRP B 1 396 ? -14.188 30.891 11.039 1 98.12 396 TRP B N 1
ATOM 6385 C CA . TRP B 1 396 ? -14.109 30.859 12.492 1 98.12 396 TRP B CA 1
ATOM 6386 C C . TRP B 1 396 ? -15.367 30.25 13.094 1 98.12 396 TRP B C 1
ATOM 6388 O O . TRP B 1 396 ? -16.484 30.609 12.711 1 98.12 396 TRP B O 1
ATOM 6398 N N . GLY B 1 397 ? -15.195 29.234 13.891 1 98 397 GLY B N 1
ATOM 6399 C CA . GLY B 1 397 ? -16.234 28.734 14.781 1 98 397 GLY B CA 1
ATOM 6400 C C . GLY B 1 397 ? -15.922 28.969 16.25 1 98 397 GLY B C 1
ATOM 6401 O O . GLY B 1 397 ? -14.945 29.641 16.578 1 98 397 GLY B O 1
ATOM 6402 N N . LYS B 1 398 ? -16.922 28.516 17.094 1 96.75 398 LYS B N 1
ATOM 6403 C CA . LYS B 1 398 ? -16.75 28.766 18.516 1 96.75 398 LYS B CA 1
ATOM 6404 C C . LYS B 1 398 ? -17.109 27.516 19.344 1 96.75 398 LYS B C 1
ATOM 6406 O O . LYS B 1 398 ? -18.219 27 19.234 1 96.75 398 LYS B O 1
ATOM 6411 N N . GLY B 1 399 ? -16.125 27.125 20.078 1 96.19 399 GLY B N 1
ATOM 6412 C CA . GLY B 1 399 ? -16.375 26.062 21.047 1 96.19 399 GLY B CA 1
ATOM 6413 C C . GLY B 1 399 ? -16.484 24.703 20.406 1 96.19 399 GLY B C 1
ATOM 6414 O O . GLY B 1 399 ? -16 24.484 19.281 1 96.19 399 GLY B O 1
ATOM 6415 N N . VAL B 1 400 ? -17.016 23.766 21.156 1 97.31 400 VAL B N 1
ATOM 6416 C CA . VAL B 1 400 ? -17.094 22.359 20.75 1 97.31 400 VAL B CA 1
ATOM 6417 C C . VAL B 1 400 ? -18.516 22.031 20.281 1 97.31 400 VAL B C 1
ATOM 6419 O O . VAL B 1 400 ? -18.703 21.375 19.266 1 97.31 400 VAL B O 1
ATOM 6422 N N . ALA B 1 401 ? -19.453 22.625 20.906 1 96.31 401 ALA B N 1
ATOM 6423 C CA . ALA B 1 401 ? -20.844 22.219 20.734 1 96.31 401 ALA B CA 1
ATOM 6424 C C . ALA B 1 401 ? -21.516 23.047 19.641 1 96.31 401 ALA B C 1
ATOM 6426 O O . ALA B 1 401 ? -21.062 24.156 19.328 1 96.31 401 ALA B O 1
ATOM 6427 N N . GLY B 1 402 ? -22.594 22.438 19.094 1 95.25 402 GLY B N 1
ATOM 6428 C CA . GLY B 1 402 ? -23.469 23.172 18.188 1 95.25 402 GLY B CA 1
ATOM 6429 C C . GLY B 1 402 ? -22.938 23.234 16.766 1 95.25 402 GLY B C 1
ATOM 6430 O O . GLY B 1 402 ? -21.812 22.812 16.5 1 95.25 402 GLY B O 1
ATOM 6431 N N . THR B 1 403 ? -23.719 23.781 15.906 1 95.06 403 THR B N 1
ATOM 6432 C CA . THR B 1 403 ? -23.406 23.859 14.484 1 95.06 403 THR B CA 1
ATOM 6433 C C . THR B 1 403 ? -22.234 24.812 14.234 1 95.06 403 THR B C 1
ATOM 6435 O O . THR B 1 403 ? -21.516 24.672 13.242 1 95.06 403 THR B O 1
ATOM 6438 N N . GLU B 1 404 ? -22.031 25.672 15.188 1 96.31 404 GLU B N 1
ATOM 6439 C CA . GLU B 1 404 ? -20.938 26.641 15.023 1 96.31 404 GLU B CA 1
ATOM 6440 C C . GLU B 1 404 ? -19.672 26.141 15.688 1 96.31 404 GLU B C 1
ATOM 6442 O O . GLU B 1 404 ? -18.594 26.734 15.531 1 96.31 404 GLU B O 1
ATOM 6447 N N . GLY B 1 405 ? -19.844 25.078 16.422 1 97.94 405 GLY B N 1
ATOM 6448 C CA . GLY B 1 405 ? -18.688 24.5 17.094 1 97.94 405 GLY B CA 1
ATOM 6449 C C . GLY B 1 405 ? -18.031 23.391 16.297 1 97.94 405 GLY B C 1
ATOM 6450 O O . GLY B 1 405 ? -18.328 23.203 15.117 1 97.94 405 GLY B O 1
ATOM 6451 N N . MET B 1 406 ? -17.078 22.703 16.906 1 98.19 406 MET B N 1
ATOM 6452 C CA . MET B 1 406 ? -16.328 21.625 16.266 1 98.19 406 MET B CA 1
ATOM 6453 C C . MET B 1 406 ? -17.266 20.484 15.875 1 98.19 406 MET B C 1
ATOM 6455 O O . MET B 1 406 ? -17.016 19.781 14.898 1 98.19 406 MET B O 1
ATOM 6459 N N . TYR B 1 407 ? -18.391 20.375 16.625 1 98.06 407 TYR B N 1
ATOM 6460 C CA . TYR B 1 407 ? -19.422 19.406 16.25 1 98.06 407 TYR B CA 1
ATOM 6461 C C . TYR B 1 407 ? -19.891 19.656 14.82 1 98.06 407 TYR B C 1
ATOM 6463 O O . TYR B 1 407 ? -19.938 18.734 14 1 98.06 407 TYR B O 1
ATOM 6471 N N . GLY B 1 408 ? -20.297 20.938 14.633 1 97.94 408 GLY B N 1
ATOM 6472 C CA . GLY B 1 408 ? -20.75 21.297 13.297 1 97.94 408 GLY B CA 1
ATOM 6473 C C . GLY B 1 408 ? -19.688 21.109 12.234 1 97.94 408 GLY B C 1
ATOM 6474 O O . GLY B 1 408 ? -19.984 20.688 11.117 1 97.94 408 GLY B O 1
ATOM 6475 N N . GLY B 1 409 ? -18.438 21.453 12.531 1 98 409 GLY B N 1
ATOM 6476 C CA . GLY B 1 409 ? -17.328 21.234 11.609 1 98 409 GLY B CA 1
ATOM 6477 C C . GLY B 1 409 ? -17.156 19.781 11.242 1 98 409 GLY B C 1
ATOM 6478 O O . GLY B 1 409 ? -16.938 19.453 10.07 1 98 409 GLY B O 1
ATOM 6479 N N . TRP B 1 410 ? -17.266 18.891 12.234 1 98 410 TRP B N 1
ATOM 6480 C CA . TRP B 1 410 ? -17.141 17.453 12 1 98 410 TRP B CA 1
ATOM 6481 C C . TRP B 1 410 ? -18.266 16.938 11.125 1 98 410 TRP B C 1
ATOM 6483 O O . TRP B 1 410 ? -18.047 16.094 10.242 1 98 410 TRP B O 1
ATOM 6493 N N . GLU B 1 411 ? -19.453 17.469 11.312 1 96.69 411 GLU B N 1
ATOM 6494 C CA . GLU B 1 411 ? -20.594 17.125 10.461 1 96.69 411 GLU B CA 1
ATOM 6495 C C . GLU B 1 411 ? -20.297 17.422 9 1 96.69 411 GLU B C 1
ATOM 6497 O O . GLU B 1 411 ? -20.547 16.594 8.125 1 96.69 411 GLU B O 1
ATOM 6502 N N . ARG B 1 412 ? -19.766 18.531 8.859 1 95.81 412 ARG B N 1
ATOM 6503 C CA . ARG B 1 412 ? -19.469 18.953 7.496 1 95.81 412 ARG B CA 1
ATOM 6504 C C . ARG B 1 412 ? -18.344 18.109 6.891 1 95.81 412 ARG B C 1
ATOM 6506 O O . ARG B 1 412 ? -18.422 17.734 5.719 1 95.81 412 ARG B O 1
ATOM 6513 N N . LEU B 1 413 ? -17.344 17.781 7.68 1 95.12 413 LEU B N 1
ATOM 6514 C CA . LEU B 1 413 ? -16.234 16.969 7.199 1 95.12 413 LEU B CA 1
ATOM 6515 C C . LEU B 1 413 ? -16.703 15.57 6.805 1 95.12 413 LEU B C 1
ATOM 6517 O O . LEU B 1 413 ? -16.359 15.07 5.73 1 95.12 413 LEU B O 1
ATOM 6521 N N . THR B 1 414 ? -17.547 14.898 7.617 1 94.69 414 THR B N 1
ATOM 6522 C CA . THR B 1 414 ? -17.969 13.523 7.379 1 94.69 414 THR B CA 1
ATOM 6523 C C . THR B 1 414 ? -18.859 13.445 6.152 1 94.69 414 THR B C 1
ATOM 6525 O O . THR B 1 414 ? -18.984 12.383 5.539 1 94.69 414 THR B O 1
ATOM 6528 N N . LYS B 1 415 ? -19.406 14.602 5.762 1 90.81 415 LYS B N 1
ATOM 6529 C CA . LYS B 1 415 ? -20.328 14.625 4.621 1 90.81 415 LYS B CA 1
ATOM 6530 C C . LYS B 1 415 ? -19.641 15.172 3.375 1 90.81 415 LYS B C 1
ATOM 6532 O O . LYS B 1 415 ? -20.25 15.305 2.318 1 90.81 415 LYS B O 1
ATOM 6537 N N . GLY B 1 416 ? -18.391 15.57 3.525 1 88.5 416 GLY B N 1
ATOM 6538 C CA . GLY B 1 416 ? -17.656 16.109 2.396 1 88.5 416 GLY B CA 1
ATOM 6539 C C . GLY B 1 416 ? -18.062 17.531 2.039 1 88.5 416 GLY B C 1
ATOM 6540 O O . GLY B 1 416 ? -17.922 17.953 0.892 1 88.5 416 GLY B O 1
ATOM 6541 N N . ASP B 1 417 ? -18.547 18.281 3.057 1 91.38 417 ASP B N 1
ATOM 6542 C CA . ASP B 1 417 ? -19.156 19.578 2.781 1 91.38 417 ASP B CA 1
ATOM 6543 C C . ASP B 1 417 ? -18.172 20.719 3.027 1 91.38 417 ASP B C 1
ATOM 6545 O O . ASP B 1 417 ? -18.469 21.875 2.742 1 91.38 417 ASP B O 1
ATOM 6549 N N . VAL B 1 418 ? -17.047 20.438 3.609 1 93.06 418 VAL B N 1
ATOM 6550 C CA . VAL B 1 418 ? -16.047 21.484 3.754 1 93.06 418 VAL B CA 1
ATOM 6551 C C . VAL B 1 418 ? -15.359 21.734 2.414 1 93.06 418 VAL B C 1
ATOM 6553 O O . VAL B 1 418 ? -14.719 20.828 1.868 1 93.06 418 VAL B O 1
ATOM 6556 N N . ARG B 1 419 ? -15.445 22.953 1.926 1 90.81 419 ARG B N 1
ATOM 6557 C CA . ARG B 1 419 ? -14.922 23.297 0.61 1 90.81 419 ARG B CA 1
ATOM 6558 C C . ARG B 1 419 ? -13.422 23.578 0.681 1 90.81 419 ARG B C 1
ATOM 6560 O O . ARG B 1 419 ? -12.914 23.984 1.73 1 90.81 419 ARG B O 1
ATOM 6567 N N . PRO B 1 420 ? -12.695 23.375 -0.43 1 88.38 420 PRO B N 1
ATOM 6568 C CA . PRO B 1 420 ? -11.242 23.578 -0.45 1 88.38 420 PRO B CA 1
ATOM 6569 C C . PRO B 1 420 ? -10.844 25 -0.064 1 88.38 420 PRO B C 1
ATOM 6571 O O . PRO B 1 420 ? -9.727 25.234 0.401 1 88.38 420 PRO B O 1
ATOM 6574 N N . GLU B 1 421 ? -11.742 25.953 -0.204 1 93.5 421 GLU B N 1
ATOM 6575 C CA . GLU B 1 421 ? -11.43 27.344 0.074 1 93.5 421 GLU B CA 1
ATOM 6576 C C . GLU B 1 421 ? -11.617 27.672 1.553 1 93.5 421 GLU B C 1
ATOM 6578 O O . GLU B 1 421 ? -11.359 28.797 1.986 1 93.5 421 GLU B O 1
ATOM 6583 N N . GLU B 1 422 ? -12.047 26.688 2.281 1 96.19 422 GLU B N 1
ATOM 6584 C CA . GLU B 1 422 ? -12.336 26.922 3.691 1 96.19 422 GLU B CA 1
ATOM 6585 C C . GLU B 1 422 ? -11.258 26.328 4.59 1 96.19 422 GLU B C 1
ATOM 6587 O O . GLU B 1 422 ? -10.867 25.172 4.406 1 96.19 422 GLU B O 1
ATOM 6592 N N . ALA B 1 423 ? -10.789 27.109 5.484 1 97.62 423 ALA B N 1
ATOM 6593 C CA . ALA B 1 423 ? -9.945 26.656 6.586 1 97.62 423 ALA B CA 1
ATOM 6594 C C . ALA B 1 423 ? -10.648 26.812 7.926 1 97.62 423 ALA B C 1
ATOM 6596 O O . ALA B 1 423 ? -10.773 27.938 8.445 1 97.62 423 ALA B O 1
ATOM 6597 N N . LEU B 1 424 ? -11.086 25.719 8.516 1 98.44 424 LEU B N 1
ATOM 6598 C CA . LEU B 1 424 ? -11.898 25.766 9.727 1 98.44 424 LEU B CA 1
ATOM 6599 C C . LEU B 1 424 ? -11.023 25.969 10.961 1 98.44 424 LEU B C 1
ATOM 6601 O O . LEU B 1 424 ? -10.078 25.203 11.18 1 98.44 424 LEU B O 1
ATOM 6605 N N . VAL B 1 425 ? -11.352 26.938 11.727 1 98.69 425 VAL B N 1
ATOM 6606 C CA . VAL B 1 425 ? -10.672 27.188 12.992 1 98.69 425 VAL B CA 1
ATOM 6607 C C . VAL B 1 425 ? -11.703 27.5 14.078 1 98.69 425 VAL B C 1
ATOM 6609 O O . VAL B 1 425 ? -12.773 28.047 13.789 1 98.69 425 VAL B O 1
ATOM 6612 N N . TYR B 1 426 ? -11.375 27.172 15.336 1 98.5 426 TYR B N 1
ATOM 6613 C CA . TYR B 1 426 ? -12.312 27.312 16.438 1 98.5 426 TYR B CA 1
ATOM 6614 C C . TYR B 1 426 ? -11.633 27.953 17.656 1 98.5 426 TYR B C 1
ATOM 6616 O O . TYR B 1 426 ? -10.586 27.484 18.109 1 98.5 426 TYR B O 1
ATOM 6624 N N . MET B 1 427 ? -12.242 28.984 18.109 1 97.31 427 MET B N 1
ATOM 6625 C CA . MET B 1 427 ? -11.875 29.484 19.438 1 97.31 427 MET B CA 1
ATOM 6626 C C . MET B 1 427 ? -12.508 28.625 20.531 1 97.31 427 MET B C 1
ATOM 6628 O O . MET B 1 427 ? -13.727 28.453 20.562 1 97.31 427 MET B O 1
ATOM 6632 N N . VAL B 1 428 ? -11.68 28.062 21.344 1 93.94 428 VAL B N 1
ATOM 6633 C CA . VAL B 1 428 ? -12.188 27.094 22.312 1 93.94 428 VAL B CA 1
ATOM 6634 C C . VAL B 1 428 ? -12.297 27.766 23.688 1 93.94 428 VAL B C 1
ATOM 6636 O O . VAL B 1 428 ? -11.406 28.5 24.094 1 93.94 428 VAL B O 1
#

pLDDT: mean 93.03, std 7.89, range [40.03, 98.69]